Protein AF-0000000073579693 (afdb_homodimer)

Nearest PDB structures (foldseek):
  7qpa-assembly1_A  TM=9.171E-01  e=3.329E-17  Arabidopsis thaliana
  7y9t-assembly1_B  TM=7.329E-01  e=3.437E-18  Arabidopsis thaliana
  7wkw-assembly1_B  TM=7.205E-01  e=6.184E-17  Arabidopsis thaliana
  7y9u-assembly1_A  TM=7.290E-01  e=6.716E-17  Arabidopsis thaliana
  8u5n-assembly1_A  TM=7.217E-01  e=2.498E-08  Homo sapiens

Solvent-accessible surface area (backbone atoms only — not comparable to full-atom values): 44287 Å² total; per-residue (Å²): 143,70,80,50,68,71,50,48,51,51,43,48,47,52,48,50,26,47,50,51,35,20,49,49,21,22,51,37,31,68,68,57,76,43,43,68,86,61,25,44,62,14,44,47,49,43,38,55,68,54,13,38,18,37,37,37,16,52,52,27,36,74,41,65,79,85,75,60,60,62,57,58,51,49,14,54,52,44,28,52,48,53,53,51,49,57,48,47,62,70,31,66,85,63,81,39,39,67,48,41,47,48,42,52,50,52,50,41,46,35,63,39,43,23,43,80,68,52,32,47,60,49,46,46,64,77,40,70,88,43,62,66,58,53,50,48,53,50,26,46,39,45,54,48,50,50,43,50,53,50,44,45,50,40,44,23,55,52,40,51,67,65,33,63,85,61,41,71,72,58,72,72,74,72,71,65,84,72,65,81,70,78,65,82,73,79,71,84,79,76,66,90,70,70,70,90,80,64,87,71,77,71,78,72,84,66,83,83,74,87,70,83,85,71,68,75,59,71,67,79,71,69,73,72,68,74,66,75,66,66,70,70,71,71,74,69,71,68,74,67,50,71,62,56,51,51,50,50,50,52,50,50,33,50,52,52,46,70,65,33,54,52,48,51,22,19,51,52,12,42,52,46,15,56,49,34,45,70,73,50,75,52,58,74,70,57,61,45,58,47,48,37,35,45,35,34,21,51,24,26,63,33,48,53,33,19,50,44,13,33,54,41,48,73,36,97,41,79,60,54,55,35,70,66,55,50,48,50,43,44,47,30,19,64,46,48,20,21,50,45,31,44,53,25,22,52,75,61,62,50,58,70,66,63,34,50,48,50,26,53,55,38,39,36,37,41,24,65,65,58,30,47,50,17,56,72,69,68,47,67,42,40,50,36,46,34,37,30,60,51,33,57,70,58,41,58,68,56,51,52,51,50,50,50,52,54,54,65,75,96,143,68,80,50,69,71,50,50,50,48,43,47,44,51,49,49,25,49,51,51,34,19,49,49,21,22,50,38,33,70,69,56,77,42,42,68,87,61,24,43,61,13,45,48,49,44,39,54,68,53,14,38,19,37,37,37,17,51,52,28,37,73,41,63,79,86,75,59,59,63,57,59,52,49,14,54,52,45,28,50,47,52,52,48,49,57,47,47,61,70,29,65,85,61,80,38,40,66,49,40,48,49,43,49,49,53,50,41,46,36,64,40,42,24,44,80,69,54,32,47,58,50,44,47,65,77,39,72,88,42,62,67,58,53,50,48,52,52,26,44,39,46,54,47,50,50,45,51,52,50,46,44,50,41,43,24,55,52,41,51,67,65,33,61,83,61,42,71,73,57,71,72,74,72,71,66,82,71,66,79,68,76,62,78,75,76,75,84,81,80,67,94,70,68,69,78,71,64,78,80,73,72,80,72,81,72,82,86,74,87,73,82,84,73,71,74,63,72,70,76,71,69,74,74,68,75,66,76,68,66,72,70,71,73,77,70,70,71,75,68,50,70,63,56,52,51,50,47,50,52,49,50,33,51,53,52,47,69,65,34,56,53,48,49,21,18,52,52,12,41,53,45,14,58,48,33,45,70,73,52,74,53,58,76,70,56,62,44,59,46,46,35,34,46,34,33,21,51,24,26,63,33,47,52,32,19,51,44,13,33,53,40,48,73,37,96,39,79,61,54,52,36,70,67,54,49,49,50,41,44,46,31,19,65,47,48,18,21,51,45,30,44,53,24,23,53,75,63,63,50,57,71,67,64,33,50,48,53,26,52,57,37,38,36,37,41,24,64,64,58,28,50,53,16,55,71,70,69,48,67,42,40,49,37,46,34,36,29,60,51,33,57,70,58,40,60,67,55,51,54,51,50,51,50,54,55,55,64,75,97

Organism: NCBI:txid1480154

pLDDT: mean 80.19, std 25.96, range [18.75, 98.5]

Structure (mmCIF, N/CA/C/O backbone):
data_AF-0000000073579693-model_v1
#
loop_
_entity.id
_entity.type
_entity.pdbx_description
1 polymer 'Auxin efflux carrier component'
#
loop_
_atom_site.group_PDB
_atom_site.id
_atom_site.type_symbol
_atom_site.label_atom_id
_atom_site.label_alt_id
_atom_site.label_comp_id
_atom_site.label_asym_id
_atom_site.label_entity_id
_atom_site.label_seq_id
_atom_site.pdbx_PDB_ins_code
_atom_site.Cartn_x
_atom_site.Cartn_y
_atom_site.Cartn_z
_atom_site.occupancy
_atom_site.B_iso_or_equiv
_atom_site.auth_seq_id
_atom_site.auth_comp_id
_atom_site.auth_asym_id
_atom_site.auth_atom_id
_atom_site.pdbx_PDB_model_num
ATOM 1 N N . MET A 1 1 ? 27.516 -28.25 2.943 1 50.72 1 MET A N 1
ATOM 2 C CA . MET A 1 1 ? 27 -27.578 1.748 1 50.72 1 MET A CA 1
ATOM 3 C C . MET A 1 1 ? 25.594 -27.062 1.98 1 50.72 1 MET A C 1
ATOM 5 O O . MET A 1 1 ? 24.609 -27.797 1.807 1 50.72 1 MET A O 1
ATOM 9 N N . GLY A 1 2 ? 25.281 -26.453 3.062 1 62.34 2 GLY A N 1
ATOM 10 C CA . GLY A 1 2 ? 24.062 -25.875 3.613 1 62.34 2 GLY A CA 1
ATOM 11 C C . GLY A 1 2 ? 24.016 -24.359 3.475 1 62.34 2 GLY A C 1
ATOM 12 O O . GLY A 1 2 ? 24.844 -23.766 2.785 1 62.34 2 GLY A O 1
ATOM 13 N N . LEU A 1 3 ? 22.938 -23.859 3.627 1 73.31 3 LEU A N 1
ATOM 14 C CA . LEU A 1 3 ? 22.766 -22.406 3.639 1 73.31 3 LEU A CA 1
ATOM 15 C C . LEU A 1 3 ? 23.672 -21.766 4.684 1 73.31 3 LEU A C 1
ATOM 17 O O . LEU A 1 3 ? 23.75 -22.234 5.824 1 73.31 3 LEU A O 1
ATOM 21 N N . LYS A 1 4 ? 24.625 -20.859 4.234 1 81.06 4 LYS A N 1
ATOM 22 C CA . LYS A 1 4 ? 25.422 -20.047 5.152 1 81.06 4 LYS A CA 1
ATOM 23 C C . LYS A 1 4 ? 24.516 -19.234 6.082 1 81.06 4 LYS A C 1
ATOM 25 O O . LYS A 1 4 ? 23.359 -19 5.77 1 81.06 4 LYS A O 1
ATOM 30 N N . GLU A 1 5 ? 25.016 -18.969 7.16 1 83.06 5 GLU A N 1
ATOM 31 C CA . GLU A 1 5 ? 24.297 -18.172 8.156 1 83.06 5 GLU A CA 1
ATOM 32 C C . GLU A 1 5 ? 23.766 -16.891 7.539 1 83.06 5 GLU A C 1
ATOM 34 O O . GLU A 1 5 ? 22.625 -16.484 7.832 1 83.06 5 GLU A O 1
ATOM 39 N N . SER A 1 6 ? 24.578 -16.25 6.785 1 84.38 6 SER A N 1
ATOM 40 C CA . SER A 1 6 ? 24.172 -15.008 6.137 1 84.38 6 SER A CA 1
ATOM 41 C C . SER A 1 6 ? 22.969 -15.227 5.223 1 84.38 6 SER A C 1
ATOM 43 O O . SER A 1 6 ? 22.094 -14.383 5.137 1 84.38 6 SER A O 1
ATOM 45 N N . GLU A 1 7 ? 22.938 -16.391 4.629 1 82.69 7 GLU A N 1
ATOM 46 C CA . GLU A 1 7 ? 21.828 -16.703 3.725 1 82.69 7 GLU A CA 1
ATOM 47 C C . GLU A 1 7 ? 20.562 -17.016 4.5 1 82.69 7 GLU A C 1
ATOM 49 O O . GLU A 1 7 ? 19.469 -16.625 4.09 1 82.69 7 GLU A O 1
ATOM 54 N N . VAL A 1 8 ? 20.797 -17.688 5.555 1 85.44 8 VAL A N 1
ATOM 55 C CA . VAL A 1 8 ? 19.672 -17.969 6.43 1 85.44 8 VAL A CA 1
ATOM 56 C C . VAL A 1 8 ? 19.094 -16.656 6.973 1 85.44 8 VAL A C 1
ATOM 58 O O . VAL A 1 8 ? 17.875 -16.484 7.027 1 85.44 8 VAL A O 1
ATOM 61 N N . MET A 1 9 ? 19.938 -15.789 7.324 1 87.56 9 MET A N 1
ATOM 62 C CA . MET A 1 9 ? 19.484 -14.5 7.848 1 87.56 9 MET A CA 1
ATOM 63 C C . MET A 1 9 ? 18.75 -13.695 6.777 1 87.56 9 MET A C 1
ATOM 65 O O . MET A 1 9 ? 17.797 -12.984 7.082 1 87.56 9 MET A O 1
ATOM 69 N N . ASN A 1 10 ? 19.141 -13.828 5.547 1 86.06 10 ASN A N 1
ATOM 70 C CA . ASN A 1 10 ? 18.438 -13.164 4.453 1 86.06 10 ASN A CA 1
ATOM 71 C C . ASN A 1 10 ? 17.016 -13.703 4.293 1 86.06 10 ASN A C 1
ATOM 73 O O . ASN A 1 10 ? 16.094 -12.945 4.004 1 86.06 10 ASN A O 1
ATOM 77 N N . LEU A 1 11 ? 16.953 -14.977 4.488 1 86.19 11 LEU A N 1
ATOM 78 C CA . LEU A 1 11 ? 15.641 -15.594 4.391 1 86.19 11 LEU A CA 1
ATOM 79 C C . LEU A 1 11 ? 14.75 -15.156 5.555 1 86.19 11 LEU A C 1
ATOM 81 O O . LEU A 1 11 ? 13.578 -14.852 5.359 1 86.19 11 LEU A O 1
ATOM 85 N N . VAL A 1 12 ? 15.328 -15.117 6.676 1 89.69 12 VAL A N 1
ATOM 86 C CA . VAL A 1 12 ? 14.594 -14.68 7.859 1 89.69 12 VAL A CA 1
ATOM 87 C C . VAL A 1 12 ? 14.156 -13.227 7.688 1 89.69 12 VAL A C 1
ATOM 89 O O . VAL A 1 12 ? 13.023 -12.867 8 1 89.69 12 VAL A O 1
ATOM 92 N N . ASN A 1 13 ? 14.977 -12.398 7.141 1 90 13 ASN A N 1
ATOM 93 C CA . ASN A 1 13 ? 14.695 -10.992 6.91 1 90 13 ASN A CA 1
ATOM 94 C C . ASN A 1 13 ? 13.586 -10.797 5.883 1 90 13 ASN A C 1
ATOM 96 O O . ASN A 1 13 ? 12.906 -9.773 5.879 1 90 13 ASN A O 1
ATOM 100 N N . ALA A 1 14 ? 13.422 -11.812 5.109 1 87.06 14 ALA A N 1
ATOM 101 C CA . ALA A 1 14 ? 12.383 -11.734 4.09 1 87.06 14 ALA A CA 1
ATOM 102 C C . ALA A 1 14 ? 11.047 -12.242 4.629 1 87.06 14 ALA A C 1
ATOM 104 O O . ALA A 1 14 ? 9.984 -11.719 4.27 1 87.06 14 ALA A O 1
ATOM 105 N N . VAL A 1 15 ? 11.047 -13.203 5.527 1 90.56 15 VAL A N 1
ATOM 106 C CA . VAL A 1 15 ? 9.852 -13.922 5.941 1 90.56 15 VAL A CA 1
ATOM 107 C C . VAL A 1 15 ? 9.227 -13.234 7.156 1 90.56 15 VAL A C 1
ATOM 109 O O . VAL A 1 15 ? 8.008 -13.07 7.227 1 90.56 15 VAL A O 1
ATOM 112 N N . VAL A 1 16 ? 9.984 -12.773 8.055 1 93.94 16 VAL A N 1
ATOM 113 C CA . VAL A 1 16 ? 9.5 -12.273 9.344 1 93.94 16 VAL A CA 1
ATOM 114 C C . VAL A 1 16 ? 8.617 -11.055 9.125 1 93.94 16 VAL A C 1
ATOM 116 O O . VAL A 1 16 ? 7.531 -10.953 9.703 1 93.94 16 VAL A O 1
ATOM 119 N N . PRO A 1 17 ? 8.992 -10.141 8.266 1 94.5 17 PRO A N 1
ATOM 120 C CA . PRO A 1 17 ? 8.117 -8.992 8.031 1 94.5 17 PRO A CA 1
ATOM 121 C C . PRO A 1 17 ? 6.723 -9.398 7.551 1 94.5 17 PRO A C 1
ATOM 123 O O . PRO A 1 17 ? 5.734 -8.742 7.891 1 94.5 17 PRO A O 1
ATOM 126 N N . LEU A 1 18 ? 6.668 -10.422 6.793 1 94.5 18 LEU A N 1
ATOM 127 C CA . LEU A 1 18 ? 5.383 -10.906 6.305 1 94.5 18 LEU A CA 1
ATOM 128 C C . LEU A 1 18 ? 4.504 -11.383 7.457 1 94.5 18 LEU A C 1
ATOM 130 O O . LEU A 1 18 ? 3.314 -11.062 7.512 1 94.5 18 LEU A O 1
ATOM 134 N N . TYR A 1 19 ? 5.102 -12 8.383 1 95.75 19 TYR A N 1
ATOM 135 C CA . TYR A 1 19 ? 4.363 -12.531 9.523 1 95.75 19 TYR A CA 1
ATOM 136 C C . TYR A 1 19 ? 3.965 -11.414 10.484 1 95.75 19 TYR A C 1
ATOM 138 O O . TYR A 1 19 ? 2.922 -11.484 11.133 1 95.75 19 TYR A O 1
ATOM 146 N N . ILE A 1 20 ? 4.766 -10.422 10.562 1 96.5 20 ILE A N 1
ATOM 147 C CA . ILE A 1 20 ? 4.402 -9.266 11.375 1 96.5 20 ILE A CA 1
ATOM 148 C C . ILE A 1 20 ? 3.158 -8.594 10.797 1 96.5 20 ILE A C 1
ATOM 150 O O . ILE A 1 20 ? 2.244 -8.227 11.539 1 96.5 20 ILE A O 1
ATOM 154 N N . SER A 1 21 ? 3.127 -8.5 9.516 1 97 21 SER A N 1
ATOM 155 C CA . SER A 1 21 ? 1.953 -7.922 8.867 1 97 21 SER A CA 1
ATOM 156 C C . SER A 1 21 ? 0.716 -8.781 9.102 1 97 21 SER A C 1
ATOM 158 O O . SER A 1 21 ? -0.369 -8.266 9.367 1 97 21 SER A O 1
ATOM 160 N N . ILE A 1 22 ? 0.858 -10.094 8.984 1 97.44 22 ILE A N 1
ATOM 161 C CA . ILE A 1 22 ? -0.24 -11.008 9.273 1 97.44 22 ILE A CA 1
ATOM 162 C C . ILE A 1 22 ? -0.696 -10.828 10.719 1 97.44 22 ILE A C 1
ATOM 164 O O . ILE A 1 22 ? -1.896 -10.719 10.992 1 97.44 22 ILE A O 1
ATOM 168 N N . GLY A 1 23 ? 0.265 -10.805 11.625 1 97.44 23 GLY A N 1
ATOM 169 C CA . GLY A 1 23 ? -0.049 -10.625 13.031 1 97.44 23 GLY A CA 1
ATOM 170 C C . GLY A 1 23 ? -0.793 -9.336 13.312 1 97.44 23 GLY A C 1
ATOM 171 O O . GLY A 1 23 ? -1.723 -9.312 14.125 1 97.44 23 GLY A O 1
ATOM 172 N N . LEU A 1 24 ? -0.392 -8.289 12.688 1 97.06 24 LEU A N 1
ATOM 173 C CA . LEU A 1 24 ? -1.07 -7.012 12.844 1 97.06 24 LEU A CA 1
ATOM 174 C C . LEU A 1 24 ? -2.512 -7.094 12.359 1 97.06 24 LEU A C 1
ATOM 176 O O . LEU A 1 24 ? -3.426 -6.59 13.016 1 97.06 24 LEU A O 1
ATOM 180 N N . GLY A 1 25 ? -2.711 -7.691 11.156 1 97.31 25 GLY A N 1
ATOM 181 C CA . GLY A 1 25 ? -4.062 -7.887 10.664 1 97.31 25 GLY A CA 1
ATOM 182 C C . GLY A 1 25 ? -4.93 -8.711 11.594 1 97.31 25 GLY A C 1
ATOM 183 O O . GLY A 1 25 ? -6.086 -8.359 11.852 1 97.31 25 GLY A O 1
ATOM 184 N N . TYR A 1 26 ? -4.348 -9.711 12.125 1 96.88 26 TYR A N 1
ATOM 185 C CA . TYR A 1 26 ? -5.047 -10.594 13.055 1 96.88 26 TYR A CA 1
ATOM 186 C C . TYR A 1 26 ? -5.43 -9.859 14.328 1 96.88 26 TYR A C 1
ATOM 188 O O . TYR A 1 26 ? -6.594 -9.883 14.742 1 96.88 26 TYR A O 1
ATOM 196 N N . THR A 1 27 ? -4.492 -9.133 14.922 1 96.44 27 THR A N 1
ATOM 197 C CA . THR A 1 27 ? -4.684 -8.477 16.203 1 96.44 27 THR A CA 1
ATOM 198 C C . THR A 1 27 ? -5.66 -7.312 16.078 1 96.44 27 THR A C 1
ATOM 200 O O . THR A 1 27 ? -6.57 -7.172 16.906 1 96.44 27 THR A O 1
ATOM 203 N N . LEU A 1 28 ? -5.551 -6.5 15.078 1 95.69 28 LEU A N 1
ATOM 204 C CA . LEU A 1 28 ? -6.414 -5.336 14.906 1 95.69 28 LEU A CA 1
ATOM 205 C C . LEU A 1 28 ? -7.844 -5.762 14.586 1 95.69 28 LEU A C 1
ATOM 207 O O . LEU A 1 28 ? -8.797 -5.066 14.945 1 95.69 28 LEU A O 1
ATOM 211 N N . SER A 1 29 ? -7.934 -6.855 13.898 1 95.06 29 SER A N 1
ATOM 212 C CA . SER A 1 29 ? -9.273 -7.383 13.641 1 95.06 29 SER A CA 1
ATOM 213 C C . SER A 1 29 ? -9.898 -7.953 14.914 1 95.06 29 SER A C 1
ATOM 215 O O . SER A 1 29 ? -11.078 -7.723 15.188 1 95.06 29 SER A O 1
ATOM 217 N N . LYS A 1 30 ? -9.148 -8.625 15.742 1 94.56 30 LYS A N 1
ATOM 218 C CA . LYS A 1 30 ? -9.641 -9.211 16.984 1 94.56 30 LYS A CA 1
ATOM 219 C C . LYS A 1 30 ? -10.016 -8.125 18 1 94.56 30 LYS A C 1
ATOM 221 O O . LYS A 1 30 ? -10.969 -8.289 18.766 1 94.56 30 LYS A O 1
ATOM 226 N N . LEU A 1 31 ? -9.305 -7.059 17.969 1 92.5 31 LEU A N 1
ATOM 227 C CA . LEU A 1 31 ? -9.57 -5.945 18.875 1 92.5 31 LEU A CA 1
ATOM 228 C C . LEU A 1 31 ? -10.68 -5.051 18.328 1 92.5 31 LEU A C 1
ATOM 230 O O . LEU A 1 31 ? -10.992 -4.012 18.906 1 92.5 31 LEU A O 1
ATOM 234 N N . LYS A 1 32 ? -11.18 -5.309 17.141 1 90.19 32 LYS A N 1
ATOM 235 C CA . LYS A 1 32 ? -12.312 -4.641 16.516 1 90.19 32 LYS A CA 1
ATOM 236 C C . LYS A 1 32 ? -11.961 -3.215 16.109 1 90.19 32 LYS A C 1
ATOM 238 O O . LYS A 1 32 ? -12.828 -2.344 16.062 1 90.19 32 LYS A O 1
ATOM 243 N N . VAL A 1 33 ? -10.703 -3.016 16 1 88.94 33 VAL A N 1
ATOM 244 C CA . VAL A 1 33 ? -10.258 -1.756 15.414 1 88.94 33 VAL A CA 1
ATOM 245 C C . VAL A 1 33 ? -10.656 -1.713 13.938 1 88.94 33 VAL A C 1
ATOM 247 O O . VAL A 1 33 ? -11.109 -0.679 13.445 1 88.94 33 VAL A O 1
ATOM 250 N N . LEU A 1 34 ? -10.422 -2.848 13.297 1 91.75 34 LEU A N 1
ATOM 251 C CA . LEU A 1 34 ? -10.93 -3.088 11.953 1 91.75 34 LEU A CA 1
ATOM 252 C C . LEU A 1 34 ? -11.93 -4.242 11.945 1 91.75 34 LEU A C 1
ATOM 254 O O . LEU A 1 34 ? -11.594 -5.359 12.336 1 91.75 34 LEU A O 1
ATOM 258 N N . SER A 1 35 ? -13.078 -3.898 11.492 1 90.25 35 SER A N 1
ATOM 259 C CA . SER A 1 35 ? -14.117 -4.922 11.469 1 90.25 35 SER A CA 1
ATOM 260 C C . SER A 1 35 ? -14.102 -5.691 10.148 1 90.25 35 SER A C 1
ATOM 262 O O . SER A 1 35 ? -13.961 -5.098 9.078 1 90.25 35 SER A O 1
ATOM 264 N N . TYR A 1 36 ? -14.219 -7.012 10.297 1 89.56 36 TYR A N 1
ATOM 265 C CA . TYR A 1 36 ? -14.266 -7.883 9.125 1 89.56 36 TYR A CA 1
ATOM 266 C C . TYR A 1 36 ? -15.477 -7.555 8.25 1 89.56 36 TYR A C 1
ATOM 268 O O . TYR A 1 36 ? -15.367 -7.52 7.023 1 89.56 36 TYR A O 1
ATOM 276 N N . GLU A 1 37 ? -16.562 -7.172 8.805 1 89.06 37 GLU A N 1
ATOM 277 C CA . GLU A 1 37 ? -17.828 -6.961 8.109 1 89.06 37 GLU A CA 1
ATOM 278 C C . GLU A 1 37 ? -17.828 -5.648 7.34 1 89.06 37 GLU A C 1
ATOM 280 O O . GLU A 1 37 ? -18.328 -5.578 6.219 1 89.06 37 GLU A O 1
ATOM 285 N N . VAL A 1 38 ? -17.172 -4.699 7.922 1 89.19 38 VAL A N 1
ATOM 286 C CA . VAL A 1 38 ? -17.297 -3.355 7.363 1 89.19 38 VAL A CA 1
ATOM 287 C C . VAL A 1 38 ? -16.094 -3.059 6.473 1 89.19 38 VAL A C 1
ATOM 289 O O . VAL A 1 38 ? -16.234 -2.461 5.402 1 89.19 38 VAL A O 1
ATOM 292 N N . HIS A 1 39 ? -14.953 -3.533 6.879 1 93.19 39 HIS A N 1
ATOM 293 C CA . HIS A 1 39 ? -13.727 -3.014 6.273 1 93.19 39 HIS A CA 1
ATOM 294 C C . HIS A 1 39 ? -13.102 -4.035 5.332 1 93.19 39 HIS A C 1
ATOM 296 O O . HIS A 1 39 ? -12.422 -3.668 4.371 1 93.19 39 HIS A O 1
ATOM 302 N N . TYR A 1 40 ? -13.312 -5.34 5.488 1 93.75 40 TYR A N 1
ATOM 303 C CA . TYR A 1 40 ? -12.586 -6.414 4.82 1 93.75 40 TYR A CA 1
ATOM 304 C C . TYR A 1 40 ? -12.82 -6.375 3.314 1 93.75 40 TYR A C 1
ATOM 306 O O . TYR A 1 40 ? -11.867 -6.445 2.531 1 93.75 40 TYR A O 1
ATOM 314 N N . GLN A 1 41 ? -14.008 -6.164 2.855 1 92.94 41 GLN A N 1
ATOM 315 C CA . GLN A 1 41 ? -14.328 -6.203 1.432 1 92.94 41 GLN A CA 1
ATOM 316 C C . GLN A 1 41 ? -13.664 -5.051 0.687 1 92.94 41 GLN A C 1
ATOM 318 O O . GLN A 1 41 ? -13.195 -5.223 -0.441 1 92.94 41 GLN A O 1
ATOM 323 N N . GLY A 1 42 ? -13.68 -3.912 1.294 1 93.25 42 GLY A N 1
ATOM 324 C CA . GLY A 1 42 ? -13 -2.783 0.683 1 93.25 42 GLY A CA 1
ATOM 325 C C . GLY A 1 42 ? -11.508 -3.016 0.495 1 93.25 42 GLY A C 1
ATOM 326 O O . GLY A 1 42 ? -10.953 -2.676 -0.549 1 93.25 42 GLY A O 1
ATOM 327 N N . ILE A 1 43 ? -10.906 -3.617 1.446 1 95.5 43 ILE A N 1
ATOM 328 C CA . ILE A 1 43 ? -9.477 -3.893 1.414 1 95.5 43 ILE A CA 1
ATOM 329 C C . ILE A 1 43 ? -9.172 -4.938 0.341 1 95.5 43 ILE A C 1
ATOM 331 O O . ILE A 1 43 ? -8.242 -4.773 -0.449 1 95.5 43 ILE A O 1
ATOM 335 N N . VAL A 1 44 ? -10 -5.949 0.228 1 95.31 44 VAL A N 1
ATOM 336 C CA . VAL A 1 44 ? -9.82 -7.035 -0.73 1 95.31 44 VAL A CA 1
ATOM 337 C C . VAL A 1 44 ? -9.945 -6.496 -2.152 1 95.31 44 VAL A C 1
ATOM 339 O O . VAL A 1 44 ? -9.102 -6.773 -3.004 1 95.31 44 VAL A O 1
ATOM 342 N N . THR A 1 45 ? -10.961 -5.738 -2.354 1 94.81 45 THR A N 1
ATOM 343 C CA . THR A 1 45 ? -11.227 -5.227 -3.693 1 94.81 45 THR A CA 1
ATOM 344 C C . THR A 1 45 ? -10.125 -4.273 -4.137 1 94.81 45 THR A C 1
ATOM 346 O O . THR A 1 45 ? -9.695 -4.301 -5.293 1 94.81 45 THR A O 1
ATOM 349 N N . PHE A 1 46 ? -9.695 -3.465 -3.221 1 96.5 46 PHE A N 1
ATOM 350 C CA . PHE A 1 46 ? -8.594 -2.562 -3.529 1 96.5 46 PHE A CA 1
ATOM 351 C C . PHE A 1 46 ? -7.332 -3.346 -3.873 1 96.5 46 PHE A C 1
ATOM 353 O O . PHE A 1 46 ? -6.637 -3.023 -4.84 1 96.5 46 PHE A O 1
ATOM 360 N N . CYS A 1 47 ? -7.023 -4.336 -3.141 1 96.69 47 CYS A N 1
ATOM 361 C CA . CYS A 1 47 ? -5.828 -5.145 -3.34 1 96.69 47 CYS A CA 1
ATOM 362 C C . CYS A 1 47 ? -5.875 -5.867 -4.68 1 96.69 47 CYS A C 1
ATOM 364 O O . CYS A 1 47 ? -4.91 -5.832 -5.445 1 96.69 47 CYS A O 1
ATOM 366 N N . PHE A 1 48 ? -6.996 -6.418 -5.008 1 96 48 PHE A N 1
ATOM 367 C CA . PHE A 1 48 ? -7.137 -7.234 -6.207 1 96 48 PHE A CA 1
ATOM 368 C C . PHE A 1 48 ? -7.23 -6.355 -7.449 1 96 48 PHE A C 1
ATOM 370 O O . PHE A 1 48 ? -6.52 -6.582 -8.43 1 96 48 PHE A O 1
ATOM 377 N N . LYS A 1 49 ? -8.023 -5.332 -7.414 1 95.81 49 LYS A N 1
ATOM 378 C CA . LYS A 1 49 ? -8.375 -4.613 -8.633 1 95.81 49 LYS A CA 1
ATOM 379 C C . LYS A 1 49 ? -7.445 -3.422 -8.859 1 95.81 49 LYS A C 1
ATOM 381 O O . LYS A 1 49 ? -7.34 -2.914 -9.977 1 95.81 49 LYS A O 1
ATOM 386 N N . VAL A 1 50 ? -6.77 -3.023 -7.82 1 96.94 50 VAL A N 1
ATOM 387 C CA . VAL A 1 50 ? -6.051 -1.764 -7.969 1 96.94 50 VAL A CA 1
ATOM 388 C C . VAL A 1 50 ? -4.551 -2.006 -7.816 1 96.94 50 VAL A C 1
ATOM 390 O O . VAL A 1 50 ? -3.762 -1.606 -8.68 1 96.94 50 VAL A O 1
ATOM 393 N N . THR A 1 51 ? -4.129 -2.688 -6.801 1 97.69 51 THR A N 1
ATOM 394 C CA . THR A 1 51 ? -2.699 -2.738 -6.516 1 97.69 51 THR A CA 1
ATOM 395 C C . THR A 1 51 ? -2.049 -3.926 -7.223 1 97.69 51 THR A C 1
ATOM 397 O O . THR A 1 51 ? -0.881 -3.859 -7.613 1 97.69 51 THR A O 1
ATOM 400 N N . THR A 1 52 ? -2.748 -5.004 -7.445 1 97.06 52 THR A N 1
ATOM 401 C CA . THR A 1 52 ? -2.182 -6.211 -8.039 1 97.06 52 THR A CA 1
ATOM 402 C C . THR A 1 52 ? -1.881 -5.992 -9.516 1 97.06 52 THR A C 1
ATOM 404 O O . THR A 1 52 ? -0.823 -6.395 -10.008 1 97.06 52 THR A O 1
ATOM 407 N N . PRO A 1 53 ? -2.713 -5.324 -10.266 1 96.81 53 PRO A N 1
ATOM 408 C CA . PRO A 1 53 ? -2.453 -5.148 -11.703 1 96.81 53 PRO A CA 1
ATOM 409 C C . PRO A 1 53 ? -1.144 -4.414 -11.977 1 96.81 53 PRO A C 1
ATOM 411 O O . PRO A 1 53 ? -0.323 -4.887 -12.766 1 96.81 53 PRO A O 1
ATOM 414 N N . PRO A 1 54 ? -0.869 -3.283 -11.289 1 97.62 54 PRO A N 1
ATOM 415 C CA . PRO A 1 54 ? 0.431 -2.658 -11.547 1 97.62 54 PRO A CA 1
ATOM 416 C C . PRO A 1 54 ? 1.604 -3.551 -11.148 1 97.62 54 PRO A C 1
ATOM 418 O O . PRO A 1 54 ? 2.666 -3.494 -11.773 1 97.62 54 PRO A O 1
ATOM 421 N N . LEU A 1 55 ? 1.448 -4.324 -10.141 1 96.19 55 LEU A N 1
ATOM 422 C CA . LEU A 1 55 ? 2.492 -5.27 -9.766 1 96.19 55 LEU A CA 1
ATOM 423 C C . LEU A 1 55 ? 2.76 -6.258 -10.898 1 96.19 55 LEU A C 1
ATOM 425 O O . LEU A 1 55 ? 3.914 -6.5 -11.258 1 96.19 55 LEU A O 1
ATOM 429 N N . VAL A 1 56 ? 1.694 -6.805 -11.445 1 96.31 56 VAL A N 1
ATOM 430 C CA . VAL A 1 56 ? 1.802 -7.75 -12.547 1 96.31 56 VAL A CA 1
ATOM 431 C C . VAL A 1 56 ? 2.441 -7.066 -13.758 1 96.31 56 VAL A C 1
ATOM 433 O O . VAL A 1 56 ? 3.346 -7.621 -14.383 1 96.31 56 VAL A O 1
ATOM 436 N N . PHE A 1 57 ? 2.047 -5.883 -14.039 1 97.19 57 PHE A N 1
ATOM 437 C CA . PHE A 1 57 ? 2.602 -5.113 -15.148 1 97.19 57 PHE A CA 1
ATOM 438 C C . PHE A 1 57 ? 4.109 -4.949 -14.992 1 97.19 57 PHE A C 1
ATOM 440 O O . PHE A 1 57 ? 4.867 -5.195 -15.93 1 97.19 57 PHE A O 1
ATOM 447 N N . GLN A 1 58 ? 4.48 -4.551 -13.867 1 95.38 58 GLN A N 1
ATOM 448 C CA . GLN A 1 58 ? 5.898 -4.262 -13.656 1 95.38 58 GLN A CA 1
ATOM 449 C C . GLN A 1 58 ? 6.738 -5.535 -13.758 1 95.38 58 GLN A C 1
ATOM 451 O O . GLN A 1 58 ? 7.848 -5.512 -14.289 1 95.38 58 GLN A O 1
ATOM 456 N N . MET A 1 59 ? 6.246 -6.629 -13.258 1 93.19 59 MET A N 1
ATOM 457 C CA . MET A 1 59 ? 6.977 -7.891 -13.305 1 93.19 59 MET A CA 1
ATOM 458 C C . MET A 1 59 ? 7.133 -8.375 -14.742 1 93.19 59 MET A C 1
ATOM 460 O O . MET A 1 59 ? 8.164 -8.945 -15.102 1 93.19 59 MET A O 1
ATOM 464 N N . VAL A 1 60 ? 6.164 -8.086 -15.539 1 94.88 60 VAL A N 1
ATOM 465 C CA . VAL A 1 60 ? 6.184 -8.539 -16.922 1 94.88 60 VAL A CA 1
ATOM 466 C C . VAL A 1 60 ? 6.992 -7.559 -17.781 1 94.88 60 VAL A C 1
ATOM 468 O O . VAL A 1 60 ? 7.828 -7.969 -18.578 1 94.88 60 VAL A O 1
ATOM 471 N N . ALA A 1 61 ? 6.828 -6.305 -17.516 1 94.62 61 ALA A N 1
ATOM 472 C CA . ALA A 1 61 ? 7.43 -5.258 -18.328 1 94.62 61 ALA A CA 1
ATOM 473 C C . ALA A 1 61 ? 8.945 -5.215 -18.141 1 94.62 61 ALA A C 1
ATOM 475 O O . ALA A 1 61 ? 9.672 -4.816 -19.062 1 94.62 61 ALA A O 1
ATOM 476 N N . ASN A 1 62 ? 9.461 -5.668 -17.047 1 91.31 62 ASN A N 1
ATOM 477 C CA . ASN A 1 62 ? 10.875 -5.52 -16.734 1 91.31 62 ASN A CA 1
ATOM 478 C C . ASN A 1 62 ? 11.672 -6.762 -17.125 1 91.31 62 ASN A C 1
ATOM 480 O O . ASN A 1 62 ? 12.875 -6.84 -16.875 1 91.31 62 ASN A O 1
ATOM 484 N N . ASN A 1 63 ? 11.047 -7.711 -17.703 1 90.75 63 ASN A N 1
ATOM 485 C CA . ASN A 1 63 ? 11.727 -8.938 -18.109 1 90.75 63 ASN A CA 1
ATOM 486 C C . ASN A 1 63 ? 11.961 -8.992 -19.609 1 90.75 63 ASN A C 1
ATOM 488 O O . ASN A 1 63 ? 11.078 -8.625 -20.391 1 90.75 63 ASN A O 1
ATOM 492 N N . ASN A 1 64 ? 13.148 -9.406 -20.016 1 91.88 64 ASN A N 1
ATOM 493 C CA . ASN A 1 64 ? 13.492 -9.539 -21.422 1 91.88 64 ASN A CA 1
ATOM 494 C C . ASN A 1 64 ? 12.977 -10.852 -22.016 1 91.88 64 ASN A C 1
ATOM 496 O O . ASN A 1 64 ? 13.539 -11.914 -21.75 1 91.88 64 ASN A O 1
ATOM 500 N N . PRO A 1 65 ? 11.961 -10.781 -22.875 1 91.38 65 PRO A N 1
ATOM 501 C CA . PRO A 1 65 ? 11.383 -12.008 -23.406 1 91.38 65 PRO A CA 1
ATOM 502 C C . PRO A 1 65 ? 12.289 -12.703 -24.422 1 91.38 65 PRO A C 1
ATOM 504 O O . PRO A 1 65 ? 12.086 -13.875 -24.734 1 91.38 65 PRO A O 1
ATOM 507 N N . TYR A 1 66 ? 13.281 -12.086 -24.875 1 91.56 66 TYR A N 1
ATOM 508 C CA . TYR A 1 66 ? 14.148 -12.625 -25.906 1 91.56 66 TYR A CA 1
ATOM 509 C C . TYR A 1 66 ? 15.32 -13.391 -25.312 1 91.56 66 TYR A C 1
ATOM 511 O O . TYR A 1 66 ? 16.031 -14.109 -26.016 1 91.56 66 TYR A O 1
ATOM 519 N N . LEU A 1 67 ? 15.57 -13.312 -24.062 1 89.94 67 LEU A N 1
ATOM 520 C CA . LEU A 1 67 ? 16.703 -13.969 -23.422 1 89.94 67 LEU A CA 1
ATOM 521 C C . LEU A 1 67 ? 16.234 -15.055 -22.453 1 89.94 67 LEU A C 1
ATOM 523 O O . LEU A 1 67 ? 16.984 -15.445 -21.547 1 89.94 67 LEU A O 1
ATOM 527 N N . LEU A 1 68 ? 15.141 -15.602 -22.719 1 91.88 68 LEU A N 1
ATOM 528 C CA . LEU A 1 68 ? 14.57 -16.625 -21.844 1 91.88 68 LEU A CA 1
ATOM 529 C C . LEU A 1 68 ? 15.188 -17.984 -22.141 1 91.88 68 LEU A C 1
ATOM 531 O O . LEU A 1 68 ? 15.453 -18.328 -23.297 1 91.88 68 LEU A O 1
ATOM 535 N N . ASN A 1 69 ? 15.477 -18.719 -21.047 1 94.44 69 ASN A N 1
ATOM 536 C CA . ASN A 1 69 ? 15.859 -20.109 -21.188 1 94.44 69 ASN A CA 1
ATOM 537 C C . ASN A 1 69 ? 14.68 -20.969 -21.625 1 94.44 69 ASN A C 1
ATOM 539 O O . ASN A 1 69 ? 13.836 -21.359 -20.812 1 94.44 69 ASN A O 1
ATOM 543 N N . LEU A 1 70 ? 14.664 -21.375 -22.859 1 94.75 70 LEU A N 1
ATOM 544 C CA . LEU A 1 70 ? 13.508 -22.031 -23.484 1 94.75 70 LEU A CA 1
ATOM 545 C C . LEU A 1 70 ? 13.273 -23.406 -22.875 1 94.75 70 LEU A C 1
ATOM 547 O O . LEU A 1 70 ? 12.133 -23.859 -22.766 1 94.75 70 LEU A O 1
ATOM 551 N N . ARG A 1 71 ? 14.297 -24.031 -22.484 1 96.19 71 ARG A N 1
ATOM 552 C CA . ARG A 1 71 ? 14.133 -25.344 -21.859 1 96.19 71 ARG A CA 1
ATOM 553 C C . ARG A 1 71 ? 13.484 -25.219 -20.484 1 96.19 71 ARG A C 1
ATOM 555 O O . ARG A 1 71 ? 12.633 -26.031 -20.125 1 96.19 71 ARG A O 1
ATOM 562 N N . LEU A 1 72 ? 13.93 -24.234 -19.781 1 97 72 LEU A N 1
ATOM 563 C CA . LEU A 1 72 ? 13.32 -24 -18.484 1 97 72 LEU A CA 1
ATOM 564 C C . LEU A 1 72 ? 11.844 -23.625 -18.625 1 97 72 LEU A C 1
ATOM 566 O O . LEU A 1 72 ? 11 -24.109 -17.875 1 97 72 LEU A O 1
ATOM 570 N N . ILE A 1 73 ? 11.555 -22.766 -19.578 1 97 73 ILE A N 1
ATOM 571 C CA . ILE A 1 73 ? 10.18 -22.359 -19.859 1 97 73 ILE A CA 1
ATOM 572 C C . ILE A 1 73 ? 9.359 -23.578 -20.266 1 97 73 ILE A C 1
ATOM 574 O O . ILE A 1 73 ? 8.227 -23.75 -19.812 1 97 73 ILE A O 1
ATOM 578 N N . GLY A 1 74 ? 9.961 -24.359 -21.141 1 97.56 74 GLY A N 1
ATOM 579 C CA . GLY A 1 74 ? 9.289 -25.578 -21.547 1 97.56 74 GLY A CA 1
ATOM 580 C C . GLY A 1 74 ? 8.969 -26.5 -20.375 1 97.56 74 GLY A C 1
ATOM 581 O O . GLY A 1 74 ? 7.887 -27.094 -20.328 1 97.56 74 GLY A O 1
ATOM 582 N N . ALA A 1 75 ? 9.883 -26.625 -19.484 1 97.94 75 ALA A N 1
ATOM 583 C CA . ALA A 1 75 ? 9.68 -27.453 -18.297 1 97.94 75 ALA A CA 1
ATOM 584 C C . ALA A 1 75 ? 8.555 -26.906 -17.422 1 97.94 75 ALA A C 1
ATOM 586 O O . ALA A 1 75 ? 7.719 -27.656 -16.922 1 97.94 75 ALA A O 1
ATOM 587 N N . ASP A 1 76 ? 8.57 -25.594 -17.203 1 97.69 76 ASP A N 1
ATOM 588 C CA . ASP A 1 76 ? 7.539 -24.953 -16.406 1 97.69 76 ASP A CA 1
ATOM 589 C C . ASP A 1 76 ? 6.156 -25.141 -17.031 1 97.69 76 ASP A C 1
ATOM 591 O O . ASP A 1 76 ? 5.199 -25.484 -16.328 1 97.69 76 ASP A O 1
ATOM 595 N N . VAL A 1 77 ? 6.02 -24.953 -18.328 1 97.75 77 VAL A N 1
ATOM 596 C CA . VAL A 1 77 ? 4.754 -25.094 -19.031 1 97.75 77 VAL A CA 1
ATOM 597 C C . VAL A 1 77 ? 4.285 -26.531 -18.984 1 97.75 77 VAL A C 1
ATOM 599 O O . VAL A 1 77 ? 3.107 -26.812 -18.734 1 97.75 77 VAL A O 1
ATOM 602 N N . LEU A 1 78 ? 5.219 -27.406 -19.219 1 97.88 78 LEU A N 1
ATOM 603 C CA . LEU A 1 78 ? 4.863 -28.828 -19.203 1 97.88 78 LEU A CA 1
ATOM 604 C C . LEU A 1 78 ? 4.414 -29.266 -17.812 1 97.88 78 LEU A C 1
ATOM 606 O O . LEU A 1 78 ? 3.455 -30.016 -17.688 1 97.88 78 LEU A O 1
ATOM 610 N N . CYS A 1 79 ? 5.113 -28.812 -16.844 1 97.88 79 CYS A N 1
ATOM 611 C CA . CYS A 1 79 ? 4.754 -29.125 -15.461 1 97.88 79 CYS A CA 1
ATOM 612 C C . CYS A 1 79 ? 3.318 -28.703 -15.164 1 97.88 79 CYS A C 1
ATOM 614 O O . CYS A 1 79 ? 2.523 -29.5 -14.664 1 97.88 79 CYS A O 1
ATOM 616 N N . LYS A 1 80 ? 2.93 -27.516 -15.492 1 97.5 80 LYS A N 1
ATOM 617 C CA . LYS A 1 80 ? 1.599 -26.984 -15.211 1 97.5 80 LYS A CA 1
ATOM 618 C C . LYS A 1 80 ? 0.548 -27.641 -16.109 1 97.5 80 LYS A C 1
ATOM 620 O O . LYS A 1 80 ? -0.594 -27.844 -15.688 1 97.5 80 LYS A O 1
ATOM 625 N N . ALA A 1 81 ? 0.976 -27.953 -17.297 1 96.75 81 ALA A N 1
ATOM 626 C CA . ALA A 1 81 ? 0.069 -28.656 -18.203 1 96.75 81 ALA A CA 1
ATOM 627 C C . ALA A 1 81 ? -0.283 -30.047 -17.688 1 96.75 81 ALA A C 1
ATOM 629 O O . ALA A 1 81 ? -1.442 -30.453 -17.734 1 96.75 81 ALA A O 1
ATOM 630 N N . ILE A 1 82 ? 0.667 -30.75 -17.203 1 97.12 82 ILE A N 1
ATOM 631 C CA . ILE A 1 82 ? 0.442 -32.094 -16.656 1 97.12 82 ILE A CA 1
ATOM 632 C C . ILE A 1 82 ? -0.548 -32 -15.492 1 97.12 82 ILE A C 1
ATOM 634 O O . ILE A 1 82 ? -1.507 -32.781 -15.43 1 97.12 82 ILE A O 1
ATOM 638 N N . VAL A 1 83 ? -0.355 -31.031 -14.633 1 96.75 83 VAL A N 1
ATOM 639 C CA . VAL A 1 83 ? -1.231 -30.859 -13.477 1 96.75 83 VAL A CA 1
ATOM 640 C C . VAL A 1 83 ? -2.648 -30.531 -13.945 1 96.75 83 VAL A C 1
ATOM 642 O O . VAL A 1 83 ? -3.621 -31.109 -13.453 1 96.75 83 VAL A O 1
ATOM 645 N N . LEU A 1 84 ? -2.752 -29.656 -14.891 1 94.81 84 LEU A N 1
ATOM 646 C CA . LEU A 1 84 ? -4.059 -29.234 -15.398 1 94.81 84 LEU A CA 1
ATOM 647 C C . LEU A 1 84 ? -4.777 -30.406 -16.062 1 94.81 84 LEU A C 1
ATOM 649 O O . LEU A 1 84 ? -5.988 -30.578 -15.906 1 94.81 84 LEU A O 1
ATOM 653 N N . VAL A 1 85 ? -4.047 -31.219 -16.781 1 93.94 85 VAL A N 1
ATOM 654 C CA . VAL A 1 85 ? -4.629 -32.344 -17.484 1 93.94 85 VAL A CA 1
ATOM 655 C C . VAL A 1 85 ? -5.109 -33.406 -16.469 1 93.94 85 VAL A C 1
ATOM 657 O O . VAL A 1 85 ? -6.223 -33.906 -16.578 1 93.94 85 VAL A O 1
ATOM 660 N N . VAL A 1 86 ? -4.324 -33.688 -15.516 1 93.56 86 VAL A N 1
ATOM 661 C CA . VAL A 1 86 ? -4.691 -34.656 -14.492 1 93.56 86 VAL A CA 1
ATOM 662 C C . VAL A 1 86 ? -5.938 -34.188 -13.758 1 93.56 86 VAL A C 1
ATOM 664 O O . VAL A 1 86 ? -6.863 -34.969 -13.516 1 93.56 86 VAL A O 1
ATOM 667 N N . LEU A 1 87 ? -5.992 -32.906 -13.398 1 92.38 87 LEU A N 1
ATOM 668 C CA . LEU A 1 87 ? -7.137 -32.375 -12.688 1 92.38 87 LEU A CA 1
ATOM 669 C C . LEU A 1 87 ? -8.359 -32.312 -13.602 1 92.38 87 LEU A C 1
ATOM 671 O O . LEU A 1 87 ? -9.484 -32.531 -13.156 1 92.38 87 LEU A O 1
ATOM 675 N N . GLY A 1 88 ? -8.141 -31.938 -14.852 1 87.5 88 GLY A N 1
ATOM 676 C CA . GLY A 1 88 ? -9.227 -31.906 -15.82 1 87.5 88 GLY A CA 1
ATOM 677 C C . GLY A 1 88 ? -9.867 -33.281 -16.031 1 87.5 88 GLY A C 1
ATOM 678 O O . GLY A 1 88 ? -11.094 -33.375 -16.156 1 87.5 88 GLY A O 1
ATOM 679 N N . LEU A 1 89 ? -9.047 -34.281 -16.078 1 85.88 89 LEU A N 1
ATOM 680 C CA . LEU A 1 89 ? -9.539 -35.625 -16.266 1 85.88 89 LEU A CA 1
ATOM 681 C C . LEU A 1 89 ? -10.359 -36.094 -15.055 1 85.88 89 LEU A C 1
ATOM 683 O O . LEU A 1 89 ? -11.297 -36.875 -15.195 1 85.88 89 LEU A O 1
ATOM 687 N N . SER A 1 90 ? -10.055 -35.531 -13.984 1 80.44 90 SER A N 1
ATOM 688 C CA . SER A 1 90 ? -10.805 -35.875 -12.789 1 80.44 90 SER A CA 1
ATOM 689 C C . SER A 1 90 ? -12.195 -35.25 -12.797 1 80.44 90 SER A C 1
ATOM 691 O O . SER A 1 90 ? -13.102 -35.688 -12.109 1 80.44 90 SER A O 1
ATOM 693 N N . CYS A 1 91 ? -12.305 -34.156 -13.562 1 71.81 91 CYS A N 1
ATOM 694 C CA . CYS A 1 91 ? -13.555 -33.438 -13.641 1 71.81 91 CYS A CA 1
ATOM 695 C C . CYS A 1 91 ? -14.406 -33.938 -14.805 1 71.81 91 CYS A C 1
ATOM 697 O O . CYS A 1 91 ? -15.578 -33.562 -14.914 1 71.81 91 CYS A O 1
ATOM 699 N N . VAL A 1 92 ? -13.914 -34.594 -15.773 1 62.53 92 VAL A N 1
ATOM 700 C CA . VAL A 1 92 ? -14.539 -34.938 -17.047 1 62.53 92 VAL A CA 1
ATOM 701 C C . VAL A 1 92 ? -15.844 -35.688 -16.812 1 62.53 92 VAL A C 1
ATOM 703 O O . VAL A 1 92 ? -16.812 -35.5 -17.547 1 62.53 92 VAL A O 1
ATOM 706 N N . TRP A 1 93 ? -15.969 -36.312 -15.82 1 60.12 93 TRP A N 1
ATOM 707 C CA . TRP A 1 93 ? -17.203 -37.062 -15.742 1 60.12 93 TRP A CA 1
ATOM 708 C C . TRP A 1 93 ? -18.359 -36.219 -15.25 1 60.12 93 TRP A C 1
ATOM 710 O O . TRP A 1 93 ? -19.516 -36.438 -15.617 1 60.12 93 TRP A O 1
ATOM 720 N N . ARG A 1 94 ? -18.234 -35.125 -14.477 1 62.94 94 ARG A N 1
ATOM 721 C CA . ARG A 1 94 ? -19.297 -34.25 -14.031 1 62.94 94 ARG A CA 1
ATOM 722 C C . ARG A 1 94 ? -18.766 -32.875 -13.625 1 62.94 94 ARG A C 1
ATOM 724 O O . ARG A 1 94 ? -18.469 -32.625 -12.453 1 62.94 94 ARG A O 1
ATOM 731 N N . PRO A 1 95 ? -18.688 -31.938 -14.78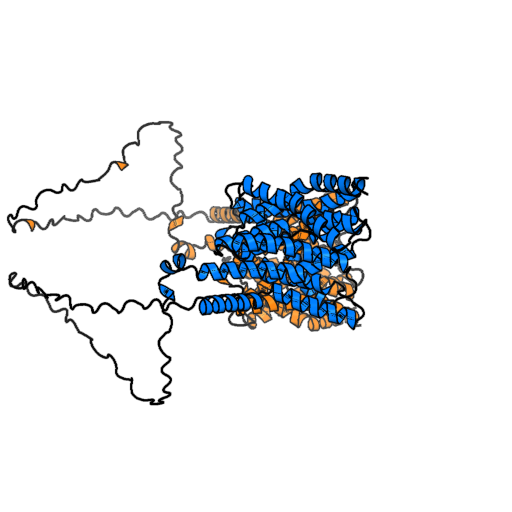1 1 71.88 95 PRO A N 1
ATOM 732 C CA . PRO A 1 95 ? -18.156 -30.609 -14.414 1 71.88 95 PRO A CA 1
ATOM 733 C C . PRO A 1 95 ? -19.188 -29.766 -13.68 1 71.88 95 PRO A C 1
ATOM 735 O O . PRO A 1 95 ? -20.156 -29.297 -14.289 1 71.88 95 PRO A O 1
ATOM 738 N N . THR A 1 96 ? -19.25 -29.891 -12.438 1 82.69 96 THR A N 1
ATOM 739 C CA . THR A 1 96 ? -20.078 -29.031 -11.594 1 82.69 96 THR A CA 1
ATOM 740 C C . THR A 1 96 ? -19.266 -27.844 -11.086 1 82.69 96 THR A C 1
ATOM 742 O O . THR A 1 96 ? -18.031 -27.812 -11.227 1 82.69 96 THR A O 1
ATOM 745 N N . ALA A 1 97 ? -19.969 -26.844 -10.727 1 88.5 97 ALA A N 1
ATOM 746 C CA . ALA A 1 97 ? -19.328 -25.672 -10.148 1 88.5 97 ALA A CA 1
ATOM 747 C C . ALA A 1 97 ? -18.391 -26.047 -9.008 1 88.5 97 ALA A C 1
ATOM 749 O O . ALA A 1 97 ? -17.297 -25.5 -8.867 1 88.5 97 ALA A O 1
ATOM 750 N N . GLN A 1 98 ? -18.812 -27.016 -8.312 1 89.56 98 GLN A N 1
ATOM 751 C CA . GLN A 1 98 ? -18.016 -27.469 -7.18 1 89.56 98 GLN A CA 1
ATOM 752 C C . GLN A 1 98 ? -16.719 -28.109 -7.641 1 89.56 98 GLN A C 1
ATOM 754 O O . GLN A 1 98 ? -15.664 -27.906 -7.039 1 89.56 98 GLN A O 1
ATOM 759 N N . HIS A 1 99 ? -16.844 -28.906 -8.656 1 90.69 99 HIS A N 1
ATOM 760 C CA . HIS A 1 99 ? -15.664 -29.562 -9.195 1 90.69 99 HIS A CA 1
ATOM 761 C C . HIS A 1 99 ? -14.672 -28.547 -9.734 1 90.69 99 HIS A C 1
ATOM 763 O O . HIS A 1 99 ? -13.461 -28.672 -9.523 1 90.69 99 HIS A O 1
ATOM 769 N N . VAL A 1 100 ? -15.125 -27.531 -10.398 1 91.25 100 VAL A N 1
ATOM 770 C CA . VAL A 1 100 ? -14.273 -26.5 -10.969 1 91.25 100 VAL A CA 1
ATOM 771 C C . VAL A 1 100 ? -13.586 -25.719 -9.852 1 91.25 100 VAL A C 1
ATOM 773 O O . VAL A 1 100 ? -12.422 -25.328 -9.977 1 91.25 100 VAL A O 1
ATOM 776 N N . ALA A 1 101 ? -14.32 -25.484 -8.797 1 93.62 101 ALA A N 1
ATOM 777 C CA . ALA A 1 101 ? -13.727 -24.828 -7.633 1 93.62 101 ALA A CA 1
ATOM 778 C C . ALA A 1 101 ? -12.531 -25.609 -7.109 1 93.62 101 ALA A C 1
ATOM 780 O O . ALA A 1 101 ? -11.477 -25.031 -6.824 1 93.62 101 ALA A O 1
ATOM 781 N N . TRP A 1 102 ? -12.711 -26.891 -7.094 1 93.31 102 TRP A N 1
ATOM 782 C CA . TRP A 1 102 ? -11.648 -27.734 -6.543 1 93.31 102 TRP A CA 1
ATOM 783 C C . TRP A 1 102 ? -10.484 -27.844 -7.52 1 93.31 102 TRP A C 1
ATOM 785 O O . TRP A 1 102 ? -9.328 -27.938 -7.109 1 93.31 102 TRP A O 1
ATOM 795 N N . VAL A 1 103 ? -10.742 -27.812 -8.781 1 93.94 103 VAL A N 1
ATOM 796 C CA . VAL A 1 103 ? -9.68 -27.766 -9.773 1 93.94 103 VAL A CA 1
ATOM 797 C C . VAL A 1 103 ? -8.828 -26.516 -9.562 1 93.94 103 VAL A C 1
ATOM 799 O O . VAL A 1 103 ? -7.594 -26.578 -9.602 1 93.94 103 VAL A O 1
ATOM 802 N N . SER A 1 104 ? -9.531 -25.406 -9.344 1 94.81 104 SER A N 1
ATOM 803 C CA . SER A 1 104 ? -8.812 -24.156 -9.078 1 94.81 104 SER A CA 1
ATOM 804 C C . SER A 1 104 ? -7.941 -24.266 -7.832 1 94.81 104 SER A C 1
ATOM 806 O O . SER A 1 104 ? -6.789 -23.828 -7.832 1 94.81 104 SER A O 1
ATOM 808 N N . VAL A 1 105 ? -8.43 -24.922 -6.816 1 96.12 105 VAL A N 1
ATOM 809 C CA . VAL A 1 105 ? -7.723 -25.047 -5.547 1 96.12 105 VAL A CA 1
ATOM 810 C C . VAL A 1 105 ? -6.48 -25.922 -5.734 1 96.12 105 VAL A C 1
ATOM 812 O O . VAL A 1 105 ? -5.367 -25.5 -5.406 1 96.12 105 VAL A O 1
ATOM 815 N N . TYR A 1 106 ? -6.648 -27.047 -6.328 1 96.25 106 TYR A N 1
ATOM 816 C CA . TYR A 1 106 ? -5.547 -27.984 -6.473 1 96.25 106 TYR A CA 1
ATOM 817 C C . TYR A 1 106 ? -4.504 -27.453 -7.449 1 96.25 106 TYR A C 1
ATOM 819 O O . TYR A 1 106 ? -3.303 -27.656 -7.254 1 96.25 106 TYR A O 1
ATOM 827 N N . PHE A 1 107 ? -4.941 -26.859 -8.461 1 96.69 107 PHE A N 1
ATOM 828 C CA . PHE A 1 107 ? -4.012 -26.281 -9.422 1 96.69 107 PHE A CA 1
ATOM 829 C C . PHE A 1 107 ? -3.131 -25.219 -8.758 1 96.69 107 PHE A C 1
ATOM 831 O O . PHE A 1 107 ? -1.91 -25.234 -8.93 1 96.69 107 PHE A O 1
ATOM 838 N N . ASN A 1 108 ? -3.727 -24.344 -8.008 1 96.94 108 ASN A N 1
ATOM 839 C CA . ASN A 1 108 ? -2.99 -23.281 -7.316 1 96.94 108 ASN A CA 1
ATOM 840 C C . ASN A 1 108 ? -2.025 -23.859 -6.285 1 96.94 108 ASN A C 1
ATOM 842 O O . ASN A 1 108 ? -0.853 -23.484 -6.242 1 96.94 108 ASN A O 1
ATOM 846 N N . LEU A 1 109 ? -2.5 -24.797 -5.535 1 97.06 109 LEU A N 1
ATOM 847 C CA . LEU A 1 109 ? -1.688 -25.391 -4.473 1 97.06 109 LEU A CA 1
ATOM 848 C C . LEU A 1 109 ? -0.481 -26.109 -5.051 1 97.06 109 LEU A C 1
ATOM 850 O O . LEU A 1 109 ? 0.593 -26.125 -4.445 1 97.06 109 LEU A O 1
ATOM 854 N N . ALA A 1 110 ? -0.648 -26.625 -6.223 1 96.31 110 ALA A N 1
ATOM 855 C CA . ALA A 1 110 ? 0.405 -27.453 -6.797 1 96.31 110 ALA A CA 1
ATOM 856 C C . ALA A 1 110 ? 1.374 -26.625 -7.625 1 96.31 110 ALA A C 1
ATOM 858 O O . ALA A 1 110 ? 2.518 -27.031 -7.852 1 96.31 110 ALA A O 1
ATOM 859 N N . THR A 1 111 ? 0.886 -25.438 -8.07 1 95.88 111 THR A N 1
ATOM 860 C CA . THR A 1 111 ? 1.71 -24.875 -9.125 1 95.88 111 THR A CA 1
ATOM 861 C C . THR A 1 111 ? 2.07 -23.422 -8.82 1 95.88 111 THR A C 1
ATOM 863 O O . THR A 1 111 ? 3.002 -22.875 -9.406 1 95.88 111 THR A O 1
ATOM 866 N N . MET A 1 112 ? 1.367 -22.766 -8 1 95.94 112 MET A N 1
ATOM 867 C CA . MET A 1 112 ? 1.603 -21.328 -7.785 1 95.94 112 MET A CA 1
ATOM 868 C C . MET A 1 112 ? 2.512 -21.109 -6.582 1 95.94 112 MET A C 1
ATOM 870 O O . MET A 1 112 ? 2.055 -21.141 -5.438 1 95.94 112 MET A O 1
ATOM 874 N N . SER A 1 113 ? 3.686 -20.812 -6.879 1 95.12 113 SER A N 1
ATOM 875 C CA . SER A 1 113 ? 4.695 -20.656 -5.836 1 95.12 113 SER A CA 1
ATOM 876 C C . SER A 1 113 ? 4.914 -19.172 -5.496 1 95.12 113 SER A C 1
ATOM 878 O O . SER A 1 113 ? 4.68 -18.297 -6.328 1 95.12 113 SER A O 1
ATOM 880 N N . ASN A 1 114 ? 5.316 -18.953 -4.301 1 93.62 114 ASN A N 1
ATOM 881 C CA . ASN A 1 114 ? 5.699 -17.625 -3.844 1 93.62 114 ASN A CA 1
ATOM 882 C C . ASN A 1 114 ? 7.141 -17.281 -4.23 1 93.62 114 ASN A C 1
ATOM 884 O O . ASN A 1 114 ? 7.969 -17 -3.365 1 93.62 114 ASN A O 1
ATOM 888 N N . THR A 1 115 ? 7.395 -17.188 -5.461 1 91.06 115 THR A N 1
ATOM 889 C CA . THR A 1 115 ? 8.75 -17.031 -5.977 1 91.06 115 THR A CA 1
ATOM 890 C C . THR A 1 115 ? 9.273 -15.625 -5.699 1 91.06 115 THR A C 1
ATOM 892 O O . THR A 1 115 ? 10.453 -15.445 -5.395 1 91.06 115 THR A O 1
ATOM 895 N N . VAL A 1 116 ? 8.477 -14.688 -5.75 1 85.12 116 VAL A N 1
ATOM 896 C CA . VAL A 1 116 ? 8.898 -13.297 -5.613 1 85.12 116 VAL A CA 1
ATOM 897 C C . VAL A 1 116 ? 9.359 -13.031 -4.184 1 85.12 116 VAL A C 1
ATOM 899 O O . VAL A 1 116 ? 10.43 -12.453 -3.965 1 85.12 116 VAL A O 1
ATOM 902 N N . LEU A 1 117 ? 8.727 -13.531 -3.285 1 84.5 117 LEU A N 1
ATOM 903 C CA . LEU A 1 117 ? 9.016 -13.172 -1.902 1 84.5 117 LEU A CA 1
ATOM 904 C C . LEU A 1 117 ? 10.016 -14.148 -1.287 1 84.5 117 LEU A C 1
ATOM 906 O O . LEU A 1 117 ? 10.969 -13.734 -0.631 1 84.5 117 LEU A O 1
ATOM 910 N N . ILE A 1 118 ? 9.766 -15.352 -1.489 1 88.5 118 ILE A N 1
ATOM 911 C CA . ILE A 1 118 ? 10.562 -16.391 -0.838 1 88.5 118 ILE A CA 1
ATOM 912 C C . ILE A 1 118 ? 11.562 -16.969 -1.834 1 88.5 118 ILE A C 1
ATOM 914 O O . ILE A 1 118 ? 12.711 -17.25 -1.477 1 88.5 118 ILE A O 1
ATOM 918 N N . GLY A 1 119 ? 11.195 -17.094 -2.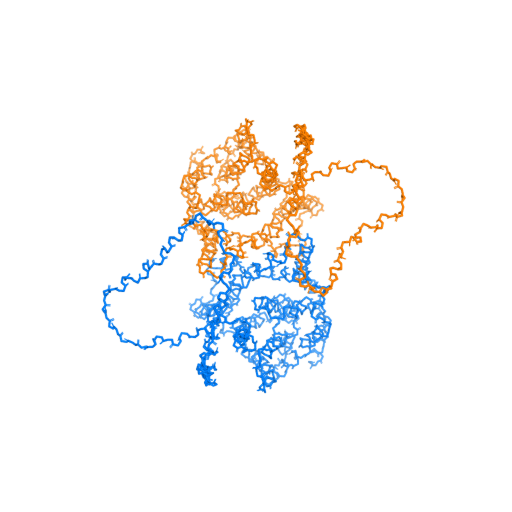986 1 92.06 119 GLY A N 1
ATOM 919 C CA . GLY A 1 119 ? 12.008 -17.719 -4.012 1 92.06 119 GLY A CA 1
ATOM 920 C C . GLY A 1 119 ? 13.281 -16.953 -4.32 1 92.06 119 GLY A C 1
ATOM 921 O O . GLY A 1 119 ? 14.359 -17.547 -4.414 1 92.06 119 GLY A O 1
ATOM 922 N N . ILE A 1 120 ? 13.164 -15.68 -4.406 1 90.69 120 ILE A N 1
ATOM 923 C CA . ILE A 1 120 ? 14.305 -14.867 -4.805 1 90.69 120 ILE A CA 1
ATOM 924 C C . ILE A 1 120 ? 15.422 -15 -3.775 1 90.69 120 ILE A C 1
ATOM 926 O O . ILE A 1 120 ? 16.531 -15.422 -4.105 1 90.69 120 ILE A O 1
ATOM 930 N N . PRO A 1 121 ? 15.195 -14.766 -2.545 1 87.62 121 PRO A N 1
ATOM 931 C CA . PRO A 1 121 ? 16.297 -14.898 -1.587 1 87.62 121 PRO A CA 1
ATOM 932 C C . PRO A 1 121 ? 16.781 -16.328 -1.445 1 87.62 121 PRO A C 1
ATOM 934 O O . PRO A 1 121 ? 17.984 -16.562 -1.273 1 87.62 121 PRO A O 1
ATOM 937 N N . LEU A 1 122 ? 15.992 -17.25 -1.536 1 90.88 122 LEU A N 1
ATOM 938 C CA . LEU A 1 122 ? 16.375 -18.656 -1.351 1 90.88 122 LEU A CA 1
ATOM 939 C C . LEU A 1 122 ? 17.156 -19.156 -2.551 1 90.88 122 LEU A C 1
ATOM 941 O O . LEU A 1 122 ? 18.25 -19.703 -2.393 1 90.88 122 LEU A O 1
ATOM 945 N N . LEU A 1 123 ? 16.641 -18.984 -3.707 1 93.94 123 LEU A N 1
ATOM 946 C CA . LEU A 1 123 ? 17.219 -19.562 -4.914 1 93.94 123 LEU A CA 1
ATOM 947 C C . LEU A 1 123 ? 18.516 -18.828 -5.305 1 93.94 123 LEU A C 1
ATOM 949 O O . LEU A 1 123 ? 19.438 -19.453 -5.836 1 93.94 123 LEU A O 1
ATOM 953 N N . THR A 1 124 ? 18.578 -17.531 -5.051 1 91.5 124 THR A N 1
ATOM 954 C CA . THR A 1 124 ? 19.812 -16.797 -5.34 1 91.5 124 THR A CA 1
ATOM 955 C C . THR A 1 124 ? 20.938 -17.266 -4.422 1 91.5 124 THR A C 1
ATOM 957 O O . THR A 1 124 ? 22.094 -17.281 -4.82 1 91.5 124 THR A O 1
ATOM 960 N N . ALA A 1 125 ? 20.578 -17.656 -3.281 1 88.44 125 ALA A N 1
ATOM 961 C CA . ALA A 1 125 ? 21.562 -18.156 -2.33 1 88.44 125 ALA A CA 1
ATOM 962 C C . ALA A 1 125 ? 22.016 -19.562 -2.693 1 88.44 125 ALA A C 1
ATOM 964 O O . ALA A 1 125 ? 23.219 -19.875 -2.637 1 88.44 125 ALA A O 1
ATOM 965 N N . LEU A 1 126 ? 21.156 -20.422 -3.094 1 89.62 126 LEU A N 1
ATOM 966 C CA . LEU A 1 126 ? 21.453 -21.828 -3.346 1 89.62 126 LEU A CA 1
ATOM 967 C C . LEU A 1 126 ? 22.047 -22.016 -4.738 1 89.62 126 LEU A C 1
ATOM 969 O O . LEU A 1 126 ? 22.859 -22.922 -4.953 1 89.62 126 LEU A O 1
ATOM 973 N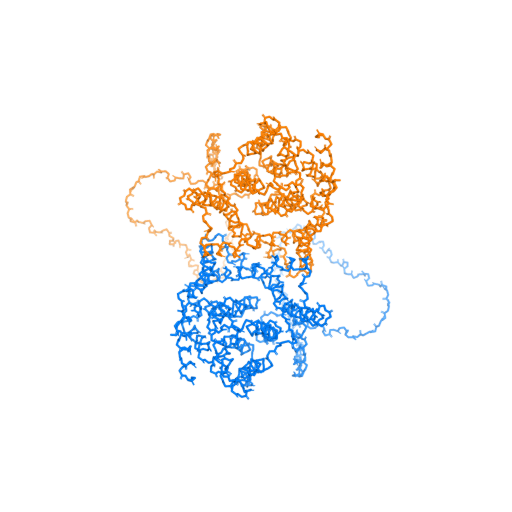 N . TYR A 1 127 ? 21.531 -21.172 -5.617 1 92.88 127 TYR A N 1
ATOM 974 C CA . TYR A 1 127 ? 21.953 -21.297 -7.012 1 92.88 127 TYR A CA 1
ATOM 975 C C . TYR A 1 127 ? 22.359 -19.938 -7.566 1 92.88 127 TYR A C 1
ATOM 977 O O . TYR A 1 127 ? 21.656 -19.359 -8.406 1 92.88 127 TYR A O 1
ATOM 985 N N . PRO A 1 128 ? 23.547 -19.516 -7.188 1 90.81 128 PRO A N 1
ATOM 986 C CA . PRO A 1 128 ? 24.031 -18.219 -7.684 1 90.81 128 PRO A CA 1
ATOM 987 C C . PRO A 1 128 ? 24.109 -18.156 -9.203 1 90.81 128 PRO A C 1
ATOM 989 O O . PRO A 1 128 ? 24.5 -19.141 -9.844 1 90.81 128 PRO A O 1
ATOM 992 N N . GLY A 1 129 ? 23.656 -17.078 -9.805 1 91.19 129 GLY A N 1
ATOM 993 C CA . GLY A 1 129 ? 23.719 -16.906 -11.25 1 91.19 129 GLY A CA 1
ATOM 994 C C . GLY A 1 129 ? 22.391 -17.219 -11.938 1 91.19 129 GLY A C 1
ATOM 995 O O . GLY A 1 129 ? 22.266 -17.047 -13.156 1 91.19 129 GLY A O 1
ATOM 996 N N . THR A 1 130 ? 21.375 -17.641 -11.148 1 92.06 130 THR A N 1
ATOM 997 C CA . THR A 1 130 ? 20.109 -18.016 -11.742 1 92.06 130 THR A CA 1
ATOM 998 C C . THR A 1 130 ? 19.094 -16.891 -11.594 1 92.06 130 THR A C 1
ATOM 1000 O O . THR A 1 130 ? 17.875 -17.125 -11.633 1 92.06 130 THR A O 1
ATOM 1003 N N . GLU A 1 131 ? 19.484 -15.656 -11.406 1 91.06 131 GLU A N 1
ATOM 1004 C CA . GLU A 1 131 ? 18.594 -14.523 -11.195 1 91.06 131 GLU A CA 1
ATOM 1005 C C . GLU A 1 131 ? 17.672 -14.305 -12.391 1 91.06 131 GLU A C 1
ATOM 1007 O O . GLU A 1 131 ? 16.469 -14.039 -12.227 1 91.06 131 GLU A O 1
ATOM 1012 N N . LYS A 1 132 ? 18.266 -14.516 -13.531 1 91.75 132 LYS A N 1
ATOM 1013 C CA . LYS A 1 132 ? 17.469 -14.344 -14.75 1 91.75 132 LYS A CA 1
ATOM 1014 C C . LYS A 1 132 ? 16.422 -15.445 -14.883 1 91.75 132 LYS A C 1
ATOM 1016 O O . LYS A 1 132 ? 15.312 -15.195 -15.352 1 91.75 132 LYS A O 1
ATOM 1021 N N . ASP A 1 133 ? 16.734 -16.625 -14.445 1 94.75 133 ASP A N 1
ATOM 1022 C CA . ASP A 1 133 ? 15.797 -17.75 -14.5 1 94.75 133 ASP A CA 1
ATOM 1023 C C . ASP A 1 133 ? 14.648 -17.547 -13.516 1 94.75 133 ASP A C 1
ATOM 1025 O O . ASP A 1 133 ? 13.5 -17.891 -13.82 1 94.75 133 ASP A O 1
ATOM 1029 N N . ILE A 1 134 ? 14.984 -17.016 -12.406 1 95.12 134 ILE A N 1
ATOM 1030 C CA . ILE A 1 134 ? 13.953 -16.703 -11.406 1 95.12 134 ILE A CA 1
ATOM 1031 C C . ILE A 1 134 ? 12.953 -15.719 -11.984 1 95.12 134 ILE A C 1
ATOM 1033 O O . ILE A 1 134 ? 11.742 -15.945 -11.93 1 95.12 134 ILE A O 1
ATOM 1037 N N . THR A 1 135 ? 13.492 -14.656 -12.555 1 92.06 135 THR A N 1
ATOM 1038 C CA . THR A 1 135 ? 12.641 -13.609 -13.102 1 92.06 135 THR A CA 1
ATOM 1039 C C . THR A 1 135 ? 11.812 -14.141 -14.266 1 92.06 135 THR A C 1
ATOM 1041 O O . THR A 1 135 ? 10.68 -13.711 -14.469 1 92.06 135 THR A O 1
ATOM 1044 N N . ALA A 1 136 ? 12.367 -15.062 -14.984 1 93.81 136 ALA A N 1
ATOM 1045 C CA . ALA A 1 136 ? 11.648 -15.664 -16.094 1 93.81 136 ALA A CA 1
ATOM 1046 C C . ALA A 1 136 ? 10.438 -16.453 -15.617 1 93.81 136 ALA A C 1
ATOM 1048 O O . ALA A 1 136 ? 9.367 -16.391 -16.219 1 93.81 136 ALA A O 1
ATOM 1049 N N . LEU A 1 137 ? 10.602 -17.141 -14.594 1 95.19 137 LEU A N 1
ATOM 1050 C CA . LEU A 1 137 ? 9.5 -17.938 -14.055 1 95.19 137 LEU A CA 1
ATOM 1051 C C . LEU A 1 137 ? 8.406 -17.031 -13.484 1 95.19 137 LEU A C 1
ATOM 1053 O O . LEU A 1 137 ? 7.219 -17.328 -13.633 1 95.19 137 LEU A O 1
ATOM 1057 N N . VAL A 1 138 ? 8.844 -15.977 -12.875 1 93.88 138 VAL A N 1
ATOM 1058 C CA . VAL A 1 138 ? 7.883 -15.008 -12.367 1 93.88 138 VAL A CA 1
ATOM 1059 C C . VAL A 1 138 ? 7.145 -14.352 -13.523 1 93.88 138 VAL A C 1
ATOM 1061 O O . VAL A 1 138 ? 5.93 -14.133 -13.461 1 93.88 138 VAL A O 1
ATOM 1064 N N . PHE A 1 139 ? 7.895 -14.109 -14.477 1 93.12 139 PHE A N 1
ATOM 1065 C CA . PHE A 1 139 ? 7.363 -13.539 -15.711 1 93.12 139 PHE A CA 1
ATOM 1066 C C . PHE A 1 139 ? 6.273 -14.43 -16.297 1 93.12 139 PHE A C 1
ATOM 1068 O O . PHE A 1 139 ? 5.176 -13.961 -16.609 1 93.12 139 PHE A O 1
ATOM 1075 N N . LEU A 1 140 ? 6.496 -15.672 -16.391 1 94.69 140 LEU A N 1
ATOM 1076 C CA . LEU A 1 140 ? 5.531 -16.609 -16.938 1 94.69 140 LEU A CA 1
ATOM 1077 C C . LEU A 1 140 ? 4.312 -16.734 -16.031 1 94.69 140 LEU A C 1
ATOM 1079 O O . LEU A 1 140 ? 3.184 -16.844 -16.516 1 94.69 140 LEU A O 1
ATOM 1083 N N . GLN A 1 141 ? 4.578 -16.75 -14.812 1 95.56 141 GLN A N 1
ATOM 1084 C CA . GLN A 1 141 ? 3.498 -16.828 -13.836 1 95.56 141 GLN A CA 1
ATOM 1085 C C . GLN A 1 141 ? 2.523 -15.672 -13.992 1 95.56 141 GLN A C 1
ATOM 1087 O O . GLN A 1 141 ? 1.307 -15.875 -14.008 1 95.56 141 GLN A O 1
ATOM 1092 N N . CYS A 1 142 ? 3.018 -14.492 -14.125 1 93.75 142 CYS A N 1
ATOM 1093 C CA . CYS A 1 142 ? 2.207 -13.281 -14.242 1 93.75 142 CYS A CA 1
ATOM 1094 C C . CYS A 1 142 ? 1.54 -13.203 -15.609 1 93.75 142 CYS A C 1
ATOM 1096 O O . CYS A 1 142 ? 0.406 -12.727 -15.727 1 93.75 142 CYS A O 1
ATOM 1098 N N . LEU A 1 143 ? 2.232 -13.656 -16.531 1 92.12 143 LEU A N 1
ATOM 1099 C CA . LEU A 1 143 ? 1.759 -13.508 -17.906 1 92.12 143 LEU A CA 1
ATOM 1100 C C . LEU A 1 143 ? 0.703 -14.555 -18.234 1 92.12 143 LEU A C 1
ATOM 1102 O O . LEU A 1 143 ? -0.357 -14.227 -18.781 1 92.12 143 LEU A O 1
ATOM 1106 N N . ILE A 1 144 ? 0.943 -15.781 -17.844 1 94.31 144 ILE A N 1
ATOM 1107 C CA . ILE A 1 144 ? 0.116 -16.875 -18.328 1 94.31 144 ILE A CA 1
ATOM 1108 C C . ILE A 1 144 ? -0.692 -17.469 -17.172 1 94.31 144 ILE A C 1
ATOM 1110 O O . ILE A 1 144 ? -1.92 -17.562 -17.25 1 94.31 144 ILE A O 1
ATOM 1114 N N . TRP A 1 145 ? -0.07 -17.828 -16.141 1 96.19 145 TRP A N 1
ATOM 1115 C CA . TRP A 1 145 ? -0.685 -18.719 -15.156 1 96.19 145 TRP A CA 1
ATOM 1116 C C . TRP A 1 145 ? -1.7 -17.953 -14.305 1 96.19 145 TRP A C 1
ATOM 1118 O O . TRP A 1 145 ? -2.711 -18.516 -13.883 1 96.19 145 TRP A O 1
ATOM 1128 N N . PHE A 1 146 ? -1.4 -16.656 -14.016 1 94.69 146 PHE A N 1
ATOM 1129 C CA . PHE A 1 146 ? -2.426 -15.859 -13.352 1 94.69 146 PHE A CA 1
ATOM 1130 C C . PHE A 1 146 ? -3.695 -15.797 -14.195 1 94.69 146 PHE A C 1
ATOM 1132 O O . PHE A 1 146 ? -4.805 -15.898 -13.664 1 94.69 146 PHE A O 1
ATOM 1139 N N . SER A 1 147 ? -3.514 -15.672 -15.484 1 93.12 147 SER A N 1
ATOM 1140 C CA . SER A 1 147 ? -4.652 -15.609 -16.391 1 93.12 147 SER A CA 1
ATOM 1141 C C . SER A 1 147 ? -5.422 -16.922 -16.406 1 93.12 147 SER A C 1
ATOM 1143 O O . SER A 1 147 ? -6.656 -16.938 -16.422 1 93.12 147 SER A O 1
ATOM 1145 N N . VAL A 1 148 ? -4.723 -18 -16.359 1 94.5 148 VAL A N 1
ATOM 1146 C CA . VAL A 1 148 ? -5.355 -19.312 -16.312 1 94.5 148 VAL A CA 1
ATOM 1147 C C . VAL A 1 148 ? -6.145 -19.469 -15.023 1 94.5 148 VAL A C 1
ATOM 1149 O O . VAL A 1 148 ? -7.285 -19.938 -15.031 1 94.5 148 VAL A O 1
ATOM 1152 N N . CYS A 1 149 ? -5.559 -19.078 -13.93 1 95.25 149 CYS A N 1
ATOM 1153 C CA . CYS A 1 149 ? -6.242 -19.141 -12.641 1 95.25 149 CYS A CA 1
ATOM 1154 C C . CYS A 1 149 ? -7.527 -18.312 -12.672 1 95.25 149 CYS A C 1
ATOM 1156 O O . CYS A 1 149 ? -8.578 -18.797 -12.242 1 95.25 149 CYS A O 1
ATOM 1158 N N . ILE A 1 150 ? -7.453 -17.125 -13.18 1 94.12 150 ILE A N 1
ATOM 1159 C CA . ILE A 1 150 ? -8.609 -16.234 -13.242 1 94.12 150 ILE A CA 1
ATOM 1160 C C . ILE A 1 150 ? -9.672 -16.844 -14.164 1 94.12 150 ILE A C 1
ATOM 1162 O O . ILE A 1 150 ? -10.867 -16.766 -13.867 1 94.12 150 ILE A O 1
ATOM 1166 N N . PHE A 1 151 ? -9.211 -17.438 -15.242 1 93.44 151 PHE A N 1
ATOM 1167 C CA . PHE A 1 151 ? -10.141 -18.094 -16.172 1 93.44 151 PHE A CA 1
ATOM 1168 C C . PHE A 1 151 ? -10.93 -19.188 -15.461 1 93.44 151 PHE A C 1
ATOM 1170 O O . PHE A 1 151 ? -12.148 -19.266 -15.594 1 93.44 151 PHE A O 1
ATOM 1177 N N . ILE A 1 152 ? -10.281 -20.016 -14.727 1 93.44 152 ILE A N 1
ATOM 1178 C CA . ILE A 1 152 ? -10.93 -21.109 -14.016 1 93.44 152 ILE A CA 1
ATOM 1179 C C . ILE A 1 152 ? -11.891 -20.547 -12.969 1 93.44 152 ILE A C 1
ATOM 1181 O O . ILE A 1 152 ? -13.016 -21.047 -12.82 1 93.44 152 ILE A O 1
ATOM 1185 N N . LEU A 1 153 ? -11.492 -19.547 -12.305 1 94.19 153 LEU A N 1
ATOM 1186 C CA . LEU A 1 153 ? -12.328 -18.938 -11.273 1 94.19 153 LEU A CA 1
ATOM 1187 C C . LEU A 1 153 ? -13.547 -18.266 -11.883 1 94.19 153 LEU A C 1
ATOM 1189 O O . LEU A 1 153 ? -14.641 -18.312 -11.312 1 94.19 153 LEU A O 1
ATOM 1193 N N . GLU A 1 154 ? -13.305 -17.625 -13.023 1 92.56 154 GLU A N 1
ATOM 1194 C CA . GLU A 1 154 ? -14.438 -17.016 -13.719 1 92.56 154 GLU A CA 1
ATOM 1195 C C . GLU A 1 154 ? -15.414 -18.078 -14.211 1 92.56 154 GLU A C 1
ATOM 1197 O O . GLU A 1 154 ? -16.625 -17.875 -14.18 1 92.56 154 GLU A O 1
ATOM 1202 N N . LEU A 1 155 ? -14.867 -19.172 -14.688 1 91.06 155 LEU A N 1
ATOM 1203 C CA . LEU A 1 155 ? -15.711 -20.281 -15.086 1 91.06 155 LEU A CA 1
ATOM 1204 C C . LEU A 1 155 ? -16.547 -20.781 -13.898 1 91.06 155 LEU A C 1
ATOM 1206 O O . LEU A 1 155 ? -17.734 -21.047 -14.047 1 91.06 155 LEU A O 1
ATOM 1210 N N . HIS A 1 156 ? -15.938 -20.875 -12.758 1 92.38 156 HIS A N 1
ATOM 1211 C CA . HIS A 1 156 ? -16.641 -21.281 -11.547 1 92.38 156 HIS A CA 1
ATOM 1212 C C . HIS A 1 156 ? -17.797 -20.312 -11.242 1 92.38 156 HIS A C 1
ATOM 1214 O O . HIS A 1 156 ? -18.906 -20.75 -10.961 1 92.38 156 HIS A O 1
ATOM 1220 N N . LYS A 1 157 ? -17.5 -19.094 -11.273 1 92.38 157 LYS A N 1
ATOM 1221 C CA . LYS A 1 157 ? -18.484 -18.062 -10.977 1 92.38 157 LYS A CA 1
ATOM 1222 C C . LYS A 1 157 ? -19.688 -18.156 -11.906 1 92.38 157 LYS A C 1
ATOM 1224 O O . LYS A 1 157 ? -20.828 -18.062 -11.469 1 92.38 157 LYS A O 1
ATOM 1229 N N . VAL A 1 158 ? -19.422 -18.375 -13.195 1 90.44 158 VAL A N 1
ATOM 1230 C CA . VAL A 1 158 ? -20.484 -18.438 -14.195 1 90.44 158 VAL A CA 1
ATOM 1231 C C . VAL A 1 158 ? -21.281 -19.719 -14.008 1 90.44 158 VAL A C 1
ATOM 1233 O O . VAL A 1 158 ? -22.516 -19.719 -14.125 1 90.44 158 VAL A O 1
ATOM 1236 N N . LEU A 1 159 ? -20.656 -20.797 -13.703 1 88.56 159 LEU A N 1
ATOM 1237 C CA . LEU A 1 159 ? -21.328 -22.062 -13.508 1 88.56 159 LEU A CA 1
ATOM 1238 C C . LEU A 1 159 ? -22.234 -22.016 -12.281 1 88.56 159 LEU A C 1
ATOM 1240 O O . LEU A 1 159 ? -23.297 -22.641 -12.266 1 88.56 159 LEU A O 1
ATOM 1244 N N . VAL A 1 160 ? -21.812 -21.281 -11.281 1 89.94 160 VAL A N 1
ATOM 1245 C CA . VAL A 1 160 ? -22.641 -21.125 -10.086 1 89.94 160 VAL A CA 1
ATOM 1246 C C . VAL A 1 160 ? -23.922 -20.344 -10.445 1 89.94 160 VAL A C 1
ATOM 1248 O O . VAL A 1 160 ? -25 -20.656 -9.938 1 89.94 160 VAL A O 1
ATOM 1251 N N . GLN A 1 161 ? -23.797 -19.391 -11.25 1 85.44 161 GLN A N 1
ATOM 1252 C CA . GLN A 1 161 ? -24.938 -18.578 -11.68 1 85.44 161 GLN A CA 1
ATOM 1253 C C . GLN A 1 161 ? -25.922 -19.406 -12.5 1 85.44 161 GLN A C 1
ATOM 1255 O O . GLN A 1 161 ? -27.125 -19.172 -12.453 1 85.44 161 GLN A O 1
ATOM 1260 N N . TYR A 1 162 ? -25.484 -20.375 -13.266 1 76.69 162 TYR A N 1
ATOM 1261 C CA . TYR A 1 162 ? -26.328 -21.156 -14.148 1 76.69 162 TYR A CA 1
ATOM 1262 C C . TYR A 1 162 ? -26.766 -22.453 -13.469 1 76.69 162 TYR A C 1
ATOM 1264 O O . TYR A 1 162 ? -27.469 -23.266 -14.07 1 76.69 162 TYR A O 1
ATOM 1272 N N . ASP A 1 163 ? -26.328 -22.703 -12.367 1 71.25 163 ASP A N 1
ATOM 1273 C CA . ASP A 1 163 ? -26.75 -23.891 -11.641 1 71.25 163 ASP A CA 1
ATOM 1274 C C . ASP A 1 163 ? -28.234 -23.797 -11.25 1 71.25 163 ASP A C 1
ATOM 1276 O O . ASP A 1 163 ? -28.641 -22.859 -10.57 1 71.25 163 ASP A O 1
ATOM 1280 N N . PRO A 1 164 ? -29.125 -24.562 -11.992 1 60.69 164 PRO A N 1
ATOM 1281 C CA . PRO A 1 164 ? -30.578 -24.547 -11.773 1 60.69 164 PRO A CA 1
ATOM 1282 C C . PRO A 1 164 ? -30.953 -24.672 -10.305 1 60.69 164 PRO A C 1
ATOM 1284 O O . PRO A 1 164 ? -32.031 -24.203 -9.891 1 60.69 164 PRO A O 1
ATOM 1287 N N . LYS A 1 165 ? -30.375 -25.516 -9.562 1 54.06 165 LYS A N 1
ATOM 1288 C CA . LYS A 1 165 ? -30.766 -25.656 -8.164 1 54.06 165 LYS A CA 1
ATOM 1289 C C . LYS A 1 165 ? -30.625 -24.328 -7.418 1 54.06 165 LYS A C 1
ATOM 1291 O O . LYS A 1 165 ? -31.328 -24.078 -6.441 1 54.06 165 LYS A O 1
ATOM 1296 N N . GLN A 1 166 ? -29.75 -23.5 -7.883 1 49.09 166 GLN A N 1
ATOM 1297 C CA . GLN A 1 166 ? -29.578 -22.219 -7.223 1 49.09 166 GLN A CA 1
ATOM 1298 C C . GLN A 1 166 ? -30.5 -21.156 -7.816 1 49.09 166 GLN A C 1
ATOM 1300 O O . GLN A 1 166 ? -30.719 -20.094 -7.215 1 49.09 166 GLN A O 1
ATOM 1305 N N . ALA A 1 167 ? -30.953 -21.375 -9.102 1 46 167 ALA A N 1
ATOM 1306 C CA . ALA A 1 167 ? -31.938 -20.5 -9.742 1 46 167 ALA A CA 1
ATOM 1307 C C . ALA A 1 167 ? -33.25 -20.5 -8.961 1 46 167 ALA A C 1
ATOM 1309 O O . ALA A 1 167 ? -34.031 -19.547 -9.055 1 46 167 ALA A O 1
ATOM 1310 N N . HIS A 1 168 ? -33.781 -21.609 -8.516 1 39.69 168 HIS A N 1
ATOM 1311 C CA . HIS A 1 168 ? -35.062 -21.625 -7.848 1 39.69 168 HIS A CA 1
ATOM 1312 C C . HIS A 1 168 ? -35.094 -20.656 -6.668 1 39.69 168 HIS A C 1
ATOM 1314 O O . HIS A 1 168 ? -36.156 -20.391 -6.102 1 39.69 168 HIS A O 1
ATOM 1320 N N . GLU A 1 169 ? -34 -20.375 -6.078 1 37.5 169 GLU A N 1
ATOM 1321 C CA . GLU A 1 169 ? -34.188 -19.469 -4.953 1 37.5 169 GLU A CA 1
ATOM 1322 C C . GLU A 1 169 ? -34.344 -18.031 -5.43 1 37.5 169 GLU A C 1
ATOM 1324 O O . GLU A 1 169 ? -34.875 -17.188 -4.699 1 37.5 169 GLU A O 1
ATOM 1329 N N . ASP A 1 170 ? -33.594 -17.516 -6.512 1 34.12 170 ASP A N 1
ATOM 1330 C CA . ASP A 1 170 ? -33.938 -16.141 -6.875 1 34.12 170 ASP A CA 1
ATOM 1331 C C . ASP A 1 170 ? -34.938 -16.109 -8.023 1 34.12 170 ASP A C 1
ATOM 1333 O O . ASP A 1 170 ? -34.594 -16.438 -9.164 1 34.12 170 ASP A O 1
ATOM 1337 N N . PRO A 1 171 ? -36.281 -16.297 -7.949 1 30.86 171 PRO A N 1
ATOM 1338 C CA . PRO A 1 171 ? -37.375 -16.25 -8.914 1 30.86 171 PRO A CA 1
ATOM 1339 C C . PRO A 1 171 ? -37.312 -15.023 -9.828 1 30.86 171 PRO A C 1
ATOM 1341 O O . PRO A 1 171 ? -38.094 -14.898 -10.758 1 30.86 171 PRO A O 1
ATOM 1344 N N . VAL A 1 172 ? -36.594 -13.977 -9.375 1 33.31 172 VAL A N 1
ATOM 1345 C CA . VAL A 1 172 ? -36.875 -12.727 -10.078 1 33.31 172 VAL A CA 1
ATOM 1346 C C . VAL A 1 172 ? -36.375 -12.805 -11.516 1 33.31 172 VAL A C 1
ATOM 1348 O O . VAL A 1 172 ? -37 -12.281 -12.43 1 33.31 172 VAL A O 1
ATOM 1351 N N . HIS A 1 173 ? -35.156 -13.273 -11.727 1 32.5 173 HIS A N 1
ATOM 1352 C CA . HIS A 1 173 ? -34.562 -12.906 -13 1 32.5 173 HIS A CA 1
ATOM 1353 C C . HIS A 1 173 ? -35 -13.859 -14.109 1 32.5 173 HIS A C 1
ATOM 1355 O O . HIS A 1 173 ? -34.5 -13.781 -15.234 1 32.5 173 HIS A O 1
ATOM 1361 N N . ALA A 1 174 ? -35.75 -14.844 -13.883 1 31.45 174 ALA A N 1
ATOM 1362 C CA . ALA A 1 174 ? -36.156 -15.719 -14.984 1 31.45 174 ALA A CA 1
ATOM 1363 C C . ALA A 1 174 ? -37.094 -15 -15.938 1 31.45 174 ALA A C 1
ATOM 1365 O O . ALA A 1 174 ? -37.719 -15.641 -16.781 1 31.45 174 ALA A O 1
ATOM 1366 N N . VAL A 1 175 ? -37.5 -13.648 -15.703 1 31.31 175 VAL A N 1
ATOM 1367 C CA . VAL A 1 175 ? -38.375 -13.109 -16.75 1 31.31 175 VAL A CA 1
ATOM 1368 C C . VAL A 1 175 ? -37.562 -12.898 -18.031 1 31.31 175 VAL A C 1
ATOM 1370 O O . VAL A 1 175 ? -36.719 -12.008 -18.094 1 31.31 175 VAL A O 1
ATOM 1373 N N . VAL A 1 176 ? -37.031 -13.945 -18.562 1 30.7 176 VAL A N 1
ATOM 1374 C CA . VAL A 1 176 ? -36.469 -13.938 -19.922 1 30.7 176 VAL A CA 1
ATOM 1375 C C . VAL A 1 176 ? -37.406 -13.172 -20.859 1 30.7 176 VAL A C 1
ATOM 1377 O O . VAL A 1 176 ? -38.594 -13.43 -20.891 1 30.7 176 VAL A O 1
ATOM 1380 N N . ASP A 1 177 ? -36.938 -11.953 -21.297 1 30.45 177 ASP A N 1
ATOM 1381 C CA . ASP A 1 177 ? -37.5 -11.086 -22.344 1 30.45 177 ASP A CA 1
ATOM 1382 C C . ASP A 1 177 ? -37.844 -11.898 -23.594 1 30.45 177 ASP A C 1
ATOM 1384 O O . ASP A 1 177 ? -37 -12.148 -24.438 1 30.45 177 ASP A O 1
ATOM 1388 N N . VAL A 1 178 ? -38.562 -12.914 -23.5 1 28.02 178 VAL A N 1
ATOM 1389 C CA . VAL A 1 178 ? -39 -13.57 -24.719 1 28.02 178 VAL A CA 1
ATOM 1390 C C . VAL A 1 178 ? -39.781 -12.57 -25.578 1 28.02 178 VAL A C 1
ATOM 1392 O O . VAL A 1 178 ? -40.375 -12.953 -26.594 1 28.02 178 VAL A O 1
ATOM 1395 N N . GLU A 1 179 ? -40.25 -11.406 -24.953 1 27.5 179 GLU A N 1
ATOM 1396 C CA . GLU A 1 179 ? -41.344 -10.859 -25.75 1 27.5 179 GLU A CA 1
ATOM 1397 C C . GLU A 1 179 ? -40.875 -10.453 -27.141 1 27.5 179 GLU A C 1
ATOM 1399 O O . GLU A 1 179 ? -41.562 -10.695 -28.141 1 27.5 179 GLU A O 1
ATOM 1404 N N . LYS A 1 180 ? -40.188 -9.273 -27.172 1 31 180 LYS A N 1
ATOM 1405 C CA . LYS A 1 180 ? -40.562 -8.328 -28.219 1 31 180 LYS A CA 1
ATOM 1406 C C . LYS A 1 180 ? -39.969 -8.758 -29.562 1 31 180 LYS A C 1
ATOM 1408 O O . LYS A 1 180 ? -38.938 -8.242 -30 1 31 180 LYS A O 1
ATOM 1413 N N . GLU A 1 181 ? -39.781 -9.914 -29.906 1 25.41 181 GLU A N 1
ATOM 1414 C CA . GLU A 1 181 ? -39.219 -10.016 -31.25 1 25.41 181 GLU A CA 1
ATOM 1415 C C . GLU A 1 181 ? -40.125 -9.344 -32.281 1 25.41 181 GLU A C 1
ATOM 1417 O O . GLU A 1 181 ? -39.875 -9.414 -33.5 1 25.41 181 GLU A O 1
ATOM 1422 N N . GLY A 1 182 ? -41.469 -9.211 -32.031 1 27.77 182 GLY A N 1
ATOM 1423 C CA . GLY A 1 182 ? -42.188 -8.797 -33.219 1 27.77 182 GLY A CA 1
ATOM 1424 C C . GLY A 1 182 ? -41.844 -7.402 -33.688 1 27.77 182 GLY A C 1
ATOM 1425 O O . GLY A 1 182 ? -41.906 -6.445 -32.906 1 27.77 182 GLY A O 1
ATOM 1426 N N . GLY A 1 183 ? -40.938 -7.156 -34.625 1 26.03 183 GLY A N 1
ATOM 1427 C CA . GLY A 1 183 ? -40.344 -6.008 -35.281 1 26.03 183 GLY A CA 1
ATOM 1428 C C . GLY A 1 183 ? -41.344 -5.008 -35.781 1 26.03 183 GLY A C 1
ATOM 1429 O O . GLY A 1 183 ? -41 -4.02 -36.438 1 26.03 183 GLY A O 1
ATOM 1430 N N . GLU A 1 184 ? -42.719 -5.172 -35.938 1 26.73 184 GLU A N 1
ATOM 1431 C CA . GLU A 1 184 ? -43.094 -4.215 -36.969 1 26.73 184 GLU A CA 1
ATOM 1432 C C . GLU A 1 184 ? -42.906 -2.779 -36.5 1 26.73 184 GLU A C 1
ATOM 1434 O O . GLU A 1 184 ? -43.219 -2.465 -35.344 1 26.73 184 GLU A O 1
ATOM 1439 N N . PRO A 1 185 ? -42.031 -1.944 -37.125 1 28.36 185 PRO A N 1
ATOM 1440 C CA . PRO A 1 185 ? -41.688 -0.542 -36.906 1 28.36 185 PRO A CA 1
ATOM 1441 C C . PRO A 1 185 ? -42.906 0.368 -36.781 1 28.36 185 PRO A C 1
ATOM 1443 O O . PRO A 1 185 ? -42.75 1.594 -36.75 1 28.36 185 PRO A O 1
ATOM 1446 N N . GLY A 1 186 ? -44.188 -0.115 -36.812 1 24.53 186 GLY A N 1
ATOM 1447 C CA . GLY A 1 186 ? -45.156 0.909 -37.156 1 24.53 186 GLY A CA 1
ATOM 1448 C C . GLY A 1 186 ? -45.156 2.09 -36.188 1 24.53 186 GLY A C 1
ATOM 1449 O O . GLY A 1 186 ? -45 1.914 -35 1 24.53 186 GLY A O 1
ATOM 1450 N N . PHE A 1 187 ? -44.719 3.365 -36.688 1 25.48 187 PHE A N 1
ATOM 1451 C CA . PHE A 1 187 ? -44.562 4.742 -36.219 1 25.48 187 PHE A CA 1
ATOM 1452 C C . PHE A 1 187 ? -45.75 5.199 -35.406 1 25.48 187 PHE A C 1
ATOM 1454 O O . PHE A 1 187 ? -45.75 6.305 -34.875 1 25.48 187 PHE A O 1
ATOM 1461 N N . GLY A 1 188 ? -46.969 4.594 -35.562 1 22.59 188 GLY A N 1
ATOM 1462 C CA . GLY A 1 188 ? -48.062 5.516 -35.281 1 22.59 188 GLY A CA 1
ATOM 1463 C C . GLY A 1 188 ? -48.031 6.074 -33.875 1 22.59 188 GLY A C 1
ATOM 1464 O O . GLY A 1 188 ? -47.656 5.375 -32.938 1 22.59 188 GLY A O 1
ATOM 1465 N N . GLY A 1 189 ? -47.75 7.43 -33.688 1 23.58 189 GLY A N 1
ATOM 1466 C CA . GLY A 1 189 ? -47.531 8.422 -32.656 1 23.58 189 GLY A CA 1
ATOM 1467 C C . GLY A 1 189 ? -48.594 8.352 -31.547 1 23.58 189 GLY A C 1
ATOM 1468 O O . GLY A 1 189 ? -48.344 8.789 -30.422 1 23.58 189 GLY A O 1
ATOM 1469 N N . ASN A 1 190 ? -49.875 8.25 -32.062 1 21.02 190 ASN A N 1
ATOM 1470 C CA . ASN A 1 190 ? -50.875 9.07 -31.422 1 21.02 190 ASN A CA 1
ATOM 1471 C C . ASN A 1 190 ? -51.031 8.719 -29.938 1 21.02 190 ASN A C 1
ATOM 1473 O O . ASN A 1 190 ? -51 9.602 -29.078 1 21.02 190 ASN A O 1
ATOM 1477 N N . ASP A 1 191 ? -52.094 7.902 -29.641 1 21.16 191 ASP A N 1
ATOM 1478 C CA . ASP A 1 191 ? -53.281 8.102 -28.844 1 21.16 191 ASP A CA 1
ATOM 1479 C C . ASP A 1 191 ? -53.094 7.574 -27.422 1 21.16 191 ASP A C 1
ATOM 1481 O O . ASP A 1 191 ? -54.062 7.477 -26.656 1 21.16 191 ASP A O 1
ATOM 1485 N N . LEU A 1 192 ? -52 6.746 -27.172 1 19.95 192 LEU A N 1
ATOM 1486 C CA . LEU A 1 192 ? -52.406 5.957 -26.016 1 19.95 192 LEU A CA 1
ATOM 1487 C C . LEU A 1 192 ? -52.531 6.836 -24.766 1 19.95 192 LEU A C 1
ATOM 1489 O O . LEU A 1 192 ? -51.531 7.086 -24.078 1 19.95 192 LEU A O 1
ATOM 1493 N N . MET A 1 193 ? -53 8.133 -25.031 1 21.5 193 MET A N 1
ATOM 1494 C CA . MET A 1 193 ? -53.312 9.086 -23.969 1 21.5 193 MET A CA 1
ATOM 1495 C C . MET A 1 193 ? -54.031 8.406 -22.797 1 21.5 193 MET A C 1
ATOM 1497 O O . MET A 1 193 ? -53.781 8.75 -21.641 1 21.5 193 MET A O 1
ATOM 1501 N N . ASN A 1 194 ? -55.219 7.887 -23.141 1 20.03 194 ASN A N 1
ATOM 1502 C CA . ASN A 1 194 ? -56.438 8.055 -22.375 1 20.03 194 ASN A CA 1
ATOM 1503 C C . ASN A 1 194 ? -56.469 7.176 -21.125 1 20.03 194 ASN A C 1
ATOM 1505 O O . ASN A 1 194 ? -57.531 6.93 -20.562 1 20.03 194 ASN A O 1
ATOM 1509 N N . VAL A 1 195 ? -55.562 6.234 -21.047 1 18.95 195 VAL A N 1
ATOM 1510 C CA . VAL A 1 195 ? -56.156 5.172 -20.234 1 18.95 195 VAL A CA 1
ATOM 1511 C C . VAL A 1 195 ? -56.688 5.75 -18.938 1 18.95 195 VAL A C 1
ATOM 1513 O O . VAL A 1 195 ? -56.281 6.84 -18.516 1 18.95 195 VAL A O 1
ATOM 1516 N N . GLU A 1 196 ? -56.531 5.055 -17.703 1 19.03 196 GLU A N 1
ATOM 1517 C CA . GLU A 1 196 ? -57.562 4.77 -16.688 1 19.03 196 GLU A CA 1
ATOM 1518 C C . GLU A 1 196 ? -57.75 5.961 -15.742 1 19.03 196 GLU A C 1
ATOM 1520 O O . GLU A 1 196 ? -56.812 6.379 -15.07 1 19.03 196 GLU A O 1
ATOM 1525 N N . HIS A 1 197 ? -58.438 7.121 -16.141 1 22.2 197 HIS A N 1
ATOM 1526 C CA . HIS A 1 197 ? -59.188 8.109 -15.367 1 22.2 197 HIS A CA 1
ATOM 1527 C C . HIS A 1 197 ? -59.781 7.492 -14.109 1 22.2 197 HIS A C 1
ATOM 1529 O O . HIS A 1 197 ? -60.5 8.172 -13.352 1 22.2 197 HIS A O 1
ATOM 1535 N N . ARG A 1 198 ? -60.25 6.098 -14.32 1 19.75 198 ARG A N 1
ATOM 1536 C CA . ARG A 1 198 ? -61.531 5.844 -13.641 1 19.75 198 ARG A CA 1
ATOM 1537 C C . ARG A 1 198 ? -61.438 6.281 -12.18 1 19.75 198 ARG A C 1
ATOM 1539 O O . ARG A 1 198 ? -62.312 7.008 -11.703 1 19.75 198 ARG A O 1
ATOM 1546 N N . ILE A 1 199 ? -61.312 5.359 -11.141 1 19.77 199 ILE A N 1
ATOM 1547 C CA . ILE A 1 199 ? -62.375 4.992 -10.203 1 19.77 199 ILE A CA 1
ATOM 1548 C C . ILE A 1 199 ? -62.25 5.859 -8.953 1 19.77 199 ILE A C 1
ATOM 1550 O O . ILE A 1 199 ? -61.281 5.762 -8.195 1 19.77 199 ILE A O 1
ATOM 1554 N N . GLY A 1 200 ? -62.312 7.172 -9.023 1 20.14 200 GLY A N 1
ATOM 1555 C CA . GLY A 1 200 ? -62.438 8.133 -7.938 1 20.14 200 GLY A CA 1
ATOM 1556 C C . GLY A 1 200 ? -63.469 7.742 -6.906 1 20.14 200 GLY A C 1
ATOM 1557 O O . GLY A 1 200 ? -64.5 8.414 -6.77 1 20.14 200 GLY A O 1
ATOM 1558 N N . ALA A 1 201 ? -63.969 6.418 -6.789 1 19.2 201 ALA A N 1
ATOM 1559 C CA . ALA A 1 201 ? -65.188 6.254 -6.016 1 19.2 201 ALA A CA 1
ATOM 1560 C C . ALA A 1 201 ? -65.125 6.965 -4.668 1 19.2 201 ALA A C 1
ATOM 1562 O O . ALA A 1 201 ? -64.125 6.809 -3.947 1 19.2 201 ALA A O 1
ATOM 1563 N N . ARG A 1 202 ? -65.625 8.094 -4.586 1 21.02 202 ARG A N 1
ATOM 1564 C CA . ARG A 1 202 ? -66.062 9.023 -3.557 1 21.02 202 ARG A CA 1
ATOM 1565 C C . ARG A 1 202 ? -66.75 8.297 -2.412 1 21.02 202 ARG A C 1
ATOM 1567 O O . ARG A 1 202 ? -67.938 7.93 -2.525 1 21.02 202 ARG A O 1
ATOM 1574 N N . VAL A 1 203 ? -66.312 7.074 -1.968 1 19.39 203 VAL A N 1
ATOM 1575 C CA . VAL A 1 203 ? -67.188 6.488 -0.967 1 19.39 203 VAL A CA 1
ATOM 1576 C C . VAL A 1 203 ? -67.5 7.516 0.122 1 19.39 203 VAL A C 1
ATOM 1578 O O . VAL A 1 203 ? -66.562 8.062 0.741 1 19.39 203 VAL A O 1
ATOM 1581 N N . ALA A 1 204 ? -68.562 8.328 -0.116 1 21.22 204 ALA A N 1
ATOM 1582 C CA . ALA A 1 204 ? -69.312 9.234 0.716 1 21.22 204 ALA A CA 1
ATOM 1583 C C . ALA A 1 204 ? -69.562 8.641 2.102 1 21.22 204 ALA A C 1
ATOM 1585 O O . ALA A 1 204 ? -70.062 7.512 2.229 1 21.22 204 ALA A O 1
ATOM 1586 N N . GLN A 1 205 ? -68.625 8.805 3.004 1 21.66 205 GLN A N 1
ATOM 1587 C CA . GLN A 1 205 ? -68.625 8.406 4.41 1 21.66 205 GLN A CA 1
ATOM 1588 C C . GLN A 1 205 ? -69.938 8.734 5.074 1 21.66 205 GLN A C 1
ATOM 1590 O O . GLN A 1 205 ? -70.125 9.797 5.672 1 21.66 205 GLN A O 1
ATOM 1595 N N . GLY A 1 206 ? -71.125 8.477 4.242 1 21.41 206 GLY A N 1
ATOM 1596 C CA . GLY A 1 206 ? -72.375 8.828 4.852 1 21.41 206 GLY A CA 1
ATOM 1597 C C . GLY A 1 206 ? -72.625 8.148 6.191 1 21.41 206 GLY A C 1
ATOM 1598 O O . GLY A 1 206 ? -71.938 7.168 6.516 1 21.41 206 GLY A O 1
ATOM 1599 N N . SER A 1 207 ? -73.375 8.797 7.098 1 24.66 207 SER A N 1
ATOM 1600 C CA . SER A 1 207 ? -73.812 8.648 8.484 1 24.66 207 SER A CA 1
ATOM 1601 C C . SER A 1 207 ? -74.562 7.332 8.703 1 24.66 207 SER A C 1
ATOM 1603 O O . SER A 1 207 ? -75.5 7.023 8 1 24.66 207 SER A O 1
ATOM 1605 N N . PRO A 1 208 ? -73.875 6.102 9.031 1 23.48 208 PRO A N 1
ATOM 1606 C CA . PRO A 1 208 ? -74.5 4.797 9.125 1 23.48 208 PRO A CA 1
ATOM 1607 C C . PRO A 1 208 ? -75.75 4.816 10.062 1 23.48 208 PRO A C 1
ATOM 1609 O O . PRO A 1 208 ? -75.625 5.207 11.227 1 23.48 208 PRO A O 1
ATOM 1612 N N . ALA A 1 209 ? -76.938 5.293 9.625 1 21.59 209 ALA A N 1
ATOM 1613 C CA . ALA A 1 209 ? -78.188 5.145 10.406 1 21.59 209 ALA A CA 1
ATOM 1614 C C . ALA A 1 209 ? -78.312 3.719 10.938 1 21.59 209 ALA A C 1
ATOM 1616 O O . ALA A 1 209 ? -77.75 2.779 10.367 1 21.59 209 ALA A O 1
ATOM 1617 N N . ALA A 1 210 ? -79 3.42 12.133 1 25.94 210 ALA A N 1
ATOM 1618 C CA . ALA A 1 210 ? -79.125 2.414 13.188 1 25.94 210 ALA A CA 1
ATOM 1619 C C . ALA A 1 210 ? -79.562 1.081 12.633 1 25.94 210 ALA A C 1
ATOM 1621 O O . ALA A 1 210 ? -79.5 0.05 13.305 1 25.94 210 ALA A O 1
ATOM 1622 N N . GLY A 1 211 ? -80.312 1.207 11.359 1 21.7 211 GLY A N 1
ATOM 1623 C CA . GLY A 1 211 ? -81.5 0.301 11.352 1 21.7 211 GLY A CA 1
ATOM 1624 C C . GLY A 1 211 ? -81.062 -1.162 11.383 1 21.7 211 GLY A C 1
ATOM 1625 O O . GLY A 1 211 ? -79.875 -1.484 11.375 1 21.7 211 GLY A O 1
ATOM 1626 N N . ASP A 1 212 ? -81.938 -1.964 10.57 1 22.75 212 ASP A N 1
ATOM 1627 C CA . ASP A 1 212 ? -82.438 -3.33 10.57 1 22.75 212 ASP A CA 1
ATOM 1628 C C . ASP A 1 212 ? -81.312 -4.328 10.227 1 22.75 212 ASP A C 1
ATOM 1630 O O . ASP A 1 212 ? -80.5 -4.082 9.344 1 22.75 212 ASP A O 1
ATOM 1634 N N . GLU A 1 213 ? -80.875 -5.137 11.273 1 23.86 213 GLU A N 1
ATOM 1635 C CA . GLU A 1 213 ? -79.812 -6.141 11.547 1 23.86 213 GLU A CA 1
ATOM 1636 C C . GLU A 1 213 ? -79.75 -7.145 10.398 1 23.86 213 GLU A C 1
ATOM 1638 O O . GLU A 1 213 ? -78.688 -7.758 10.195 1 23.86 213 GLU A O 1
ATOM 1643 N N . SER A 1 214 ? -80.938 -7.418 9.875 1 22.39 214 SER A N 1
ATOM 1644 C CA . SER A 1 214 ? -81.188 -8.781 9.406 1 22.39 214 SER A CA 1
ATOM 1645 C C . SER A 1 214 ? -80.5 -9.062 8.109 1 22.39 214 SER A C 1
ATOM 1647 O O . SER A 1 214 ? -80.188 -10.219 7.809 1 22.39 214 SER A O 1
ATOM 1649 N N . ALA A 1 215 ? -80.625 -8.086 7.188 1 21.69 215 ALA A N 1
ATOM 1650 C CA . ALA A 1 215 ? -80.688 -8.508 5.789 1 21.69 215 ALA A CA 1
ATOM 1651 C C . ALA A 1 215 ? -79.312 -8.992 5.332 1 21.69 215 ALA A C 1
ATOM 1653 O O . ALA A 1 215 ? -79.188 -9.477 4.207 1 21.69 215 ALA A O 1
ATOM 1654 N N . LEU A 1 216 ? -78.312 -8.406 5.945 1 21.31 216 LEU A N 1
ATOM 1655 C CA . LEU A 1 216 ? -77.188 -8.32 5.023 1 21.31 216 LEU A CA 1
ATOM 1656 C C . LEU A 1 216 ? -76.562 -9.703 4.773 1 21.31 216 LEU A C 1
ATOM 1658 O O . LEU A 1 216 ? -75.438 -9.812 4.406 1 21.31 216 LEU A O 1
ATOM 1662 N N . LYS A 1 217 ? -77.312 -10.758 5.316 1 23.92 217 LYS A N 1
ATOM 1663 C CA . LYS A 1 217 ? -76.688 -12.047 5.262 1 23.92 217 LYS A CA 1
ATOM 1664 C C . LYS A 1 217 ? -76.375 -12.453 3.824 1 23.92 217 LYS A C 1
ATOM 1666 O O . LYS A 1 217 ? -75.938 -13.578 3.566 1 23.92 217 LYS A O 1
ATOM 1671 N N . HIS A 1 218 ? -77.062 -11.633 2.869 1 22.31 218 HIS A N 1
ATOM 1672 C CA . HIS A 1 218 ? -76.938 -12.406 1.638 1 22.31 218 HIS A CA 1
ATOM 1673 C C . HIS A 1 218 ? -75.5 -12.766 1.348 1 22.31 218 HIS A C 1
ATOM 1675 O O . HIS A 1 218 ? -74.625 -11.883 1.264 1 22.31 218 HIS A O 1
ATOM 1681 N N . THR A 1 219 ? -75.125 -13.906 1.917 1 21.53 219 THR A N 1
ATOM 1682 C CA . THR A 1 219 ? -73.938 -14.703 1.723 1 21.53 219 THR A CA 1
ATOM 1683 C C . THR A 1 219 ? -73.562 -14.758 0.246 1 21.53 219 THR A C 1
ATOM 1685 O O . THR A 1 219 ? -74.312 -15.273 -0.579 1 21.53 219 THR A O 1
ATOM 1688 N N . LEU A 1 220 ? -73.125 -13.516 -0.328 1 22.22 220 LEU A N 1
ATOM 1689 C CA . LEU A 1 220 ? -72.688 -13.578 -1.706 1 22.22 220 LEU A CA 1
ATOM 1690 C C . LEU A 1 220 ? -71.875 -14.852 -1.943 1 22.22 220 LEU A C 1
ATOM 1692 O O . LEU A 1 220 ? -70.75 -15 -1.41 1 22.22 220 LEU A O 1
ATOM 1696 N N . ALA A 1 221 ? -72.5 -16.078 -1.839 1 24.8 221 ALA A N 1
ATOM 1697 C CA . ALA A 1 221 ? -71.938 -17.312 -2.371 1 24.8 221 ALA A CA 1
ATOM 1698 C C . ALA A 1 221 ? -71.312 -17.094 -3.752 1 24.8 221 ALA A C 1
ATOM 1700 O O . ALA A 1 221 ? -72.062 -17.031 -4.75 1 24.8 221 ALA A O 1
ATOM 1701 N N . ILE A 1 222 ? -70.625 -15.969 -3.891 1 24.91 222 ILE A N 1
ATOM 1702 C CA . ILE A 1 222 ? -70 -15.883 -5.199 1 24.91 222 ILE A CA 1
ATOM 1703 C C . ILE A 1 222 ? -69.375 -17.25 -5.578 1 24.91 222 ILE A C 1
ATOM 1705 O O . ILE A 1 222 ? -68.625 -17.812 -4.828 1 24.91 222 ILE A O 1
ATOM 1709 N N . ASP A 1 223 ? -70.25 -18.125 -6.086 1 24.08 223 ASP A N 1
ATOM 1710 C CA . ASP A 1 223 ? -69.812 -19.312 -6.82 1 24.08 223 ASP A CA 1
ATOM 1711 C C . ASP A 1 223 ? -68.5 -19.094 -7.578 1 24.08 223 ASP A C 1
ATOM 1713 O O . ASP A 1 223 ? -68.5 -18.297 -8.516 1 24.08 223 ASP A O 1
ATOM 1717 N N . LEU A 1 224 ? -67.5 -18.844 -6.809 1 23.88 224 LEU A N 1
ATOM 1718 C CA . LEU A 1 224 ? -66.188 -18.875 -7.461 1 23.88 224 LEU A CA 1
ATOM 1719 C C . LEU A 1 224 ? -66.062 -20.047 -8.43 1 23.88 224 LEU A C 1
ATOM 1721 O O . LEU A 1 224 ? -66 -21.203 -8 1 23.88 224 LEU A O 1
ATOM 1725 N N . GLN A 1 225 ? -67.125 -20.234 -9.281 1 25.83 225 GLN A N 1
ATOM 1726 C CA . GLN A 1 225 ? -66.812 -21.156 -10.367 1 25.83 225 GLN A CA 1
ATOM 1727 C C . GLN A 1 225 ? -65.312 -21.109 -10.773 1 25.83 225 GLN A C 1
ATOM 1729 O O . GLN A 1 225 ? -64.812 -20.031 -11.07 1 25.83 225 GLN A O 1
ATOM 1734 N N . THR A 1 226 ? -64.562 -21.953 -10.156 1 25.22 226 THR A N 1
ATOM 1735 C CA . THR A 1 226 ? -63.188 -22.312 -10.523 1 25.22 226 THR A CA 1
ATOM 1736 C C . THR A 1 226 ? -63.031 -22.281 -12.039 1 25.22 226 THR A C 1
ATOM 1738 O O . THR A 1 226 ? -63.531 -23.156 -12.742 1 25.22 226 THR A O 1
ATOM 1741 N N . LYS A 1 227 ? -63.344 -21.188 -12.711 1 31.17 227 LYS A N 1
ATOM 1742 C CA . LYS A 1 227 ? -62.906 -21.156 -14.109 1 31.17 227 LYS A CA 1
ATOM 1743 C C . LYS A 1 227 ? -61.656 -21.984 -14.328 1 31.17 227 LYS A C 1
ATOM 1745 O O . LYS A 1 227 ? -60.688 -21.828 -13.586 1 31.17 227 LYS A O 1
ATOM 1750 N N . SER A 1 228 ? -61.812 -23.141 -14.883 1 27.28 228 SER A N 1
ATOM 1751 C CA . SER A 1 228 ? -60.75 -24.047 -15.344 1 27.28 228 SER A CA 1
ATOM 1752 C C . SER A 1 228 ? -59.531 -23.281 -15.812 1 27.28 228 SER A C 1
ATOM 1754 O O . SER A 1 228 ? -59.625 -22.5 -16.766 1 27.28 228 SER A O 1
ATOM 1756 N N . VAL A 1 229 ? -58.875 -22.609 -14.875 1 30.78 229 VAL A N 1
ATOM 1757 C CA . VAL A 1 229 ? -57.562 -22.062 -15.273 1 30.78 229 VAL A CA 1
ATOM 1758 C C . VAL A 1 229 ? -56.938 -22.969 -16.312 1 30.78 229 VAL A C 1
ATOM 1760 O O . VAL A 1 229 ? -56.75 -24.156 -16.094 1 30.78 229 VAL A O 1
ATOM 1763 N N . THR A 1 230 ? -57.344 -22.75 -17.578 1 33.06 230 THR A N 1
ATOM 1764 C CA . THR A 1 230 ? -56.531 -23.375 -18.609 1 33.06 230 THR A CA 1
ATOM 1765 C C . THR A 1 230 ? -55.094 -23.516 -18.156 1 33.06 230 THR A C 1
ATOM 1767 O O . THR A 1 230 ? -54.531 -22.578 -17.578 1 33.06 230 THR A O 1
ATOM 1770 N N . PRO A 1 231 ? -54.719 -24.75 -17.797 1 30.69 231 PRO A N 1
ATOM 1771 C CA . PRO A 1 231 ? -53.344 -24.938 -17.375 1 30.69 231 PRO A CA 1
ATOM 1772 C C . PRO A 1 231 ? -52.375 -24 -18.109 1 30.69 231 PRO A C 1
ATOM 1774 O O . PRO A 1 231 ? -52.531 -23.75 -19.297 1 30.69 231 PRO A O 1
ATOM 1777 N N . ILE A 1 232 ? -52.031 -22.875 -17.531 1 35.56 232 ILE A N 1
ATOM 1778 C CA . ILE A 1 232 ? -50.906 -22.156 -18.109 1 35.56 232 ILE A CA 1
ATOM 1779 C C . ILE A 1 232 ? -49.969 -23.156 -18.812 1 35.56 232 ILE A C 1
ATOM 1781 O O . ILE A 1 232 ? -49.625 -24.203 -18.266 1 35.56 232 ILE A O 1
ATOM 1785 N N . PRO A 1 233 ? -50.188 -23.25 -20.172 1 32.75 233 PRO A N 1
ATOM 1786 C CA . PRO A 1 233 ? -49.281 -24.172 -20.844 1 32.75 233 PRO A CA 1
ATOM 1787 C C . PRO A 1 233 ? -47.969 -24.359 -20.078 1 32.75 233 PRO A C 1
ATOM 1789 O O . PRO A 1 233 ? -47.531 -23.453 -19.359 1 32.75 233 PRO A O 1
ATOM 1792 N N . GLU A 1 234 ? -47.688 -25.516 -19.641 1 33.53 234 GLU A N 1
ATOM 1793 C CA . GLU A 1 234 ? -46.406 -25.906 -19.078 1 33.53 234 GLU A CA 1
ATOM 1794 C C . GLU A 1 234 ? -45.281 -25.016 -19.609 1 33.53 234 GLU A C 1
ATOM 1796 O O . GLU A 1 234 ? -45.219 -24.719 -20.812 1 33.53 234 GLU A O 1
ATOM 1801 N N . ALA A 1 235 ? -44.812 -24.094 -18.906 1 34.72 235 ALA A N 1
ATOM 1802 C CA . ALA A 1 235 ? -43.531 -23.438 -19.234 1 34.72 235 ALA A CA 1
ATOM 1803 C C . ALA A 1 235 ? -42.656 -24.344 -20.078 1 34.72 235 ALA A C 1
ATOM 1805 O O . ALA A 1 235 ? -42.25 -25.422 -19.641 1 34.72 235 ALA A O 1
ATOM 1806 N N . ARG A 1 236 ? -42.906 -24.531 -21.312 1 33.16 236 ARG A N 1
ATOM 1807 C CA . ARG A 1 236 ? -41.906 -25.141 -22.156 1 33.16 236 ARG A CA 1
ATOM 1808 C C . ARG A 1 236 ? -40.5 -24.844 -21.625 1 33.16 236 ARG A C 1
ATOM 1810 O O . ARG A 1 236 ? -40.062 -23.703 -21.641 1 33.16 236 ARG A O 1
ATOM 1817 N N . VAL A 1 237 ? -40.094 -25.359 -20.531 1 37.19 237 VAL A N 1
ATOM 1818 C CA . VAL A 1 237 ? -38.656 -25.406 -20.281 1 37.19 237 VAL A CA 1
ATOM 1819 C C . VAL A 1 237 ? -37.906 -25.344 -21.594 1 37.19 237 VAL A C 1
ATOM 1821 O O . VAL A 1 237 ? -38 -26.25 -22.422 1 37.19 237 VAL A O 1
ATOM 1824 N N . LEU A 1 238 ? -38.031 -24.359 -22.359 1 37.75 238 LEU A N 1
ATOM 1825 C CA . LEU A 1 238 ? -37.156 -24.219 -23.5 1 37.75 238 LEU A CA 1
ATOM 1826 C C . LEU A 1 238 ? -35.844 -25 -23.281 1 37.75 238 LEU A C 1
ATOM 1828 O O . LEU A 1 238 ? -35.094 -24.719 -22.344 1 37.75 238 LEU A O 1
ATOM 1832 N N . ARG A 1 239 ? -35.906 -26.281 -23.391 1 43.53 239 ARG A N 1
ATOM 1833 C CA . ARG A 1 239 ? -34.688 -27.094 -23.484 1 43.53 239 ARG A CA 1
ATOM 1834 C C . ARG A 1 239 ? -33.562 -26.312 -24.172 1 43.53 239 ARG A C 1
ATOM 1836 O O . ARG A 1 239 ? -33.562 -26.172 -25.406 1 43.53 239 ARG A O 1
ATOM 1843 N N . VAL A 1 240 ? -33.188 -25.219 -23.703 1 53.66 240 VAL A N 1
ATOM 1844 C CA . VAL A 1 240 ? -31.984 -24.562 -24.234 1 53.66 240 VAL A CA 1
ATOM 1845 C C . VAL A 1 240 ? -30.938 -25.625 -24.578 1 53.66 240 VAL A C 1
ATOM 1847 O O . VAL A 1 240 ? -30.656 -26.516 -23.781 1 53.66 240 VAL A O 1
ATOM 1850 N N . SER A 1 241 ? -30.734 -25.891 -25.891 1 65.12 241 SER A N 1
ATOM 1851 C CA . SER A 1 241 ? -29.734 -26.828 -26.406 1 65.12 241 SER A CA 1
ATOM 1852 C C . SER A 1 241 ? -28.422 -26.719 -25.625 1 65.12 241 SER A C 1
ATOM 1854 O O . SER A 1 241 ? -28.078 -25.656 -25.141 1 65.12 241 SER A O 1
ATOM 1856 N N . LYS A 1 242 ? -28.016 -27.891 -25.109 1 72.12 242 LYS A N 1
ATOM 1857 C CA . LYS A 1 242 ? -26.719 -28 -24.453 1 72.12 242 LYS A CA 1
ATOM 1858 C C . LYS A 1 242 ? -25.672 -27.109 -25.125 1 72.12 242 LYS A C 1
ATOM 1860 O O . LYS A 1 242 ? -24.859 -26.469 -24.453 1 72.12 242 LYS A O 1
ATOM 1865 N N . PHE A 1 243 ? -25.844 -26.938 -26.453 1 77.5 243 PHE A N 1
ATOM 1866 C CA . PHE A 1 243 ? -24.875 -26.141 -27.219 1 77.5 243 PHE A CA 1
ATOM 1867 C C . PHE A 1 243 ? -25.031 -24.656 -26.906 1 77.5 243 PHE A C 1
ATOM 1869 O O . PHE A 1 243 ? -24.031 -23.953 -26.766 1 77.5 243 PHE A O 1
ATOM 1876 N N . TYR A 1 244 ? -26.203 -24.203 -26.828 1 74.94 244 TYR A N 1
ATOM 1877 C CA . TYR A 1 244 ? -26.438 -22.797 -26.516 1 74.94 244 TYR A CA 1
ATOM 1878 C C . TYR A 1 244 ? -25.938 -22.453 -25.125 1 74.94 244 TYR A C 1
ATOM 1880 O O . TYR A 1 244 ? -25.359 -21.391 -24.906 1 74.94 244 TYR A O 1
ATOM 1888 N N . LEU A 1 245 ? -26.219 -23.391 -24.297 1 77.38 245 LEU A N 1
ATOM 1889 C CA . LEU A 1 245 ? -25.781 -23.156 -22.922 1 77.38 245 LEU A CA 1
ATOM 1890 C C . LEU A 1 245 ? -24.25 -23.094 -22.844 1 77.38 245 LEU A C 1
ATOM 1892 O O . LEU A 1 245 ? -23.703 -22.219 -22.172 1 77.38 245 LEU A O 1
ATOM 1896 N N . VAL A 1 246 ? -23.625 -24.016 -23.484 1 82.38 246 VAL A N 1
ATOM 1897 C CA . VAL A 1 246 ? -22.156 -24.062 -23.5 1 82.38 246 VAL A CA 1
ATOM 1898 C C . VAL A 1 246 ? -21.625 -22.781 -24.141 1 82.38 246 VAL A C 1
ATOM 1900 O O . VAL A 1 246 ? -20.656 -22.188 -23.656 1 82.38 246 VAL A O 1
ATOM 1903 N N . LYS A 1 247 ? -22.219 -22.359 -25.219 1 86.12 247 LYS A N 1
ATOM 1904 C CA . LYS A 1 247 ? -21.797 -21.141 -25.906 1 86.12 247 LYS A CA 1
ATOM 1905 C C . LYS A 1 247 ? -21.969 -19.922 -25.016 1 86.12 247 LYS A C 1
ATOM 1907 O O . LYS A 1 247 ? -21.109 -19.047 -24.969 1 86.12 247 LYS A O 1
ATOM 1912 N N . ARG A 1 248 ? -23.016 -19.906 -24.391 1 82.19 248 ARG A N 1
ATOM 1913 C CA . ARG A 1 248 ? -23.281 -18.766 -23.516 1 82.19 248 ARG A CA 1
ATOM 1914 C C . ARG A 1 248 ? -22.312 -18.719 -22.344 1 82.19 248 ARG A C 1
ATOM 1916 O O . ARG A 1 248 ? -21.828 -17.656 -21.969 1 82.19 248 ARG A O 1
ATOM 1923 N N . ILE A 1 249 ? -22.094 -19.828 -21.797 1 84.38 249 ILE A N 1
ATOM 1924 C CA . ILE A 1 249 ? -21.156 -19.922 -20.688 1 84.38 249 ILE A CA 1
ATOM 1925 C C . ILE A 1 249 ? -19.766 -19.484 -21.172 1 84.38 249 ILE A C 1
ATOM 1927 O O . ILE A 1 249 ? -19.109 -18.672 -20.516 1 84.38 249 ILE A O 1
ATOM 1931 N N . THR A 1 250 ? -19.391 -20.016 -22.281 1 86.69 250 THR A N 1
ATOM 1932 C CA . THR A 1 250 ? -18.062 -19.703 -22.812 1 86.69 250 THR A CA 1
ATOM 1933 C C . THR A 1 250 ? -17.938 -18.219 -23.125 1 86.69 250 THR A C 1
ATOM 1935 O O . THR A 1 250 ? -16.906 -17.609 -22.828 1 86.69 250 THR A O 1
ATOM 1938 N N . MET A 1 251 ? -18.953 -17.672 -23.641 1 88.75 251 MET A N 1
ATOM 1939 C CA . MET A 1 251 ? -18.938 -16.266 -24 1 88.75 251 MET A CA 1
ATOM 1940 C C . MET A 1 251 ? -18.875 -15.391 -22.75 1 88.75 251 MET A C 1
ATOM 1942 O O . MET A 1 251 ? -18.156 -14.398 -22.719 1 88.75 251 MET A O 1
ATOM 1946 N N . THR A 1 252 ? -19.594 -15.781 -21.797 1 85.19 252 THR A N 1
ATOM 1947 C CA . THR A 1 252 ? -19.625 -15.016 -20.547 1 85.19 252 THR A CA 1
ATOM 1948 C C . THR A 1 252 ? -18.266 -15.086 -19.844 1 85.19 252 THR A C 1
ATOM 1950 O O . THR A 1 252 ? -17.781 -14.07 -19.328 1 85.19 252 THR A O 1
ATOM 1953 N N . VAL A 1 253 ? -17.734 -16.203 -19.844 1 87.12 253 VAL A N 1
ATOM 1954 C CA . VAL A 1 253 ? -16.438 -16.375 -19.219 1 87.12 253 VAL A CA 1
ATOM 1955 C C . VAL A 1 253 ? -15.383 -15.562 -19.969 1 87.12 253 VAL A C 1
ATOM 1957 O O . VAL A 1 253 ? -14.555 -14.891 -19.359 1 87.12 253 VAL A O 1
ATOM 1960 N N . ALA A 1 254 ? -15.523 -15.609 -21.234 1 89 254 ALA A N 1
ATOM 1961 C CA . ALA A 1 254 ? -14.578 -14.859 -22.062 1 89 254 ALA A CA 1
ATOM 1962 C C . ALA A 1 254 ? -14.719 -13.359 -21.828 1 89 254 ALA A C 1
ATOM 1964 O O . ALA A 1 254 ? -13.719 -12.648 -21.719 1 89 254 ALA A O 1
ATOM 1965 N N . MET A 1 255 ? -15.891 -12.93 -21.734 1 86.88 255 MET A N 1
ATOM 1966 C CA . MET A 1 255 ? -16.141 -11.5 -21.516 1 86.88 255 MET A CA 1
ATOM 1967 C C . MET A 1 255 ? -15.648 -11.07 -20.141 1 86.88 255 MET A C 1
ATOM 1969 O O . MET A 1 255 ? -15.055 -10 -20 1 86.88 255 MET A O 1
ATOM 1973 N N . ASN A 1 256 ? -15.875 -11.906 -19.172 1 85.31 256 ASN A N 1
ATOM 1974 C CA . ASN A 1 256 ? -15.414 -11.594 -17.828 1 85.31 256 ASN A CA 1
ATOM 1975 C C . ASN A 1 256 ? -13.891 -11.609 -17.734 1 85.31 256 ASN A C 1
ATOM 1977 O O . ASN A 1 256 ? -13.297 -10.789 -17.047 1 85.31 256 ASN A O 1
ATOM 1981 N N . PHE A 1 257 ? -13.469 -12.555 -18.453 1 84.12 257 PHE A N 1
ATOM 1982 C CA . PHE A 1 257 ? -12.016 -12.727 -18.484 1 84.12 257 PHE A CA 1
ATOM 1983 C C . PHE A 1 257 ? -11.336 -11.508 -19.078 1 84.12 257 PHE A C 1
ATOM 1985 O O . PHE A 1 257 ? -10.328 -11.031 -18.562 1 84.12 257 PHE A O 1
ATOM 1992 N N . VAL A 1 258 ? -11.914 -10.945 -20.062 1 85.31 258 VAL A N 1
ATOM 1993 C CA . VAL A 1 258 ? -11.359 -9.781 -20.75 1 85.31 258 VAL A CA 1
ATOM 1994 C C . VAL A 1 258 ? -11.531 -8.539 -19.875 1 85.31 258 VAL A C 1
ATOM 1996 O O . VAL A 1 258 ? -10.789 -7.562 -20.031 1 85.31 258 VAL A O 1
ATOM 1999 N N . LYS A 1 259 ? -12.398 -8.57 -18.984 1 88 259 LYS A N 1
ATOM 2000 C CA . LYS A 1 259 ? -12.641 -7.414 -18.125 1 88 259 LYS A CA 1
ATOM 2001 C C . LYS A 1 259 ? -11.727 -7.438 -16.906 1 88 259 LYS A C 1
ATOM 2003 O O . LYS A 1 259 ? -11.688 -6.477 -16.141 1 88 259 LYS A O 1
ATOM 2008 N N . SER A 1 260 ? -10.969 -8.445 -16.781 1 89.88 260 SER A N 1
ATOM 2009 C CA . SER A 1 260 ? -10.086 -8.57 -15.633 1 89.88 260 SER A CA 1
ATOM 2010 C C . SER A 1 260 ? -8.883 -7.641 -15.75 1 89.88 260 SER A C 1
ATOM 2012 O O . SER A 1 260 ? -8.117 -7.727 -16.719 1 89.88 260 SER A O 1
ATOM 2014 N N . PRO A 1 261 ? -8.664 -6.762 -14.789 1 92.19 261 PRO A N 1
ATOM 2015 C CA . PRO A 1 261 ? -7.523 -5.844 -14.852 1 92.19 261 PRO A CA 1
ATOM 2016 C C . PRO A 1 261 ? -6.176 -6.57 -14.828 1 92.19 261 PRO A C 1
ATOM 2018 O O . PRO A 1 261 ? -5.203 -6.09 -15.414 1 92.19 261 PRO A O 1
ATOM 2021 N N . ILE A 1 262 ? -6.145 -7.66 -14.211 1 94.5 262 ILE A N 1
ATOM 2022 C CA . ILE A 1 262 ? -4.898 -8.414 -14.102 1 94.5 262 ILE A CA 1
ATOM 2023 C C . ILE A 1 262 ? -4.492 -8.938 -15.477 1 94.5 262 ILE A C 1
ATOM 2025 O O . ILE A 1 262 ? -3.324 -8.859 -15.859 1 94.5 262 ILE A O 1
ATOM 2029 N N . VAL A 1 263 ? -5.453 -9.414 -16.25 1 93.5 263 VAL A N 1
ATOM 2030 C CA . VAL A 1 263 ? -5.203 -9.922 -17.594 1 93.5 263 VAL A CA 1
ATOM 2031 C C . VAL A 1 263 ? -4.688 -8.797 -18.484 1 93.5 263 VAL A C 1
ATOM 2033 O O . VAL A 1 263 ? -3.68 -8.961 -19.188 1 93.5 263 VAL A O 1
ATOM 2036 N N . TRP A 1 264 ? -5.227 -7.688 -18.406 1 94.44 264 TRP A N 1
ATOM 2037 C CA . TRP A 1 264 ? -4.809 -6.551 -19.219 1 94.44 264 TRP A CA 1
ATOM 2038 C C . TRP A 1 264 ? -3.426 -6.059 -18.797 1 94.44 264 TRP A C 1
ATOM 2040 O O . TRP A 1 264 ? -2.629 -5.637 -19.641 1 94.44 264 TRP A O 1
ATOM 2050 N N . SER A 1 265 ? -3.23 -6.062 -17.516 1 96.31 265 SER A N 1
ATOM 2051 C CA . SER A 1 265 ? -1.915 -5.652 -17.031 1 96.31 265 SER A CA 1
ATOM 2052 C C . SER A 1 265 ? -0.816 -6.543 -17.609 1 96.31 265 SER A C 1
ATOM 2054 O O . SER A 1 265 ? 0.26 -6.059 -17.953 1 96.31 265 SER A O 1
ATOM 2056 N N . SER A 1 266 ? -1.095 -7.824 -17.656 1 95.5 266 SER A N 1
ATOM 2057 C CA . SER A 1 266 ? -0.128 -8.758 -18.219 1 95.5 266 SER A CA 1
ATOM 2058 C C . SER A 1 266 ? 0.082 -8.516 -19.719 1 95.5 266 SER A C 1
ATOM 2060 O O . SER A 1 266 ? 1.217 -8.516 -20.188 1 95.5 266 SER A O 1
ATOM 2062 N N . ILE A 1 267 ? -0.974 -8.266 -20.438 1 95.75 267 ILE A N 1
ATOM 2063 C CA . ILE A 1 267 ? -0.906 -8.047 -21.875 1 95.75 267 ILE A CA 1
ATOM 2064 C C . ILE A 1 267 ? -0.15 -6.754 -22.172 1 95.75 267 ILE A C 1
ATOM 2066 O O . ILE A 1 267 ? 0.748 -6.73 -23.016 1 95.75 267 ILE A O 1
ATOM 2070 N N . ILE A 1 268 ? -0.474 -5.699 -21.438 1 96.69 268 ILE A N 1
ATOM 2071 C CA . ILE A 1 268 ? 0.172 -4.406 -21.656 1 96.69 268 ILE A CA 1
ATOM 2072 C C . ILE A 1 268 ? 1.644 -4.496 -21.25 1 96.69 268 ILE A C 1
ATOM 2074 O O . ILE A 1 268 ? 2.514 -3.971 -21.953 1 96.69 268 ILE A O 1
ATOM 2078 N N . GLY A 1 269 ? 1.896 -5.137 -20.094 1 96.81 269 GLY A N 1
ATOM 2079 C CA . GLY A 1 269 ? 3.275 -5.344 -19.672 1 96.81 269 GLY A CA 1
ATOM 2080 C C . GLY A 1 269 ? 4.09 -6.125 -20.688 1 96.81 269 GLY A C 1
ATOM 2081 O O . GLY A 1 269 ? 5.234 -5.773 -20.984 1 96.81 269 GLY A O 1
ATOM 2082 N N . PHE A 1 270 ? 3.504 -7.137 -21.25 1 96.25 270 PHE A N 1
ATOM 2083 C CA . PHE A 1 270 ? 4.18 -7.98 -22.219 1 96.25 270 PHE A CA 1
ATOM 2084 C C . PHE A 1 270 ? 4.441 -7.211 -23.516 1 96.25 270 PHE A C 1
ATOM 2086 O O . PHE A 1 270 ? 5.523 -7.309 -24.094 1 96.25 270 PHE A O 1
ATOM 2093 N N . THR A 1 271 ? 3.436 -6.488 -23.984 1 96.62 271 THR A N 1
ATOM 2094 C CA . THR A 1 271 ? 3.584 -5.66 -25.172 1 96.62 271 THR A CA 1
ATOM 2095 C C . THR A 1 271 ? 4.695 -4.633 -24.984 1 96.62 271 THR A C 1
ATOM 2097 O O . THR A 1 271 ? 5.516 -4.422 -25.875 1 96.62 271 THR A O 1
ATOM 2100 N N . TYR A 1 272 ? 4.703 -4.082 -23.828 1 96.12 272 TYR A N 1
ATOM 2101 C CA . TYR A 1 272 ? 5.766 -3.131 -23.531 1 96.12 272 TYR A CA 1
ATOM 2102 C C . TYR A 1 272 ? 7.129 -3.812 -23.547 1 96.12 272 TYR A C 1
ATOM 2104 O O . TYR A 1 272 ? 8.094 -3.273 -24.094 1 96.12 272 TYR A O 1
ATOM 2112 N N . ALA A 1 273 ? 7.254 -4.953 -22.891 1 95.19 273 ALA A N 1
ATOM 2113 C CA . ALA A 1 273 ? 8.516 -5.691 -22.859 1 95.19 273 ALA A CA 1
ATOM 2114 C C . ALA A 1 273 ? 9 -6.023 -24.266 1 95.19 273 ALA A C 1
ATOM 2116 O O . ALA A 1 273 ? 10.172 -5.824 -24.594 1 95.19 273 ALA A O 1
ATOM 2117 N N . LEU A 1 274 ? 8.125 -6.488 -25.156 1 95.06 274 LEU A N 1
ATOM 2118 C CA . LEU A 1 274 ? 8.469 -6.852 -26.531 1 95.06 274 LEU A CA 1
ATOM 2119 C C . LEU A 1 274 ? 9.008 -5.645 -27.297 1 95.06 274 LEU A C 1
ATOM 2121 O O . LEU A 1 274 ? 10.055 -5.73 -27.938 1 95.06 274 LEU A O 1
ATOM 2125 N N . LEU A 1 275 ? 8.336 -4.527 -27.109 1 94.62 275 LEU A N 1
ATOM 2126 C CA . LEU A 1 275 ? 8.695 -3.328 -27.859 1 94.62 275 LEU A CA 1
ATOM 2127 C C . LEU A 1 275 ? 9.953 -2.684 -27.281 1 94.62 275 LEU A C 1
ATOM 2129 O O . LEU A 1 275 ? 10.836 -2.25 -28.031 1 94.62 275 LEU A O 1
ATOM 2133 N N . ASN A 1 276 ? 10.031 -2.625 -26.031 1 92.5 276 ASN A N 1
ATOM 2134 C CA . ASN A 1 276 ? 11.141 -1.965 -25.359 1 92.5 276 ASN A CA 1
ATOM 2135 C C . ASN A 1 276 ? 12.453 -2.703 -25.594 1 92.5 276 ASN A C 1
ATOM 2137 O O . ASN A 1 276 ? 13.484 -2.08 -25.875 1 92.5 276 ASN A O 1
ATOM 2141 N N . PHE A 1 277 ? 12.5 -3.957 -25.469 1 91.31 277 PHE A N 1
ATOM 2142 C CA . PHE A 1 277 ? 13.742 -4.715 -25.594 1 91.31 277 PHE A CA 1
ATOM 2143 C C . PHE A 1 277 ? 14.109 -4.91 -27.062 1 91.31 277 PHE A C 1
ATOM 2145 O O . PHE A 1 277 ? 15.281 -5.082 -27.391 1 91.31 277 PHE A O 1
ATOM 2152 N N . ARG A 1 278 ? 13.156 -4.852 -27.906 1 90.19 278 ARG A N 1
ATOM 2153 C CA . ARG A 1 278 ? 13.43 -4.969 -29.328 1 90.19 278 ARG A CA 1
ATOM 2154 C C . ARG A 1 278 ? 13.914 -3.645 -29.906 1 90.19 278 ARG A C 1
ATOM 2156 O O . ARG A 1 278 ? 14.867 -3.615 -30.688 1 90.19 278 ARG A O 1
ATOM 2163 N N . PHE A 1 279 ? 13.328 -2.557 -29.469 1 91.5 279 PHE A N 1
ATOM 2164 C CA . PHE A 1 279 ? 13.562 -1.296 -30.156 1 91.5 279 PHE A CA 1
ATOM 2165 C C . PHE A 1 279 ? 14.359 -0.338 -29.281 1 91.5 279 PHE A C 1
ATOM 2167 O O . PHE A 1 279 ? 14.977 0.603 -29.797 1 91.5 279 PHE A O 1
ATOM 2174 N N . ASN A 1 280 ? 14.367 -0.456 -28.016 1 89.19 280 ASN A N 1
ATOM 2175 C CA . ASN A 1 280 ? 15.023 0.494 -27.125 1 89.19 280 ASN A CA 1
ATOM 2176 C C . ASN A 1 280 ? 16.109 -0.182 -26.297 1 89.19 280 ASN A C 1
ATOM 2178 O O . ASN A 1 280 ? 16.422 0.273 -25.188 1 89.19 280 ASN A O 1
ATOM 2182 N N . ASP A 1 281 ? 16.594 -1.279 -26.703 1 87.12 281 ASP A N 1
ATOM 2183 C CA . ASP A 1 281 ? 17.703 -2 -26.078 1 87.12 281 ASP A CA 1
ATOM 2184 C C . ASP A 1 281 ? 17.406 -2.275 -24.594 1 87.12 281 ASP A C 1
ATOM 2186 O O . ASP A 1 281 ? 18.328 -2.232 -23.766 1 87.12 281 ASP A O 1
ATOM 2190 N N . GLY A 1 282 ? 16.172 -2.244 -24.219 1 85.38 282 GLY A N 1
ATOM 2191 C CA . GLY A 1 282 ? 15.805 -2.637 -22.875 1 85.38 282 GLY A CA 1
ATOM 2192 C C . GLY A 1 282 ? 16.031 -1.539 -21.859 1 85.38 282 GLY A C 1
ATOM 2193 O O . GLY A 1 282 ? 16.406 -1.813 -20.703 1 85.38 282 GLY A O 1
ATOM 2194 N N . LYS A 1 283 ? 15.945 -0.337 -22.312 1 89.38 283 LYS A N 1
ATOM 2195 C CA . LYS A 1 283 ? 16.062 0.776 -21.375 1 89.38 283 LYS A CA 1
ATOM 2196 C C . LYS A 1 283 ? 14.969 0.703 -20.297 1 89.38 283 LYS A C 1
ATOM 2198 O O . LYS A 1 283 ? 13.875 0.206 -20.547 1 89.38 283 LYS A O 1
ATOM 2203 N N . PRO A 1 284 ? 15.344 1.188 -19.141 1 88.31 284 PRO A N 1
ATOM 2204 C CA . PRO A 1 284 ? 14.352 1.149 -18.062 1 88.31 284 PRO A CA 1
ATOM 2205 C C . PRO A 1 284 ? 13.102 1.972 -18.375 1 88.31 284 PRO A C 1
ATOM 2207 O O . PRO A 1 284 ? 13.148 2.871 -19.219 1 88.31 284 PRO A O 1
ATOM 2210 N N . LEU A 1 285 ? 12.016 1.602 -17.734 1 89.88 285 LEU A N 1
ATOM 2211 C CA . LEU A 1 285 ? 10.781 2.373 -17.828 1 89.88 285 LEU A CA 1
ATOM 2212 C C . LEU A 1 285 ? 11.031 3.848 -17.531 1 89.88 285 LEU A C 1
ATOM 2214 O O . LEU A 1 285 ? 11.844 4.18 -16.656 1 89.88 285 LEU A O 1
ATOM 2218 N N . PRO A 1 286 ? 10.391 4.688 -18.359 1 91.38 286 PRO A N 1
ATOM 2219 C CA . PRO A 1 286 ? 10.445 6.094 -17.969 1 91.38 286 PRO A CA 1
ATOM 2220 C C . PRO A 1 286 ? 10.086 6.305 -16.484 1 91.38 286 PRO A C 1
ATOM 2222 O O . PRO A 1 286 ? 9.203 5.625 -15.961 1 91.38 286 PRO A O 1
ATOM 2225 N N . VAL A 1 287 ? 10.695 7.215 -15.891 1 92.62 287 VAL A N 1
ATOM 2226 C CA . VAL A 1 287 ? 10.609 7.434 -14.453 1 92.62 287 VAL A CA 1
ATOM 2227 C C . VAL A 1 287 ? 9.156 7.676 -14.055 1 92.62 287 VAL A C 1
ATOM 2229 O O . VAL A 1 287 ? 8.688 7.156 -13.031 1 92.62 287 VAL A O 1
ATOM 2232 N N . ILE A 1 288 ? 8.43 8.383 -14.812 1 94.19 288 ILE A N 1
ATOM 2233 C CA . ILE A 1 288 ? 7.035 8.711 -14.523 1 94.19 288 ILE A CA 1
ATOM 2234 C C . ILE A 1 288 ? 6.207 7.43 -14.461 1 94.19 288 ILE A C 1
ATOM 2236 O O . ILE A 1 288 ? 5.418 7.238 -13.531 1 94.19 288 ILE A O 1
ATOM 2240 N N . ILE A 1 289 ? 6.387 6.555 -15.391 1 94.81 289 ILE A N 1
ATOM 2241 C CA . ILE A 1 289 ? 5.637 5.305 -15.453 1 94.81 289 ILE A CA 1
ATOM 2242 C C . ILE A 1 289 ? 6.07 4.387 -14.305 1 94.81 289 ILE A C 1
ATOM 2244 O O . ILE A 1 289 ? 5.23 3.812 -13.609 1 94.81 289 ILE A O 1
ATOM 2248 N N . LYS A 1 290 ? 7.363 4.34 -14.172 1 95.25 290 LYS A N 1
ATOM 2249 C CA . LYS A 1 290 ? 7.91 3.494 -13.109 1 95.25 290 LYS A CA 1
ATOM 2250 C C . LYS A 1 290 ? 7.391 3.922 -11.742 1 95.25 290 LYS A C 1
ATOM 2252 O O . LYS A 1 290 ? 6.945 3.086 -10.953 1 95.25 290 LYS A O 1
ATOM 2257 N N . SER A 1 291 ? 7.426 5.172 -11.5 1 94.81 291 SER A N 1
ATOM 2258 C CA . SER A 1 291 ? 6.996 5.695 -10.203 1 94.81 291 SER A CA 1
ATOM 2259 C C . SER A 1 291 ? 5.488 5.547 -10.023 1 94.81 291 SER A C 1
ATOM 2261 O O . SER A 1 291 ? 5.016 5.25 -8.922 1 94.81 291 SER A O 1
ATOM 2263 N N . SER A 1 292 ? 4.758 5.77 -11.047 1 96.38 292 SER A N 1
ATOM 2264 C CA . SER A 1 292 ? 3.309 5.621 -10.992 1 96.38 292 SER A CA 1
ATOM 2265 C C . SER A 1 292 ? 2.912 4.188 -10.672 1 96.38 292 SER A C 1
ATOM 2267 O O . SER A 1 292 ? 2.039 3.949 -9.828 1 96.38 292 SER A O 1
ATOM 2269 N N . VAL A 1 293 ? 3.545 3.279 -11.328 1 96.94 293 VAL A N 1
ATOM 2270 C CA . VAL A 1 293 ? 3.266 1.86 -11.141 1 96.94 293 VAL A CA 1
ATOM 2271 C C . VAL A 1 293 ? 3.701 1.431 -9.742 1 96.94 293 VAL A C 1
ATOM 2273 O O . VAL A 1 293 ? 2.951 0.756 -9.031 1 96.94 293 VAL A O 1
ATOM 2276 N N . ALA A 1 294 ? 4.824 1.906 -9.336 1 96.06 294 ALA A N 1
ATOM 2277 C CA . ALA A 1 294 ? 5.402 1.514 -8.055 1 96.06 294 ALA A CA 1
ATOM 2278 C C . ALA A 1 294 ? 4.555 2.021 -6.891 1 96.06 294 ALA A C 1
ATOM 2280 O O . ALA A 1 294 ? 4.445 1.358 -5.855 1 96.06 294 ALA A O 1
ATOM 2281 N N . LEU A 1 295 ? 3.994 3.143 -7.055 1 95.5 295 LEU A N 1
ATOM 2282 C CA . LEU A 1 295 ? 3.193 3.779 -6.016 1 95.5 295 LEU A CA 1
ATOM 2283 C C . LEU A 1 295 ? 2.068 2.857 -5.555 1 95.5 295 LEU A C 1
ATOM 2285 O O . LEU A 1 295 ? 1.733 2.824 -4.367 1 95.5 295 LEU A O 1
ATOM 2289 N N . LEU A 1 296 ? 1.537 2.123 -6.469 1 97.44 296 LEU A N 1
ATOM 2290 C CA . LEU A 1 296 ? 0.418 1.246 -6.141 1 97.44 296 LEU A CA 1
ATOM 2291 C C . LEU A 1 296 ? 0.878 -0.202 -6.023 1 97.44 296 LEU A C 1
ATOM 2293 O O . LEU A 1 296 ? 0.407 -0.938 -5.152 1 97.44 296 LEU A O 1
ATOM 2297 N N . ALA A 1 297 ? 1.77 -0.604 -6.852 1 97.12 297 ALA A N 1
ATOM 2298 C CA . ALA A 1 297 ? 2.27 -1.978 -6.852 1 97.12 297 ALA A CA 1
ATOM 2299 C C . ALA A 1 297 ? 2.867 -2.342 -5.496 1 97.12 297 ALA A C 1
ATOM 2301 O O . ALA A 1 297 ? 2.689 -3.463 -5.012 1 97.12 297 ALA A O 1
ATOM 2302 N N . ASN A 1 298 ? 3.498 -1.412 -4.844 1 94.81 298 ASN A N 1
ATOM 2303 C CA . ASN A 1 298 ? 4.199 -1.65 -3.586 1 94.81 298 ASN A CA 1
ATOM 2304 C C . ASN A 1 298 ? 3.223 -1.897 -2.439 1 94.81 298 ASN A C 1
ATOM 2306 O O . ASN A 1 298 ? 3.621 -2.357 -1.368 1 94.81 298 ASN A O 1
ATOM 2310 N N . CYS A 1 299 ? 2.021 -1.66 -2.697 1 96.69 299 CYS A N 1
ATOM 2311 C CA . CYS A 1 299 ? 1.015 -1.843 -1.657 1 96.69 299 CYS A CA 1
ATOM 2312 C C . CYS A 1 299 ? 0.566 -3.297 -1.581 1 96.69 299 CYS A C 1
ATOM 2314 O O . CYS A 1 299 ? 0.002 -3.725 -0.572 1 96.69 299 CYS A O 1
ATOM 2316 N N . THR A 1 300 ? 0.748 -4.023 -2.596 1 96.38 300 THR A N 1
ATOM 2317 C CA . THR A 1 300 ? 0.091 -5.312 -2.785 1 96.38 300 THR A CA 1
ATOM 2318 C C . THR A 1 300 ? 0.507 -6.297 -1.696 1 96.38 300 THR A C 1
ATOM 2320 O O . THR A 1 300 ? -0.343 -6.875 -1.013 1 96.38 300 THR A O 1
ATOM 2323 N N . LEU A 1 301 ? 1.773 -6.449 -1.512 1 95.31 301 LEU A N 1
ATOM 2324 C CA . LEU A 1 301 ? 2.273 -7.477 -0.606 1 95.31 301 LEU A CA 1
ATOM 2325 C C . LEU A 1 301 ? 1.851 -7.188 0.831 1 95.31 301 LEU A C 1
ATOM 2327 O O . LEU A 1 301 ? 1.298 -8.062 1.506 1 95.31 301 LEU A O 1
ATOM 2331 N N . GLY A 1 302 ? 2.113 -5.98 1.29 1 95.94 302 GLY A N 1
ATOM 2332 C CA . GLY A 1 302 ? 1.734 -5.613 2.645 1 95.94 302 GLY A CA 1
ATOM 2333 C C . GLY A 1 302 ? 0.246 -5.75 2.906 1 95.94 302 GLY A C 1
ATOM 2334 O O . GLY A 1 302 ? -0.162 -6.277 3.941 1 95.94 302 GLY A O 1
ATOM 2335 N N . MET A 1 303 ? -0.502 -5.359 1.977 1 96.94 303 MET A N 1
ATOM 2336 C CA . MET A 1 303 ? -1.954 -5.426 2.115 1 96.94 303 MET A CA 1
ATOM 2337 C C . MET A 1 303 ? -2.436 -6.871 2.123 1 96.94 303 MET A C 1
ATOM 2339 O O . MET A 1 303 ? -3.303 -7.238 2.918 1 96.94 303 MET A O 1
ATOM 2343 N N . ALA A 1 304 ? -1.903 -7.637 1.205 1 96.81 304 ALA A N 1
ATOM 2344 C CA . ALA A 1 304 ? -2.322 -9.031 1.1 1 96.81 304 ALA A CA 1
ATOM 2345 C C . ALA A 1 304 ? -2.033 -9.789 2.393 1 96.81 304 ALA A C 1
ATOM 2347 O O . ALA A 1 304 ? -2.877 -10.555 2.873 1 96.81 304 ALA A O 1
ATOM 2348 N N . MET A 1 305 ? -0.866 -9.562 2.953 1 96.94 305 MET A N 1
ATOM 2349 C CA . MET A 1 305 ? -0.512 -10.25 4.191 1 96.94 305 MET A CA 1
ATOM 2350 C C . MET A 1 305 ? -1.369 -9.766 5.352 1 96.94 305 MET A C 1
ATOM 2352 O O . MET A 1 305 ? -1.784 -10.555 6.199 1 96.94 305 MET A O 1
ATOM 2356 N N . PHE A 1 306 ? -1.636 -8.492 5.379 1 97.69 306 PHE A N 1
ATOM 2357 C CA . PHE A 1 306 ? -2.498 -7.934 6.41 1 97.69 306 PHE A CA 1
ATOM 2358 C C . PHE A 1 306 ? -3.902 -8.516 6.32 1 97.69 306 PHE A C 1
ATOM 2360 O O . PHE A 1 306 ? -4.484 -8.906 7.332 1 97.69 306 PHE A O 1
ATOM 2367 N N . MET A 1 307 ? -4.441 -8.516 5.121 1 96.31 307 MET A N 1
ATOM 2368 C CA . MET A 1 307 ? -5.793 -9.039 4.941 1 96.31 307 MET A CA 1
ATOM 2369 C C . MET A 1 307 ? -5.848 -10.523 5.293 1 96.31 307 MET A C 1
ATOM 2371 O O . MET A 1 307 ? -6.867 -11.016 5.785 1 96.31 307 MET A O 1
ATOM 2375 N N . LEU A 1 308 ? -4.777 -11.25 5.004 1 97 308 LEU A N 1
ATOM 2376 C CA . LEU A 1 308 ? -4.699 -12.641 5.438 1 97 308 LEU A CA 1
ATOM 2377 C C . LEU A 1 308 ? -4.863 -12.742 6.949 1 97 308 LEU A C 1
ATOM 2379 O O . LEU A 1 308 ? -5.605 -13.602 7.441 1 97 308 LEU A O 1
ATOM 2383 N N . GLY A 1 309 ? -4.207 -11.883 7.66 1 97.25 309 GLY A N 1
ATOM 2384 C CA . GLY A 1 309 ? -4.379 -11.828 9.102 1 97.25 309 GLY A CA 1
ATOM 2385 C C . GLY A 1 309 ? -5.805 -11.531 9.523 1 97.25 309 GLY A C 1
ATOM 2386 O O . GLY A 1 309 ? -6.324 -12.156 10.453 1 97.25 309 GLY A O 1
ATOM 2387 N N . MET A 1 310 ? -6.398 -10.586 8.883 1 96.81 310 MET A N 1
ATOM 2388 C CA . MET A 1 310 ? -7.789 -10.258 9.172 1 96.81 310 MET A CA 1
ATOM 2389 C C . MET A 1 310 ? -8.695 -11.469 8.945 1 96.81 310 MET A C 1
ATOM 2391 O O . MET A 1 310 ? -9.594 -11.734 9.75 1 96.81 310 MET A O 1
ATOM 2395 N N . HIS A 1 311 ? -8.484 -12.125 7.836 1 96.06 311 HIS A N 1
ATOM 2396 C CA . HIS A 1 311 ? -9.266 -13.312 7.52 1 96.06 311 HIS A CA 1
ATOM 2397 C C . HIS A 1 311 ? -9.109 -14.383 8.594 1 96.06 311 HIS A C 1
ATOM 2399 O O . HIS A 1 311 ? -10.094 -15.008 9.008 1 96.06 311 HIS A O 1
ATOM 2405 N N . MET A 1 312 ? -7.906 -14.594 9.039 1 95.25 312 MET A N 1
ATOM 2406 C CA . MET A 1 312 ? -7.613 -15.57 10.086 1 95.25 312 MET A CA 1
ATOM 2407 C C . MET A 1 312 ? -8.359 -15.227 11.367 1 95.25 312 MET A C 1
ATOM 2409 O O . MET A 1 312 ? -8.875 -16.125 12.047 1 95.25 312 MET A O 1
ATOM 2413 N N . ALA A 1 313 ? -8.391 -14 11.672 1 95.44 313 ALA A N 1
ATOM 2414 C CA . ALA A 1 313 ? -9.047 -13.547 12.898 1 95.44 313 ALA A CA 1
ATOM 2415 C C . ALA A 1 313 ? -10.547 -13.82 12.844 1 95.44 313 ALA A C 1
ATOM 2417 O O . ALA A 1 313 ? -11.188 -13.977 13.891 1 95.44 313 ALA A O 1
ATOM 2418 N N . ALA A 1 314 ? -11.086 -13.812 11.695 1 93.56 314 ALA A N 1
ATOM 2419 C CA . ALA A 1 314 ? -12.523 -14.023 11.516 1 93.56 314 ALA A CA 1
ATOM 2420 C C . ALA A 1 314 ? -12.867 -15.508 11.602 1 93.56 314 ALA A C 1
ATOM 2422 O O . ALA A 1 314 ? -14.047 -15.875 11.68 1 93.56 314 ALA A O 1
ATOM 2423 N N . GLN A 1 315 ? -11.883 -16.344 11.531 1 92.06 315 GLN A N 1
ATOM 2424 C CA . GLN A 1 315 ? -12.102 -17.781 11.586 1 92.06 315 GLN A CA 1
ATOM 2425 C C . GLN A 1 315 ? -12.086 -18.297 13.023 1 92.06 315 GLN A C 1
ATOM 2427 O O . GLN A 1 315 ? -11.445 -17.688 13.891 1 92.06 315 GLN A O 1
ATOM 2432 N N . PRO A 1 316 ? -12.773 -19.375 13.352 1 89.62 316 PRO A N 1
ATOM 2433 C CA . PRO A 1 316 ? -12.773 -19.938 14.703 1 89.62 316 PRO A CA 1
ATOM 2434 C C . PRO A 1 316 ? -11.422 -20.516 15.109 1 89.62 316 PRO A C 1
ATOM 2436 O O . PRO A 1 316 ? -11.055 -20.484 16.281 1 89.62 316 PRO A O 1
ATOM 2439 N N . THR A 1 317 ? -10.719 -21.094 14.148 1 89.38 317 THR A N 1
ATOM 2440 C CA . THR A 1 317 ? -9.414 -21.688 14.398 1 89.38 317 THR A CA 1
ATOM 2441 C C . THR A 1 317 ? -8.359 -21.078 13.469 1 89.38 317 THR A C 1
ATOM 2443 O O . THR A 1 317 ? -8.695 -20.516 12.422 1 89.38 317 THR A O 1
ATOM 2446 N N . LEU A 1 318 ? -7.133 -21.188 13.953 1 87.5 318 LEU A N 1
ATOM 2447 C CA . LEU A 1 318 ? -6.039 -20.656 13.141 1 87.5 318 LEU A CA 1
ATOM 2448 C C . LEU A 1 318 ? -5.922 -21.422 11.828 1 87.5 318 LEU A C 1
ATOM 2450 O O . LEU A 1 318 ? -5.633 -20.844 10.781 1 87.5 318 LEU A O 1
ATOM 2454 N N . ILE A 1 319 ? -6.016 -22.781 11.938 1 88.56 319 ILE A N 1
ATOM 2455 C CA . ILE A 1 319 ? -6.094 -23.594 10.734 1 88.56 319 ILE A CA 1
ATOM 2456 C C . ILE A 1 319 ? -7.543 -23.703 10.273 1 88.56 319 ILE A C 1
ATOM 2458 O O . ILE A 1 319 ? -8.227 -24.688 10.555 1 88.56 319 ILE A O 1
ATOM 2462 N N . SER A 1 320 ? -7.895 -22.688 9.516 1 83.94 320 SER A N 1
ATOM 2463 C CA . SER A 1 320 ? -9.289 -22.406 9.195 1 83.94 320 SER A CA 1
ATOM 2464 C C . SER A 1 320 ? -9.891 -23.516 8.32 1 83.94 320 SER A C 1
ATOM 2466 O O . SER A 1 320 ? -11.094 -23.766 8.367 1 83.94 320 SER A O 1
ATOM 2468 N N . CYS A 1 321 ? -9.055 -24.203 7.445 1 87.75 321 CYS A N 1
ATOM 2469 C CA . CYS A 1 321 ? -9.562 -25.203 6.527 1 87.75 321 CYS A CA 1
ATOM 2470 C C . CYS A 1 321 ? -9.539 -26.594 7.168 1 87.75 321 CYS A C 1
ATOM 2472 O O . CYS A 1 321 ? -10.031 -27.562 6.586 1 87.75 321 CYS A O 1
ATOM 2474 N N . GLY A 1 322 ? -9.008 -26.719 8.375 1 90 322 GLY A N 1
ATOM 2475 C CA . GLY A 1 322 ? -8.82 -28.016 9 1 90 322 GLY A CA 1
ATOM 2476 C C . GLY A 1 322 ? -7.461 -28.625 8.719 1 90 322 GLY A C 1
ATOM 2477 O O . GLY A 1 322 ? -6.855 -28.344 7.684 1 90 322 GLY A O 1
ATOM 2478 N N . LEU A 1 323 ? -7.012 -29.438 9.57 1 92.12 323 LEU A N 1
ATOM 2479 C CA . LEU A 1 323 ? -5.664 -30 9.516 1 92.12 323 LEU A CA 1
ATOM 2480 C C . LEU A 1 323 ? -5.504 -30.906 8.297 1 92.12 323 LEU A C 1
ATOM 2482 O O . LEU A 1 323 ? -4.445 -30.906 7.664 1 92.12 323 LEU A O 1
ATOM 2486 N N . HIS A 1 324 ? -6.5 -31.578 7.941 1 94.31 324 HIS A N 1
ATOM 2487 C CA . HIS A 1 324 ? -6.441 -32.5 6.812 1 94.31 324 HIS A CA 1
ATOM 2488 C C . HIS A 1 324 ? -6.188 -31.75 5.508 1 94.31 324 HIS A C 1
ATOM 2490 O O . HIS A 1 324 ? -5.305 -32.125 4.734 1 94.31 324 HIS A O 1
ATOM 2496 N N . ARG A 1 325 ? -6.93 -30.734 5.289 1 94.69 325 ARG A N 1
ATOM 2497 C CA . ARG A 1 325 ? -6.777 -29.953 4.066 1 94.69 325 ARG A CA 1
ATOM 2498 C C . ARG A 1 325 ? -5.457 -29.188 4.062 1 94.69 325 ARG A C 1
ATOM 2500 O O . ARG A 1 325 ? -4.84 -29.016 3.01 1 94.69 325 ARG A O 1
ATOM 2507 N N . ALA A 1 326 ? -5.074 -28.719 5.223 1 95.56 326 ALA A N 1
ATOM 2508 C CA . ALA A 1 326 ? -3.787 -28.031 5.34 1 95.56 326 ALA A CA 1
ATOM 2509 C C . ALA A 1 326 ? -2.639 -28.969 4.953 1 95.56 326 ALA A C 1
ATOM 2511 O O . ALA A 1 326 ? -1.735 -28.562 4.211 1 95.56 326 ALA A O 1
ATOM 2512 N N . LEU A 1 327 ? -2.703 -30.203 5.422 1 95.81 327 LEU A N 1
ATOM 2513 C CA . LEU A 1 327 ? -1.663 -31.188 5.137 1 95.81 327 LEU A CA 1
ATOM 2514 C C . LEU A 1 327 ? -1.704 -31.609 3.672 1 95.81 327 LEU A C 1
ATOM 2516 O O . LEU A 1 327 ? -0.66 -31.844 3.061 1 95.81 327 LEU A O 1
ATOM 2520 N N . MET A 1 328 ? -2.852 -31.703 3.193 1 95.38 328 MET A N 1
ATOM 2521 C CA . MET A 1 328 ? -2.986 -32 1.772 1 95.38 328 MET A CA 1
ATOM 2522 C C . MET A 1 328 ? -2.311 -30.938 0.918 1 95.38 328 MET A C 1
ATOM 2524 O O . MET A 1 328 ? -1.611 -31.25 -0.045 1 95.38 328 MET A O 1
ATOM 2528 N N . GLY A 1 329 ? -2.568 -29.719 1.282 1 96.62 329 GLY A N 1
ATOM 2529 C CA . GLY A 1 329 ? -1.899 -28.641 0.58 1 96.62 329 GLY A CA 1
ATOM 2530 C C . GLY A 1 329 ? -0.387 -28.703 0.677 1 96.62 329 GLY A C 1
ATOM 2531 O O . GLY A 1 329 ? 0.315 -28.484 -0.311 1 96.62 329 GLY A O 1
ATOM 2532 N N . ALA A 1 330 ? 0.048 -29.062 1.825 1 97.19 330 ALA A N 1
ATOM 2533 C CA . ALA A 1 330 ? 1.488 -29.172 2.047 1 97.19 330 ALA A CA 1
ATOM 2534 C C . ALA A 1 330 ? 2.086 -30.312 1.227 1 97.19 330 ALA A C 1
ATOM 2536 O O . ALA A 1 330 ? 3.174 -30.172 0.661 1 97.19 330 ALA A O 1
ATOM 2537 N N . VAL A 1 331 ? 1.432 -31.375 1.178 1 97.31 331 VAL A N 1
ATOM 2538 C CA . VAL A 1 331 ? 1.905 -32.531 0.424 1 97.31 331 VAL A CA 1
ATOM 2539 C C . VAL A 1 331 ? 1.972 -32.188 -1.062 1 97.31 331 VAL A C 1
ATOM 2541 O O . VAL A 1 331 ? 2.939 -32.531 -1.743 1 97.31 331 VAL A O 1
ATOM 2544 N N . LEU A 1 332 ? 0.952 -31.531 -1.513 1 97.25 332 LEU A N 1
ATOM 2545 C CA . LEU A 1 332 ? 0.931 -31.125 -2.912 1 97.25 332 LEU A CA 1
ATOM 2546 C C . LEU A 1 332 ? 2.098 -30.188 -3.225 1 97.25 332 LEU A C 1
ATOM 2548 O O . LEU A 1 332 ? 2.758 -30.344 -4.254 1 97.25 332 LEU A O 1
ATOM 2552 N N . ARG A 1 333 ? 2.391 -29.344 -2.301 1 97.06 333 ARG A N 1
ATOM 2553 C CA . ARG A 1 333 ? 3.395 -28.312 -2.529 1 97.06 333 ARG A CA 1
ATOM 2554 C C . ARG A 1 333 ? 4.805 -28.875 -2.367 1 97.06 333 ARG A C 1
ATOM 2556 O O . ARG A 1 333 ? 5.68 -28.609 -3.195 1 97.06 333 ARG A O 1
ATOM 2563 N N . PHE A 1 334 ? 5.066 -29.672 -1.37 1 97.56 334 PHE A N 1
ATOM 2564 C CA . PHE A 1 334 ? 6.438 -30 -1.007 1 97.56 334 PHE A CA 1
ATOM 2565 C C . PHE A 1 334 ? 6.848 -31.328 -1.637 1 97.56 334 PHE A C 1
ATOM 2567 O O . PHE A 1 334 ? 8.039 -31.641 -1.708 1 97.56 334 PHE A O 1
ATOM 2574 N N . PHE A 1 335 ? 5.887 -32.094 -2.146 1 97.38 335 PHE A N 1
ATOM 2575 C CA . PHE A 1 335 ? 6.238 -33.375 -2.699 1 97.38 335 PHE A CA 1
ATOM 2576 C C . PHE A 1 335 ? 5.754 -33.5 -4.137 1 97.38 335 PHE A C 1
ATOM 2578 O O . PHE A 1 335 ? 6.547 -33.781 -5.047 1 97.38 335 PHE A O 1
ATOM 2585 N N . VAL A 1 336 ? 4.551 -33.25 -4.371 1 97.38 336 VAL A N 1
ATOM 2586 C CA . VAL A 1 336 ? 3.965 -33.469 -5.691 1 97.38 336 VAL A CA 1
ATOM 2587 C C . VAL A 1 336 ? 4.531 -32.469 -6.684 1 97.38 336 VAL A C 1
ATOM 2589 O O . VAL A 1 336 ? 4.926 -32.844 -7.793 1 97.38 336 VAL A O 1
ATOM 2592 N N . SER A 1 337 ? 4.527 -31.219 -6.309 1 97.81 337 SER A N 1
ATOM 2593 C CA . SER A 1 337 ? 4.973 -30.156 -7.207 1 97.81 337 SER A CA 1
ATOM 2594 C C . SER A 1 337 ? 6.406 -30.375 -7.668 1 97.81 337 SER A C 1
ATOM 2596 O O . SER A 1 337 ? 6.684 -30.406 -8.867 1 97.81 337 SER A O 1
ATOM 2598 N N . PRO A 1 338 ? 7.383 -30.578 -6.75 1 97.75 338 PRO A N 1
ATOM 2599 C CA . PRO A 1 338 ? 8.75 -30.844 -7.199 1 97.75 338 PRO A CA 1
ATOM 2600 C C . PRO A 1 338 ? 8.875 -32.156 -7.996 1 97.75 338 PRO A C 1
ATOM 2602 O O . PRO A 1 338 ? 9.695 -32.219 -8.914 1 97.75 338 PRO A O 1
ATOM 2605 N N . ALA A 1 339 ? 8.094 -33.156 -7.688 1 98 339 ALA A N 1
ATOM 2606 C CA . ALA A 1 339 ? 8.125 -34.406 -8.43 1 98 339 ALA A CA 1
ATOM 2607 C C . ALA A 1 339 ? 7.66 -34.219 -9.867 1 98 339 ALA A C 1
ATOM 2609 O O . ALA A 1 339 ? 8.289 -34.719 -10.805 1 98 339 ALA A O 1
ATOM 2610 N N . VAL A 1 340 ? 6.578 -33.531 -10.047 1 98.31 340 VAL A N 1
ATOM 2611 C CA . VAL A 1 340 ? 6.055 -33.281 -11.383 1 98.31 340 VAL A CA 1
ATOM 2612 C C . VAL A 1 340 ? 7.047 -32.406 -12.172 1 98.31 340 VAL A C 1
ATOM 2614 O O . VAL A 1 340 ? 7.254 -32.625 -13.367 1 98.31 340 VAL A O 1
ATOM 2617 N N . MET A 1 341 ? 7.641 -31.438 -11.508 1 98.44 341 MET A N 1
ATOM 2618 C CA . MET A 1 341 ? 8.633 -30.594 -12.164 1 98.44 341 MET A CA 1
ATOM 2619 C C . MET A 1 341 ? 9.859 -31.422 -12.57 1 98.44 341 MET A C 1
ATOM 2621 O O . MET A 1 341 ? 10.438 -31.188 -13.633 1 98.44 341 MET A O 1
ATOM 2625 N N . ALA A 1 342 ? 10.258 -32.344 -11.727 1 97.88 342 ALA A N 1
ATOM 2626 C CA . ALA A 1 342 ? 11.375 -33.25 -12.07 1 97.88 342 ALA A CA 1
ATOM 2627 C C . ALA A 1 342 ? 11.07 -34.031 -13.328 1 97.88 342 ALA A C 1
ATOM 2629 O O . ALA A 1 342 ? 11.93 -34.156 -14.219 1 97.88 342 ALA A O 1
ATOM 2630 N N . VAL A 1 343 ? 9.898 -34.562 -13.375 1 98.06 343 VAL A N 1
ATOM 2631 C CA . VAL A 1 343 ? 9.484 -35.344 -14.547 1 98.06 343 VAL A CA 1
ATOM 2632 C C . VAL A 1 343 ? 9.461 -34.438 -15.773 1 98.06 343 VAL A C 1
ATOM 2634 O O . VAL A 1 343 ? 10.016 -34.781 -16.828 1 98.06 343 VAL A O 1
ATOM 2637 N N . ALA A 1 344 ? 8.844 -33.281 -15.664 1 98.5 344 ALA A N 1
ATOM 2638 C CA . ALA A 1 344 ? 8.75 -32.344 -16.781 1 98.5 344 ALA A CA 1
ATOM 2639 C C . ALA A 1 344 ? 10.141 -31.891 -17.234 1 98.5 344 ALA A C 1
ATOM 2641 O O . ALA A 1 344 ? 10.406 -31.812 -18.438 1 98.5 344 ALA A O 1
ATOM 2642 N N . SER A 1 345 ? 10.977 -31.594 -16.266 1 98.12 345 SER A N 1
ATOM 2643 C CA . SER A 1 345 ? 12.336 -31.141 -16.578 1 98.12 345 SER A CA 1
ATOM 2644 C C . SER A 1 345 ? 13.125 -32.25 -17.281 1 98.12 345 SER A C 1
ATOM 2646 O O . SER A 1 345 ? 13.891 -31.953 -18.203 1 98.12 345 SER A O 1
ATOM 2648 N N . THR A 1 346 ? 12.961 -33.469 -16.922 1 97.19 346 THR A N 1
ATOM 2649 C CA . THR A 1 346 ? 13.633 -34.594 -17.562 1 97.19 346 THR A CA 1
ATOM 2650 C C . THR A 1 346 ? 13.141 -34.781 -19 1 97.19 346 THR A C 1
ATOM 2652 O O . THR A 1 346 ? 13.938 -35.031 -19.906 1 97.19 346 THR A O 1
ATOM 2655 N N . ILE A 1 347 ? 11.906 -34.688 -19.188 1 97.88 347 ILE A N 1
ATOM 2656 C CA . ILE A 1 347 ? 11.312 -34.844 -20.516 1 97.88 347 ILE A CA 1
ATOM 2657 C C . ILE A 1 347 ? 11.844 -33.781 -21.469 1 97.88 347 ILE A C 1
ATOM 2659 O O . ILE A 1 347 ? 12.148 -34.062 -22.625 1 97.88 347 ILE A O 1
ATOM 2663 N N . VAL A 1 348 ? 12 -32.562 -20.969 1 97.56 348 VAL A N 1
ATOM 2664 C CA . VAL A 1 348 ? 12.414 -31.438 -21.797 1 97.56 348 VAL A CA 1
ATOM 2665 C C . VAL A 1 348 ? 13.93 -31.438 -21.953 1 97.56 348 VAL A C 1
ATOM 2667 O O . VAL A 1 348 ? 14.469 -30.766 -22.844 1 97.56 348 VAL A O 1
ATOM 2670 N N . GLY A 1 349 ? 14.648 -32.125 -21.078 1 96.75 349 GLY A N 1
ATOM 2671 C CA . GLY A 1 349 ? 16.094 -32.281 -21.234 1 96.75 349 GLY A CA 1
ATOM 2672 C C . GLY A 1 349 ? 16.891 -31.328 -20.375 1 96.75 349 GLY A C 1
ATOM 2673 O O . GLY A 1 349 ? 17.984 -30.891 -20.766 1 96.75 349 GLY A O 1
ATOM 2674 N N . LEU A 1 350 ? 16.328 -30.891 -19.281 1 95.81 350 LEU A N 1
ATOM 2675 C CA . LEU A 1 350 ? 17.094 -30.094 -18.344 1 95.81 350 LEU A CA 1
ATOM 2676 C C . LEU A 1 350 ? 18.047 -30.953 -17.531 1 95.81 350 LEU A C 1
ATOM 2678 O O . LEU A 1 350 ? 17.703 -32.062 -17.125 1 95.81 350 LEU A O 1
ATOM 2682 N N . HIS A 1 351 ? 19.25 -30.453 -17.438 1 94.25 351 HIS A N 1
ATOM 2683 C CA . HIS A 1 351 ? 20.266 -31.188 -16.688 1 94.25 351 HIS A CA 1
ATOM 2684 C C . HIS A 1 351 ? 21.094 -30.234 -15.812 1 94.25 351 HIS A C 1
ATOM 2686 O O . HIS A 1 351 ? 21 -29.016 -15.938 1 94.25 351 HIS A O 1
ATOM 2692 N N . GLY A 1 352 ? 21.766 -30.844 -14.844 1 93.75 352 GLY A N 1
ATOM 2693 C CA . GLY A 1 352 ? 22.719 -30.094 -14.055 1 93.75 352 GLY A CA 1
ATOM 2694 C C . GLY A 1 352 ? 22.078 -29.141 -13.062 1 93.75 352 GLY A C 1
ATOM 2695 O O . GLY A 1 352 ? 21.125 -29.516 -12.367 1 93.75 352 GLY A O 1
ATOM 2696 N N . GLU A 1 353 ? 22.641 -28.016 -12.992 1 94.44 353 GLU A N 1
ATOM 2697 C CA . GLU A 1 353 ? 22.234 -27.047 -11.984 1 94.44 353 GLU A CA 1
ATOM 2698 C C . GLU A 1 353 ? 20.844 -26.484 -12.281 1 94.44 353 GLU A C 1
ATOM 2700 O O . GLU A 1 353 ? 20.047 -26.234 -11.375 1 94.44 353 GLU A O 1
ATOM 2705 N N . ILE A 1 354 ? 20.578 -26.312 -13.57 1 95.75 354 ILE A N 1
ATOM 2706 C CA . ILE A 1 354 ? 19.297 -25.734 -13.969 1 95.75 354 ILE A CA 1
ATOM 2707 C C . ILE A 1 354 ? 18.156 -26.703 -13.625 1 95.75 354 ILE A C 1
ATOM 2709 O O . ILE A 1 354 ? 17.062 -26.281 -13.273 1 95.75 354 ILE A O 1
ATOM 2713 N N . PHE A 1 355 ? 18.453 -28 -13.711 1 96.62 355 PHE A N 1
ATOM 2714 C CA . PHE A 1 355 ? 17.5 -29.016 -13.289 1 96.62 355 PHE A CA 1
ATOM 2715 C C . PHE A 1 355 ? 17.219 -28.906 -11.797 1 96.62 355 PHE A C 1
ATOM 2717 O O . PHE A 1 355 ? 16.047 -28.875 -11.383 1 96.62 355 PHE A O 1
ATOM 2724 N N . ARG A 1 356 ? 18.234 -28.844 -11.008 1 96.62 356 ARG A N 1
ATOM 2725 C CA . ARG A 1 356 ? 18.094 -28.75 -9.562 1 96.62 356 ARG A CA 1
ATOM 2726 C C . ARG A 1 356 ? 17.391 -27.453 -9.172 1 96.62 356 ARG A C 1
ATOM 2728 O O . ARG A 1 356 ? 16.562 -27.453 -8.266 1 96.62 356 ARG A O 1
ATOM 2735 N N . PHE A 1 357 ? 17.734 -26.391 -9.875 1 96.44 357 PHE A N 1
ATOM 2736 C CA . PHE A 1 357 ? 17.109 -25.109 -9.672 1 96.44 357 PHE A CA 1
ATOM 2737 C C . PHE A 1 357 ? 15.602 -25.203 -9.922 1 96.44 357 PHE A C 1
ATOM 2739 O O . PHE A 1 357 ? 14.805 -24.734 -9.109 1 96.44 357 PHE A O 1
ATOM 2746 N N . ALA A 1 358 ? 15.227 -25.781 -11.016 1 97.69 358 ALA A N 1
ATOM 2747 C CA . ALA A 1 358 ? 13.82 -25.875 -11.398 1 97.69 358 ALA A CA 1
ATOM 2748 C C . ALA A 1 358 ? 13.016 -26.672 -10.383 1 97.69 358 ALA A C 1
ATOM 2750 O O . ALA A 1 358 ? 11.914 -26.281 -9.992 1 97.69 358 ALA A O 1
ATOM 2751 N N . VAL A 1 359 ? 13.57 -27.734 -9.945 1 97.69 359 VAL A N 1
ATOM 2752 C CA . VAL A 1 359 ? 12.891 -28.609 -9 1 97.69 359 VAL A CA 1
ATOM 2753 C C . VAL A 1 359 ? 12.789 -27.922 -7.637 1 97.69 359 VAL A C 1
ATOM 2755 O O . VAL A 1 359 ? 11.75 -28 -6.977 1 97.69 359 VAL A O 1
ATOM 2758 N N . MET A 1 360 ? 13.781 -27.25 -7.262 1 96.56 360 MET A N 1
ATOM 2759 C CA . MET A 1 360 ? 13.773 -26.5 -6.004 1 96.56 360 MET A CA 1
ATOM 2760 C C . MET A 1 360 ? 12.742 -25.375 -6.055 1 96.56 360 MET A C 1
ATOM 2762 O O . MET A 1 360 ? 12.023 -25.141 -5.082 1 96.56 360 MET A O 1
ATOM 2766 N N . GLN A 1 361 ? 12.727 -24.672 -7.141 1 97.12 361 GLN A N 1
ATOM 2767 C CA . GLN A 1 361 ? 11.766 -23.594 -7.309 1 97.12 361 GLN A CA 1
ATOM 2768 C C . GLN A 1 361 ? 10.336 -24.078 -7.156 1 97.12 361 GLN A C 1
ATOM 2770 O O . GLN A 1 361 ? 9.484 -23.391 -6.598 1 97.12 361 GLN A O 1
ATOM 2775 N N . ALA A 1 362 ? 10.086 -25.266 -7.598 1 97.25 362 ALA A N 1
ATOM 2776 C CA . ALA A 1 362 ? 8.742 -25.828 -7.555 1 97.25 362 ALA A CA 1
ATOM 2777 C C . ALA A 1 362 ? 8.312 -26.109 -6.117 1 97.25 362 ALA A C 1
ATOM 2779 O O . ALA A 1 362 ? 7.121 -26.234 -5.836 1 97.25 362 ALA A O 1
ATOM 2780 N N . MET A 1 363 ? 9.195 -26.188 -5.223 1 96.38 363 MET A N 1
ATOM 2781 C CA . MET A 1 363 ? 8.883 -26.547 -3.838 1 96.38 363 MET A CA 1
ATOM 2782 C C . MET A 1 363 ? 8.641 -25.297 -3.002 1 96.38 363 MET A C 1
ATOM 2784 O O . MET A 1 363 ? 8.234 -25.391 -1.843 1 96.38 363 MET A O 1
ATOM 2788 N N . ILE A 1 364 ? 8.805 -24.109 -3.551 1 96.69 364 ILE A N 1
ATOM 2789 C CA . ILE A 1 364 ? 8.602 -22.859 -2.846 1 96.69 364 ILE A CA 1
ATOM 2790 C C . ILE A 1 364 ? 7.152 -22.75 -2.375 1 96.69 364 ILE A C 1
ATOM 2792 O O . ILE A 1 364 ? 6.23 -23.156 -3.094 1 96.69 364 ILE A O 1
ATOM 2796 N N . PRO A 1 365 ? 6.895 -22.219 -1.214 1 96.94 365 PRO A N 1
ATOM 2797 C CA . PRO A 1 365 ? 5.551 -22.188 -0.634 1 96.94 365 PRO A CA 1
ATOM 2798 C C . PRO A 1 365 ? 4.547 -21.438 -1.517 1 96.94 365 PRO A C 1
ATOM 2800 O O . PRO A 1 365 ? 4.926 -20.875 -2.543 1 96.94 365 PRO A O 1
ATOM 2803 N N . GLN A 1 366 ? 3.348 -21.453 -1.025 1 97 366 GLN A N 1
ATOM 2804 C CA . GLN A 1 366 ? 2.191 -20.969 -1.771 1 97 366 GLN A CA 1
ATOM 2805 C C . GLN A 1 366 ? 2.27 -19.469 -1.981 1 97 366 GLN A C 1
ATOM 2807 O O . GLN A 1 366 ? 2.643 -18.719 -1.069 1 97 366 GLN A O 1
ATOM 2812 N N . ALA A 1 367 ? 1.936 -19.062 -3.178 1 96 367 ALA A N 1
ATOM 2813 C CA . ALA A 1 367 ? 1.899 -17.641 -3.525 1 96 367 ALA A CA 1
ATOM 2814 C C . ALA A 1 367 ? 0.761 -16.922 -2.801 1 96 367 ALA A C 1
ATOM 2816 O O . ALA A 1 367 ? -0.344 -17.469 -2.688 1 96 367 ALA A O 1
ATOM 2817 N N . ILE A 1 368 ? 1.023 -15.742 -2.324 1 95.62 368 ILE A N 1
ATOM 2818 C CA . ILE A 1 368 ? 0.026 -14.938 -1.63 1 95.62 368 ILE A CA 1
ATOM 2819 C C . ILE A 1 368 ? -1.063 -14.5 -2.609 1 95.62 368 ILE A C 1
ATOM 2821 O O . ILE A 1 368 ? -2.211 -14.281 -2.215 1 95.62 368 ILE A O 1
ATOM 2825 N N . THR A 1 369 ? -0.791 -14.391 -3.898 1 95.5 369 THR A N 1
ATOM 2826 C CA . THR A 1 369 ? -1.746 -13.953 -4.914 1 95.5 369 THR A CA 1
ATOM 2827 C C . THR A 1 369 ? -2.906 -14.938 -5.02 1 95.5 369 THR A C 1
ATOM 2829 O O . THR A 1 369 ? -4.031 -14.547 -5.34 1 95.5 369 THR A O 1
ATOM 2832 N N . SER A 1 370 ? -2.617 -16.234 -4.727 1 96.44 370 SER A N 1
ATOM 2833 C CA . SER A 1 370 ? -3.695 -17.203 -4.723 1 96.44 370 SER A CA 1
ATOM 2834 C C . SER A 1 370 ? -4.754 -16.859 -3.68 1 96.44 370 SER A C 1
ATOM 2836 O O . SER A 1 370 ? -5.949 -17.047 -3.918 1 96.44 370 SER A O 1
ATOM 2838 N N . PHE A 1 371 ? -4.293 -16.422 -2.555 1 97.19 371 PHE A N 1
ATOM 2839 C CA . PHE A 1 371 ? -5.211 -16 -1.505 1 97.19 371 PHE A CA 1
ATOM 2840 C C . PHE A 1 371 ? -5.992 -14.766 -1.941 1 97.19 371 PHE A C 1
ATOM 2842 O O . PHE A 1 371 ? -7.199 -14.672 -1.705 1 97.19 371 PHE A O 1
ATOM 2849 N N . VAL A 1 372 ? -5.348 -13.836 -2.537 1 96.19 372 VAL A N 1
ATOM 2850 C CA . VAL A 1 372 ? -5.992 -12.609 -3.016 1 96.19 372 VAL A CA 1
ATOM 2851 C C . VAL A 1 372 ? -7.094 -12.969 -4.012 1 96.19 372 VAL A C 1
ATOM 2853 O O . VAL A 1 372 ? -8.203 -12.438 -3.932 1 96.19 372 VAL A O 1
ATOM 2856 N N . PHE A 1 373 ? -6.789 -13.891 -4.957 1 96.56 373 PHE A N 1
ATOM 2857 C CA . PHE A 1 373 ? -7.777 -14.336 -5.934 1 96.56 373 PHE A CA 1
ATOM 2858 C C . PHE A 1 373 ? -8.953 -15.008 -5.242 1 96.56 373 PHE A C 1
ATOM 2860 O O . PHE A 1 373 ? -10.117 -14.719 -5.551 1 96.56 373 PHE A O 1
ATOM 2867 N N . ALA A 1 374 ? -8.609 -15.852 -4.328 1 96.56 374 ALA A N 1
ATOM 2868 C CA . ALA A 1 374 ? -9.641 -16.594 -3.605 1 96.56 374 ALA A CA 1
ATOM 2869 C C . ALA A 1 374 ? -10.586 -15.633 -2.871 1 96.56 374 ALA A C 1
ATOM 2871 O O . ALA A 1 374 ? -11.797 -15.867 -2.818 1 96.56 374 ALA A O 1
ATOM 2872 N N . CYS A 1 375 ? -10.047 -14.586 -2.332 1 95.56 375 CYS A N 1
ATOM 2873 C CA . CYS A 1 375 ? -10.844 -13.609 -1.6 1 95.56 375 CYS A CA 1
ATOM 2874 C C . CYS A 1 375 ? -11.766 -12.844 -2.539 1 95.56 375 CYS A C 1
ATOM 2876 O O . CYS A 1 375 ? -12.938 -12.625 -2.225 1 95.56 375 CYS A O 1
ATOM 2878 N N . ASN A 1 376 ? -11.203 -12.469 -3.596 1 93.25 376 ASN A N 1
ATOM 2879 C CA . ASN A 1 376 ? -12.008 -11.703 -4.547 1 93.25 376 ASN A CA 1
ATOM 2880 C C . ASN A 1 376 ? -13.141 -12.547 -5.125 1 93.25 376 ASN A C 1
ATOM 2882 O O . ASN A 1 376 ? -14.227 -12.031 -5.387 1 93.25 376 ASN A O 1
ATOM 2886 N N . TYR A 1 377 ? -12.953 -13.828 -5.363 1 94.38 377 TYR A N 1
ATOM 2887 C CA . TYR A 1 377 ? -13.938 -14.703 -5.988 1 94.38 377 TYR A CA 1
ATOM 2888 C C . TYR A 1 377 ? -14.695 -15.508 -4.941 1 94.38 377 TYR A C 1
ATOM 2890 O O . TYR A 1 377 ? -15.625 -16.25 -5.273 1 94.38 377 TYR A O 1
ATOM 2898 N N . HIS A 1 378 ? -14.258 -15.383 -3.713 1 93.75 378 HIS A N 1
ATOM 2899 C CA . HIS A 1 378 ? -14.898 -16.062 -2.588 1 93.75 378 HIS A CA 1
ATOM 2900 C C . HIS A 1 378 ? -14.883 -17.578 -2.77 1 93.75 378 HIS A C 1
ATOM 2902 O O . HIS A 1 378 ? -15.922 -18.219 -2.648 1 93.75 378 HIS A O 1
ATOM 2908 N N . VAL A 1 379 ? -13.766 -18.078 -3.137 1 95.12 379 VAL A N 1
ATOM 2909 C CA . VAL A 1 379 ? -13.594 -19.516 -3.322 1 95.12 379 VAL A CA 1
ATOM 2910 C C . VAL A 1 379 ? -12.531 -20.031 -2.359 1 95.12 379 VAL A C 1
ATOM 2912 O O . VAL A 1 379 ? -11.352 -19.719 -2.498 1 95.12 379 VAL A O 1
ATOM 2915 N N . HIS A 1 380 ? -12.906 -20.797 -1.408 1 95.31 380 HIS A N 1
ATOM 2916 C CA . HIS A 1 380 ? -12.062 -21.516 -0.468 1 95.31 380 HIS A CA 1
ATOM 2917 C C . HIS A 1 380 ? -10.945 -20.625 0.07 1 95.31 380 HIS A C 1
ATOM 2919 O O . HIS A 1 380 ? -9.773 -21 0.018 1 95.31 380 HIS A O 1
ATOM 2925 N N . GLU A 1 381 ? -11.289 -19.5 0.575 1 95.88 381 GLU A N 1
ATOM 2926 C CA . GLU A 1 381 ? -10.344 -18.547 1.165 1 95.88 381 GLU A CA 1
ATOM 2927 C C . GLU A 1 381 ? -9.602 -19.172 2.342 1 95.88 381 GLU A C 1
ATOM 2929 O O . GLU A 1 381 ? -8.43 -18.875 2.57 1 95.88 381 GLU A O 1
ATOM 2934 N N . ASP A 1 382 ? -10.234 -20.078 2.986 1 95.75 382 ASP A N 1
ATOM 2935 C CA . ASP A 1 382 ? -9.688 -20.719 4.176 1 95.75 382 ASP A CA 1
ATOM 2936 C C . ASP A 1 382 ? -8.492 -21.609 3.82 1 95.75 382 ASP A C 1
ATOM 2938 O O . ASP A 1 382 ? -7.504 -21.656 4.551 1 95.75 382 ASP A O 1
ATOM 2942 N N . ILE A 1 383 ? -8.594 -22.219 2.678 1 96.81 383 ILE A N 1
ATOM 2943 C CA . ILE A 1 383 ? -7.527 -23.125 2.262 1 96.81 383 ILE A CA 1
ATOM 2944 C C . ILE A 1 383 ? -6.285 -22.312 1.881 1 96.81 383 ILE A C 1
ATOM 2946 O O . ILE A 1 383 ? -5.176 -22.641 2.311 1 96.81 383 ILE A O 1
ATOM 2950 N N . PHE A 1 384 ? -6.477 -21.281 1.17 1 97.06 384 PHE A N 1
ATOM 2951 C CA . PHE A 1 384 ? -5.34 -20.516 0.671 1 97.06 384 PHE A CA 1
ATOM 2952 C C . PHE A 1 384 ? -4.719 -19.672 1.784 1 97.06 384 PHE A C 1
ATOM 2954 O O . PHE A 1 384 ? -3.502 -19.484 1.819 1 97.06 384 PHE A O 1
ATOM 2961 N N . SER A 1 385 ? -5.578 -19.141 2.672 1 96.31 385 SER A N 1
ATOM 2962 C CA . SER A 1 385 ? -5.023 -18.438 3.826 1 96.31 385 SER A CA 1
ATOM 2963 C C . SER A 1 385 ? -4.109 -19.344 4.637 1 96.31 385 SER A C 1
ATOM 2965 O O . SER A 1 385 ? -2.992 -18.969 4.988 1 96.31 385 SER A O 1
ATOM 2967 N N . THR A 1 386 ? -4.52 -20.547 4.84 1 96.44 386 THR A N 1
ATOM 2968 C CA . THR A 1 386 ? -3.746 -21.516 5.605 1 96.44 386 THR A CA 1
ATOM 2969 C C . THR A 1 386 ? -2.498 -21.938 4.832 1 96.44 386 THR A C 1
ATOM 2971 O O . THR A 1 386 ? -1.411 -22.031 5.406 1 96.44 386 THR A O 1
ATOM 2974 N N . ALA A 1 387 ? -2.66 -22.188 3.602 1 97.19 387 ALA A N 1
ATOM 2975 C CA . ALA A 1 387 ? -1.539 -22.641 2.785 1 97.19 387 ALA A CA 1
ATOM 2976 C C . ALA A 1 387 ? -0.401 -21.625 2.793 1 97.19 387 ALA A C 1
ATOM 2978 O O . ALA A 1 387 ? 0.767 -22 2.939 1 97.19 387 ALA A O 1
ATOM 2979 N N . VAL A 1 388 ? -0.726 -20.375 2.713 1 96.31 388 VAL A N 1
ATOM 2980 C CA . VAL A 1 388 ? 0.281 -19.328 2.6 1 96.31 388 VAL A CA 1
ATOM 2981 C C . VAL A 1 388 ? 1.084 -19.234 3.896 1 96.31 388 VAL A C 1
ATOM 2983 O O . VAL A 1 388 ? 2.312 -19.344 3.881 1 96.31 388 VAL A O 1
ATOM 2986 N N . TRP A 1 389 ? 0.402 -19.062 5.008 1 95.19 389 TRP A N 1
ATOM 2987 C CA . TRP A 1 389 ? 1.158 -18.828 6.234 1 95.19 389 TRP A CA 1
ATOM 2988 C C . TRP A 1 389 ? 1.732 -20.141 6.766 1 95.19 389 TRP A C 1
ATOM 2990 O O . TRP A 1 389 ? 2.857 -20.172 7.273 1 95.19 389 TRP A O 1
ATOM 3000 N N . PHE A 1 390 ? 1.079 -21.266 6.621 1 95.75 390 PHE A N 1
ATOM 3001 C CA . PHE A 1 390 ? 1.503 -22.562 7.164 1 95.75 390 PHE A CA 1
ATOM 3002 C C . PHE A 1 390 ? 2.682 -23.109 6.375 1 95.75 390 PHE A C 1
ATOM 3004 O O . PHE A 1 390 ? 3.668 -23.562 6.961 1 95.75 390 PHE A O 1
ATOM 3011 N N . GLN A 1 391 ? 2.582 -23.109 5.109 1 96.5 391 GLN A N 1
ATOM 3012 C CA . GLN A 1 391 ? 3.66 -23.641 4.281 1 96.5 391 GLN A CA 1
ATOM 3013 C C . GLN A 1 391 ? 4.926 -22.797 4.422 1 96.5 391 GLN A C 1
ATOM 3015 O O . GLN A 1 391 ? 6.035 -23.344 4.418 1 96.5 391 GLN A O 1
ATOM 3020 N N . THR A 1 392 ? 4.707 -21.5 4.496 1 94.12 392 THR A N 1
ATOM 3021 C CA . THR A 1 392 ? 5.867 -20.625 4.668 1 94.12 392 THR A CA 1
ATOM 3022 C C . THR A 1 392 ? 6.57 -20.922 5.992 1 94.12 392 THR A C 1
ATOM 3024 O O . THR A 1 392 ? 7.801 -20.875 6.074 1 94.12 392 THR A O 1
ATOM 3027 N N . LEU A 1 393 ? 5.879 -21.266 6.941 1 93.5 393 LEU A N 1
ATOM 3028 C CA . LEU A 1 393 ? 6.434 -21.531 8.266 1 93.5 393 LEU A CA 1
ATOM 3029 C C . LEU A 1 393 ? 7.223 -22.828 8.281 1 93.5 393 LEU A C 1
ATOM 3031 O O . LEU A 1 393 ? 8.289 -22.906 8.898 1 93.5 393 LEU A O 1
ATOM 3035 N N . ILE A 1 394 ? 6.805 -23.844 7.539 1 94.75 394 ILE A N 1
ATOM 3036 C CA . ILE A 1 394 ? 7.387 -25.172 7.719 1 94.75 394 ILE A CA 1
ATOM 3037 C C . ILE A 1 394 ? 8.273 -25.5 6.523 1 94.75 394 ILE A C 1
ATOM 3039 O O . ILE A 1 394 ? 8.883 -26.578 6.48 1 94.75 394 ILE A O 1
ATOM 3043 N N . PHE A 1 395 ? 8.391 -24.688 5.582 1 94.06 395 PHE A N 1
ATOM 3044 C CA . PHE A 1 395 ? 8.992 -25 4.289 1 94.06 395 PHE A CA 1
ATOM 3045 C C . PHE A 1 395 ? 10.484 -25.234 4.434 1 94.06 395 PHE A C 1
ATOM 3047 O O . PHE A 1 395 ? 11.078 -25.984 3.65 1 94.06 395 PHE A O 1
ATOM 3054 N N . PHE A 1 396 ? 11.172 -24.719 5.453 1 90.44 396 PHE A N 1
ATOM 3055 C CA . PHE A 1 396 ? 12.625 -24.672 5.508 1 90.44 396 PHE A CA 1
ATOM 3056 C C . PHE A 1 396 ? 13.211 -26.062 5.617 1 90.44 396 PHE A C 1
ATOM 3058 O O . PHE A 1 396 ? 14.109 -26.438 4.852 1 90.44 396 PHE A O 1
ATOM 3065 N N . PRO A 1 397 ? 12.766 -26.891 6.527 1 92.38 397 PRO A N 1
ATOM 3066 C CA . PRO A 1 397 ? 13.297 -28.25 6.609 1 92.38 397 PRO A CA 1
ATOM 3067 C C . PRO A 1 397 ? 13.102 -29.047 5.32 1 92.38 397 PRO A C 1
ATOM 3069 O O . PRO A 1 397 ? 13.953 -29.859 4.949 1 92.38 397 PRO A O 1
ATOM 3072 N N . PHE A 1 398 ? 12.062 -28.875 4.641 1 94.75 398 PHE A N 1
ATOM 3073 C CA . PHE A 1 398 ? 11.797 -29.562 3.387 1 94.75 398 PHE A CA 1
ATOM 3074 C C . PHE A 1 398 ? 12.719 -29.062 2.285 1 94.75 398 PHE A C 1
ATOM 3076 O O . PHE A 1 398 ? 13.195 -29.844 1.46 1 94.75 398 PHE A O 1
ATOM 3083 N N . ALA A 1 399 ? 12.906 -27.75 2.285 1 93.12 399 ALA A N 1
ATOM 3084 C CA . ALA A 1 399 ? 13.82 -27.156 1.304 1 93.12 399 ALA A CA 1
ATOM 3085 C C . ALA A 1 399 ? 15.234 -27.703 1.476 1 93.12 399 ALA A C 1
ATOM 3087 O O . ALA A 1 399 ? 15.898 -28.047 0.494 1 93.12 399 ALA A O 1
ATOM 3088 N N . LEU A 1 400 ? 15.703 -27.812 2.674 1 91.19 400 LEU A N 1
ATOM 3089 C CA . LEU A 1 400 ? 17.031 -28.328 2.957 1 91.19 400 LEU A CA 1
ATOM 3090 C C . LEU A 1 400 ? 17.141 -29.812 2.582 1 91.19 400 LEU A C 1
ATOM 3092 O O . LEU A 1 400 ? 18.156 -30.234 2.039 1 91.19 400 LEU A O 1
ATOM 3096 N N . ALA A 1 401 ? 16.156 -30.5 2.918 1 94.06 401 ALA A N 1
ATOM 3097 C CA . ALA A 1 401 ? 16.141 -31.922 2.576 1 94.06 401 ALA A CA 1
ATOM 3098 C C . ALA A 1 401 ? 16.203 -32.125 1.065 1 94.06 401 ALA A C 1
ATOM 3100 O O . ALA A 1 401 ? 16.969 -32.969 0.574 1 94.06 401 ALA A O 1
ATOM 3101 N N . LEU A 1 402 ? 15.398 -31.422 0.345 1 95 402 LEU A N 1
ATOM 3102 C CA . LEU A 1 402 ? 15.391 -31.547 -1.108 1 95 402 LEU A CA 1
ATOM 3103 C C . LEU A 1 402 ? 16.719 -31.109 -1.701 1 95 402 LEU A C 1
ATOM 3105 O O . LEU A 1 402 ? 17.219 -31.734 -2.648 1 95 402 LEU A O 1
ATOM 3109 N N . TYR A 1 403 ? 17.266 -30.047 -1.181 1 92.56 403 TYR A N 1
ATOM 3110 C CA . TYR A 1 403 ? 18.562 -29.578 -1.646 1 92.56 403 TYR A CA 1
ATOM 3111 C C . TYR A 1 403 ? 19.625 -30.656 -1.486 1 92.56 403 TYR A C 1
ATOM 3113 O O . TYR A 1 403 ? 20.438 -30.859 -2.385 1 92.56 403 TYR A O 1
ATOM 3121 N N . THR A 1 404 ? 19.641 -31.328 -0.383 1 91.75 404 THR A N 1
ATOM 3122 C CA . THR A 1 404 ? 20.594 -32.375 -0.108 1 91.75 404 THR A CA 1
ATOM 3123 C C . THR A 1 404 ? 20.391 -33.562 -1.062 1 91.75 404 THR A C 1
ATOM 3125 O O . THR A 1 404 ? 21.359 -34.094 -1.6 1 91.75 404 THR A O 1
ATOM 3128 N N . ILE A 1 405 ? 19.172 -33.875 -1.257 1 93.06 405 ILE A N 1
ATOM 3129 C CA . ILE A 1 405 ? 18.859 -35 -2.141 1 93.06 405 ILE A CA 1
ATOM 3130 C C . ILE A 1 405 ? 19.297 -34.688 -3.564 1 93.06 405 ILE A C 1
ATOM 3132 O O . ILE A 1 405 ? 19.906 -35.531 -4.242 1 93.06 405 ILE A O 1
ATOM 3136 N N . LEU A 1 406 ? 19.062 -33.5 -4.004 1 92.5 406 LEU A N 1
ATOM 3137 C CA . LEU A 1 406 ? 19.391 -33.062 -5.359 1 92.5 406 LEU A CA 1
ATOM 3138 C C . LEU A 1 406 ? 20.891 -33 -5.559 1 92.5 406 LEU A C 1
ATOM 3140 O O . LEU A 1 406 ? 21.391 -33.219 -6.66 1 92.5 406 LEU A O 1
ATOM 3144 N N . ASN A 1 407 ? 21.594 -32.656 -4.527 1 87.94 407 ASN A N 1
ATOM 3145 C CA . ASN A 1 407 ? 23.047 -32.531 -4.648 1 87.94 407 ASN A CA 1
ATOM 3146 C C . ASN A 1 407 ? 23.734 -33.906 -4.477 1 87.94 407 ASN A C 1
ATOM 3148 O O . ASN A 1 407 ? 24.859 -34.094 -4.949 1 87.94 407 ASN A O 1
ATOM 3152 N N . LEU A 1 408 ? 23.125 -34.719 -3.746 1 81.56 408 LEU A N 1
ATOM 3153 C CA . LEU A 1 408 ? 23.656 -36.062 -3.627 1 81.56 408 LEU A CA 1
ATOM 3154 C C . LEU A 1 408 ? 23.5 -36.844 -4.934 1 81.56 408 LEU A C 1
ATOM 3156 O O . LEU A 1 408 ? 24.328 -37.688 -5.266 1 81.56 408 LEU A O 1
ATOM 3160 N N . SER A 1 409 ? 22.453 -36.594 -5.609 1 73.5 409 SER A N 1
ATOM 3161 C CA . SER A 1 409 ? 22.188 -37.25 -6.867 1 73.5 409 SER A CA 1
ATOM 3162 C C . SER A 1 409 ? 23.031 -36.688 -8 1 73.5 409 SER A C 1
ATOM 3164 O O . SER A 1 409 ? 23.047 -37.25 -9.109 1 73.5 409 SER A O 1
ATOM 3166 N N . ALA A 1 410 ? 23.828 -35.719 -7.688 1 69.62 410 ALA A N 1
ATOM 3167 C CA . ALA A 1 410 ? 24.734 -35.125 -8.68 1 69.62 410 ALA A CA 1
ATOM 3168 C C . ALA A 1 410 ? 26.094 -35.812 -8.617 1 69.62 410 ALA A C 1
ATOM 3170 O O . ALA A 1 410 ? 26.578 -36.156 -7.539 1 69.62 410 ALA A O 1
ATOM 3171 N N . MET B 1 1 ? 18.469 32.5 -12.648 1 50.88 1 MET B N 1
ATOM 3172 C CA . MET B 1 1 ? 18.656 31.766 -11.406 1 50.88 1 MET B CA 1
ATOM 3173 C C . MET B 1 1 ? 17.422 30.938 -11.078 1 50.88 1 MET B C 1
ATOM 3175 O O . MET B 1 1 ? 16.5 31.406 -10.406 1 50.88 1 MET B O 1
ATOM 3179 N N . GLY B 1 2 ? 16.766 30.312 -11.977 1 62.12 2 GLY B N 1
ATOM 3180 C CA . GLY B 1 2 ? 15.562 29.5 -12.016 1 62.12 2 GLY B CA 1
ATOM 3181 C C . GLY B 1 2 ? 15.859 28.016 -11.922 1 62.12 2 GLY B C 1
ATOM 3182 O O . GLY B 1 2 ? 16.984 27.609 -11.656 1 62.12 2 GLY B O 1
ATOM 3183 N N . LEU B 1 3 ? 14.938 27.281 -11.672 1 73.25 3 LEU B N 1
ATOM 3184 C CA . LEU B 1 3 ? 15.055 25.828 -11.664 1 73.25 3 LEU B CA 1
ATOM 3185 C C . LEU B 1 3 ? 15.578 25.328 -13.008 1 73.25 3 LEU B C 1
ATOM 3187 O O . LEU B 1 3 ? 15.117 25.766 -14.062 1 73.25 3 LEU B O 1
ATOM 3191 N N . LYS B 1 4 ? 16.766 24.594 -12.984 1 81.38 4 LYS B N 1
ATOM 3192 C CA . LYS B 1 4 ? 17.266 23.906 -14.164 1 81.38 4 LYS B CA 1
ATOM 3193 C C . LYS B 1 4 ? 16.234 22.906 -14.703 1 81.38 4 LYS B C 1
ATOM 3195 O O . LYS B 1 4 ? 15.352 22.469 -13.969 1 81.38 4 LYS B O 1
ATOM 3200 N N . GLU B 1 5 ? 16.344 22.703 -15.898 1 83 5 GLU B N 1
ATOM 3201 C CA . GLU B 1 5 ? 15.453 21.75 -16.562 1 83 5 GLU B CA 1
ATOM 3202 C C . GLU B 1 5 ? 15.43 20.422 -15.828 1 83 5 GLU B C 1
ATOM 3204 O O . GLU B 1 5 ? 14.367 19.812 -15.672 1 83 5 GLU B O 1
ATOM 3209 N N . SER B 1 6 ? 16.562 19.969 -15.461 1 84.44 6 SER B N 1
ATOM 3210 C CA . SER B 1 6 ? 16.672 18.703 -14.75 1 84.44 6 SER B CA 1
ATOM 3211 C C . SER B 1 6 ? 15.906 18.75 -13.43 1 84.44 6 SER B C 1
ATOM 3213 O O . SER B 1 6 ? 15.289 17.75 -13.031 1 84.44 6 SER B O 1
ATOM 3215 N N . GLU B 1 7 ? 15.898 19.906 -12.836 1 82.81 7 GLU B N 1
ATOM 3216 C CA . GLU B 1 7 ? 15.203 20.047 -11.562 1 82.81 7 GLU B CA 1
ATOM 3217 C C . GLU B 1 7 ? 13.688 20.094 -11.766 1 82.81 7 GLU B C 1
ATOM 3219 O O . GLU B 1 7 ? 12.938 19.531 -10.977 1 82.81 7 GLU B O 1
ATOM 3224 N N . VAL B 1 8 ? 13.367 20.766 -12.812 1 85.5 8 VAL B N 1
ATOM 3225 C CA . VAL B 1 8 ? 11.945 20.797 -13.156 1 85.5 8 VAL B CA 1
ATOM 3226 C C . VAL B 1 8 ? 11.461 19.391 -13.477 1 85.5 8 VAL B C 1
ATOM 3228 O O . VAL B 1 8 ? 10.367 19 -13.055 1 85.5 8 VAL B O 1
ATOM 3231 N N . MET B 1 9 ? 12.242 18.672 -14.156 1 87.62 9 MET B N 1
ATOM 3232 C CA . MET B 1 9 ? 11.867 17.297 -14.516 1 87.62 9 MET B CA 1
ATOM 3233 C C . MET B 1 9 ? 11.766 16.422 -13.273 1 87.62 9 MET B C 1
ATOM 3235 O O . MET B 1 9 ? 10.914 15.539 -13.203 1 87.62 9 MET B O 1
ATOM 3239 N N . ASN B 1 10 ? 12.57 16.672 -12.281 1 86.19 10 ASN B N 1
ATOM 3240 C CA . ASN B 1 10 ? 12.484 15.938 -11.023 1 86.19 10 ASN B CA 1
ATOM 3241 C C . ASN B 1 10 ? 11.172 16.219 -10.305 1 86.19 10 ASN B C 1
ATOM 3243 O O . ASN B 1 10 ? 10.586 15.312 -9.703 1 86.19 10 ASN B O 1
ATOM 3247 N N . LEU B 1 11 ? 10.82 17.453 -10.414 1 86.31 11 LEU B N 1
ATOM 3248 C CA . LEU B 1 11 ? 9.555 17.812 -9.797 1 86.31 11 LEU B CA 1
ATOM 3249 C C . LEU B 1 11 ? 8.375 17.188 -10.531 1 86.31 11 LEU B C 1
ATOM 3251 O O . LEU B 1 11 ? 7.445 16.688 -9.906 1 86.31 11 LEU B O 1
ATOM 3255 N N . VAL B 1 12 ? 8.453 17.203 -11.789 1 89.75 12 VAL B N 1
ATOM 3256 C CA . VAL B 1 12 ? 7.414 16.594 -12.602 1 89.75 12 VAL B CA 1
ATOM 3257 C C . VAL B 1 12 ? 7.352 15.094 -12.328 1 89.75 12 VAL B C 1
ATOM 3259 O O . VAL B 1 12 ? 6.266 14.531 -12.188 1 89.75 12 VAL B O 1
ATOM 3262 N N . ASN B 1 13 ? 8.453 14.453 -12.172 1 90 13 ASN B N 1
ATOM 3263 C CA . ASN B 1 13 ? 8.547 13.023 -11.898 1 90 13 ASN B CA 1
ATOM 3264 C C . ASN B 1 13 ? 7.973 12.68 -10.531 1 90 13 ASN B C 1
ATOM 3266 O O . ASN B 1 13 ? 7.539 11.547 -10.297 1 90 13 ASN B O 1
ATOM 3270 N N . ALA B 1 14 ? 7.949 13.68 -9.727 1 87.06 14 ALA B N 1
ATOM 3271 C CA . ALA B 1 14 ? 7.426 13.453 -8.383 1 87.06 14 ALA B CA 1
ATOM 3272 C C . ALA B 1 14 ? 5.918 13.688 -8.336 1 87.06 14 ALA B C 1
ATOM 3274 O O . ALA B 1 14 ? 5.199 12.992 -7.613 1 87.06 14 ALA B O 1
ATOM 3275 N N . VAL B 1 15 ? 5.391 14.594 -9.133 1 90.62 15 VAL B N 1
ATOM 3276 C CA . VAL B 1 15 ? 4.016 15.07 -9.016 1 90.62 15 VAL B 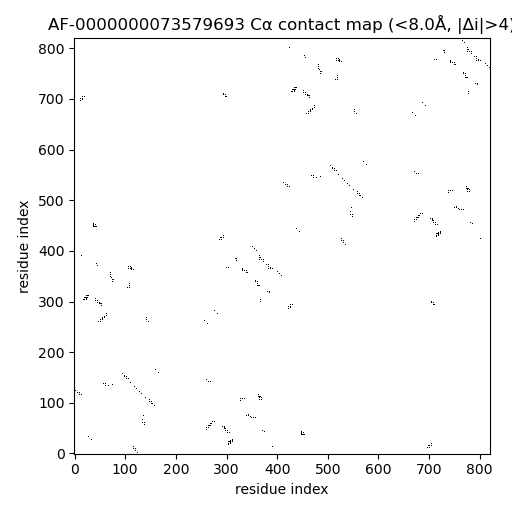CA 1
ATOM 3277 C C . VAL B 1 15 ? 3.104 14.234 -9.914 1 90.62 15 VAL B C 1
ATOM 3279 O O . VAL B 1 15 ? 2.006 13.852 -9.508 1 90.62 15 VAL B O 1
ATOM 3282 N N . VAL B 1 16 ? 3.516 13.883 -11.055 1 93.94 16 VAL B N 1
ATOM 3283 C CA . VAL B 1 16 ? 2.67 13.258 -12.062 1 93.94 16 VAL B CA 1
ATOM 3284 C C . VAL B 1 16 ? 2.176 11.906 -11.57 1 93.94 16 VAL B C 1
ATOM 3286 O O . VAL B 1 16 ? 0.989 11.586 -11.688 1 93.94 16 VAL B O 1
ATOM 3289 N N . PRO B 1 17 ? 3.008 11.117 -10.969 1 94.44 17 PRO B N 1
ATOM 3290 C CA . PRO B 1 17 ? 2.523 9.828 -10.453 1 94.44 17 PRO B CA 1
ATOM 3291 C C . PRO B 1 17 ? 1.38 9.992 -9.453 1 94.44 17 PRO B C 1
ATOM 3293 O O . PRO B 1 17 ? 0.476 9.148 -9.406 1 94.44 17 PRO B O 1
ATOM 3296 N N . LEU B 1 18 ? 1.438 11.023 -8.688 1 94.44 18 LEU B N 1
ATOM 3297 C CA . LEU B 1 18 ? 0.38 11.281 -7.719 1 94.44 18 LEU B CA 1
ATOM 3298 C C . LEU B 1 18 ? -0.948 11.547 -8.422 1 94.44 18 LEU B C 1
ATOM 3300 O O . LEU B 1 18 ? -1.983 11.008 -8.016 1 94.44 18 LEU B O 1
ATOM 3304 N N . TYR B 1 19 ? -0.884 12.234 -9.477 1 95.69 19 TYR B N 1
ATOM 3305 C CA . TYR B 1 19 ? -2.094 12.578 -10.219 1 95.69 19 TYR B CA 1
ATOM 3306 C C . TYR B 1 19 ? -2.623 11.367 -10.984 1 95.69 19 TYR B C 1
ATOM 3308 O O . TYR B 1 19 ? -3.832 11.227 -11.172 1 95.69 19 TYR B O 1
ATOM 3316 N N . ILE B 1 20 ? -1.747 10.531 -11.422 1 96.5 20 ILE B N 1
ATOM 3317 C CA . ILE B 1 20 ? -2.184 9.305 -12.07 1 96.5 20 ILE B CA 1
ATOM 3318 C C . ILE B 1 20 ? -2.959 8.438 -11.078 1 96.5 20 ILE B C 1
ATOM 3320 O O . ILE B 1 20 ? -4.008 7.879 -11.414 1 96.5 20 ILE B O 1
ATOM 3324 N N . SER B 1 21 ? -2.467 8.383 -9.891 1 96.94 21 SER B N 1
ATOM 3325 C CA . SER B 1 21 ? -3.168 7.629 -8.859 1 96.94 21 SER B CA 1
ATOM 3326 C C . SER B 1 21 ? -4.531 8.242 -8.555 1 96.94 21 SER B C 1
ATOM 3328 O O . SER B 1 21 ? -5.52 7.523 -8.398 1 96.94 21 SER B O 1
ATOM 3330 N N . ILE B 1 22 ? -4.602 9.562 -8.453 1 97.44 22 ILE B N 1
ATOM 3331 C CA . ILE B 1 22 ? -5.871 10.25 -8.258 1 97.44 22 ILE B CA 1
ATOM 3332 C C . ILE B 1 22 ? -6.816 9.93 -9.414 1 97.44 22 ILE B C 1
ATOM 3334 O O . ILE B 1 22 ? -7.984 9.602 -9.203 1 97.44 22 ILE B O 1
ATOM 3338 N N . GLY B 1 23 ? -6.297 10.055 -10.625 1 97.44 23 GLY B N 1
ATOM 3339 C CA . GLY B 1 23 ? -7.098 9.766 -11.797 1 97.44 23 GLY B CA 1
ATOM 3340 C C . GLY B 1 23 ? -7.645 8.352 -11.82 1 97.44 23 GLY B C 1
ATOM 3341 O O . GLY B 1 23 ? -8.797 8.125 -12.203 1 97.44 23 GLY B O 1
ATOM 3342 N N . LEU B 1 24 ? -6.852 7.422 -11.445 1 97.12 24 LEU B N 1
ATOM 3343 C CA . LEU B 1 24 ? -7.289 6.031 -11.375 1 97.12 24 LEU B CA 1
ATOM 3344 C C . LEU B 1 24 ? -8.414 5.867 -10.359 1 97.12 24 LEU B C 1
ATOM 3346 O O . LEU B 1 24 ? -9.398 5.176 -10.625 1 97.12 24 LEU B O 1
ATOM 3350 N N . GLY B 1 25 ? -8.234 6.461 -9.156 1 97.25 25 GLY B N 1
ATOM 3351 C CA . GLY B 1 25 ? -9.297 6.422 -8.164 1 97.25 25 GLY B CA 1
ATOM 3352 C C . GLY B 1 25 ? -10.594 7.035 -8.656 1 97.25 25 GLY B C 1
ATOM 3353 O O . GLY B 1 25 ? -11.672 6.469 -8.445 1 97.25 25 GLY B O 1
ATOM 3354 N N . TYR B 1 26 ? -10.461 8.117 -9.328 1 96.81 26 TYR B N 1
ATOM 3355 C CA . TYR B 1 26 ? -11.617 8.82 -9.867 1 96.81 26 TYR B CA 1
ATOM 3356 C C . TYR B 1 26 ? -12.32 7.977 -10.922 1 96.81 26 TYR B C 1
ATOM 3358 O O . TYR B 1 26 ? -13.539 7.773 -10.844 1 96.81 26 TYR B O 1
ATOM 3366 N N . THR B 1 27 ? -11.578 7.41 -11.852 1 96.5 27 THR B N 1
ATOM 3367 C CA . THR B 1 27 ? -12.133 6.68 -12.992 1 96.5 27 THR B CA 1
ATOM 3368 C C . THR B 1 27 ? -12.75 5.363 -12.539 1 96.5 27 THR B C 1
ATOM 3370 O O . THR B 1 27 ? -13.867 5.027 -12.945 1 96.5 27 THR B O 1
ATOM 3373 N N . LEU B 1 28 ? -12.109 4.625 -11.68 1 95.81 28 LEU B N 1
ATOM 3374 C CA . LEU B 1 28 ? -12.609 3.33 -11.234 1 95.81 28 LEU B CA 1
ATOM 3375 C C . LEU B 1 28 ? -13.852 3.496 -10.367 1 95.81 28 LEU B C 1
ATOM 3377 O O . LEU B 1 28 ? -14.727 2.623 -10.344 1 95.81 28 LEU B O 1
ATOM 3381 N N . SER B 1 29 ? -13.867 4.586 -9.656 1 95.12 29 SER B N 1
ATOM 3382 C CA . SER B 1 29 ? -15.062 4.867 -8.875 1 95.12 29 SER B CA 1
ATOM 3383 C C . SER B 1 29 ? -16.234 5.266 -9.773 1 95.12 29 SER B C 1
ATOM 3385 O O . SER B 1 29 ? -17.359 4.816 -9.578 1 95.12 29 SER B O 1
ATOM 3387 N N . LYS B 1 30 ? -16.016 6.035 -10.82 1 94.56 30 LYS B N 1
ATOM 3388 C CA . LYS B 1 30 ? -17.047 6.469 -11.75 1 94.56 30 LYS B CA 1
ATOM 3389 C C . LYS B 1 30 ? -17.578 5.297 -12.562 1 94.56 30 LYS B C 1
ATOM 3391 O O . LYS B 1 30 ? -18.766 5.25 -12.891 1 94.56 30 LYS B O 1
ATOM 3396 N N . LEU B 1 31 ? -16.734 4.379 -12.852 1 92.62 31 LEU B N 1
ATOM 3397 C CA . LEU B 1 31 ? -17.109 3.201 -13.625 1 92.62 31 LEU B CA 1
ATOM 3398 C C . LEU B 1 31 ? -17.734 2.141 -12.734 1 92.62 31 LEU B C 1
ATOM 3400 O O . LEU B 1 31 ? -18.047 1.04 -13.188 1 92.62 31 LEU B O 1
ATOM 3404 N N . LYS B 1 32 ? -17.781 2.359 -11.438 1 90.19 32 LYS B N 1
ATOM 3405 C CA . LYS B 1 32 ? -18.438 1.52 -10.445 1 90.19 32 LYS B CA 1
ATOM 3406 C C . LYS B 1 32 ? -17.703 0.197 -10.266 1 90.19 32 LYS B C 1
ATOM 3408 O O . LYS B 1 32 ? -18.297 -0.816 -9.914 1 90.19 32 LYS B O 1
ATOM 3413 N N . VAL B 1 33 ? -16.469 0.229 -10.656 1 89.06 33 VAL B N 1
ATOM 3414 C CA . VAL B 1 33 ? -15.617 -0.906 -10.328 1 89.06 33 VAL B CA 1
ATOM 3415 C C . VAL B 1 33 ? -15.391 -0.965 -8.82 1 89.06 33 VAL B C 1
ATOM 3417 O O . VAL B 1 33 ? -15.414 -2.045 -8.227 1 89.06 33 VAL B O 1
ATOM 3420 N N . LEU B 1 34 ? -15.141 0.213 -8.281 1 91.81 34 LEU B N 1
ATOM 3421 C CA . LEU B 1 34 ? -15.117 0.407 -6.832 1 91.81 34 LEU B CA 1
ATOM 3422 C C . LEU B 1 34 ? -16.234 1.354 -6.391 1 91.81 34 LEU B C 1
ATOM 3424 O O . LEU B 1 34 ? -16.297 2.5 -6.844 1 91.81 34 LEU B O 1
ATOM 3428 N N . SER B 1 35 ? -17.031 0.837 -5.539 1 90.31 35 SER B N 1
ATOM 3429 C CA . SER B 1 35 ? -18.141 1.651 -5.066 1 90.31 35 SER B CA 1
ATOM 3430 C C . SER B 1 35 ? -17.75 2.459 -3.834 1 90.31 35 SER B C 1
ATOM 3432 O O . SER B 1 35 ? -17.094 1.94 -2.928 1 90.31 35 SER B O 1
ATOM 3434 N N . TYR B 1 36 ? -18.156 3.725 -3.869 1 89.62 36 TYR B N 1
ATOM 3435 C CA . TYR B 1 36 ? -17.906 4.613 -2.742 1 89.62 36 TYR B CA 1
ATOM 3436 C C . TYR B 1 36 ? -18.578 4.105 -1.479 1 89.62 36 TYR B C 1
ATOM 3438 O O . TYR B 1 36 ? -18 4.137 -0.393 1 89.62 36 TYR B O 1
ATOM 3446 N N . GLU B 1 37 ? -19.719 3.506 -1.584 1 89 37 GLU B N 1
ATOM 3447 C CA . GLU B 1 37 ? -20.547 3.096 -0.458 1 89 37 GLU B CA 1
ATOM 3448 C C . GLU B 1 37 ? -20 1.833 0.202 1 89 37 GLU B C 1
ATOM 3450 O O . GLU B 1 37 ? -20.016 1.716 1.43 1 89 37 GLU B O 1
ATOM 3455 N N . VAL B 1 38 ? -19.469 1.008 -0.626 1 89.25 38 VAL B N 1
ATOM 3456 C CA . VAL B 1 38 ? -19.125 -0.312 -0.115 1 89.25 38 VAL B CA 1
ATOM 3457 C C . VAL B 1 38 ? -17.625 -0.353 0.22 1 89.25 38 VAL B C 1
ATOM 3459 O O . VAL B 1 38 ? -17.234 -0.928 1.236 1 89.25 38 VAL B O 1
ATOM 3462 N N . HIS B 1 39 ? -16.844 0.303 -0.581 1 93.25 39 HIS B N 1
ATOM 3463 C CA . HIS B 1 39 ? -15.414 0.036 -0.522 1 93.25 39 HIS B CA 1
ATOM 3464 C C . HIS B 1 39 ? -14.664 1.189 0.135 1 93.25 39 HIS B C 1
ATOM 3466 O O . HIS B 1 39 ? -13.609 0.988 0.733 1 93.25 39 HIS B O 1
ATOM 3472 N N . TYR B 1 40 ? -15.164 2.43 0.124 1 93.75 40 TYR B N 1
ATOM 3473 C CA . TYR B 1 40 ? -14.438 3.641 0.495 1 93.75 40 TYR B CA 1
ATOM 3474 C C . TYR B 1 40 ? -14.055 3.615 1.971 1 93.75 40 TYR B C 1
ATOM 3476 O O . TYR B 1 40 ? -12.906 3.887 2.324 1 93.75 40 TYR B O 1
ATOM 3484 N N . GLN B 1 41 ? -14.914 3.207 2.855 1 93 41 GLN B N 1
ATOM 3485 C CA . GLN B 1 41 ? -14.648 3.24 4.293 1 93 41 GLN B CA 1
ATOM 3486 C C . GLN B 1 41 ? -13.547 2.26 4.672 1 93 41 GLN B C 1
ATOM 3488 O O . GLN B 1 41 ? -12.711 2.557 5.531 1 93 41 GLN B O 1
ATOM 3493 N N . GLY B 1 42 ? -13.586 1.111 4.074 1 93.31 42 GLY B N 1
ATOM 3494 C CA . GLY B 1 42 ? -12.531 0.15 4.328 1 93.31 42 GLY B CA 1
ATOM 3495 C C . GLY B 1 42 ? -11.156 0.657 3.928 1 93.31 42 GLY B C 1
ATOM 3496 O O . GLY B 1 42 ? -10.18 0.462 4.652 1 93.31 42 GLY B O 1
ATOM 3497 N N . ILE B 1 43 ? -11.094 1.323 2.84 1 95.56 43 ILE B N 1
ATOM 3498 C CA . ILE B 1 43 ? -9.836 1.858 2.32 1 95.56 43 ILE B CA 1
ATOM 3499 C C . ILE B 1 43 ? -9.336 2.979 3.229 1 95.56 43 ILE B C 1
ATOM 3501 O O . ILE B 1 43 ? -8.156 3.02 3.584 1 95.56 43 ILE B O 1
ATOM 3505 N N . VAL B 1 44 ? -10.234 3.826 3.699 1 95.31 44 VAL B N 1
ATOM 3506 C CA . VAL B 1 44 ? -9.898 4.961 4.551 1 95.31 44 VAL B CA 1
ATOM 3507 C C . VAL B 1 44 ? -9.352 4.461 5.891 1 95.31 44 VAL B C 1
ATOM 3509 O O . VAL B 1 44 ? -8.305 4.914 6.352 1 95.31 44 VAL B O 1
ATOM 3512 N N . THR B 1 45 ? -10.055 3.537 6.434 1 94.75 45 THR B N 1
ATOM 3513 C CA . THR B 1 45 ? -9.672 3.037 7.75 1 94.75 45 THR B CA 1
ATOM 3514 C C . THR B 1 45 ? -8.328 2.316 7.691 1 94.75 45 THR B C 1
ATOM 3516 O O . THR B 1 45 ? -7.5 2.467 8.586 1 94.75 45 THR B O 1
ATOM 3519 N N . PHE B 1 46 ? -8.148 1.573 6.648 1 96.56 46 PHE B N 1
ATOM 3520 C CA . PHE B 1 46 ? -6.871 0.899 6.469 1 96.56 46 PHE B CA 1
ATOM 3521 C C . PHE B 1 46 ? -5.742 1.912 6.324 1 96.56 46 PHE B C 1
ATOM 3523 O O . PHE B 1 46 ? -4.68 1.756 6.926 1 96.56 46 PHE B O 1
ATOM 3530 N N . CYS B 1 47 ? -5.93 2.91 5.562 1 96.69 47 CYS B N 1
ATOM 3531 C CA . CYS B 1 47 ? -4.922 3.936 5.309 1 96.69 47 CYS B CA 1
ATOM 3532 C C . CYS B 1 47 ? -4.574 4.684 6.59 1 96.69 47 CYS B C 1
ATOM 3534 O O . CYS B 1 47 ? -3.396 4.855 6.914 1 96.69 47 CYS B O 1
ATOM 3536 N N . PHE B 1 48 ? -5.562 5.035 7.348 1 96 48 PHE B N 1
ATOM 3537 C CA . PHE B 1 48 ? -5.367 5.852 8.539 1 96 48 PHE B CA 1
ATOM 3538 C C . PHE B 1 48 ? -4.805 5.02 9.688 1 96 48 PHE B C 1
ATOM 3540 O O . PHE B 1 48 ? -3.822 5.406 10.32 1 96 48 PHE B O 1
ATOM 3547 N N . LYS B 1 49 ? -5.34 3.861 9.93 1 95.81 49 LYS B N 1
ATOM 3548 C CA . LYS B 1 49 ? -5.051 3.133 11.156 1 95.81 49 LYS B CA 1
ATOM 3549 C C . LYS B 1 49 ? -3.906 2.143 10.953 1 95.81 49 LYS B C 1
ATOM 3551 O O . LYS B 1 49 ? -3.277 1.705 11.922 1 95.81 49 LYS B O 1
ATOM 3556 N N . VAL B 1 50 ? -3.637 1.839 9.711 1 96.94 50 VAL B N 1
ATOM 3557 C CA . VAL B 1 50 ? -2.699 0.737 9.523 1 96.94 50 VAL B CA 1
ATOM 3558 C C . VAL B 1 50 ? -1.448 1.24 8.805 1 96.94 50 VAL B C 1
ATOM 3560 O O . VAL B 1 50 ? -0.328 1.02 9.273 1 96.94 50 VAL B O 1
ATOM 3563 N N . THR B 1 51 ? -1.59 1.951 7.734 1 97.75 51 THR B N 1
ATOM 3564 C CA . THR B 1 51 ? -0.419 2.254 6.918 1 97.75 51 THR B CA 1
ATOM 3565 C C . THR B 1 51 ? 0.228 3.562 7.363 1 97.75 51 THR B C 1
ATOM 3567 O O . THR B 1 51 ? 1.446 3.723 7.266 1 97.75 51 THR B O 1
ATOM 3570 N N . THR B 1 52 ? -0.514 4.508 7.875 1 97.06 52 THR B N 1
ATOM 3571 C CA . THR B 1 52 ? 0.01 5.816 8.25 1 97.06 52 THR B CA 1
ATOM 3572 C C . THR B 1 52 ? 0.9 5.715 9.484 1 97.06 52 THR B C 1
ATOM 3574 O O . THR B 1 52 ? 1.973 6.32 9.531 1 97.06 52 THR B O 1
ATOM 3577 N N . PRO B 1 53 ? 0.57 4.93 10.469 1 96.75 53 PRO B N 1
ATOM 3578 C CA . PRO B 1 53 ? 1.396 4.859 11.672 1 96.75 53 PRO B CA 1
ATOM 3579 C C . PRO B 1 53 ? 2.82 4.383 11.391 1 96.75 53 PRO B C 1
ATOM 3581 O O . PRO B 1 53 ? 3.785 5.027 11.812 1 96.75 53 PRO B O 1
ATOM 3584 N N . PRO B 1 54 ? 3.002 3.299 10.609 1 97.62 54 PRO B N 1
ATOM 3585 C CA . PRO B 1 54 ? 4.391 2.932 10.312 1 97.62 54 PRO B CA 1
ATOM 3586 C C . PRO B 1 54 ? 5.129 4.008 9.523 1 97.62 54 PRO B C 1
ATOM 3588 O O . PRO B 1 54 ? 6.344 4.172 9.68 1 97.62 54 PRO B O 1
ATOM 3591 N N . LEU B 1 55 ? 4.453 4.707 8.68 1 96.12 55 LEU B N 1
ATOM 3592 C CA . LEU B 1 55 ? 5.078 5.816 7.969 1 96.12 55 LEU B CA 1
ATOM 3593 C C . LEU B 1 55 ? 5.582 6.875 8.945 1 96.12 55 LEU B C 1
ATOM 3595 O O . LEU B 1 55 ? 6.719 7.332 8.828 1 96.12 55 LEU B O 1
ATOM 3599 N N . VAL B 1 56 ? 4.738 7.234 9.883 1 96.25 56 VAL B N 1
ATOM 3600 C CA . VAL B 1 56 ? 5.094 8.227 10.898 1 96.25 56 VAL B CA 1
ATOM 3601 C C . VAL B 1 56 ? 6.266 7.711 11.727 1 96.25 56 VAL B C 1
ATOM 3603 O O . VAL B 1 56 ? 7.23 8.438 11.977 1 96.25 56 VAL B O 1
ATOM 3606 N N . PHE B 1 57 ? 6.242 6.484 12.102 1 97.12 57 PHE B N 1
ATOM 3607 C CA . PHE B 1 57 ? 7.316 5.867 12.875 1 97.12 57 PHE B CA 1
ATOM 3608 C C . PHE B 1 57 ? 8.641 5.973 12.133 1 97.12 57 PHE B C 1
ATOM 3610 O O . PHE B 1 57 ? 9.648 6.391 12.711 1 97.12 57 PHE B O 1
ATOM 3617 N N . GLN B 1 58 ? 8.609 5.609 10.93 1 95.38 58 GLN B N 1
ATOM 3618 C CA . GLN B 1 58 ? 9.859 5.578 10.18 1 95.38 58 GLN B CA 1
ATOM 3619 C C . GLN B 1 58 ? 10.422 6.984 9.992 1 95.38 58 GLN B C 1
ATOM 3621 O O . GLN B 1 58 ? 11.641 7.18 10.047 1 95.38 58 GLN B O 1
ATOM 3626 N N . MET B 1 59 ? 9.586 7.961 9.773 1 93.06 59 MET B N 1
ATOM 3627 C CA . MET B 1 59 ? 10.031 9.336 9.57 1 93.06 59 MET B CA 1
ATOM 3628 C C . MET B 1 59 ? 10.648 9.898 10.852 1 93.06 59 MET B C 1
ATOM 3630 O O . MET B 1 59 ? 11.617 10.656 10.805 1 93.06 59 MET B O 1
ATOM 3634 N N . VAL B 1 60 ? 10.141 9.453 11.953 1 94.75 60 VAL B N 1
ATOM 3635 C CA . VAL B 1 60 ? 10.617 9.953 13.234 1 94.75 60 VAL B CA 1
ATOM 3636 C C . VAL B 1 60 ? 11.852 9.172 13.672 1 94.75 60 VAL B C 1
ATOM 3638 O O . VAL B 1 60 ? 12.852 9.758 14.102 1 94.75 60 VAL B O 1
ATOM 3641 N N . ALA B 1 61 ? 11.836 7.902 13.438 1 94.56 61 ALA B N 1
ATOM 3642 C CA . ALA B 1 61 ? 12.891 7.012 13.922 1 94.56 61 ALA B CA 1
ATOM 3643 C C . ALA B 1 61 ? 14.188 7.238 13.164 1 94.56 61 ALA B C 1
ATOM 3645 O O . ALA B 1 61 ? 15.281 7.008 13.695 1 94.56 61 ALA B O 1
ATOM 3646 N N . ASN B 1 62 ? 14.141 7.738 11.961 1 91.06 62 ASN B N 1
ATOM 3647 C CA . ASN B 1 62 ? 15.32 7.84 11.109 1 91.06 62 ASN B CA 1
ATOM 3648 C C . ASN B 1 62 ? 15.969 9.219 11.211 1 91.06 62 ASN B C 1
ATOM 3650 O O . ASN B 1 62 ? 16.938 9.508 10.508 1 91.06 62 ASN B O 1
ATOM 3654 N N . ASN B 1 63 ? 15.461 10.062 12.023 1 90.44 63 ASN B N 1
ATOM 3655 C CA . ASN B 1 63 ? 16.016 11.406 12.172 1 90.44 63 ASN B CA 1
ATOM 3656 C C . ASN B 1 63 ? 16.797 11.555 13.477 1 90.44 63 ASN B C 1
ATOM 3658 O O . ASN B 1 63 ? 16.375 11.062 14.523 1 90.44 63 ASN B O 1
ATOM 3662 N N . ASN B 1 64 ? 17.953 12.18 13.398 1 91.62 64 ASN B N 1
ATOM 3663 C CA . ASN B 1 64 ? 18.797 12.43 14.57 1 91.62 64 ASN B CA 1
ATOM 3664 C C . ASN B 1 64 ? 18.312 13.641 15.359 1 91.62 64 ASN B C 1
ATOM 3666 O O . ASN B 1 64 ? 18.531 14.781 14.938 1 91.62 64 ASN B O 1
ATOM 3670 N N . PRO B 1 65 ? 17.75 13.414 16.547 1 91.25 65 PRO B N 1
ATOM 3671 C CA . PRO B 1 65 ? 17.203 14.539 17.312 1 91.25 65 PRO B CA 1
ATOM 3672 C C . PRO B 1 65 ? 18.297 15.422 17.906 1 91.25 65 PRO B C 1
ATOM 3674 O O . PRO B 1 65 ? 18.016 16.547 18.328 1 91.25 65 PRO B O 1
ATOM 3677 N N . TYR B 1 66 ? 19.484 15.016 17.906 1 91.38 66 TYR B N 1
ATOM 3678 C CA . TYR B 1 66 ? 20.562 15.75 18.562 1 91.38 66 TYR B CA 1
ATOM 3679 C C . TYR B 1 66 ? 21.25 16.688 17.578 1 91.38 66 TYR B C 1
ATOM 3681 O O . TYR B 1 66 ? 22.031 17.547 17.969 1 91.38 66 TYR B O 1
ATOM 3689 N N . LEU B 1 67 ? 21 16.609 16.312 1 89.69 67 LEU B N 1
ATOM 3690 C CA . LEU B 1 67 ? 21.656 17.438 15.312 1 89.69 67 LEU B CA 1
ATOM 3691 C C . LEU B 1 67 ? 20.656 18.391 14.656 1 89.69 67 LEU B C 1
ATOM 3693 O O . LEU B 1 67 ? 20.906 18.875 13.547 1 89.69 67 LEU B O 1
ATOM 3697 N N . LEU B 1 68 ? 19.672 18.75 15.359 1 91.69 68 LEU B N 1
ATOM 3698 C CA . LEU B 1 68 ? 18.641 19.609 14.82 1 91.69 68 LEU B CA 1
ATOM 3699 C C . LEU B 1 68 ? 19.047 21.078 14.891 1 91.69 68 LEU B C 1
ATOM 3701 O O . LEU B 1 68 ? 19.688 21.5 15.867 1 91.69 68 LEU B O 1
ATOM 3705 N N . ASN B 1 69 ? 18.75 21.812 13.789 1 94.38 69 ASN B N 1
ATOM 3706 C CA . ASN B 1 69 ? 18.891 23.266 13.828 1 94.38 69 ASN B CA 1
ATOM 3707 C C . ASN B 1 69 ? 17.859 23.906 14.734 1 94.38 69 ASN B C 1
ATOM 3709 O O . ASN B 1 69 ? 16.703 24.094 14.328 1 94.38 69 ASN B O 1
ATOM 3713 N N . LEU B 1 70 ? 18.25 24.328 15.891 1 94.69 70 LEU B N 1
ATOM 3714 C CA . LEU B 1 70 ? 17.328 24.781 16.922 1 94.69 70 LEU B CA 1
ATOM 3715 C C . LEU B 1 70 ? 16.625 26.078 16.516 1 94.69 70 LEU B C 1
ATOM 3717 O O . LEU B 1 70 ? 15.469 26.297 16.875 1 94.69 70 LEU B O 1
ATOM 3721 N N . ARG B 1 71 ? 17.281 26.875 15.773 1 96.12 71 ARG B N 1
ATOM 3722 C CA . ARG B 1 71 ? 16.656 28.109 15.32 1 96.12 71 ARG B CA 1
ATOM 3723 C C . ARG B 1 71 ? 15.555 27.812 14.305 1 96.12 71 ARG B C 1
ATOM 3725 O O . ARG B 1 71 ? 14.5 28.453 14.32 1 96.12 71 ARG B O 1
ATOM 3732 N N . LEU B 1 72 ? 15.859 26.906 13.453 1 97 72 LEU B N 1
ATOM 3733 C CA . LEU B 1 72 ? 14.844 26.516 12.477 1 97 72 LEU B CA 1
ATOM 3734 C C . LEU B 1 72 ? 13.641 25.875 13.172 1 97 72 LEU B C 1
ATOM 3736 O O . LEU B 1 72 ? 12.492 26.172 12.82 1 97 72 LEU B O 1
ATOM 3740 N N . ILE B 1 73 ? 13.906 25.016 14.125 1 96.94 73 ILE B N 1
ATOM 3741 C CA . ILE B 1 73 ? 12.852 24.375 14.898 1 96.94 73 ILE B CA 1
ATOM 3742 C C . ILE B 1 73 ? 12.047 25.438 15.648 1 96.94 73 ILE B C 1
ATOM 3744 O O . ILE B 1 73 ? 10.812 25.391 15.68 1 96.94 73 ILE B O 1
ATOM 3748 N N . GLY B 1 74 ? 12.797 26.344 16.234 1 97.5 74 GLY B N 1
ATOM 3749 C CA . GLY B 1 74 ? 12.117 27.438 16.922 1 97.5 74 GLY B CA 1
ATOM 3750 C C . GLY B 1 74 ? 11.211 28.25 16 1 97.5 74 GLY B C 1
ATOM 3751 O O . GLY B 1 74 ? 10.102 28.625 16.406 1 97.5 74 GLY B O 1
ATOM 3752 N N . ALA B 1 75 ? 11.656 28.5 14.828 1 97.94 75 ALA B N 1
ATOM 3753 C CA . ALA B 1 75 ? 10.859 29.234 13.852 1 97.94 75 ALA B CA 1
ATOM 3754 C C . ALA B 1 75 ? 9.602 28.469 13.469 1 97.94 75 ALA B C 1
ATOM 3756 O O . ALA B 1 75 ? 8.523 29.031 13.352 1 97.94 75 ALA B O 1
ATOM 3757 N N . ASP B 1 76 ? 9.773 27.172 13.219 1 97.69 76 ASP B N 1
ATOM 3758 C CA . ASP B 1 76 ? 8.648 26.328 12.852 1 97.69 76 ASP B CA 1
ATOM 3759 C C . ASP B 1 76 ? 7.609 26.281 13.969 1 97.69 76 ASP B C 1
ATOM 3761 O O . ASP B 1 76 ? 6.41 26.422 13.719 1 97.69 76 ASP B O 1
ATOM 3765 N N . VAL B 1 77 ? 8.023 26.109 15.211 1 97.75 77 VAL B N 1
ATOM 3766 C CA . VAL B 1 77 ? 7.137 26.031 16.375 1 97.75 77 VAL B CA 1
ATOM 3767 C C . VAL B 1 77 ? 6.43 27.375 16.562 1 97.75 77 VAL B C 1
ATOM 3769 O O . VAL B 1 77 ? 5.219 27.422 16.812 1 97.75 77 VAL B O 1
ATOM 3772 N N . LEU B 1 78 ? 7.207 28.422 16.453 1 97.88 78 LEU B N 1
ATOM 3773 C CA . LEU B 1 78 ? 6.625 29.734 16.641 1 97.88 78 LEU B CA 1
ATOM 3774 C C . LEU B 1 78 ? 5.594 30.031 15.547 1 97.88 78 LEU B C 1
ATOM 3776 O O . LEU B 1 78 ? 4.535 30.594 15.828 1 97.88 78 LEU B O 1
ATOM 3780 N N . CYS B 1 79 ? 5.918 29.688 14.352 1 97.81 79 CYS B N 1
ATOM 3781 C CA . CYS B 1 79 ? 5 29.875 13.234 1 97.81 79 CYS B CA 1
ATOM 3782 C C . CYS B 1 79 ? 3.668 29.188 13.508 1 97.81 79 CYS B C 1
ATOM 3784 O O . CYS B 1 79 ? 2.609 29.812 13.383 1 97.81 79 CYS B O 1
ATOM 3786 N N . LYS B 1 80 ? 3.662 27.969 13.922 1 97.5 80 LYS B N 1
ATOM 3787 C CA . LYS B 1 80 ? 2.447 27.188 14.156 1 97.5 80 LYS B CA 1
ATOM 3788 C C . LYS B 1 80 ? 1.734 27.656 15.422 1 97.5 80 LYS B C 1
ATOM 3790 O O . LYS B 1 80 ? 0.503 27.641 15.492 1 97.5 80 LYS B O 1
ATOM 3795 N N . ALA B 1 81 ? 2.525 28.109 16.359 1 96.75 81 ALA B N 1
ATOM 3796 C CA . ALA B 1 81 ? 1.938 28.656 17.578 1 96.75 81 ALA B CA 1
ATOM 3797 C C . ALA B 1 81 ? 1.159 29.938 17.281 1 96.75 81 ALA B C 1
ATOM 3799 O O . ALA B 1 81 ? 0.06 30.125 17.812 1 96.75 81 ALA B O 1
ATOM 3800 N N . ILE B 1 82 ? 1.698 30.797 16.5 1 97.12 82 ILE B N 1
ATOM 3801 C CA . ILE B 1 82 ? 1.036 32.031 16.141 1 97.12 82 ILE B CA 1
ATOM 3802 C C . ILE B 1 82 ? -0.296 31.734 15.453 1 97.12 82 ILE B C 1
ATOM 3804 O O . ILE B 1 82 ? -1.327 32.312 15.805 1 97.12 82 ILE B O 1
ATOM 3808 N N . VAL B 1 83 ? -0.283 30.781 14.539 1 96.75 83 VAL B N 1
ATOM 3809 C CA . VAL B 1 83 ? -1.496 30.422 13.812 1 96.75 83 VAL B CA 1
ATOM 3810 C C . VAL B 1 83 ? -2.529 29.844 14.781 1 96.75 83 VAL B C 1
ATOM 3812 O O . VAL B 1 83 ? -3.705 30.219 14.734 1 96.75 83 VAL B O 1
ATOM 3815 N N . LEU B 1 84 ? -2.088 29 15.672 1 94.81 84 LEU B N 1
ATOM 3816 C CA . LEU B 1 84 ? -2.99 28.375 16.625 1 94.81 84 LEU B CA 1
ATOM 3817 C C . LEU B 1 84 ? -3.596 29.422 17.562 1 94.81 84 LEU B C 1
ATOM 3819 O O . LEU B 1 84 ? -4.781 29.344 17.906 1 94.81 84 LEU B O 1
ATOM 3823 N N . VAL B 1 85 ? -2.805 30.375 17.984 1 93.94 85 VAL B N 1
ATOM 3824 C CA . VAL B 1 85 ? -3.268 31.406 18.891 1 93.94 85 VAL B CA 1
ATOM 3825 C C . VAL B 1 85 ? -4.285 32.312 18.188 1 93.94 85 VAL B C 1
ATOM 3827 O O . VAL B 1 85 ? -5.34 32.625 18.75 1 93.94 85 VA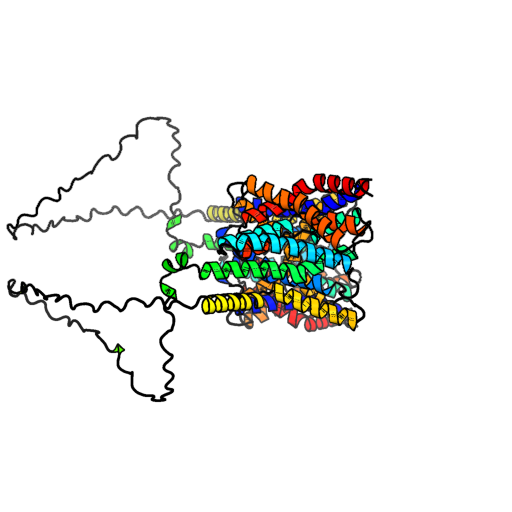L B O 1
ATOM 3830 N N . VAL B 1 86 ? -4.004 32.688 17.016 1 93.56 86 VAL B N 1
ATOM 3831 C CA . VAL B 1 86 ? -4.914 33.531 16.25 1 93.56 86 VAL B CA 1
ATOM 3832 C C . VAL B 1 86 ? -6.242 32.812 16.047 1 93.56 86 VAL B C 1
ATOM 3834 O O . VAL B 1 86 ? -7.312 33.406 16.219 1 93.56 86 VAL B O 1
ATOM 3837 N N . LEU B 1 87 ? -6.191 31.562 15.695 1 92.31 87 LEU B N 1
ATOM 3838 C CA . LEU B 1 87 ? -7.402 30.781 15.477 1 92.31 87 LEU B CA 1
ATOM 3839 C C . LEU B 1 87 ? -8.133 30.531 16.781 1 92.31 87 LEU B C 1
ATOM 3841 O O . LEU B 1 87 ? -9.367 30.547 16.828 1 92.31 87 LEU B O 1
ATOM 3845 N N . GLY B 1 88 ? -7.383 30.266 17.844 1 87.5 88 GLY B N 1
ATOM 3846 C CA . GLY B 1 88 ? -7.977 30.078 19.156 1 87.5 88 GLY B CA 1
ATOM 3847 C C . GLY B 1 88 ? -8.719 31.312 19.656 1 87.5 88 GLY B C 1
ATOM 3848 O O . GLY B 1 88 ? -9.789 31.188 20.25 1 87.5 88 GLY B O 1
ATOM 3849 N N . LEU B 1 89 ? -8.148 32.438 19.406 1 85.62 89 LEU B N 1
ATOM 3850 C CA . LEU B 1 89 ? -8.773 33.688 19.812 1 85.62 89 LEU B CA 1
ATOM 3851 C C . LEU B 1 89 ? -10.062 33.938 19.047 1 85.62 89 LEU B C 1
ATOM 3853 O O . LEU B 1 89 ? -10.992 34.562 19.562 1 85.62 89 LEU B O 1
ATOM 3857 N N . SER B 1 90 ? -10.102 33.406 17.906 1 80.44 90 SER B N 1
ATOM 3858 C CA . SER B 1 90 ? -11.312 33.562 17.125 1 80.44 90 SER B CA 1
ATOM 3859 C C . SER B 1 90 ? -12.445 32.688 17.641 1 80.44 90 SER B C 1
ATOM 3861 O O . SER B 1 90 ? -13.617 32.969 17.375 1 80.44 90 SER B O 1
ATOM 3863 N N . CYS B 1 91 ? -12.039 31.656 18.344 1 71.44 91 CYS B N 1
ATOM 3864 C CA . CYS B 1 91 ? -13.008 30.703 18.875 1 71.44 91 CYS B CA 1
ATOM 3865 C C . CYS B 1 91 ? -13.422 31.094 20.297 1 71.44 91 CYS B C 1
ATOM 3867 O O . CYS B 1 91 ? -14.383 30.531 20.844 1 71.44 91 CYS B O 1
ATOM 3869 N N . VAL B 1 92 ? -12.727 31.859 21.016 1 62.31 92 VAL B N 1
ATOM 3870 C CA . VAL B 1 92 ? -12.852 32.125 22.438 1 62.31 92 VAL B CA 1
ATOM 3871 C C . VAL B 1 92 ? -14.266 32.625 22.75 1 62.31 92 VAL B C 1
ATOM 3873 O O . VAL B 1 92 ? -14.828 32.312 23.797 1 62.31 92 VAL B O 1
ATOM 3876 N N . TRP B 1 93 ? -14.883 33.188 21.906 1 59.78 93 TRP B N 1
ATOM 3877 C CA . TRP B 1 93 ? -16.172 33.719 22.344 1 59.78 93 TRP B CA 1
ATOM 3878 C C . TRP B 1 93 ? -17.25 32.656 22.297 1 59.78 93 TRP B C 1
ATOM 3880 O O . TRP B 1 93 ? -18.203 32.688 23.078 1 59.78 93 TRP B O 1
ATOM 3890 N N . ARG B 1 94 ? -17.203 31.547 21.5 1 62.53 94 ARG B N 1
ATOM 3891 C CA . ARG B 1 94 ? -18.188 30.469 21.469 1 62.53 94 ARG B CA 1
ATOM 3892 C C . ARG B 1 94 ? -17.609 29.203 20.844 1 62.53 94 ARG B C 1
ATOM 3894 O O . ARG B 1 94 ? -17.75 28.969 19.641 1 62.53 94 ARG B O 1
ATOM 3901 N N . PRO B 1 95 ? -16.938 28.359 21.859 1 71.69 95 PRO B N 1
ATOM 3902 C CA . PRO B 1 95 ? -16.359 27.141 21.281 1 71.69 95 PRO B CA 1
ATOM 3903 C C . PRO B 1 95 ? -17.406 26.078 20.984 1 71.69 95 PRO B C 1
ATOM 3905 O O . PRO B 1 95 ? -17.969 25.469 21.906 1 71.69 95 PRO B O 1
ATOM 3908 N N . THR B 1 96 ? -17.984 26.141 19.859 1 82.56 96 THR B N 1
ATOM 3909 C CA . THR B 1 96 ? -18.891 25.109 19.375 1 82.56 96 THR B CA 1
ATOM 3910 C C . THR B 1 96 ? -18.141 24.062 18.547 1 82.56 96 THR B C 1
ATOM 3912 O O . THR B 1 96 ? -16.969 24.266 18.203 1 82.56 96 THR B O 1
ATOM 3915 N N . ALA B 1 97 ? -18.734 22.953 18.453 1 88.5 97 ALA B N 1
ATOM 3916 C CA . ALA B 1 97 ? -18.172 21.891 17.641 1 88.5 97 ALA B CA 1
ATOM 3917 C C . ALA B 1 97 ? -17.844 22.391 16.234 1 88.5 97 ALA B C 1
ATOM 3919 O O . ALA B 1 97 ? -16.812 22.047 15.664 1 88.5 97 ALA B O 1
ATOM 3920 N N . GLN B 1 98 ? -18.672 23.234 15.797 1 89.44 98 GLN B N 1
ATOM 3921 C CA . GLN B 1 98 ? -18.484 23.781 14.453 1 89.44 98 GLN B CA 1
ATOM 3922 C C . GLN B 1 98 ? -17.25 24.672 14.398 1 89.44 98 GLN B C 1
ATOM 3924 O O . GLN B 1 98 ? -16.484 24.641 13.422 1 89.44 98 GLN B O 1
ATOM 3929 N N . HIS B 1 99 ? -17.109 25.453 15.414 1 90.56 99 HIS B N 1
ATOM 3930 C CA . HIS B 1 99 ? -15.945 26.344 15.469 1 90.56 99 HIS B CA 1
ATOM 3931 C C . HIS B 1 99 ? -14.648 25.531 15.547 1 90.56 99 HIS B C 1
ATOM 3933 O O . HIS B 1 99 ? -13.664 25.875 14.883 1 90.56 99 HIS B O 1
ATOM 3939 N N . VAL B 1 100 ? -14.617 24.484 16.297 1 91.12 100 VAL B N 1
ATOM 3940 C CA . VAL B 1 100 ? -13.438 23.641 16.453 1 91.12 100 VAL B CA 1
ATOM 3941 C C . VAL B 1 100 ? -13.117 22.969 15.117 1 91.12 100 VAL B C 1
ATOM 3943 O O . VAL B 1 100 ? -11.945 22.797 14.766 1 91.12 100 VAL B O 1
ATOM 3946 N N . ALA B 1 101 ? -14.141 22.562 14.422 1 93.62 101 ALA B N 1
ATOM 3947 C CA . ALA B 1 101 ? -13.945 21.984 13.094 1 93.62 101 ALA B CA 1
ATOM 3948 C C . ALA B 1 101 ? -13.211 22.953 12.172 1 93.62 101 ALA B C 1
ATOM 3950 O O . ALA B 1 101 ? -12.273 22.562 11.477 1 93.62 101 ALA B O 1
ATOM 3951 N N . TRP B 1 102 ? -13.625 24.172 12.281 1 93.31 102 TRP B N 1
ATOM 3952 C CA . TRP B 1 102 ? -13.039 25.172 11.398 1 93.31 102 TRP B CA 1
ATOM 3953 C C . TRP B 1 102 ? -11.625 25.531 11.844 1 93.31 102 TRP B C 1
ATOM 3955 O O . TRP B 1 102 ? -10.758 25.828 11.016 1 93.31 102 TRP B O 1
ATOM 3965 N N . VAL B 1 103 ? -11.352 25.5 13.102 1 93.81 103 VAL B N 1
ATOM 3966 C CA . VAL B 1 103 ? -9.992 25.688 13.594 1 93.81 103 VAL B CA 1
ATOM 3967 C C . VAL B 1 103 ? -9.078 24.609 13.016 1 93.81 103 VAL B C 1
ATOM 3969 O O . VAL B 1 103 ? -7.965 24.891 12.578 1 93.81 103 VAL B O 1
ATOM 3972 N N . SER B 1 104 ? -9.594 23.375 13.047 1 94.75 104 SER B N 1
ATOM 3973 C CA . SER B 1 104 ? -8.82 22.281 12.477 1 94.75 104 SER B CA 1
ATOM 3974 C C . SER B 1 104 ? -8.547 22.516 10.992 1 94.75 104 SER B C 1
ATOM 3976 O O . SER B 1 104 ? -7.426 22.281 10.523 1 94.75 104 SER B O 1
ATOM 3978 N N . VAL B 1 105 ? -9.508 23.016 10.273 1 96.06 105 VAL B N 1
ATOM 3979 C CA . VAL B 1 105 ? -9.398 23.234 8.836 1 96.06 105 VAL B CA 1
ATOM 3980 C C . VAL B 1 105 ? -8.359 24.312 8.555 1 96.06 105 VAL B C 1
ATOM 3982 O O . VAL B 1 105 ? -7.406 24.094 7.809 1 96.06 105 VAL B O 1
ATOM 3985 N N . TYR B 1 106 ? -8.484 25.406 9.219 1 96.25 106 TYR B N 1
ATOM 3986 C CA . TYR B 1 106 ? -7.602 26.547 8.953 1 96.25 106 TYR B CA 1
ATOM 3987 C C . TYR B 1 106 ? -6.184 26.25 9.43 1 96.25 106 TYR B C 1
ATOM 3989 O O . TYR B 1 106 ? -5.211 26.656 8.789 1 96.25 106 TYR B O 1
ATOM 3997 N N . PHE B 1 107 ? -6.07 25.609 10.5 1 96.75 107 PHE B N 1
ATOM 3998 C CA . PHE B 1 107 ? -4.746 25.25 11 1 96.75 107 PHE B CA 1
ATOM 3999 C C . PHE B 1 107 ? -4.02 24.359 10.008 1 96.75 107 PHE B C 1
ATOM 4001 O O . PHE B 1 107 ? -2.854 24.594 9.68 1 96.75 107 PHE B O 1
ATOM 4008 N N . ASN B 1 108 ? -4.688 23.344 9.516 1 96.94 108 ASN B N 1
ATOM 4009 C CA . ASN B 1 108 ? -4.102 22.422 8.555 1 96.94 108 ASN B CA 1
ATOM 4010 C C . ASN B 1 108 ? -3.742 23.125 7.25 1 96.94 108 ASN B C 1
ATOM 4012 O O . ASN B 1 108 ? -2.635 22.953 6.734 1 96.94 108 ASN B O 1
ATOM 4016 N N . LEU B 1 109 ? -4.637 23.922 6.781 1 97.06 109 LEU B N 1
ATOM 4017 C CA . LEU B 1 109 ? -4.426 24.609 5.512 1 97.06 109 LEU B CA 1
ATOM 4018 C C . LEU B 1 109 ? -3.24 25.562 5.594 1 97.06 109 LEU B C 1
ATOM 4020 O O . LEU B 1 109 ? -2.508 25.75 4.617 1 97.06 109 LEU B O 1
ATOM 4024 N N . ALA B 1 110 ? -3.029 26.078 6.754 1 96.25 110 ALA B N 1
ATOM 4025 C CA . ALA B 1 110 ? -2.004 27.109 6.898 1 96.25 110 ALA B CA 1
ATOM 4026 C C . ALA B 1 110 ? -0.652 26.5 7.246 1 96.25 110 ALA B C 1
ATOM 4028 O O . ALA B 1 110 ? 0.395 27.109 7.016 1 96.25 110 ALA B O 1
ATOM 4029 N N . THR B 1 111 ? -0.708 25.266 7.801 1 95.75 111 THR B N 1
ATOM 4030 C CA . THR B 1 111 ? 0.554 24.906 8.43 1 95.75 111 THR B CA 1
ATOM 4031 C C . THR B 1 111 ? 1.022 23.531 7.949 1 95.75 111 THR B C 1
ATOM 4033 O O . THR B 1 111 ? 2.195 23.188 8.102 1 95.75 111 THR B O 1
ATOM 4036 N N . MET B 1 112 ? 0.192 22.719 7.441 1 95.81 112 MET B N 1
ATOM 4037 C CA . MET B 1 112 ? 0.58 21.359 7.098 1 95.81 112 MET B CA 1
ATOM 4038 C C . MET B 1 112 ? 0.971 21.25 5.629 1 95.81 112 MET B C 1
ATOM 4040 O O . MET B 1 112 ? 0.106 21.156 4.754 1 95.81 112 MET B O 1
ATOM 4044 N N . SER B 1 113 ? 2.203 21.188 5.43 1 95 113 SER B N 1
ATOM 4045 C CA . SER B 1 113 ? 2.736 21.172 4.074 1 95 113 SER B CA 1
ATOM 4046 C C . SER B 1 113 ? 3.068 19.75 3.619 1 95 113 SER B C 1
ATOM 4048 O O . SER B 1 113 ? 3.352 18.891 4.445 1 95 113 SER B O 1
ATOM 4050 N N . ASN B 1 114 ? 3.014 19.562 2.352 1 93.56 114 ASN B N 1
ATOM 4051 C CA . ASN B 1 114 ? 3.426 18.297 1.729 1 93.56 114 ASN B CA 1
ATOM 4052 C C . ASN B 1 114 ? 4.934 18.25 1.514 1 93.56 114 ASN B C 1
ATOM 4054 O O . ASN B 1 114 ? 5.398 18.094 0.383 1 93.56 114 ASN B O 1
ATOM 4058 N N . THR B 1 115 ? 5.656 18.25 2.539 1 91.12 115 THR B N 1
ATOM 4059 C CA . THR B 1 115 ? 7.109 18.359 2.48 1 91.12 115 THR B CA 1
ATOM 4060 C C . THR B 1 115 ? 7.727 17.062 1.969 1 91.12 115 THR B C 1
ATOM 4062 O O . THR B 1 115 ? 8.703 17.094 1.215 1 91.12 115 THR B O 1
ATOM 4065 N N . VAL B 1 116 ? 7.211 15.992 2.295 1 85.06 116 VAL B N 1
ATOM 4066 C CA . VAL B 1 116 ? 7.793 14.695 1.952 1 85.06 116 VAL B CA 1
ATOM 4067 C C . VAL B 1 116 ? 7.695 14.469 0.446 1 85.06 116 VAL B C 1
ATOM 4069 O O . VAL B 1 116 ? 8.672 14.078 -0.194 1 85.06 116 VAL B O 1
ATOM 4072 N N . LEU B 1 117 ? 6.676 14.812 -0.111 1 84.5 117 LEU B N 1
ATOM 4073 C CA . LEU B 1 117 ? 6.461 14.461 -1.511 1 84.5 117 LEU B CA 1
ATOM 4074 C C . LEU B 1 117 ? 6.938 15.578 -2.43 1 84.5 117 LEU B C 1
ATOM 4076 O O . LEU B 1 117 ? 7.621 15.32 -3.424 1 84.5 117 LEU B O 1
ATOM 4080 N N . ILE B 1 118 ? 6.57 16.734 -2.105 1 88.5 118 ILE B N 1
ATOM 4081 C CA . ILE B 1 118 ? 6.848 17.859 -2.975 1 88.5 118 ILE B CA 1
ATOM 4082 C C . ILE B 1 118 ? 8.031 18.656 -2.428 1 88.5 118 ILE B C 1
ATOM 4084 O O . ILE B 1 118 ? 8.875 19.125 -3.191 1 88.5 118 ILE B O 1
ATOM 4088 N N . GLY B 1 119 ? 8.125 18.75 -1.22 1 92.06 119 GLY B N 1
ATOM 4089 C CA . GLY B 1 119 ? 9.141 19.562 -0.572 1 92.06 119 GLY B CA 1
ATOM 4090 C C . GLY B 1 119 ? 10.555 19.062 -0.812 1 92.06 119 GLY B C 1
ATOM 4091 O O . GLY B 1 119 ? 11.453 19.844 -1.118 1 92.06 119 GLY B O 1
ATOM 4092 N N . ILE B 1 120 ? 10.719 17.781 -0.73 1 90.69 120 ILE B N 1
ATOM 4093 C CA . ILE B 1 120 ? 12.055 17.203 -0.835 1 90.69 120 ILE B CA 1
ATOM 4094 C C . ILE B 1 120 ? 12.633 17.516 -2.215 1 90.69 120 ILE B C 1
ATOM 4096 O O . ILE B 1 120 ? 13.695 18.141 -2.326 1 90.69 120 ILE B O 1
ATOM 4100 N N . PRO B 1 121 ? 12 17.188 -3.27 1 87.62 121 PRO B N 1
ATOM 4101 C CA . PRO B 1 121 ? 12.594 17.484 -4.574 1 87.62 121 PRO B CA 1
ATOM 4102 C C . PRO B 1 121 ? 12.719 18.984 -4.844 1 87.62 121 PRO B C 1
ATOM 4104 O O . PRO B 1 121 ? 13.695 19.422 -5.457 1 87.62 121 PRO B O 1
ATOM 4107 N N . LEU B 1 122 ? 11.867 19.75 -4.414 1 91 122 LEU B N 1
ATOM 4108 C CA . LEU B 1 122 ? 11.875 21.172 -4.68 1 91 122 LEU B CA 1
ATOM 4109 C C . LEU B 1 122 ? 12.961 21.875 -3.863 1 91 122 LEU B C 1
ATOM 4111 O O . LEU B 1 122 ? 13.789 22.594 -4.414 1 91 122 LEU B O 1
ATOM 4115 N N . LEU B 1 123 ? 13 21.641 -2.613 1 93.94 123 LEU B N 1
ATOM 4116 C CA . LEU B 1 123 ? 13.891 22.359 -1.707 1 93.94 123 LEU B CA 1
ATOM 4117 C C . LEU B 1 123 ? 15.328 21.891 -1.878 1 93.94 123 LEU B C 1
ATOM 4119 O O . LEU B 1 123 ? 16.266 22.688 -1.729 1 93.94 123 LEU B O 1
ATOM 4123 N N . THR B 1 124 ? 15.523 20.609 -2.184 1 91.5 124 THR B N 1
ATOM 4124 C CA . THR B 1 124 ? 16.875 20.141 -2.428 1 91.5 124 THR B CA 1
ATOM 4125 C C . THR B 1 124 ? 17.453 20.766 -3.693 1 91.5 124 THR B C 1
ATOM 4127 O O . THR B 1 124 ? 18.656 21 -3.781 1 91.5 124 THR B O 1
ATOM 4130 N N . ALA B 1 125 ? 16.609 21.031 -4.586 1 88.5 125 ALA B N 1
ATOM 4131 C CA . ALA B 1 125 ? 17.047 21.672 -5.832 1 88.5 125 ALA B CA 1
ATOM 4132 C C . ALA B 1 125 ? 17.344 23.156 -5.621 1 88.5 125 ALA B C 1
ATOM 4134 O O . ALA B 1 125 ? 18.344 23.672 -6.129 1 88.5 125 ALA B O 1
ATOM 4135 N N . LEU B 1 126 ? 16.578 23.859 -4.883 1 89.56 126 LEU B N 1
ATOM 4136 C CA . LEU B 1 126 ? 16.688 25.297 -4.715 1 89.56 126 LEU B CA 1
ATOM 4137 C C . LEU B 1 126 ? 17.719 25.641 -3.658 1 89.56 126 LEU B C 1
ATOM 4139 O O . LEU B 1 126 ? 18.375 26.688 -3.738 1 89.56 126 LEU B O 1
ATOM 4143 N N . TYR B 1 127 ? 17.766 24.766 -2.68 1 92.81 127 TYR B N 1
ATOM 4144 C CA . TYR B 1 127 ? 18.656 25 -1.556 1 92.81 127 TYR B CA 1
ATOM 4145 C C . TYR B 1 127 ? 19.5 23.766 -1.256 1 92.81 127 TYR B C 1
ATOM 4147 O O . TYR B 1 127 ? 19.297 23.094 -0.234 1 92.81 127 TYR B O 1
ATOM 4155 N N . PRO B 1 128 ? 20.5 23.547 -2.084 1 90.75 128 PRO B N 1
ATOM 4156 C CA . PRO B 1 128 ? 21.344 22.375 -1.862 1 90.75 128 PRO B CA 1
ATOM 4157 C C . PRO B 1 128 ? 22.031 22.391 -0.495 1 90.75 128 PRO B C 1
ATOM 4159 O O . PRO B 1 128 ? 22.453 23.453 -0.023 1 90.75 128 PRO B O 1
ATOM 4162 N N . GLY B 1 129 ? 22.031 21.266 0.196 1 91.06 129 GLY B N 1
ATOM 4163 C CA . GLY B 1 129 ? 22.688 21.172 1.495 1 91.06 129 GLY B CA 1
ATOM 4164 C C . GLY B 1 129 ? 21.703 21.25 2.654 1 91.06 129 GLY B C 1
ATOM 4165 O O . GLY B 1 129 ? 22.094 21.109 3.814 1 91.06 129 GLY B O 1
ATOM 4166 N N . THR B 1 130 ? 20.406 21.453 2.336 1 91.94 130 THR B N 1
ATOM 4167 C CA . THR B 1 130 ? 19.422 21.609 3.396 1 91.94 130 THR B CA 1
ATOM 4168 C C . THR B 1 130 ? 18.656 20.312 3.615 1 91.94 130 THR B C 1
ATOM 4170 O O . THR B 1 130 ? 17.547 20.328 4.141 1 91.94 130 THR B O 1
ATOM 4173 N N . GLU B 1 131 ? 19.172 19.156 3.242 1 90.88 131 GLU B N 1
ATOM 4174 C CA . GLU B 1 131 ? 18.484 17.875 3.355 1 90.88 131 GLU B CA 1
ATOM 4175 C C . GLU B 1 131 ? 18.156 17.547 4.812 1 90.88 131 GLU B C 1
ATOM 4177 O O . GLU B 1 131 ? 17.078 17.062 5.117 1 90.88 131 GLU B O 1
ATOM 4182 N N . LYS B 1 132 ? 19.109 17.906 5.629 1 91.5 132 LYS B N 1
ATOM 4183 C CA . LYS B 1 132 ? 18.906 17.641 7.051 1 91.5 132 LYS B CA 1
ATOM 4184 C C . LYS B 1 132 ? 17.812 18.531 7.621 1 91.5 132 LYS B C 1
ATOM 4186 O O . LYS B 1 132 ? 17.031 18.109 8.484 1 91.5 132 LYS B O 1
ATOM 4191 N N . ASP B 1 133 ? 17.688 19.734 7.152 1 94.62 133 ASP B N 1
ATOM 4192 C CA . ASP B 1 133 ? 16.672 20.672 7.602 1 94.62 133 ASP B CA 1
ATOM 4193 C C . ASP B 1 133 ? 15.281 20.234 7.141 1 94.62 133 ASP B C 1
ATOM 4195 O O . ASP B 1 133 ? 14.305 20.359 7.879 1 94.62 133 ASP B O 1
ATOM 4199 N N . ILE B 1 134 ? 15.25 19.719 5.961 1 95 134 ILE B N 1
ATOM 4200 C CA . ILE B 1 134 ? 13.992 19.203 5.438 1 95 134 ILE B CA 1
ATOM 4201 C C . ILE B 1 134 ? 13.492 18.062 6.324 1 95 134 ILE B C 1
ATOM 4203 O O . ILE B 1 134 ? 12.336 18.062 6.754 1 95 134 ILE B O 1
ATOM 4207 N N . THR B 1 135 ? 14.398 17.141 6.59 1 91.88 135 THR B N 1
ATOM 4208 C CA . THR B 1 135 ? 14.047 15.977 7.391 1 91.88 135 THR B CA 1
ATOM 4209 C C . THR B 1 135 ? 13.656 16.391 8.805 1 91.88 135 THR B C 1
ATOM 4211 O O . THR B 1 135 ? 12.781 15.773 9.422 1 91.88 135 THR B O 1
ATOM 4214 N N . ALA B 1 136 ? 14.266 17.422 9.281 1 93.62 136 ALA B N 1
ATOM 4215 C CA . ALA B 1 136 ? 13.945 17.922 10.617 1 93.62 136 ALA B CA 1
ATOM 4216 C C . ALA B 1 136 ? 12.516 18.469 10.672 1 93.62 136 ALA B C 1
ATOM 4218 O O . ALA B 1 136 ? 11.805 18.234 11.648 1 93.62 136 ALA B O 1
ATOM 4219 N N . LEU B 1 137 ? 12.125 19.141 9.695 1 95.12 137 LEU B N 1
ATOM 4220 C CA . LEU B 1 137 ? 10.773 19.688 9.664 1 95.12 137 LEU B CA 1
ATOM 4221 C C . LEU B 1 137 ? 9.734 18.594 9.531 1 95.12 137 LEU B C 1
ATOM 4223 O O . LEU B 1 137 ? 8.664 18.656 10.141 1 95.12 137 LEU B O 1
ATOM 4227 N N . VAL B 1 138 ? 10.078 17.609 8.766 1 93.81 138 VAL B N 1
ATOM 4228 C CA . VAL B 1 138 ? 9.195 16.469 8.633 1 93.81 138 VAL B CA 1
ATOM 4229 C C . VAL B 1 138 ? 9.102 15.727 9.961 1 93.81 138 VAL B C 1
ATOM 4231 O O . VAL B 1 138 ? 8.016 15.289 10.367 1 93.81 138 VAL B O 1
ATOM 4234 N N . PHE B 1 139 ? 10.195 15.648 10.531 1 93.12 139 PHE B N 1
ATOM 4235 C CA . PHE B 1 139 ? 10.305 15.031 11.852 1 93.12 139 PHE B CA 1
ATOM 4236 C C . PHE B 1 139 ? 9.383 15.734 12.852 1 93.12 139 PHE B C 1
ATOM 4238 O O . PHE B 1 139 ? 8.602 15.078 13.547 1 93.12 139 PHE B O 1
ATOM 4245 N N . LEU B 1 140 ? 9.406 17 12.906 1 94.62 140 LEU B N 1
ATOM 4246 C CA . LEU B 1 140 ? 8.586 17.766 13.828 1 94.62 140 LEU B CA 1
ATOM 4247 C C . LEU B 1 140 ? 7.105 17.641 13.477 1 94.62 140 LEU B C 1
ATOM 4249 O O . LEU B 1 140 ? 6.258 17.547 14.367 1 94.62 140 LEU B O 1
ATOM 4253 N N . GLN B 1 141 ? 6.852 17.672 12.25 1 95.5 141 GLN B N 1
ATOM 4254 C CA . GLN B 1 141 ? 5.48 17.516 11.773 1 95.5 141 GLN B CA 1
ATOM 4255 C C . GLN B 1 141 ? 4.875 16.203 12.258 1 95.5 141 GLN B C 1
ATOM 4257 O O . GLN B 1 141 ? 3.748 16.188 12.758 1 95.5 141 GLN B O 1
ATOM 4262 N N . CYS B 1 142 ? 5.59 15.133 12.125 1 93.69 142 CYS B N 1
ATOM 4263 C CA . CYS B 1 142 ? 5.125 13.797 12.5 1 93.69 142 CYS B CA 1
ATOM 4264 C C . CYS B 1 142 ? 5.07 13.648 14.016 1 93.69 142 CYS B C 1
ATOM 4266 O O . CYS B 1 142 ? 4.18 12.984 14.547 1 93.69 142 CYS B O 1
ATOM 4268 N N . LEU B 1 143 ? 5.977 14.258 14.617 1 92.06 143 LEU B N 1
ATOM 4269 C CA . LEU B 1 143 ? 6.109 14.078 16.062 1 92.06 143 LEU B CA 1
ATOM 4270 C C . LEU B 1 143 ? 5.094 14.922 16.812 1 92.06 143 LEU B C 1
ATOM 4272 O O . LEU B 1 143 ? 4.406 14.43 17.703 1 92.06 143 LEU B O 1
ATOM 4276 N N . ILE B 1 144 ? 4.93 16.156 16.406 1 94.25 144 ILE B N 1
ATOM 4277 C CA . ILE B 1 144 ? 4.172 17.109 17.219 1 94.25 144 ILE B CA 1
ATOM 4278 C C . ILE B 1 144 ? 2.887 17.5 16.5 1 94.25 144 ILE B C 1
ATOM 4280 O O . ILE B 1 144 ? 1.791 17.359 17.047 1 94.25 144 ILE B O 1
ATOM 4284 N N . TRP B 1 145 ? 2.973 17.922 15.32 1 96.12 145 TRP B N 1
ATOM 4285 C CA . TRP B 1 145 ? 1.873 18.641 14.688 1 96.12 145 TRP B CA 1
ATOM 4286 C C . TRP B 1 145 ? 0.762 17.672 14.273 1 96.12 145 TRP B C 1
ATOM 4288 O O . TRP B 1 145 ? -0.418 18.031 14.305 1 96.12 145 TRP B O 1
ATOM 4298 N N . PHE B 1 146 ? 1.161 16.453 13.836 1 94.62 146 PHE B N 1
ATOM 4299 C CA . PHE B 1 146 ? 0.121 15.453 13.594 1 94.62 146 PHE B CA 1
ATOM 4300 C C . PHE B 1 146 ? -0.684 15.195 14.867 1 94.62 146 PHE B C 1
ATOM 4302 O O . PHE B 1 146 ? -1.908 15.062 14.812 1 94.62 146 PHE B O 1
ATOM 4309 N N . SER B 1 147 ? 0.008 15.148 15.984 1 93.19 147 SER B N 1
ATOM 4310 C CA . SER B 1 147 ? -0.65 14.914 17.266 1 93.19 147 SER B CA 1
ATOM 4311 C C . SER B 1 147 ? -1.584 16.062 17.625 1 93.19 147 SER B C 1
ATOM 4313 O O . SER B 1 147 ? -2.691 15.844 18.109 1 93.19 147 SER B O 1
ATOM 4315 N N . VAL B 1 148 ? -1.164 17.234 17.344 1 94.5 148 VAL B N 1
ATOM 4316 C CA . VAL B 1 148 ? -1.993 18.406 17.609 1 94.5 148 VAL B CA 1
ATOM 4317 C C . VAL B 1 148 ? -3.24 18.375 16.734 1 94.5 148 VAL B C 1
ATOM 4319 O O . VAL B 1 148 ? -4.352 18.625 17.203 1 94.5 148 VAL B O 1
ATOM 4322 N N . CYS B 1 149 ? -3.07 18.062 15.484 1 95.12 149 CYS B N 1
ATOM 4323 C CA . CYS B 1 149 ? -4.199 17.953 14.57 1 95.12 149 CYS B CA 1
ATOM 4324 C C . CYS B 1 149 ? -5.199 16.906 15.062 1 95.12 149 CYS B C 1
ATOM 4326 O O . CYS B 1 149 ? -6.402 17.172 15.094 1 95.12 149 CYS B O 1
ATOM 4328 N N . ILE B 1 150 ? -4.715 15.773 15.453 1 94.12 150 ILE B N 1
ATOM 4329 C CA . ILE B 1 150 ? -5.566 14.688 15.938 1 94.12 150 ILE B CA 1
ATOM 4330 C C . ILE B 1 150 ? -6.277 15.117 17.219 1 94.12 150 ILE B C 1
ATOM 4332 O O . ILE B 1 150 ? -7.461 14.828 17.406 1 94.12 150 ILE B O 1
ATOM 4336 N N . PHE B 1 151 ? -5.555 15.844 18.047 1 93.44 151 PHE B N 1
ATOM 4337 C CA . PHE B 1 151 ? -6.148 16.344 19.297 1 93.44 151 PHE B CA 1
ATOM 4338 C C . PHE B 1 151 ? -7.336 17.25 19 1 93.44 151 PHE B C 1
ATOM 4340 O O . PHE B 1 151 ? -8.398 17.109 19.594 1 93.44 151 PHE B O 1
ATOM 4347 N N . ILE B 1 152 ? -7.199 18.156 18.094 1 93.44 152 ILE B N 1
ATOM 4348 C CA . ILE B 1 152 ? -8.258 19.094 17.734 1 93.44 152 ILE B CA 1
ATOM 4349 C C . ILE B 1 152 ? -9.438 18.328 17.125 1 93.44 152 ILE B C 1
ATOM 4351 O O . ILE B 1 152 ? -10.594 18.594 17.453 1 93.44 152 ILE B O 1
ATOM 4355 N N . LEU B 1 153 ? -9.148 17.375 16.328 1 94.19 153 LEU B N 1
ATOM 4356 C CA . LEU B 1 153 ? -10.195 16.609 15.672 1 94.19 153 LEU B CA 1
ATOM 4357 C C . LEU B 1 153 ? -10.938 15.734 16.672 1 94.19 153 LEU B C 1
ATOM 4359 O O . LEU B 1 153 ? -12.148 15.555 16.578 1 94.19 153 LEU B O 1
ATOM 4363 N N . GLU B 1 154 ? -10.148 15.188 17.609 1 92.5 154 GLU B N 1
ATOM 4364 C CA . GLU B 1 154 ? -10.789 14.414 18.672 1 92.5 154 GLU B CA 1
ATOM 4365 C C . GLU B 1 154 ? -11.68 15.297 19.547 1 92.5 154 GLU B C 1
ATOM 4367 O O . GLU B 1 154 ? -12.75 14.875 19.984 1 92.5 154 GLU B O 1
ATOM 4372 N N . LEU B 1 155 ? -11.195 16.469 19.812 1 91 155 LEU B N 1
ATOM 4373 C CA . LEU B 1 155 ? -12.008 17.438 20.547 1 91 155 LEU B CA 1
ATOM 4374 C C . LEU B 1 155 ? -13.305 17.719 19.797 1 91 155 LEU B C 1
ATOM 4376 O O . LEU B 1 155 ? -14.375 17.766 20.406 1 91 155 LEU B O 1
ATOM 4380 N N . HIS B 1 156 ? -13.219 17.891 18.516 1 92.31 156 HIS B N 1
ATOM 4381 C CA . HIS B 1 156 ? -14.406 18.109 17.703 1 92.31 156 HIS B CA 1
ATOM 4382 C C . HIS B 1 156 ? -15.383 16.938 17.828 1 92.31 156 HIS B C 1
ATOM 4384 O O . HIS B 1 156 ? -16.578 17.156 18.031 1 92.31 156 HIS B O 1
ATOM 4390 N N . LYS B 1 157 ? -14.883 15.797 17.688 1 92.38 157 LYS B N 1
ATOM 4391 C CA . LYS B 1 157 ? -15.695 14.594 17.766 1 92.38 157 LYS B CA 1
ATOM 4392 C C . LYS B 1 157 ? -16.438 14.508 19.094 1 92.38 157 LYS B C 1
ATOM 4394 O O . LYS B 1 157 ? -17.625 14.188 19.125 1 92.38 157 LYS B O 1
ATOM 4399 N N . VAL B 1 158 ? -15.742 14.805 20.188 1 90.38 158 VAL B N 1
ATOM 4400 C CA . VAL B 1 158 ? -16.328 14.711 21.531 1 90.38 158 VAL B CA 1
ATOM 4401 C C . VAL B 1 158 ? -17.359 15.82 21.719 1 90.38 158 VAL B C 1
ATOM 4403 O O . VAL B 1 158 ? -18.422 15.586 22.297 1 90.38 158 VAL B O 1
ATOM 4406 N N . LEU B 1 159 ? -17.094 16.969 21.219 1 88.5 159 LEU B N 1
ATOM 4407 C CA . LEU B 1 159 ? -18.016 18.094 21.359 1 88.5 159 LEU B CA 1
ATOM 4408 C C . LEU B 1 159 ? -19.312 17.844 20.578 1 88.5 159 LEU B C 1
ATOM 4410 O O . LEU B 1 159 ? -20.391 18.266 21 1 88.5 159 LEU B O 1
ATOM 4414 N N . VAL B 1 160 ? -19.172 17.156 19.469 1 90 160 VAL B N 1
ATOM 4415 C CA . VAL B 1 160 ? -20.359 16.797 18.688 1 90 160 VAL B CA 1
ATOM 4416 C C . VAL B 1 160 ? -21.219 15.828 19.484 1 90 160 VAL B C 1
ATOM 4418 O O . VAL B 1 160 ? -22.453 15.906 19.453 1 90 160 VAL B O 1
ATOM 4421 N N . GLN B 1 161 ? -20.625 14.93 20.156 1 85.38 161 GLN B N 1
ATOM 4422 C CA . GLN B 1 161 ? -21.344 13.945 20.969 1 85.38 161 GLN B CA 1
ATOM 4423 C C . GLN B 1 161 ? -22.062 14.609 22.125 1 85.38 161 GLN B C 1
ATOM 4425 O O . GLN B 1 161 ? -23.125 14.148 22.547 1 85.38 161 GLN B O 1
ATOM 4430 N N . TYR B 1 162 ? -21.547 15.664 22.703 1 76.5 162 TYR B N 1
ATOM 4431 C CA . TYR B 1 162 ? -22.109 16.312 23.875 1 76.5 162 TYR B CA 1
ATOM 4432 C C . TYR B 1 162 ? -23 17.484 23.484 1 76.5 162 TYR B C 1
ATOM 4434 O O . TYR B 1 162 ? -23.547 18.172 24.328 1 76.5 162 TYR B O 1
ATOM 4442 N N . ASP B 1 163 ? -23.078 17.766 22.297 1 71.12 163 ASP B N 1
ATOM 4443 C CA . ASP B 1 163 ? -23.953 18.844 21.844 1 71.12 163 ASP B CA 1
ATOM 4444 C C . ASP B 1 163 ? -25.422 18.484 22.062 1 71.12 163 ASP B C 1
ATOM 4446 O O . ASP B 1 163 ? -25.891 17.453 21.562 1 71.12 163 ASP B O 1
ATOM 4450 N N . PRO B 1 164 ? -26.078 19.062 23.094 1 60 164 PRO B N 1
ATOM 4451 C CA . PRO B 1 164 ? -27.469 18.797 23.469 1 60 164 PRO B CA 1
ATOM 4452 C C . PRO B 1 164 ? -28.422 18.812 22.281 1 60 164 PRO B C 1
ATOM 4454 O O . PRO B 1 164 ? -29.469 18.156 22.312 1 60 164 PRO B O 1
ATOM 4457 N N . LYS B 1 165 ? -28.312 19.688 21.438 1 54.28 165 LYS B N 1
ATOM 4458 C CA . LYS B 1 165 ? -29.234 19.719 20.312 1 54.28 165 LYS B CA 1
ATOM 4459 C C . LYS B 1 165 ? -29.172 18.422 19.516 1 54.28 165 LYS B C 1
ATOM 4461 O O . LYS B 1 165 ? -30.141 18.016 18.891 1 54.28 165 LYS B O 1
ATOM 4466 N N . GLN B 1 166 ? -28.047 17.766 19.531 1 49.34 166 GLN B N 1
ATOM 4467 C CA . GLN B 1 166 ? -27.906 16.5 18.828 1 49.34 166 GLN B CA 1
ATOM 4468 C C . GLN B 1 166 ? -28.328 15.328 19.703 1 49.34 166 GLN B C 1
ATOM 4470 O O . GLN B 1 166 ? -28.5 14.211 19.219 1 49.34 166 GLN B O 1
ATOM 4475 N N . ALA B 1 167 ? -28.312 15.469 21.141 1 43.28 167 ALA B N 1
ATOM 4476 C CA . ALA B 1 167 ? -28.797 14.492 22.109 1 43.28 167 ALA B CA 1
ATOM 4477 C C . ALA B 1 167 ? -30.281 14.219 21.906 1 43.28 167 ALA B C 1
ATOM 4479 O O . ALA B 1 167 ? -30.781 13.141 22.234 1 43.28 167 ALA B O 1
ATOM 4480 N N . HIS B 1 168 ? -31.094 15.141 21.641 1 39.88 168 HIS B N 1
ATOM 4481 C CA . HIS B 1 168 ? -32.531 14.898 21.562 1 39.88 168 HIS B CA 1
ATOM 4482 C C . HIS B 1 168 ? -32.875 13.875 20.484 1 39.88 168 HIS B C 1
ATOM 4484 O O . HIS B 1 168 ? -34 13.398 20.406 1 39.88 168 HIS B O 1
ATOM 4490 N N . GLU B 1 169 ? -32.062 13.758 19.531 1 37.59 169 GLU B N 1
ATOM 4491 C CA . GLU B 1 169 ? -32.531 12.789 18.547 1 37.59 169 GLU B CA 1
ATOM 4492 C C . GLU B 1 169 ? -32.219 11.359 18.984 1 37.59 169 GLU B C 1
ATOM 4494 O O . GLU B 1 169 ? -32.812 10.406 18.484 1 37.59 169 GLU B O 1
ATOM 4499 N N . ASP B 1 170 ? -31.031 11.031 19.656 1 34.44 170 ASP B N 1
ATOM 4500 C CA . ASP B 1 170 ? -30.953 9.633 20.062 1 34.44 170 ASP B CA 1
ATOM 4501 C C . ASP B 1 170 ? -31.359 9.461 21.531 1 34.44 170 ASP B C 1
ATOM 4503 O O . ASP B 1 170 ? -30.625 9.867 22.422 1 34.44 170 ASP B O 1
ATOM 4507 N N . PRO B 1 171 ? -32.625 9.438 22.016 1 30.88 171 PRO B N 1
ATOM 4508 C CA . PRO B 1 171 ? -33.188 9.234 23.359 1 30.88 171 PRO B CA 1
ATOM 4509 C C . PRO B 1 171 ? -32.5 8.086 24.109 1 30.88 171 PRO B C 1
ATOM 4511 O O . PRO B 1 171 ? -32.781 7.867 25.297 1 30.88 171 PRO B O 1
ATOM 4514 N N . VAL B 1 172 ? -31.875 7.168 23.375 1 33.53 172 VAL B N 1
ATOM 4515 C CA . VAL B 1 172 ? -31.609 5.91 24.062 1 33.53 172 VAL B CA 1
ATOM 4516 C C . VAL B 1 172 ? -30.562 6.129 25.156 1 33.53 172 VAL B C 1
ATOM 4518 O O . VAL B 1 172 ? -30.625 5.527 26.234 1 33.53 172 VAL B O 1
ATOM 4521 N N . HIS B 1 173 ? -29.5 6.836 24.844 1 32.53 173 HIS B N 1
ATOM 4522 C CA . HIS B 1 173 ? -28.359 6.621 25.734 1 32.53 173 HIS B CA 1
ATOM 4523 C C . HIS B 1 173 ? -28.422 7.539 26.953 1 32.53 173 HIS B C 1
ATOM 4525 O O . HIS B 1 173 ? -27.484 7.586 27.75 1 32.53 173 HIS B O 1
ATOM 4531 N N . ALA B 1 174 ? -29.359 8.398 27.094 1 31.52 174 ALA B N 1
ATOM 4532 C CA . ALA B 1 174 ? -29.406 9.25 28.281 1 31.52 174 ALA B CA 1
ATOM 4533 C C . ALA B 1 174 ? -29.75 8.438 29.531 1 31.52 174 ALA B C 1
ATOM 4535 O O . ALA B 1 174 ? -30.094 9 30.562 1 31.52 174 ALA B O 1
ATOM 4536 N N . VAL B 1 175 ? -30.031 7.039 29.438 1 31.64 175 VAL B N 1
ATOM 4537 C CA . VAL B 1 175 ? -30.297 6.398 30.719 1 31.64 175 VAL B CA 1
ATOM 4538 C C . VAL B 1 175 ? -29.016 6.391 31.562 1 31.64 175 VAL B C 1
ATOM 4540 O O . VAL B 1 175 ? -28.062 5.676 31.25 1 31.64 175 VAL B O 1
ATOM 4543 N N . VAL B 1 176 ? -28.516 7.555 31.875 1 30.97 176 VAL B N 1
ATOM 4544 C CA . VAL B 1 176 ? -27.469 7.707 32.875 1 30.97 176 VAL B CA 1
ATOM 4545 C C . VAL B 1 176 ? -27.781 6.828 34.094 1 30.97 176 VAL B C 1
ATOM 4547 O O . VAL B 1 176 ? -28.891 6.848 34.625 1 30.97 176 VAL B O 1
ATOM 4550 N N . ASP B 1 177 ? -26.953 5.75 34.281 1 31.19 177 ASP B N 1
ATOM 4551 C CA . ASP B 1 177 ? -26.844 4.844 35.438 1 31.19 177 ASP B CA 1
ATOM 4552 C C . ASP B 1 177 ? -26.859 5.617 36.75 1 31.19 177 ASP B C 1
ATOM 4554 O O . ASP B 1 177 ? -25.812 6.078 37.219 1 31.19 177 ASP B O 1
ATOM 4558 N N . VAL B 1 178 ? -27.734 6.512 36.969 1 28.33 178 VAL B N 1
ATOM 4559 C CA . VAL B 1 178 ? -27.781 7.137 38.281 1 28.33 178 VAL B CA 1
ATOM 4560 C C . VAL B 1 178 ? -27.938 6.066 39.375 1 28.33 178 VAL B C 1
ATOM 4562 O O . VAL B 1 178 ? -28.062 6.379 40.562 1 28.33 178 VAL B O 1
ATOM 4565 N N . GLU B 1 179 ? -28.469 4.855 38.969 1 27.97 179 GLU B N 1
ATOM 4566 C CA . GLU B 1 179 ? -29.047 4.184 40.156 1 27.97 179 GLU B CA 1
ATOM 4567 C C . GLU B 1 179 ? -27.953 3.797 41.156 1 27.97 179 GLU B C 1
ATOM 4569 O O . GLU B 1 179 ? -28.203 3.803 42.344 1 27.97 179 GLU B O 1
ATOM 4574 N N . LYS B 1 180 ? -27.047 2.934 40.656 1 32.03 180 LYS B N 1
ATOM 4575 C CA . LYS B 1 180 ? -26.688 1.936 41.656 1 32.03 180 LYS B CA 1
ATOM 4576 C C . LYS B 1 180 ? -25.781 2.533 42.75 1 32.03 180 LYS B C 1
ATOM 4578 O O . LYS B 1 180 ? -24.578 2.264 42.75 1 32.03 180 LYS B O 1
ATOM 4583 N N . GLU B 1 181 ? -25.766 3.76 43.031 1 26.05 181 GLU B N 1
ATOM 4584 C CA . GLU B 1 181 ? -24.781 4.07 44.062 1 26.05 181 GLU B CA 1
ATOM 4585 C C . GLU B 1 181 ? -25.016 3.225 45.312 1 26.05 181 GLU B C 1
ATOM 4587 O O . GLU B 1 181 ? -24.297 3.373 46.281 1 26.05 181 GLU B O 1
ATOM 4592 N N . GLY B 1 182 ? -26.297 2.83 45.562 1 28.36 182 GLY B N 1
ATOM 4593 C CA . GLY B 1 182 ? -26.391 2.33 46.938 1 28.36 182 GLY B CA 1
ATOM 4594 C C . GLY B 1 182 ? -25.609 1.047 47.156 1 28.36 182 GLY B C 1
ATOM 4595 O O . GLY B 1 182 ? -25.922 0.015 46.562 1 28.36 182 GLY B O 1
ATOM 4596 N N . GLY B 1 183 ? -24.312 1.071 47.312 1 26.84 183 GLY B N 1
ATOM 4597 C CA . GLY B 1 183 ? -23.359 0.004 47.531 1 26.84 183 GLY B CA 1
ATOM 4598 C C . GLY B 1 183 ? -23.797 -0.964 48.625 1 26.84 183 GLY B C 1
ATOM 4599 O O . GLY B 1 183 ? -23 -1.775 49.094 1 26.84 183 GLY B O 1
ATOM 4600 N N . GLU B 1 184 ? -24.984 -0.917 49.312 1 27.05 184 GLU B N 1
ATOM 4601 C CA . GLU B 1 184 ? -24.75 -1.838 50.406 1 27.05 184 GLU B CA 1
ATOM 4602 C C . GLU B 1 184 ? -24.453 -3.248 49.906 1 27.05 184 GLU B C 1
ATOM 4604 O O . GLU B 1 184 ? -25.125 -3.73 49 1 27.05 184 GLU B O 1
ATOM 4609 N N . PRO B 1 185 ? -23.219 -3.764 50 1 28.42 185 PRO B N 1
ATOM 4610 C CA . PRO B 1 185 ? -22.719 -5.078 49.594 1 28.42 185 PRO B CA 1
ATOM 4611 C C . PRO B 1 185 ? -23.641 -6.219 50 1 28.42 185 PRO B C 1
ATOM 4613 O O . PRO B 1 185 ? -23.281 -7.391 49.906 1 28.42 185 PRO B O 1
ATOM 4616 N N . GLY B 1 186 ? -24.891 -5.965 50.531 1 24.58 186 GLY B N 1
ATOM 4617 C CA . GLY B 1 186 ? -25.422 -7.121 51.219 1 24.58 186 GLY B CA 1
ATOM 4618 C C . GLY B 1 186 ? -25.547 -8.352 50.344 1 24.58 186 GLY B C 1
ATOM 4619 O O . GLY B 1 186 ? -25.844 -8.234 49.156 1 24.58 186 GLY B O 1
ATOM 4620 N N . PHE B 1 187 ? -24.844 -9.531 50.656 1 25.41 187 PHE B N 1
ATOM 4621 C CA . PHE B 1 187 ? -24.609 -10.875 50.125 1 25.41 187 PHE B CA 1
ATOM 4622 C C . PHE B 1 187 ? -25.906 -11.508 49.656 1 25.41 187 PHE B C 1
ATOM 4624 O O . PHE B 1 187 ? -25.891 -12.531 48.969 1 25.41 187 PHE B O 1
ATOM 4631 N N . GLY B 1 188 ? -27.094 -11.18 50.188 1 22.38 188 GLY B N 1
ATOM 4632 C CA . GLY B 1 188 ? -28 -12.312 50.312 1 22.38 188 GLY B CA 1
ATOM 4633 C C . GLY B 1 188 ? -28.438 -12.898 49 1 22.38 188 GLY B C 1
ATOM 4634 O O . GLY B 1 188 ? -28.516 -12.188 48 1 22.38 188 GLY B O 1
ATOM 4635 N N . GLY B 1 189 ? -28.203 -14.25 48.656 1 23.48 189 GLY B N 1
ATOM 4636 C CA . GLY B 1 189 ? -28.297 -15.25 47.594 1 23.48 189 GLY B CA 1
ATOM 4637 C C . GLY B 1 189 ? -29.641 -15.234 46.906 1 23.48 189 GLY B C 1
ATOM 4638 O O . GLY B 1 189 ? -29.703 -15.492 45.688 1 23.48 189 GLY B O 1
ATOM 4639 N N . ASN B 1 190 ? -30.688 -15.391 47.75 1 21 190 ASN B N 1
ATOM 4640 C CA . ASN B 1 190 ? -31.719 -16.375 47.438 1 21 190 ASN B CA 1
ATOM 4641 C C . ASN B 1 190 ? -32.469 -16 46.156 1 21 190 ASN B C 1
ATOM 4643 O O . ASN B 1 190 ? -32.656 -16.828 45.25 1 21 190 ASN B O 1
ATOM 4647 N N . ASP B 1 191 ? -33.594 -15.258 46.312 1 21.25 191 ASP B N 1
ATOM 4648 C CA . ASP B 1 191 ? -35 -15.609 46.062 1 21.25 191 ASP B CA 1
ATOM 4649 C C . ASP B 1 191 ? -35.469 -15.125 44.688 1 21.25 191 ASP B C 1
ATOM 4651 O O . ASP B 1 191 ? -36.625 -15.289 44.312 1 21.25 191 ASP B O 1
ATOM 4655 N N . LEU B 1 192 ? -34.75 -14.078 44.062 1 20.52 192 LEU B N 1
ATOM 4656 C CA . LEU B 1 192 ? -35.75 -13.398 43.25 1 20.52 192 LEU B CA 1
ATOM 4657 C C . LEU B 1 192 ? -36.156 -14.242 42.031 1 20.52 192 LEU B C 1
ATOM 4659 O O . LEU B 1 192 ? -35.438 -14.281 41.031 1 20.52 192 LEU B O 1
ATOM 4663 N N . MET B 1 193 ? -36.406 -15.609 42.344 1 21.92 193 MET B N 1
ATOM 4664 C CA . MET B 1 193 ? -36.875 -16.656 41.438 1 21.92 193 MET B CA 1
ATOM 4665 C C . MET B 1 193 ? -37.906 -16.125 40.469 1 21.92 193 MET B C 1
ATOM 4667 O O . MET B 1 193 ? -38 -16.562 39.312 1 21.92 193 MET B O 1
ATOM 4671 N N . ASN B 1 194 ? -38.969 -15.586 41.094 1 21.41 194 ASN B N 1
ATOM 4672 C CA . ASN B 1 194 ? -40.344 -15.945 40.781 1 21.41 194 ASN B CA 1
ATOM 4673 C C . ASN B 1 194 ? -40.812 -15.297 39.469 1 21.41 194 ASN B C 1
ATOM 4675 O O . ASN B 1 194 ? -42 -15.273 39.188 1 21.41 194 ASN B O 1
ATOM 4679 N N . VAL B 1 195 ? -40.094 -14.305 38.969 1 20.86 195 VAL B N 1
ATOM 4680 C CA . VAL B 1 195 ? -41 -13.359 38.344 1 20.86 195 VAL B CA 1
ATOM 4681 C C . VAL B 1 195 ? -41.688 -14 37.156 1 20.86 195 VAL B C 1
ATOM 4683 O O . VAL B 1 195 ? -42.812 -13.672 36.812 1 20.86 195 VAL B O 1
ATOM 4686 N N . GLU B 1 196 ? -40.844 -14.656 36.312 1 21.3 196 GLU B N 1
ATOM 4687 C CA . GLU B 1 196 ? -41.406 -14.617 34.938 1 21.3 196 GLU B CA 1
ATOM 4688 C C . GLU B 1 196 ? -42.625 -15.516 34.844 1 21.3 196 GLU B C 1
ATOM 4690 O O . GLU B 1 196 ? -43.031 -15.875 33.719 1 21.3 196 GLU B O 1
ATOM 4695 N N . HIS B 1 197 ? -43 -16.188 35.906 1 22.84 197 HIS B N 1
ATOM 4696 C CA . HIS B 1 197 ? -43.906 -17.297 35.562 1 22.84 197 HIS B CA 1
ATOM 4697 C C . HIS B 1 197 ? -45.094 -16.812 34.75 1 22.84 197 HIS B C 1
ATOM 4699 O O . HIS B 1 197 ? -46.094 -17.531 34.594 1 22.84 197 HIS B O 1
ATOM 4705 N N . ARG B 1 198 ? -45.156 -15.398 34.625 1 20.2 198 ARG B N 1
ATOM 4706 C CA . ARG B 1 198 ? -46.562 -15.023 34.406 1 20.2 198 ARG B CA 1
ATOM 4707 C C . ARG B 1 198 ? -47.219 -15.969 33.406 1 20.2 198 ARG B C 1
ATOM 4709 O O . ARG B 1 198 ? -46.562 -16.75 32.75 1 20.2 198 ARG B O 1
ATOM 4716 N N . ILE B 1 199 ? -48.031 -15.43 32.406 1 20.11 199 ILE B N 1
ATOM 4717 C CA . ILE B 1 199 ? -49.438 -15.297 32.125 1 20.11 199 ILE B CA 1
ATOM 4718 C C . ILE B 1 199 ? -49.844 -16.297 31.031 1 20.11 199 ILE B C 1
ATOM 4720 O O . ILE B 1 199 ? -50.188 -15.914 29.922 1 20.11 199 ILE B O 1
ATOM 4724 N N . GLY B 1 200 ? -49.062 -17.344 30.75 1 19.59 200 GLY B N 1
ATOM 4725 C CA . GLY B 1 200 ? -49.531 -18.172 29.656 1 19.59 200 GLY B CA 1
ATOM 4726 C C . GLY B 1 200 ? -50.969 -18.594 29.812 1 19.59 200 GLY B C 1
ATOM 4727 O O . GLY B 1 200 ? -51.281 -19.531 30.562 1 19.59 200 GLY B O 1
ATOM 4728 N N . ALA B 1 201 ? -51.969 -17.672 30.078 1 18.75 201 ALA B N 1
ATOM 4729 C CA . ALA B 1 201 ? -53.375 -18.047 30.188 1 18.75 201 ALA B CA 1
ATOM 4730 C C . ALA B 1 201 ? -53.812 -18.969 29.062 1 18.75 201 ALA B C 1
ATOM 4732 O O . ALA B 1 201 ? -53.5 -18.703 27.891 1 18.75 201 ALA B O 1
ATOM 4733 N N . ARG B 1 202 ? -53.812 -20.203 29.297 1 20.91 202 ARG B N 1
ATOM 4734 C CA . ARG B 1 202 ? -54.344 -21.391 28.656 1 20.91 202 ARG B CA 1
ATOM 4735 C C . ARG B 1 202 ? -55.75 -21.141 28.125 1 20.91 202 ARG B C 1
ATOM 4737 O O . ARG B 1 202 ? -56.688 -21.031 28.906 1 20.91 202 ARG B O 1
ATOM 4744 N N . VAL B 1 203 ? -55.969 -20.094 27.266 1 20.56 203 VAL B N 1
ATOM 4745 C CA . VAL B 1 203 ? -57.312 -19.969 26.766 1 20.56 203 VAL B CA 1
ATOM 4746 C C . VAL B 1 203 ? -57.812 -21.328 26.266 1 20.56 203 VAL B C 1
ATOM 4748 O O . VAL B 1 203 ? -57.188 -21.938 25.406 1 20.56 203 VAL B O 1
ATOM 4751 N N . ALA B 1 204 ? -58.375 -22.109 27.219 1 20.58 204 ALA B N 1
ATOM 4752 C CA . ALA B 1 204 ? -59.125 -23.359 27.109 1 20.58 204 ALA B CA 1
ATOM 4753 C C . ALA B 1 204 ? -60.094 -23.312 25.938 1 20.58 204 ALA B C 1
ATOM 4755 O O . ALA B 1 204 ? -60.656 -22.266 25.625 1 20.58 204 ALA B O 1
ATOM 4756 N N . GLN B 1 205 ? -59.969 -24.203 25 1 22.62 205 GLN B N 1
ATOM 4757 C CA . GLN B 1 205 ? -60.625 -24.531 23.734 1 22.62 205 GLN B CA 1
ATOM 4758 C C . GLN B 1 205 ? -62.125 -24.703 23.906 1 22.62 205 GLN B C 1
ATOM 4760 O O . GLN B 1 205 ? -62.812 -25.109 22.969 1 22.62 205 GLN B O 1
ATOM 4765 N N . GLY B 1 206 ? -62.688 -24.297 25.188 1 21.12 206 GLY B N 1
ATOM 4766 C CA . GLY B 1 206 ? -64 -24.922 25.312 1 21.12 206 GLY B CA 1
ATOM 4767 C C . GLY B 1 206 ? -65 -24.516 24.219 1 21.12 206 GLY B C 1
ATOM 4768 O O . GLY B 1 206 ? -64.75 -23.5 23.531 1 21.12 206 GLY B O 1
ATOM 4769 N N . SER B 1 207 ? -66.062 -25.359 24.016 1 24.44 207 SER B N 1
ATOM 4770 C CA . SER B 1 207 ? -67.125 -25.594 23.062 1 24.44 207 SER B CA 1
ATOM 4771 C C . SER B 1 207 ? -68.062 -24.391 23 1 24.44 207 SER B C 1
ATOM 4773 O O . SER B 1 207 ? -68.5 -23.844 24.031 1 24.44 207 SER B O 1
ATOM 4775 N N . PRO B 1 208 ? -68.125 -23.531 21.875 1 23.67 208 PRO B N 1
ATOM 4776 C CA . PRO B 1 208 ? -68.875 -22.297 21.578 1 23.67 208 PRO B CA 1
ATOM 4777 C C . PRO B 1 208 ? -70.375 -22.469 21.656 1 23.67 208 PRO B C 1
ATOM 4779 O O . PRO B 1 208 ? -70.938 -23.141 20.812 1 23.67 208 PRO B O 1
ATOM 4782 N N . ALA B 1 209 ? -70.938 -22.984 22.844 1 21.39 209 ALA B N 1
ATOM 4783 C CA . ALA B 1 209 ? -72.438 -23.094 22.859 1 21.39 209 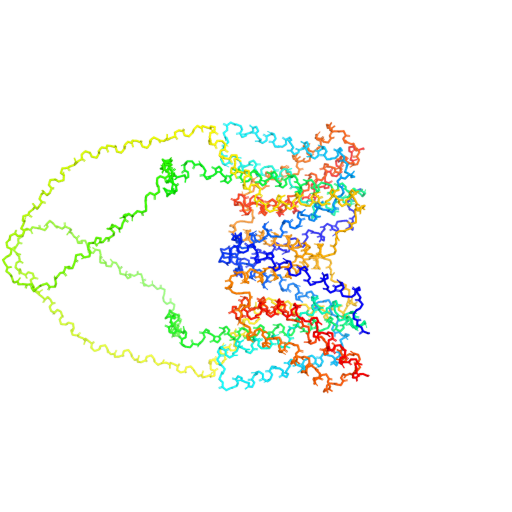ALA B CA 1
ATOM 4784 C C . ALA B 1 209 ? -73.062 -21.781 22.438 1 21.39 209 ALA B C 1
ATOM 4786 O O . ALA B 1 209 ? -72.5 -20.703 22.578 1 21.39 209 ALA B O 1
ATOM 4787 N N . ALA B 1 210 ? -74.375 -21.766 21.766 1 26.11 210 ALA B N 1
ATOM 4788 C CA . ALA B 1 210 ? -75.188 -20.922 20.906 1 26.11 210 ALA B CA 1
ATOM 4789 C C . ALA B 1 210 ? -75.688 -19.688 21.656 1 26.11 210 ALA B C 1
ATOM 4791 O O . ALA B 1 210 ? -76.25 -18.766 21.047 1 26.11 210 ALA B O 1
ATOM 4792 N N . GLY B 1 211 ? -75.562 -19.797 23.125 1 21.52 211 GLY B N 1
ATOM 4793 C CA . GLY B 1 211 ? -76.688 -19.109 23.75 1 21.52 211 GLY B CA 1
ATOM 4794 C C . GLY B 1 211 ? -76.75 -17.625 23.438 1 21.52 211 GLY B C 1
ATOM 4795 O O . GLY B 1 211 ? -75.812 -17.094 22.828 1 21.52 211 GLY B O 1
ATOM 4796 N N . ASP B 1 212 ? -77.375 -16.875 24.422 1 23.42 212 ASP B N 1
ATOM 4797 C CA . ASP B 1 212 ? -78.188 -15.672 24.531 1 23.42 212 ASP B CA 1
ATOM 4798 C C . ASP B 1 212 ? -77.375 -14.414 24.297 1 23.42 212 ASP B C 1
ATOM 4800 O O . ASP B 1 212 ? -76.188 -14.359 24.688 1 23.42 212 ASP B O 1
ATOM 4804 N N . GLU B 1 213 ? -77.625 -13.625 23.219 1 23.94 213 GLU B N 1
ATOM 4805 C CA . GLU B 1 213 ? -77.188 -12.43 22.5 1 23.94 213 GLU B CA 1
ATOM 4806 C C . GLU B 1 213 ? -76.875 -11.297 23.484 1 23.94 213 GLU B C 1
ATOM 4808 O O . GLU B 1 213 ? -76.062 -10.43 23.188 1 23.94 213 GLU B O 1
ATOM 4813 N N . SER B 1 214 ? -77.812 -11.25 24.484 1 22.95 214 SER B N 1
ATOM 4814 C CA . SER B 1 214 ? -78.188 -9.93 24.984 1 22.95 214 SER B CA 1
ATOM 4815 C C . SER B 1 214 ? -77 -9.289 25.766 1 22.95 214 SER B C 1
ATOM 4817 O O . SER B 1 214 ? -76.938 -8.062 25.828 1 22.95 214 SER B O 1
ATOM 4819 N N . ALA B 1 215 ? -76.5 -10.133 26.688 1 22.19 215 ALA B N 1
ATOM 4820 C CA . ALA B 1 215 ? -76.062 -9.508 27.922 1 22.19 215 ALA B CA 1
ATOM 4821 C C . ALA B 1 215 ? -74.812 -8.625 27.688 1 22.19 215 ALA B C 1
ATOM 4823 O O . ALA B 1 215 ? -74.25 -8.078 28.625 1 22.19 215 ALA B O 1
ATOM 4824 N N . LEU B 1 216 ? -74.188 -8.867 26.609 1 21.19 216 LEU B N 1
ATOM 4825 C CA . LEU B 1 216 ? -72.75 -8.547 26.766 1 21.19 216 LEU B CA 1
ATOM 4826 C C . LEU B 1 216 ? -72.562 -7.043 26.859 1 21.19 216 LEU B C 1
ATOM 4828 O O . LEU B 1 216 ? -71.375 -6.562 26.75 1 21.19 216 LEU B O 1
ATOM 4832 N N . LYS B 1 217 ? -73.688 -6.285 26.828 1 24.33 217 LYS B N 1
ATOM 4833 C CA . LYS B 1 217 ? -73.438 -4.867 26.594 1 24.33 217 LYS B CA 1
ATOM 4834 C C . LYS B 1 217 ? -72.688 -4.238 27.766 1 24.33 217 LYS B C 1
ATOM 4836 O O . LYS B 1 217 ? -72.562 -3.02 27.828 1 24.33 217 LYS B O 1
ATOM 4841 N N . HIS B 1 218 ? -72.688 -5.047 28.938 1 22.5 218 HIS B N 1
ATOM 4842 C CA . HIS B 1 218 ? -72.312 -4.133 30.016 1 22.5 218 HIS B CA 1
ATOM 4843 C C . HIS B 1 218 ? -71.062 -3.389 29.672 1 22.5 218 HIS B C 1
ATOM 4845 O O . HIS B 1 218 ? -70 -4.008 29.328 1 22.5 218 HIS B O 1
ATOM 4851 N N . THR B 1 219 ? -71.188 -2.146 29.172 1 22.03 219 THR B N 1
ATOM 4852 C CA . THR B 1 219 ? -70.375 -1.008 28.875 1 22.03 219 THR B CA 1
ATOM 4853 C C . THR B 1 219 ? -69.375 -0.769 30 1 22.03 219 THR B C 1
ATOM 4855 O O . THR B 1 219 ? -69.75 -0.462 31.125 1 22.03 219 THR B O 1
ATOM 4858 N N . LEU B 1 220 ? -68.438 -1.786 30.25 1 22.31 220 LEU B N 1
ATOM 4859 C CA . LEU B 1 220 ? -67.438 -1.536 31.297 1 22.31 220 LEU B CA 1
ATOM 4860 C C . LEU B 1 220 ? -66.938 -0.095 31.234 1 22.31 220 LEU B C 1
ATOM 4862 O O . LEU B 1 220 ? -66.25 0.288 30.297 1 22.31 220 LEU B O 1
ATOM 4866 N N . ALA B 1 221 ? -67.812 0.907 31.5 1 24.55 221 ALA B N 1
ATOM 4867 C CA . ALA B 1 221 ? -67.375 2.275 31.797 1 24.55 221 ALA B CA 1
ATOM 4868 C C . ALA B 1 221 ? -66.25 2.293 32.781 1 24.55 221 ALA B C 1
ATOM 4870 O O . ALA B 1 221 ? -66.375 2.107 33.969 1 24.55 221 ALA B O 1
ATOM 4871 N N . ILE B 1 222 ? -65.25 1.43 32.5 1 25.22 222 ILE B N 1
ATOM 4872 C CA . ILE B 1 222 ? -64.125 1.55 33.375 1 25.22 222 ILE B CA 1
ATOM 4873 C C . ILE B 1 222 ? -63.75 3.023 33.562 1 25.22 222 ILE B C 1
ATOM 4875 O O . ILE B 1 222 ? -63.531 3.748 32.594 1 25.22 222 ILE B O 1
ATOM 4879 N N . ASP B 1 223 ? -64.438 3.666 34.469 1 24.58 223 ASP B N 1
ATOM 4880 C CA . ASP B 1 223 ? -64.062 4.957 35.062 1 24.58 223 ASP B CA 1
ATOM 4881 C C . ASP B 1 223 ? -62.531 5.094 35.125 1 24.58 223 ASP B C 1
ATOM 4883 O O . ASP B 1 223 ? -61.875 4.363 35.875 1 24.58 223 ASP B O 1
ATOM 4887 N N . LEU B 1 224 ? -61.906 5.172 33.938 1 24.05 224 LEU B N 1
ATOM 4888 C CA . LEU B 1 224 ? -60.5 5.613 33.875 1 24.05 224 LEU B CA 1
ATOM 4889 C C . LEU B 1 224 ? -60.25 6.766 34.844 1 24.05 224 LEU B C 1
ATOM 4891 O O . LEU B 1 224 ? -60.656 7.902 34.562 1 24.05 224 LEU B O 1
ATOM 4895 N N . GLN B 1 225 ? -60.75 6.625 36.094 1 26.44 225 GLN B N 1
ATOM 4896 C CA . GLN B 1 225 ? -60.219 7.633 37 1 26.44 225 GLN B CA 1
ATOM 4897 C C . GLN B 1 225 ? -58.781 7.949 36.719 1 26.44 225 GLN B C 1
ATOM 4899 O O . GLN B 1 225 ? -57.938 7.043 36.656 1 26.44 225 GLN B O 1
ATOM 4904 N N . THR B 1 226 ? -58.562 9.008 35.938 1 25.58 226 THR B N 1
ATOM 4905 C CA . THR B 1 226 ? -57.312 9.727 35.688 1 25.58 226 THR B CA 1
ATOM 4906 C C . THR B 1 226 ? -56.438 9.766 36.938 1 25.58 226 THR B C 1
ATOM 4908 O O . THR B 1 226 ? -56.75 10.484 37.906 1 25.58 226 THR B O 1
ATOM 4911 N N . LYS B 1 227 ? -56.156 8.625 37.594 1 31.12 227 LYS B N 1
ATOM 4912 C CA . LYS B 1 227 ? -55.156 8.742 38.656 1 31.12 227 LYS B CA 1
ATOM 4913 C C . LYS B 1 227 ? -54.156 9.836 38.312 1 31.12 227 LYS B C 1
ATOM 4915 O O . LYS B 1 227 ? -53.625 9.891 37.188 1 31.12 227 LYS B O 1
ATOM 4920 N N . SER B 1 228 ? -54.281 10.945 38.969 1 27.42 228 SER B N 1
ATOM 4921 C CA . SER B 1 228 ? -53.344 12.07 38.969 1 27.42 228 SER B CA 1
ATOM 4922 C C . SER B 1 228 ? -51.906 11.602 38.812 1 27.42 228 SER B C 1
ATOM 4924 O O . SER B 1 228 ? -51.406 10.867 39.656 1 27.42 228 SER B O 1
ATOM 4926 N N . VAL B 1 229 ? -51.594 11.047 37.656 1 31.38 229 VAL B N 1
ATOM 4927 C CA . VAL B 1 229 ? -50.188 10.812 37.375 1 31.38 229 VAL B CA 1
ATOM 4928 C C . VAL B 1 229 ? -49.344 11.891 38.094 1 31.38 229 VAL B C 1
ATOM 4930 O O . VAL B 1 229 ? -49.562 13.078 37.844 1 31.38 229 VAL B O 1
ATOM 4933 N N . THR B 1 230 ? -49.094 11.656 39.406 1 33.75 230 THR B N 1
ATOM 4934 C CA . THR B 1 230 ? -48.094 12.5 40.031 1 33.75 230 THR B CA 1
ATOM 4935 C C . THR B 1 230 ? -47.031 12.922 39.031 1 33.75 230 THR B C 1
ATOM 4937 O O . THR B 1 230 ? -46.594 12.109 38.219 1 33.75 230 THR B O 1
ATOM 4940 N N . PRO B 1 231 ? -47.125 14.164 38.625 1 31.05 231 PRO B N 1
ATOM 4941 C CA . PRO B 1 231 ? -46.125 14.633 37.656 1 31.05 231 PRO B CA 1
ATOM 4942 C C . PRO B 1 231 ? -44.75 13.992 37.875 1 31.05 231 PRO B C 1
ATOM 4944 O O . PRO B 1 231 ? -44.375 13.75 39.031 1 31.05 231 PRO B O 1
ATOM 4947 N N . ILE B 1 232 ? -44.406 12.969 37.125 1 35.5 232 ILE B N 1
ATOM 4948 C CA . ILE B 1 232 ? -43.031 12.555 37.125 1 35.5 232 ILE B CA 1
ATOM 4949 C C . ILE B 1 232 ? -42.125 13.742 37.438 1 35.5 232 ILE B C 1
ATOM 4951 O O . ILE B 1 232 ? -42.25 14.812 36.875 1 35.5 232 ILE B O 1
ATOM 4955 N N . PRO B 1 233 ? -41.781 13.836 38.781 1 33.28 233 PRO B N 1
ATOM 4956 C CA . PRO B 1 233 ? -40.875 14.953 39.062 1 33.28 233 PRO B CA 1
ATOM 4957 C C . PRO B 1 233 ? -40.062 15.383 37.875 1 33.28 233 PRO B C 1
ATOM 4959 O O . PRO B 1 233 ? -39.781 14.562 37 1 33.28 233 PRO B O 1
ATOM 4962 N N . GLU B 1 234 ? -40.188 16.562 37.438 1 33.72 234 GLU B N 1
ATOM 4963 C CA . GLU B 1 234 ? -39.344 17.203 36.438 1 33.72 234 GLU B CA 1
ATOM 4964 C C . GLU B 1 234 ? -37.938 16.578 36.438 1 33.72 234 GLU B C 1
ATOM 4966 O O . GLU B 1 234 ? -37.375 16.328 37.5 1 33.72 234 GLU B O 1
ATOM 4971 N N . ALA B 1 235 ? -37.562 15.789 35.5 1 34.97 235 ALA B N 1
ATOM 4972 C CA . ALA B 1 235 ? -36.188 15.422 35.25 1 34.97 235 ALA B CA 1
ATOM 4973 C C . ALA B 1 235 ? -35.219 16.516 35.719 1 34.97 235 ALA B C 1
ATOM 4975 O O . ALA B 1 235 ? -35.25 17.641 35.219 1 34.97 235 ALA B O 1
ATOM 4976 N N . ARG B 1 236 ? -35.031 16.672 36.969 1 33.62 236 ARG B N 1
ATOM 4977 C CA . ARG B 1 236 ? -33.906 17.516 37.375 1 33.62 236 ARG B CA 1
ATOM 4978 C C . ARG B 1 236 ? -32.781 17.469 36.344 1 33.62 236 ARG B C 1
ATOM 4980 O O . ARG B 1 236 ? -32.156 16.438 36.156 1 33.62 236 ARG B O 1
ATOM 4987 N N . VAL B 1 237 ? -32.906 18 35.219 1 37.25 237 VAL B N 1
ATOM 4988 C CA . VAL B 1 237 ? -31.734 18.328 34.406 1 37.25 237 VAL B CA 1
ATOM 4989 C C . VAL B 1 237 ? -30.516 18.469 35.344 1 37.25 237 VAL B C 1
ATOM 4991 O O . VAL B 1 237 ? -30.469 19.391 36.156 1 37.25 237 VAL B O 1
ATOM 4994 N N . LEU B 1 238 ? -30.125 17.516 36.031 1 37.84 238 LEU B N 1
ATOM 4995 C CA . LEU B 1 238 ? -28.844 17.594 36.75 1 37.84 238 LEU B CA 1
ATOM 4996 C C . LEU B 1 238 ? -27.922 18.609 36.094 1 37.84 238 LEU B C 1
ATOM 4998 O O . LEU B 1 238 ? -27.547 18.453 34.906 1 37.84 238 LEU B O 1
ATOM 5002 N N . ARG B 1 239 ? -28.141 19.859 36.281 1 43.72 239 ARG B N 1
ATOM 5003 C CA . ARG B 1 239 ? -27.172 20.891 35.938 1 43.72 239 ARG B CA 1
ATOM 5004 C C . ARG B 1 239 ? -25.75 20.375 36.125 1 43.72 239 ARG B C 1
ATOM 5006 O O . ARG B 1 239 ? -25.25 20.266 37.25 1 43.72 239 ARG B O 1
ATOM 5013 N N . VAL B 1 240 ? -25.344 19.359 35.469 1 53.66 240 VAL B N 1
ATOM 5014 C CA . VAL B 1 240 ? -23.938 18.953 35.469 1 53.66 240 VAL B CA 1
ATOM 5015 C C . VAL B 1 240 ? -23.062 20.203 35.438 1 53.66 240 VAL B C 1
ATOM 5017 O O . VAL B 1 240 ? -23.281 21.094 34.625 1 53.66 240 VAL B O 1
ATOM 5020 N N . SER B 1 241 ? -22.391 20.562 36.594 1 65.06 241 SER B N 1
ATOM 5021 C CA . SER B 1 241 ? -21.469 21.688 36.719 1 65.06 241 SER B CA 1
ATOM 5022 C C . SER B 1 241 ? -20.578 21.797 35.469 1 65.06 241 SER B C 1
ATOM 5024 O O . SER B 1 241 ? -20.25 20.781 34.844 1 65.06 241 SER B O 1
ATOM 5026 N N . LYS B 1 242 ? -20.594 23 34.875 1 72.12 242 LYS B N 1
ATOM 5027 C CA . LYS B 1 242 ? -19.703 23.328 33.781 1 72.12 242 LYS B CA 1
ATOM 5028 C C . LYS B 1 242 ? -18.344 22.672 33.969 1 72.12 242 LYS B C 1
ATOM 5030 O O . LYS B 1 242 ? -17.75 22.172 33 1 72.12 242 LYS B O 1
ATOM 5035 N N . PHE B 1 243 ? -17.938 22.5 35.25 1 77.75 243 PHE B N 1
ATOM 5036 C CA . PHE B 1 243 ? -16.625 21.938 35.531 1 77.75 243 PHE B CA 1
ATOM 5037 C C . PHE B 1 243 ? -16.609 20.438 35.25 1 77.75 243 PHE B C 1
ATOM 5039 O O . PHE B 1 243 ? -15.633 19.922 34.688 1 77.75 243 PHE B O 1
ATOM 5046 N N . TYR B 1 244 ? -17.609 19.781 35.625 1 75.06 244 TYR B N 1
ATOM 5047 C CA . TYR B 1 244 ? -17.688 18.344 35.375 1 75.06 244 TYR B CA 1
ATOM 5048 C C . TYR B 1 244 ? -17.719 18.047 33.875 1 75.06 244 TYR B C 1
ATOM 5050 O O . TYR B 1 244 ? -17.078 17.094 33.406 1 75.06 244 TYR B O 1
ATOM 5058 N N . LEU B 1 245 ? -18.453 18.891 33.25 1 77.19 245 LEU B N 1
ATOM 5059 C CA . LEU B 1 245 ? -18.562 18.703 31.797 1 77.19 245 LEU B CA 1
ATOM 5060 C C . LEU B 1 245 ? -17.203 18.906 31.125 1 77.19 245 LEU B C 1
ATOM 5062 O O . LEU B 1 245 ? -16.797 18.125 30.266 1 77.19 245 LEU B O 1
ATOM 5066 N N . VAL B 1 246 ? -16.547 19.953 31.516 1 82.19 246 VAL B N 1
ATOM 5067 C CA . VAL B 1 246 ? -15.234 20.266 30.969 1 82.19 246 VAL B CA 1
ATOM 5068 C C . VAL B 1 246 ? -14.258 19.141 31.297 1 82.19 246 VAL B C 1
ATOM 5070 O O . VAL B 1 246 ? -13.461 18.719 30.438 1 82.19 246 VAL B O 1
ATOM 5073 N N . LYS B 1 247 ? -14.305 18.656 32.5 1 86.06 247 LYS B N 1
ATOM 5074 C CA . LYS B 1 247 ? -13.438 17.562 32.906 1 86.06 247 LYS B CA 1
ATOM 5075 C C . LYS B 1 247 ? -13.719 16.297 32.125 1 86.06 247 LYS B C 1
ATOM 5077 O O . LYS B 1 247 ? -12.789 15.594 31.703 1 86.06 247 LYS B O 1
ATOM 5082 N N . ARG B 1 248 ? -14.898 16.047 31.953 1 82.12 248 ARG B N 1
ATOM 5083 C CA . ARG B 1 248 ? -15.273 14.852 31.203 1 82.12 248 ARG B CA 1
ATOM 5084 C C . ARG B 1 248 ? -14.844 14.953 29.75 1 82.12 248 ARG B C 1
ATOM 5086 O O . ARG B 1 248 ? -14.352 13.977 29.172 1 82.12 248 ARG B O 1
ATOM 5093 N N . ILE B 1 249 ? -15.062 16.062 29.203 1 84.31 249 ILE B N 1
ATOM 5094 C CA . ILE B 1 249 ? -14.656 16.281 27.828 1 84.31 249 ILE B CA 1
ATOM 5095 C C . ILE B 1 249 ? -13.141 16.141 27.703 1 84.31 249 ILE B C 1
ATOM 5097 O O . ILE B 1 249 ? -12.648 15.43 26.812 1 84.31 249 ILE B O 1
ATOM 5101 N N . THR B 1 250 ? -12.469 16.75 28.594 1 86.69 250 THR B N 1
ATOM 5102 C CA . THR B 1 250 ? -11.016 16.719 28.562 1 86.69 250 THR B CA 1
ATOM 5103 C C . THR B 1 250 ? -10.5 15.289 28.734 1 86.69 250 THR B C 1
ATOM 5105 O O . THR B 1 250 ? -9.578 14.867 28.047 1 86.69 250 THR B O 1
ATOM 5108 N N . MET B 1 251 ? -11.117 14.586 29.594 1 88.69 251 MET B N 1
ATOM 5109 C CA . MET B 1 251 ? -10.703 13.211 29.859 1 88.69 251 MET B CA 1
ATOM 5110 C C . MET B 1 251 ? -10.977 12.328 28.656 1 88.69 251 MET B C 1
ATOM 5112 O O . MET B 1 251 ? -10.156 11.477 28.297 1 88.69 251 MET B O 1
ATOM 5116 N N . THR B 1 252 ? -12.07 12.547 28.062 1 85.25 252 THR B N 1
ATOM 5117 C CA . THR B 1 252 ? -12.438 11.75 26.906 1 85.25 252 THR B CA 1
ATOM 5118 C C . THR B 1 252 ? -11.508 12.039 25.734 1 85.25 252 THR B C 1
ATOM 5120 O O . THR B 1 252 ? -11.078 11.117 25.031 1 85.25 252 THR B O 1
ATOM 5123 N N . VAL B 1 253 ? -11.227 13.234 25.562 1 86.88 253 VAL B N 1
ATOM 5124 C CA . VAL B 1 253 ? -10.32 13.625 24.5 1 86.88 253 VAL B CA 1
ATOM 5125 C C . VAL B 1 253 ? -8.93 13.039 24.75 1 86.88 253 VAL B C 1
ATOM 5127 O O . VAL B 1 253 ? -8.305 12.508 23.828 1 86.88 253 VAL B O 1
ATOM 5130 N N . ALA B 1 254 ? -8.578 13.102 25.969 1 88.88 254 ALA B N 1
ATOM 5131 C CA . ALA B 1 254 ? -7.266 12.57 26.328 1 88.88 254 ALA B CA 1
ATOM 5132 C C . ALA B 1 254 ? -7.211 11.062 26.109 1 88.88 254 ALA B C 1
ATOM 5134 O O . ALA B 1 254 ? -6.219 10.539 25.594 1 88.88 254 ALA B O 1
ATOM 5135 N N . MET B 1 255 ? -8.227 10.422 26.438 1 86.75 255 MET B N 1
ATOM 5136 C CA . MET B 1 255 ? -8.281 8.969 26.281 1 86.75 255 MET B CA 1
ATOM 5137 C C . MET B 1 255 ? -8.289 8.586 24.812 1 86.75 255 MET B C 1
ATOM 5139 O O . MET B 1 255 ? -7.613 7.637 24.406 1 86.75 255 MET B O 1
ATOM 5143 N N . ASN B 1 256 ? -9.023 9.32 24.047 1 85.44 256 ASN B N 1
ATOM 5144 C CA . ASN B 1 256 ? -9.078 9.055 22.625 1 85.44 256 ASN B CA 1
ATOM 5145 C C . ASN B 1 256 ? -7.738 9.344 21.938 1 85.44 256 ASN B C 1
ATOM 5147 O O . ASN B 1 256 ? -7.324 8.625 21.031 1 85.44 256 ASN B O 1
ATOM 5151 N N . PHE B 1 257 ? -7.246 10.383 22.469 1 83.94 257 PHE B N 1
ATOM 5152 C CA . PHE B 1 257 ? -5.957 10.82 21.938 1 83.94 257 PHE B CA 1
ATOM 5153 C C . PHE B 1 257 ? -4.887 9.758 22.188 1 83.94 257 PHE B C 1
ATOM 5155 O O . PHE B 1 257 ? -4.09 9.461 21.297 1 83.94 257 PHE B O 1
ATOM 5162 N N . VAL B 1 258 ? -4.93 9.141 23.281 1 85.31 258 VAL B N 1
ATOM 5163 C CA . VAL B 1 258 ? -3.947 8.125 23.656 1 85.31 258 VAL B CA 1
ATOM 5164 C C . VAL B 1 258 ? -4.215 6.836 22.875 1 85.31 258 VAL B C 1
ATOM 5166 O O . VAL B 1 258 ? -3.312 6.02 22.688 1 85.31 258 VAL B O 1
ATOM 5169 N N . LYS B 1 259 ? -5.352 6.68 22.406 1 88 259 LYS B N 1
ATOM 5170 C CA . LYS B 1 259 ? -5.695 5.469 21.656 1 88 259 LYS B CA 1
ATOM 5171 C C . LYS B 1 259 ? -5.352 5.613 20.188 1 88 259 LYS B C 1
ATOM 5173 O O . LYS B 1 259 ? -5.438 4.648 19.422 1 88 259 LYS B O 1
ATOM 5178 N N . SER B 1 260 ? -4.91 6.734 19.812 1 89.88 260 SER B N 1
ATOM 5179 C CA . SER B 1 260 ? -4.59 6.977 18.406 1 89.88 260 SER B CA 1
ATOM 5180 C C . SER B 1 260 ? -3.289 6.285 18 1 89.88 260 SER B C 1
ATOM 5182 O O . SER B 1 260 ? -2.238 6.543 18.594 1 89.88 260 SER B O 1
ATOM 5184 N N . PRO B 1 261 ? -3.293 5.434 17.016 1 92.19 261 PRO B N 1
ATOM 5185 C CA . PRO B 1 261 ? -2.072 4.742 16.578 1 92.19 261 PRO B CA 1
ATOM 5186 C C . PRO B 1 261 ? -1.002 5.699 16.062 1 92.19 261 PRO B C 1
ATOM 5188 O O . PRO B 1 261 ? 0.194 5.426 16.203 1 92.19 261 PRO B O 1
ATOM 5191 N N . ILE B 1 262 ? -1.413 6.742 15.516 1 94.44 262 ILE B N 1
ATOM 5192 C CA . ILE B 1 262 ? -0.469 7.707 14.961 1 94.44 262 ILE B CA 1
ATOM 5193 C C . ILE B 1 262 ? 0.337 8.352 16.094 1 94.44 262 ILE B C 1
ATOM 5195 O O . ILE B 1 262 ? 1.557 8.5 15.984 1 94.44 262 ILE B O 1
ATOM 5199 N N . VAL B 1 263 ? -0.31 8.672 17.203 1 93.44 263 VAL B N 1
ATOM 5200 C CA . VAL B 1 263 ? 0.348 9.266 18.359 1 93.44 263 VAL B CA 1
ATOM 5201 C C . VAL B 1 263 ? 1.369 8.289 18.938 1 93.44 263 VAL B C 1
ATOM 5203 O O . VAL B 1 263 ? 2.52 8.656 19.188 1 93.44 263 VAL B O 1
ATOM 5206 N N . TRP B 1 264 ? 1.048 7.098 19.031 1 94.44 264 TRP B N 1
ATOM 5207 C CA . TRP B 1 264 ? 1.948 6.086 19.562 1 94.44 264 TRP B CA 1
ATOM 5208 C C . TRP B 1 264 ? 3.123 5.844 18.625 1 94.44 264 TRP B C 1
ATOM 5210 O O . TRP B 1 264 ? 4.246 5.605 19.062 1 94.44 264 TRP B O 1
ATOM 5220 N N . SER B 1 265 ? 2.799 5.828 17.359 1 96.25 265 SER B N 1
ATOM 5221 C CA . SER B 1 265 ? 3.871 5.648 16.391 1 96.25 265 SER B CA 1
ATOM 5222 C C . SER B 1 265 ? 4.926 6.746 16.516 1 96.25 265 SER B C 1
ATOM 5224 O O . SER B 1 265 ? 6.121 6.477 16.406 1 96.25 265 SER B O 1
ATOM 5226 N N . SER B 1 266 ? 4.461 7.961 16.734 1 95.38 266 SER B N 1
ATOM 5227 C CA . SER B 1 266 ? 5.379 9.086 16.906 1 95.38 266 SER B CA 1
ATOM 5228 C C . SER B 1 266 ? 6.195 8.938 18.188 1 95.38 266 SER B C 1
ATOM 5230 O O . SER B 1 266 ? 7.406 9.164 18.188 1 95.38 266 SER B O 1
ATOM 5232 N N . ILE B 1 267 ? 5.578 8.516 19.25 1 95.69 267 ILE B N 1
ATOM 5233 C CA . ILE B 1 267 ? 6.242 8.375 20.547 1 95.69 267 ILE B CA 1
ATOM 5234 C C . ILE B 1 267 ? 7.273 7.25 20.484 1 95.69 267 ILE B C 1
ATOM 5236 O O . ILE B 1 267 ? 8.414 7.422 20.906 1 95.69 267 ILE B O 1
ATOM 5240 N N . ILE B 1 268 ? 6.891 6.125 19.891 1 96.62 268 ILE B N 1
ATOM 5241 C CA . ILE B 1 268 ? 7.789 4.98 19.781 1 96.62 268 ILE B CA 1
ATOM 5242 C C . ILE B 1 268 ? 8.945 5.324 18.844 1 96.62 268 ILE B C 1
ATOM 5244 O O . ILE B 1 268 ? 10.102 4.988 19.125 1 96.62 268 ILE B O 1
ATOM 5248 N N . GLY B 1 269 ? 8.602 5.949 17.688 1 96.75 269 GLY B N 1
ATOM 5249 C CA . GLY B 1 269 ? 9.648 6.391 16.781 1 96.75 269 GLY B CA 1
ATOM 5250 C C . GLY B 1 269 ? 10.633 7.344 17.422 1 96.75 269 GLY B C 1
ATOM 5251 O O . GLY B 1 269 ? 11.844 7.219 17.234 1 96.75 269 GLY B O 1
ATOM 5252 N N . PHE B 1 270 ? 10.133 8.25 18.203 1 96.25 270 PHE B N 1
ATOM 5253 C CA . PHE B 1 270 ? 10.977 9.234 18.875 1 96.25 270 PHE B CA 1
ATOM 5254 C C . PHE B 1 270 ? 11.852 8.57 19.922 1 96.25 270 PHE B C 1
ATOM 5256 O O . PHE B 1 270 ? 13.039 8.883 20.047 1 96.25 270 PHE B O 1
ATOM 5263 N N . THR B 1 271 ? 11.266 7.707 20.734 1 96.56 271 THR B N 1
ATOM 5264 C CA . THR B 1 271 ? 12.016 6.965 21.734 1 96.56 271 THR B CA 1
ATOM 5265 C C . THR B 1 271 ? 13.133 6.148 21.078 1 96.56 271 THR B C 1
ATOM 5267 O O . THR B 1 271 ? 14.258 6.121 21.578 1 96.56 271 THR B O 1
ATOM 5270 N N . TYR B 1 272 ? 12.789 5.559 20 1 96.06 272 TYR B N 1
ATOM 5271 C CA . TYR B 1 272 ? 13.805 4.805 19.266 1 96.06 272 TYR B CA 1
ATOM 5272 C C . TYR B 1 272 ? 14.914 5.723 18.781 1 96.06 272 TYR B C 1
ATOM 5274 O O . TYR B 1 272 ? 16.094 5.387 18.891 1 96.06 272 TYR B O 1
ATOM 5282 N N . ALA B 1 273 ? 14.562 6.848 18.172 1 95.06 273 ALA B N 1
ATOM 5283 C CA . ALA B 1 273 ? 15.555 7.801 17.672 1 95.06 273 ALA B CA 1
ATOM 5284 C C . ALA B 1 273 ? 16.484 8.273 18.797 1 95.06 273 ALA B C 1
ATOM 5286 O O . ALA B 1 273 ? 17.703 8.297 18.625 1 95.06 273 ALA B O 1
ATOM 5287 N N . LEU B 1 274 ? 15.961 8.586 19.969 1 94.94 274 LEU B N 1
ATOM 5288 C CA . LEU B 1 274 ? 16.734 9.055 21.125 1 94.94 274 LEU B CA 1
ATOM 5289 C C . LEU B 1 274 ? 17.734 7.992 21.562 1 94.94 274 LEU B C 1
ATOM 5291 O O . LEU B 1 274 ? 18.922 8.289 21.75 1 94.94 274 LEU B O 1
ATOM 5295 N N . LEU B 1 275 ? 17.266 6.77 21.625 1 94.56 275 LEU B N 1
ATOM 5296 C CA . LEU B 1 275 ? 18.094 5.684 22.125 1 94.56 275 LEU B CA 1
ATOM 5297 C C . LEU B 1 275 ? 19.125 5.258 21.078 1 94.56 275 LEU B C 1
ATOM 5299 O O . LEU B 1 275 ? 20.297 5.016 21.406 1 94.56 275 LEU B O 1
ATOM 5303 N N . ASN B 1 276 ? 18.719 5.164 19.891 1 92.5 276 ASN B N 1
ATOM 5304 C CA . ASN B 1 276 ? 19.578 4.691 18.812 1 92.5 276 ASN B CA 1
ATOM 5305 C C . ASN B 1 276 ? 20.719 5.664 18.547 1 92.5 276 ASN B C 1
ATOM 5307 O O . ASN B 1 276 ? 21.875 5.246 18.375 1 92.5 276 ASN B O 1
ATOM 5311 N N . PHE B 1 277 ? 20.484 6.91 18.453 1 91.12 277 PHE B N 1
ATOM 5312 C CA . PHE B 1 277 ? 21.516 7.887 18.125 1 91.12 277 PHE B CA 1
ATOM 5313 C C . PHE B 1 277 ? 22.391 8.195 19.328 1 91.12 277 PHE B C 1
ATOM 5315 O O . PHE B 1 277 ? 23.547 8.578 19.188 1 91.12 277 PHE B O 1
ATOM 5322 N N . ARG B 1 278 ? 21.859 7.992 20.484 1 90 278 ARG B N 1
ATOM 5323 C CA . ARG B 1 278 ? 22.656 8.211 21.703 1 90 278 ARG B CA 1
ATOM 5324 C C . ARG B 1 278 ? 23.562 7.016 21.984 1 90 278 ARG B C 1
ATOM 5326 O O . ARG B 1 278 ? 24.719 7.188 22.344 1 90 278 ARG B O 1
ATOM 5333 N N . PHE B 1 279 ? 23.047 5.816 21.766 1 91.38 279 PHE B N 1
ATOM 5334 C CA . PHE B 1 279 ? 23.75 4.645 22.266 1 91.38 279 PHE B CA 1
ATOM 5335 C C . PHE B 1 279 ? 24.312 3.816 21.109 1 91.38 279 PHE B C 1
ATOM 5337 O O . PHE B 1 279 ? 25.219 3.018 21.297 1 91.38 279 PHE B O 1
ATOM 5344 N N . ASN B 1 280 ? 23.797 3.895 19.938 1 89.12 280 ASN B N 1
ATOM 5345 C CA . ASN B 1 280 ? 24.219 3.051 18.828 1 89.12 280 ASN B CA 1
ATOM 5346 C C . ASN B 1 280 ? 24.75 3.881 17.656 1 89.12 280 ASN B C 1
ATOM 5348 O O . ASN B 1 280 ? 24.672 3.457 16.5 1 89.12 280 ASN B O 1
ATOM 5352 N N . ASP B 1 281 ? 25.141 5.062 17.891 1 86.88 281 ASP B N 1
ATOM 5353 C CA . ASP B 1 281 ? 25.766 5.949 16.922 1 86.88 281 ASP B CA 1
ATOM 5354 C C . ASP B 1 281 ? 24.875 6.117 15.688 1 86.88 281 ASP B C 1
ATOM 5356 O O . ASP B 1 281 ? 25.375 6.215 14.562 1 86.88 281 ASP B O 1
ATOM 5360 N N . GLY B 1 282 ? 23.625 5.848 15.828 1 85.19 282 GLY B N 1
ATOM 5361 C CA . GLY B 1 282 ? 22.688 6.121 14.742 1 85.19 282 GLY B CA 1
ATOM 5362 C C . GLY B 1 282 ? 22.688 5.051 13.672 1 85.19 282 GLY B C 1
ATOM 5363 O O . GLY B 1 282 ? 22.547 5.355 12.484 1 85.19 282 GLY B O 1
ATOM 5364 N N . LYS B 1 283 ? 23 3.881 14.078 1 89.31 283 LYS B N 1
ATOM 5365 C CA . LYS B 1 283 ? 22.938 2.775 13.125 1 89.31 283 LYS B CA 1
ATOM 5366 C C . LYS B 1 283 ? 21.531 2.609 12.562 1 89.31 283 LYS B C 1
ATOM 5368 O O . LYS B 1 283 ? 20.547 2.904 13.25 1 89.31 283 LYS B O 1
ATOM 5373 N N . PRO B 1 284 ? 21.516 2.164 11.32 1 88.25 284 PRO B N 1
ATOM 5374 C CA . PRO B 1 284 ? 20.188 1.981 10.727 1 88.25 284 PRO B CA 1
ATOM 5375 C C . PRO B 1 284 ? 19.344 0.957 11.469 1 88.25 284 PRO B C 1
ATOM 5377 O O . PRO B 1 284 ? 19.875 0.114 12.195 1 88.25 284 PRO B O 1
ATOM 5380 N N . LEU B 1 285 ? 18.031 1.098 11.312 1 89.94 285 LEU B N 1
ATOM 5381 C CA . LEU B 1 285 ? 17.094 0.118 11.852 1 89.94 285 LEU B CA 1
ATOM 5382 C C . LEU B 1 285 ? 17.484 -1.295 11.43 1 89.94 285 LEU B C 1
ATOM 5384 O O . LEU B 1 285 ? 17.938 -1.508 10.305 1 89.94 285 LEU B O 1
ATOM 5388 N N . PRO B 1 286 ? 17.375 -2.201 12.414 1 91.5 286 PRO B N 1
ATOM 5389 C CA . PRO B 1 286 ? 17.516 -3.59 11.977 1 91.5 286 PRO B CA 1
ATOM 5390 C C . PRO B 1 286 ? 16.672 -3.92 10.75 1 91.5 286 PRO B C 1
ATOM 5392 O O . PRO B 1 286 ? 15.539 -3.432 10.633 1 91.5 286 PRO B O 1
ATOM 5395 N N . VAL B 1 287 ? 17.156 -4.73 9.93 1 92.62 287 VAL B N 1
ATOM 5396 C CA . VAL B 1 287 ? 16.547 -5.016 8.633 1 92.62 287 VAL B CA 1
ATOM 5397 C C . VAL B 1 287 ? 15.125 -5.539 8.828 1 92.62 287 VAL B C 1
ATOM 5399 O O . VAL B 1 287 ? 14.211 -5.152 8.094 1 92.62 287 VAL B O 1
ATOM 5402 N N . ILE B 1 288 ? 14.891 -6.336 9.789 1 94.25 288 ILE B N 1
ATOM 5403 C CA . ILE B 1 288 ? 13.586 -6.922 10.055 1 94.25 288 ILE B CA 1
ATOM 5404 C C . ILE B 1 288 ? 12.578 -5.816 10.367 1 94.25 288 ILE B C 1
ATOM 5406 O O . ILE B 1 288 ? 11.469 -5.809 9.828 1 94.25 288 ILE B O 1
ATOM 5410 N N . ILE B 1 289 ? 12.945 -4.883 11.188 1 94.88 289 ILE B N 1
ATOM 5411 C CA . ILE B 1 289 ? 12.062 -3.787 11.578 1 94.88 289 ILE B CA 1
ATOM 5412 C C . ILE B 1 289 ? 11.844 -2.855 10.391 1 94.88 289 ILE B C 1
ATOM 5414 O O . ILE B 1 289 ? 10.703 -2.467 10.102 1 94.88 289 ILE B O 1
ATOM 5418 N N . LYS B 1 290 ? 12.945 -2.582 9.766 1 95.25 290 LYS B N 1
ATOM 5419 C CA . LYS B 1 290 ? 12.867 -1.693 8.609 1 95.25 290 LYS B CA 1
ATOM 5420 C C . LYS B 1 290 ? 11.945 -2.26 7.535 1 95.25 290 LYS B C 1
ATOM 5422 O O . LYS B 1 290 ? 11.078 -1.553 7.016 1 95.25 290 LYS B O 1
ATOM 5427 N N . SER B 1 291 ? 12.102 -3.492 7.246 1 94.94 291 SER B N 1
ATOM 5428 C CA . SER B 1 291 ? 11.305 -4.137 6.207 1 94.94 291 SER B CA 1
ATOM 5429 C C . SER B 1 291 ? 9.844 -4.273 6.637 1 94.94 291 SER B C 1
ATOM 5431 O O . SER B 1 291 ? 8.938 -4.113 5.82 1 94.94 291 SER B O 1
ATOM 5433 N N . SER B 1 292 ? 9.641 -4.586 7.855 1 96.44 292 SER B N 1
ATOM 5434 C CA . SER B 1 292 ? 8.281 -4.707 8.375 1 96.44 292 SER B CA 1
ATOM 5435 C C . SER B 1 292 ? 7.531 -3.381 8.289 1 96.44 292 SER B C 1
ATOM 5437 O O . SER B 1 292 ? 6.375 -3.34 7.871 1 96.44 292 SER B O 1
ATOM 5439 N N . VAL B 1 293 ? 8.195 -2.342 8.68 1 96.94 293 VAL B N 1
ATOM 5440 C CA . VAL B 1 293 ? 7.605 -1.006 8.672 1 96.94 293 VAL B CA 1
ATOM 5441 C C . VAL B 1 293 ? 7.375 -0.556 7.23 1 96.94 293 VAL B C 1
ATOM 5443 O O . VAL B 1 293 ? 6.297 -0.057 6.895 1 96.94 293 VAL B O 1
ATOM 5446 N N . ALA B 1 294 ? 8.32 -0.835 6.395 1 96.12 294 ALA B N 1
ATOM 5447 C CA . ALA B 1 294 ? 8.266 -0.393 5.004 1 96.12 294 ALA B CA 1
ATOM 5448 C C . ALA B 1 294 ? 7.141 -1.093 4.25 1 96.12 294 ALA B C 1
ATOM 5450 O O . ALA B 1 294 ? 6.516 -0.5 3.365 1 96.12 294 ALA B O 1
ATOM 5451 N N . LEU B 1 295 ? 6.898 -2.289 4.586 1 95.56 295 LEU B N 1
ATOM 5452 C CA . LEU B 1 295 ? 5.887 -3.1 3.916 1 95.56 295 LEU B CA 1
ATOM 5453 C C . LEU B 1 295 ? 4.523 -2.422 3.965 1 95.56 295 LEU B C 1
ATOM 5455 O O . LEU B 1 295 ? 3.752 -2.498 3.006 1 95.56 295 LEU B O 1
ATOM 5459 N N . LEU B 1 296 ? 4.266 -1.755 5.043 1 97.5 296 LEU B N 1
ATOM 5460 C CA . LEU B 1 296 ? 2.967 -1.109 5.211 1 97.5 296 LEU B CA 1
ATOM 5461 C C . LEU B 1 296 ? 3.074 0.394 4.973 1 97.5 296 LEU B C 1
ATOM 5463 O O . LEU B 1 296 ? 2.176 1 4.387 1 97.5 296 LEU B O 1
ATOM 5467 N N . ALA B 1 297 ? 4.133 0.98 5.402 1 97.12 297 ALA B N 1
ATOM 5468 C CA . ALA B 1 297 ? 4.332 2.42 5.254 1 97.12 297 ALA B CA 1
ATOM 5469 C C . ALA B 1 297 ? 4.277 2.836 3.789 1 97.12 297 ALA B C 1
ATOM 5471 O O . ALA B 1 297 ? 3.725 3.887 3.455 1 97.12 297 ALA B O 1
ATOM 5472 N N . ASN B 1 298 ? 4.766 2.008 2.91 1 94.88 298 ASN B N 1
ATOM 5473 C CA . ASN B 1 298 ? 4.863 2.32 1.488 1 94.88 298 ASN B CA 1
ATOM 5474 C C . ASN B 1 298 ? 3.49 2.342 0.824 1 94.88 298 ASN B C 1
ATOM 5476 O O . ASN B 1 298 ? 3.348 2.828 -0.299 1 94.88 298 ASN B O 1
ATOM 5480 N N . CYS B 1 299 ? 2.547 1.906 1.518 1 96.69 299 CYS B N 1
ATOM 5481 C CA . CYS B 1 299 ? 1.199 1.862 0.961 1 96.69 299 CYS B CA 1
ATOM 5482 C C . CYS B 1 299 ? 0.5 3.207 1.122 1 96.69 299 CYS B C 1
ATOM 5484 O O . CYS B 1 299 ? -0.482 3.486 0.432 1 96.69 299 CYS B O 1
ATOM 5486 N N . THR B 1 300 ? 0.925 3.996 2.014 1 96.38 300 THR B N 1
ATOM 5487 C CA . THR B 1 300 ? 0.171 5.148 2.492 1 96.38 300 THR B CA 1
ATOM 5488 C C . THR B 1 300 ? -0.057 6.152 1.365 1 96.38 300 THR B C 1
ATOM 5490 O O . THR B 1 300 ? -1.194 6.539 1.09 1 96.38 300 THR B O 1
ATOM 5493 N N . LEU B 1 301 ? 0.997 6.52 0.704 1 95.19 301 LEU B N 1
ATOM 5494 C CA . LEU B 1 301 ? 0.909 7.59 -0.286 1 95.19 301 LEU B CA 1
ATOM 5495 C C . LEU B 1 301 ? 0.017 7.176 -1.452 1 95.19 301 LEU B C 1
ATOM 5497 O O . LEU B 1 301 ? -0.903 7.91 -1.824 1 95.19 301 LEU B O 1
ATOM 5501 N N . GLY B 1 302 ? 0.291 6.02 -2.014 1 95.94 302 GLY B N 1
ATOM 5502 C CA . GLY B 1 302 ? -0.514 5.535 -3.127 1 95.94 302 GLY B CA 1
ATOM 5503 C C . GLY B 1 302 ? -1.983 5.391 -2.779 1 95.94 302 GLY B C 1
ATOM 5504 O O . GLY B 1 302 ? -2.854 5.797 -3.553 1 95.94 302 GLY B O 1
ATOM 5505 N N . MET B 1 303 ? -2.221 4.91 -1.646 1 96.94 303 MET B N 1
ATOM 5506 C CA . MET B 1 303 ? -3.598 4.707 -1.201 1 96.94 303 MET B CA 1
ATOM 5507 C C . MET B 1 303 ? -4.297 6.043 -0.968 1 96.94 303 MET B C 1
ATOM 5509 O O . MET B 1 303 ? -5.457 6.215 -1.347 1 96.94 303 MET B O 1
ATOM 5513 N N . ALA B 1 304 ? -3.605 6.922 -0.31 1 96.75 304 ALA B N 1
ATOM 5514 C CA . ALA B 1 304 ? -4.195 8.219 0.003 1 96.75 304 ALA B CA 1
ATOM 5515 C C . ALA B 1 304 ? -4.578 8.969 -1.27 1 96.75 304 ALA B C 1
ATOM 5517 O O . ALA B 1 304 ? -5.664 9.547 -1.353 1 96.75 304 ALA B O 1
ATOM 5518 N N . MET B 1 305 ? -3.703 8.945 -2.25 1 96.94 305 MET B N 1
ATOM 5519 C CA . MET B 1 305 ? -3.992 9.641 -3.5 1 96.94 305 MET B CA 1
ATOM 5520 C C . MET B 1 305 ? -5.129 8.953 -4.254 1 96.94 305 MET B C 1
ATOM 5522 O O . MET B 1 305 ? -5.98 9.625 -4.844 1 96.94 305 MET B O 1
ATOM 5526 N N . PHE B 1 306 ? -5.152 7.66 -4.211 1 97.62 306 PHE B N 1
ATOM 5527 C CA . PHE B 1 306 ? -6.23 6.914 -4.848 1 97.62 306 PHE B CA 1
ATOM 5528 C C . PHE B 1 306 ? -7.566 7.23 -4.191 1 97.62 306 PHE B C 1
ATOM 5530 O O . PHE B 1 306 ? -8.562 7.473 -4.879 1 97.62 306 PHE B O 1
ATOM 5537 N N . MET B 1 307 ? -7.582 7.184 -2.885 1 96.31 307 MET B N 1
ATOM 5538 C CA . MET B 1 307 ? -8.828 7.465 -2.17 1 96.31 307 MET B CA 1
ATOM 5539 C C . MET B 1 307 ? -9.281 8.898 -2.418 1 96.31 307 MET B C 1
ATOM 5541 O O . MET B 1 307 ? -10.484 9.172 -2.449 1 96.31 307 MET B O 1
ATOM 5545 N N . LEU B 1 308 ? -8.344 9.812 -2.547 1 97 308 LEU B N 1
ATOM 5546 C CA . LEU B 1 308 ? -8.688 11.172 -2.928 1 97 308 LEU B CA 1
ATOM 5547 C C . LEU B 1 308 ? -9.453 11.195 -4.25 1 97 308 LEU B C 1
ATOM 5549 O O . LEU B 1 308 ? -10.469 11.875 -4.375 1 97 308 LEU B O 1
ATOM 5553 N N . GLY B 1 309 ? -8.984 10.445 -5.191 1 97.25 309 GLY B N 1
ATOM 5554 C CA . GLY B 1 309 ? -9.688 10.312 -6.453 1 97.25 309 GLY B CA 1
ATOM 5555 C C . GLY B 1 309 ? -11.086 9.742 -6.293 1 97.25 309 GLY B C 1
ATOM 5556 O O . GLY B 1 309 ? -12.031 10.219 -6.918 1 97.25 309 GLY B O 1
ATOM 5557 N N . MET B 1 310 ? -11.195 8.727 -5.504 1 96.81 310 MET B N 1
ATOM 5558 C CA . MET B 1 310 ? -12.508 8.141 -5.238 1 96.81 310 MET B CA 1
ATOM 5559 C C . MET B 1 310 ? -13.453 9.172 -4.633 1 96.81 310 MET B C 1
ATOM 5561 O O . MET B 1 310 ? -14.625 9.234 -5.004 1 96.81 310 MET B O 1
ATOM 5565 N N . HIS B 1 311 ? -12.945 9.898 -3.668 1 96 311 HIS B N 1
ATOM 5566 C CA . HIS B 1 311 ? -13.75 10.93 -3.021 1 96 311 HIS B CA 1
ATOM 5567 C C . HIS B 1 311 ? -14.227 11.969 -4.031 1 96 311 HIS B C 1
ATOM 5569 O O . HIS B 1 311 ? -15.383 12.383 -4.004 1 96 311 HIS B O 1
ATOM 5575 N N . MET B 1 312 ? -13.352 12.383 -4.902 1 95.19 312 MET B N 1
ATOM 5576 C CA . MET B 1 312 ? -13.68 13.359 -5.938 1 95.19 312 MET B CA 1
ATOM 5577 C C . MET B 1 312 ? -14.789 12.836 -6.844 1 95.19 312 MET B C 1
ATOM 5579 O O . MET B 1 312 ? -15.688 13.586 -7.227 1 95.19 312 MET B O 1
ATOM 5583 N N . ALA B 1 313 ? -14.711 11.609 -7.152 1 95.44 313 ALA B N 1
ATOM 5584 C CA . ALA B 1 313 ? -15.695 11 -8.039 1 95.44 313 ALA B CA 1
ATOM 5585 C C . ALA B 1 313 ? -17.078 10.992 -7.398 1 95.44 313 ALA B C 1
ATOM 5587 O O . ALA B 1 313 ? -18.094 10.992 -8.094 1 95.44 313 ALA B O 1
ATOM 5588 N N . ALA B 1 314 ? -17.125 10.93 -6.129 1 93.56 314 ALA B N 1
ATOM 5589 C CA . ALA B 1 314 ? -18.391 10.883 -5.398 1 93.56 314 ALA B CA 1
ATOM 5590 C C . ALA B 1 314 ? -19 12.273 -5.281 1 93.56 314 ALA B C 1
ATOM 5592 O O . ALA B 1 314 ? -20.172 12.414 -4.887 1 93.56 314 ALA B O 1
ATOM 5593 N N . GLN B 1 315 ? -18.25 13.273 -5.57 1 91.94 315 GLN B N 1
ATOM 5594 C CA . GLN B 1 315 ? -18.719 14.648 -5.48 1 91.94 315 GLN B CA 1
ATOM 5595 C C . GLN B 1 315 ? -19.359 15.094 -6.797 1 91.94 315 GLN B C 1
ATOM 5597 O O . GLN B 1 315 ? -19 14.586 -7.863 1 91.94 315 GLN B O 1
ATOM 5602 N N . PRO B 1 316 ? -20.297 16.031 -6.789 1 89.44 316 PRO B N 1
ATOM 5603 C CA . PRO B 1 316 ? -20.922 16.531 -8.016 1 89.44 316 PRO B CA 1
ATOM 5604 C C . PRO B 1 316 ? -19.969 17.344 -8.883 1 89.44 316 PRO B C 1
ATOM 5606 O O . PRO B 1 316 ? -20.094 17.328 -10.109 1 89.44 316 PRO B O 1
ATOM 5609 N N . THR B 1 317 ? -19.078 18.047 -8.25 1 89.25 317 THR B N 1
ATOM 5610 C CA . THR B 1 317 ? -18.094 18.859 -8.961 1 89.25 317 THR B CA 1
ATOM 5611 C C . THR B 1 317 ? -16.672 18.484 -8.555 1 89.25 317 THR B C 1
ATOM 5613 O O . THR B 1 317 ? -16.469 17.922 -7.48 1 89.25 317 THR B O 1
ATOM 5616 N N . LEU B 1 318 ? -15.773 18.812 -9.477 1 87.38 318 LEU B N 1
ATOM 5617 C CA . LEU B 1 318 ? -14.367 18.516 -9.18 1 87.38 318 LEU B CA 1
ATOM 5618 C C . LEU B 1 318 ? -13.891 19.344 -7.984 1 87.38 318 LEU B C 1
ATOM 5620 O O . LEU B 1 318 ? -13.117 18.859 -7.16 1 87.38 318 LEU B O 1
ATOM 5624 N N . ILE B 1 319 ? -14.266 20.656 -8 1 88.44 319 ILE B N 1
ATOM 5625 C CA . ILE B 1 319 ? -14.016 21.484 -6.828 1 88.44 319 ILE B CA 1
ATOM 5626 C C . ILE B 1 319 ? -15.164 21.328 -5.832 1 88.44 319 ILE B C 1
ATOM 5628 O O . ILE B 1 319 ? -16.078 22.172 -5.789 1 88.44 319 ILE B O 1
ATOM 5632 N N . SER B 1 320 ? -15 20.312 -5.043 1 83.81 320 SER B N 1
ATOM 5633 C CA . SER B 1 320 ? -16.078 19.797 -4.211 1 83.81 320 SER B CA 1
ATOM 5634 C C . SER B 1 320 ? -16.484 20.797 -3.135 1 83.81 320 SER B C 1
ATOM 5636 O O . SER B 1 320 ? -17.641 20.812 -2.695 1 83.81 320 SER B O 1
ATOM 5638 N N . CYS B 1 321 ? -15.508 21.656 -2.621 1 87.62 321 CYS B N 1
ATOM 5639 C CA . CYS B 1 321 ? -15.797 22.594 -1.539 1 87.62 321 CYS B CA 1
ATOM 5640 C C . CYS B 1 321 ? -16.281 23.938 -2.086 1 87.62 321 CYS B C 1
ATOM 5642 O O . CYS B 1 321 ? -16.672 24.812 -1.323 1 87.62 321 CYS B O 1
ATOM 5644 N N . GLY B 1 322 ? -16.281 24.109 -3.395 1 89.69 322 GLY B N 1
ATOM 5645 C CA . GLY B 1 322 ? -16.594 25.391 -3.996 1 89.69 322 GLY B CA 1
ATOM 5646 C C . GLY B 1 322 ? -15.375 26.25 -4.25 1 89.69 322 GLY B C 1
ATOM 5647 O O . GLY B 1 322 ? -14.367 26.125 -3.545 1 89.69 322 GLY B O 1
ATOM 5648 N N . LEU B 1 323 ? -15.438 27.094 -5.18 1 91.88 323 LEU B N 1
ATOM 5649 C CA . LEU B 1 323 ? -14.312 27.906 -5.633 1 91.88 323 LEU B CA 1
ATOM 5650 C C . LEU B 1 323 ? -13.852 28.859 -4.543 1 91.88 323 LEU B C 1
ATOM 5652 O O . LEU B 1 323 ? -12.656 29.094 -4.375 1 91.88 323 LEU B O 1
ATOM 5656 N N . HIS B 1 324 ? -14.734 29.344 -3.799 1 94.12 324 HIS B N 1
ATOM 5657 C CA . HIS B 1 324 ? -14.406 30.312 -2.748 1 94.12 324 HIS B CA 1
ATOM 5658 C C . HIS B 1 324 ? -13.531 29.672 -1.673 1 94.12 324 HIS B C 1
ATOM 5660 O O . HIS B 1 324 ? -12.5 30.234 -1.295 1 94.12 324 HIS B O 1
ATOM 5666 N N . ARG B 1 325 ? -13.93 28.547 -1.228 1 94.56 325 ARG B N 1
ATOM 5667 C CA . ARG B 1 325 ? -13.172 27.844 -0.19 1 94.56 325 ARG B CA 1
ATOM 5668 C C . ARG B 1 325 ? -11.844 27.344 -0.732 1 94.56 325 ARG B C 1
ATOM 5670 O O . ARG B 1 325 ? -10.844 27.312 -0.013 1 94.56 325 ARG B O 1
ATOM 5677 N N . ALA B 1 326 ? -11.875 26.906 -1.96 1 95.44 326 ALA B N 1
ATOM 5678 C CA . ALA B 1 326 ? -10.641 26.469 -2.598 1 95.44 326 ALA B CA 1
ATOM 5679 C C . ALA B 1 326 ? -9.617 27.609 -2.656 1 95.44 326 ALA B C 1
ATOM 5681 O O . ALA B 1 326 ? -8.438 27.406 -2.346 1 95.44 326 ALA B O 1
ATOM 5682 N N . LEU B 1 327 ? -10.086 28.797 -3.02 1 95.69 327 LEU B N 1
ATOM 5683 C CA . LEU B 1 327 ? -9.211 29.953 -3.127 1 95.69 327 LEU B CA 1
ATOM 5684 C C . LEU B 1 327 ? -8.75 30.422 -1.748 1 95.69 327 LEU B C 1
ATOM 5686 O O . LEU B 1 327 ? -7.613 30.875 -1.587 1 95.69 327 LEU B O 1
ATOM 5690 N N . MET B 1 328 ? -9.617 30.312 -0.851 1 95.31 328 MET B N 1
ATOM 5691 C CA . MET B 1 328 ? -9.234 30.641 0.52 1 95.31 328 MET B CA 1
ATOM 5692 C C . MET B 1 328 ? -8.094 29.75 0.999 1 95.31 328 MET B C 1
ATOM 5694 O O . MET B 1 328 ? -7.148 30.219 1.626 1 95.31 328 MET B O 1
ATOM 5698 N N . GLY B 1 329 ? -8.242 28.5 0.714 1 96.56 329 GLY B N 1
ATOM 5699 C CA . GLY B 1 329 ? -7.168 27.578 1.057 1 96.56 329 GLY B CA 1
ATOM 5700 C C . GLY B 1 329 ? -5.855 27.922 0.379 1 96.56 329 GLY B C 1
ATOM 5701 O O . GLY B 1 329 ? -4.793 27.859 1.005 1 96.56 329 GLY B O 1
ATOM 5702 N N . ALA B 1 330 ? -5.984 28.312 -0.832 1 97.12 330 ALA B N 1
ATOM 5703 C CA . ALA B 1 330 ? -4.789 28.672 -1.593 1 97.12 330 ALA B CA 1
ATOM 5704 C C . ALA B 1 330 ? -4.141 29.922 -1.027 1 97.12 330 ALA B C 1
ATOM 5706 O O . ALA B 1 330 ? -2.912 30.016 -0.938 1 97.12 330 ALA B O 1
ATOM 5707 N N . VAL B 1 331 ? -4.906 30.859 -0.689 1 97.19 331 VAL B N 1
ATOM 5708 C CA . VAL B 1 331 ? -4.395 32.094 -0.137 1 97.19 331 VAL B CA 1
ATOM 5709 C C . VAL B 1 331 ? -3.693 31.844 1.191 1 97.19 331 VAL B C 1
ATOM 5711 O O . VAL B 1 331 ? -2.617 32.375 1.453 1 97.19 331 VAL B O 1
ATOM 5714 N N . LEU B 1 332 ? -4.312 31.016 1.98 1 97.19 332 LEU B N 1
ATOM 5715 C CA . LEU B 1 332 ? -3.709 30.672 3.262 1 97.19 332 LEU B CA 1
ATOM 5716 C C . LEU B 1 332 ? -2.365 29.984 3.057 1 97.19 332 LEU B C 1
ATOM 5718 O O . LEU B 1 332 ? -1.394 30.281 3.754 1 97.19 332 LEU B O 1
ATOM 5722 N N . ARG B 1 333 ? -2.303 29.156 2.057 1 97 333 ARG B N 1
ATOM 5723 C CA . ARG B 1 333 ? -1.12 28.328 1.835 1 97 333 ARG B CA 1
ATOM 5724 C C . ARG B 1 333 ? -0.012 29.141 1.156 1 97 333 ARG B C 1
ATOM 5726 O O . ARG B 1 333 ? 1.148 29.062 1.564 1 97 333 ARG B O 1
ATOM 5733 N N . PHE B 1 334 ? -0.317 29.938 0.171 1 97.5 334 PHE B N 1
ATOM 5734 C CA . PHE B 1 334 ? 0.715 30.5 -0.686 1 97.5 334 PHE B CA 1
ATOM 5735 C C . PHE B 1 334 ? 1.09 31.906 -0.219 1 97.5 334 PHE B C 1
ATOM 5737 O O . PHE B 1 334 ? 2.131 32.438 -0.609 1 97.5 334 PHE B O 1
ATOM 5744 N N . PHE B 1 335 ? 0.291 32.5 0.656 1 97.31 335 PHE B N 1
ATOM 5745 C CA . PHE B 1 335 ? 0.586 33.844 1.075 1 97.31 335 PHE B CA 1
ATOM 5746 C C . PHE B 1 335 ? 0.686 33.938 2.594 1 97.31 335 PHE B C 1
ATOM 5748 O O . PHE B 1 335 ? 1.712 34.375 3.129 1 97.31 335 PHE B O 1
ATOM 5755 N N . VAL B 1 336 ? -0.263 33.469 3.268 1 97.38 336 VAL B N 1
ATOM 5756 C CA . VAL B 1 336 ? -0.316 33.656 4.715 1 97.38 336 VAL B CA 1
ATOM 5757 C C . VAL B 1 336 ? 0.769 32.781 5.371 1 97.38 336 VAL B C 1
ATOM 5759 O O . VAL B 1 336 ? 1.489 33.25 6.254 1 97.38 336 VAL B O 1
ATOM 5762 N N . SER B 1 337 ? 0.848 31.547 4.977 1 97.75 337 SER B N 1
ATOM 5763 C CA . SER B 1 337 ? 1.792 30.609 5.59 1 97.75 337 SER B CA 1
ATOM 5764 C C . SER B 1 337 ? 3.225 31.125 5.461 1 97.75 337 SER B C 1
ATOM 5766 O O . SER B 1 337 ? 3.938 31.25 6.461 1 97.75 337 SER B O 1
ATOM 5768 N N . PRO B 1 338 ? 3.703 31.469 4.246 1 97.69 338 PRO B N 1
ATOM 5769 C CA . PRO B 1 338 ? 5.066 31.984 4.133 1 97.69 338 PRO B CA 1
ATOM 5770 C C . PRO B 1 338 ? 5.254 33.312 4.867 1 97.69 338 PRO B C 1
ATOM 5772 O O . PRO B 1 338 ? 6.34 33.594 5.391 1 97.69 338 PRO B O 1
ATOM 5775 N N . ALA B 1 339 ? 4.254 34.156 4.93 1 97.94 339 ALA B N 1
ATOM 5776 C CA . ALA B 1 339 ? 4.348 35.406 5.648 1 97.94 339 ALA B CA 1
ATOM 5777 C C . ALA B 1 339 ? 4.523 35.188 7.145 1 97.94 339 ALA B C 1
ATOM 5779 O O . ALA B 1 339 ? 5.367 35.812 7.781 1 97.94 339 ALA B O 1
ATOM 5780 N N . VAL B 1 340 ? 3.736 34.312 7.699 1 98.31 340 VAL B N 1
ATOM 5781 C CA . VAL B 1 340 ? 3.836 34.031 9.125 1 98.31 340 VAL B CA 1
ATOM 5782 C C . VAL B 1 340 ? 5.191 33.406 9.43 1 98.31 340 VAL B C 1
ATOM 5784 O O . VAL B 1 340 ? 5.805 33.688 10.453 1 98.31 340 VAL B O 1
ATOM 5787 N N . MET B 1 341 ? 5.648 32.531 8.555 1 98.44 341 MET B N 1
ATOM 5788 C CA . MET B 1 341 ? 6.957 31.891 8.734 1 98.44 341 MET B CA 1
ATOM 5789 C C . MET B 1 341 ? 8.07 32.938 8.664 1 98.44 341 MET B C 1
ATOM 5791 O O . MET B 1 341 ? 9.047 32.844 9.406 1 98.44 341 MET B O 1
ATOM 5795 N N . ALA B 1 342 ? 7.926 33.906 7.766 1 97.88 342 ALA B N 1
ATOM 5796 C CA . ALA B 1 342 ? 8.906 35 7.68 1 97.88 342 ALA B CA 1
ATOM 5797 C C . ALA B 1 342 ? 8.984 35.75 8.992 1 97.88 342 ALA B C 1
ATOM 5799 O O . ALA B 1 342 ? 10.078 36.062 9.477 1 97.88 342 ALA B O 1
ATOM 5800 N N . VAL B 1 343 ? 7.848 36.062 9.508 1 98.06 343 VAL B N 1
ATOM 5801 C CA . VAL B 1 343 ? 7.789 36.781 10.773 1 98.06 343 VAL B CA 1
ATOM 5802 C C . VAL B 1 343 ? 8.406 35.938 11.883 1 98.06 343 VAL B C 1
ATOM 5804 O O . VAL B 1 343 ? 9.258 36.438 12.641 1 98.06 343 VAL B O 1
A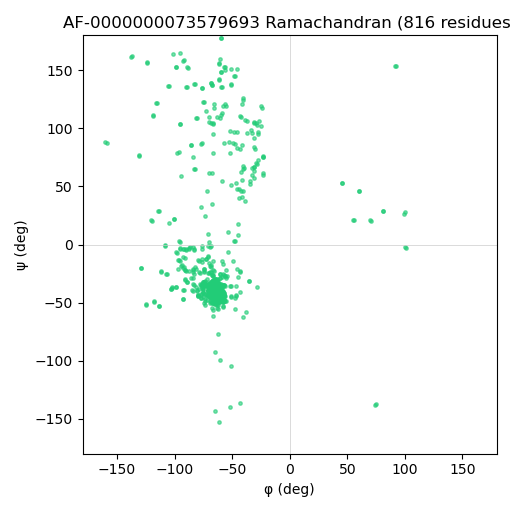TOM 5807 N N . ALA B 1 344 ? 8.016 34.688 11.984 1 98.5 344 ALA B N 1
ATOM 5808 C CA . ALA B 1 344 ? 8.539 33.781 13 1 98.5 344 ALA B CA 1
ATOM 5809 C C . ALA B 1 344 ? 10.047 33.625 12.867 1 98.5 344 ALA B C 1
ATOM 5811 O O . ALA B 1 344 ? 10.773 33.656 13.867 1 98.5 344 ALA B O 1
ATOM 5812 N N . SER B 1 345 ? 10.484 33.438 11.641 1 98.06 345 SER B N 1
ATOM 5813 C CA . SER B 1 345 ? 11.906 33.281 11.367 1 98.06 345 SER B CA 1
ATOM 5814 C C . SER B 1 345 ? 12.703 34.5 11.758 1 98.06 345 SER B C 1
ATOM 5816 O O . SER B 1 345 ? 13.805 34.406 12.297 1 98.06 345 SER B O 1
ATOM 5818 N N . THR B 1 346 ? 12.188 35.688 11.531 1 97.19 346 THR B N 1
ATOM 5819 C CA . THR B 1 346 ? 12.844 36.938 11.898 1 97.19 346 THR B CA 1
ATOM 5820 C C . THR B 1 346 ? 12.93 37.062 13.414 1 97.19 346 THR B C 1
ATOM 5822 O O . THR B 1 346 ? 13.961 37.5 13.945 1 97.19 346 THR B O 1
ATOM 5825 N N . ILE B 1 347 ? 11.906 36.75 14.078 1 97.81 347 ILE B N 1
ATOM 5826 C CA . ILE B 1 347 ? 11.852 36.875 15.531 1 97.81 347 ILE B CA 1
ATOM 5827 C C . ILE B 1 347 ? 12.891 35.969 16.172 1 97.81 347 ILE B C 1
ATOM 5829 O O . ILE B 1 347 ? 13.57 36.344 17.125 1 97.81 347 ILE B O 1
ATOM 5833 N N . VAL B 1 348 ? 13.055 34.75 15.602 1 97.56 348 VAL B N 1
ATOM 5834 C CA . VAL B 1 348 ? 13.961 33.75 16.172 1 97.56 348 VAL B CA 1
ATOM 5835 C C . VAL B 1 348 ? 15.391 34.062 15.734 1 97.56 348 VAL B C 1
ATOM 5837 O O . VAL B 1 348 ? 16.344 33.531 16.312 1 97.56 348 VAL B O 1
ATOM 5840 N N . GLY B 1 349 ? 15.586 34.812 14.664 1 96.69 349 GLY B N 1
ATOM 5841 C CA . GLY B 1 349 ? 16.906 35.25 14.242 1 96.69 349 GLY B CA 1
ATOM 5842 C C . GLY B 1 349 ? 17.469 34.406 13.102 1 96.69 349 GLY B C 1
ATOM 5843 O O . GLY B 1 349 ? 18.688 34.219 13.016 1 96.69 349 GLY B O 1
ATOM 5844 N N . LEU B 1 350 ? 16.609 33.844 12.297 1 95.81 350 LEU B N 1
ATOM 5845 C CA . LEU B 1 350 ? 17.078 33.156 11.102 1 95.81 350 LEU B CA 1
ATOM 5846 C C . LEU B 1 350 ? 17.484 34.156 10.023 1 95.81 350 LEU B C 1
ATOM 5848 O O . LEU B 1 350 ? 16.797 35.188 9.828 1 95.81 350 LEU B O 1
ATOM 5852 N N . HIS B 1 351 ? 18.625 33.875 9.438 1 94.25 351 HIS B N 1
ATOM 5853 C CA . HIS B 1 351 ? 19.109 34.75 8.375 1 94.25 351 HIS B CA 1
ATOM 5854 C C . HIS B 1 351 ? 19.688 33.969 7.215 1 94.25 351 HIS B C 1
ATOM 5856 O O . HIS B 1 351 ? 19.859 32.75 7.324 1 94.25 351 HIS B O 1
ATOM 5862 N N . GLY B 1 352 ? 19.797 34.625 6.09 1 93.62 352 GLY B N 1
ATOM 5863 C CA . GLY B 1 352 ? 20.484 34.031 4.957 1 93.62 352 GLY B CA 1
ATOM 5864 C C . GLY B 1 352 ? 19.688 32.969 4.262 1 93.62 352 GLY B C 1
ATOM 5865 O O . GLY B 1 352 ? 18.5 33.125 4.008 1 93.62 352 GLY B O 1
ATOM 5866 N N . GLU B 1 353 ? 20.375 31.938 3.938 1 94.38 353 GLU B N 1
ATOM 5867 C CA . GLU B 1 353 ? 19.797 30.875 3.133 1 94.38 353 GLU B CA 1
ATOM 5868 C C . GLU B 1 353 ? 18.766 30.078 3.932 1 94.38 353 GLU B C 1
ATOM 5870 O O . GLU B 1 353 ? 17.734 29.656 3.389 1 94.38 353 GLU B O 1
ATOM 5875 N N . ILE B 1 354 ? 19.062 29.922 5.215 1 95.69 354 ILE B N 1
ATOM 5876 C CA . ILE B 1 354 ? 18.172 29.125 6.055 1 95.69 354 ILE B CA 1
ATOM 5877 C C . ILE B 1 354 ? 16.828 29.859 6.223 1 95.69 354 ILE B C 1
ATOM 5879 O O . ILE B 1 354 ? 15.781 29.234 6.312 1 95.69 354 ILE B O 1
ATOM 5883 N N . PHE B 1 355 ? 16.906 31.203 6.238 1 96.56 355 PHE B N 1
ATOM 5884 C CA . PHE B 1 355 ? 15.68 32 6.262 1 96.56 355 PHE B CA 1
ATOM 5885 C C . PHE B 1 355 ? 14.859 31.781 4.992 1 96.56 355 PHE B C 1
ATOM 5887 O O . PHE B 1 355 ? 13.656 31.531 5.062 1 96.56 355 PHE B O 1
ATOM 5894 N N . ARG B 1 356 ? 15.492 31.891 3.873 1 96.62 356 ARG B N 1
ATOM 5895 C CA . ARG B 1 356 ? 14.82 31.719 2.59 1 96.62 356 ARG B CA 1
ATOM 5896 C C . ARG B 1 356 ? 14.258 30.297 2.455 1 96.62 356 ARG B C 1
ATOM 5898 O O . ARG B 1 356 ? 13.156 30.109 1.948 1 96.62 356 ARG B O 1
ATOM 5905 N N . PHE B 1 357 ? 15.039 29.344 2.93 1 96.38 357 PHE B N 1
ATOM 5906 C CA . PHE B 1 357 ? 14.617 27.953 2.945 1 96.38 357 PHE B CA 1
ATOM 5907 C C . PHE B 1 357 ? 13.344 27.781 3.762 1 96.38 357 PHE B C 1
ATOM 5909 O O . PHE B 1 357 ? 12.391 27.141 3.305 1 96.38 357 PHE B O 1
ATOM 5916 N N . ALA B 1 358 ? 13.336 28.328 4.922 1 97.62 358 ALA B N 1
ATOM 5917 C CA . ALA B 1 358 ? 12.195 28.172 5.832 1 97.62 358 ALA B CA 1
ATOM 5918 C C . ALA B 1 358 ? 10.93 28.781 5.23 1 97.62 358 ALA B C 1
ATOM 5920 O O . ALA B 1 358 ? 9.859 28.172 5.293 1 97.62 358 ALA B O 1
ATOM 5921 N N . VAL B 1 359 ? 11.062 29.906 4.66 1 97.62 359 VAL B N 1
ATOM 5922 C CA . VAL B 1 359 ? 9.922 30.609 4.082 1 97.62 359 VAL B CA 1
ATOM 5923 C C . VAL B 1 359 ? 9.422 29.859 2.85 1 97.62 359 VAL B C 1
ATOM 5925 O O . VAL B 1 359 ? 8.211 29.719 2.648 1 97.62 359 VAL B O 1
ATOM 5928 N N . MET B 1 360 ? 10.297 29.359 2.088 1 96.56 360 MET B N 1
ATOM 5929 C CA . MET B 1 360 ? 9.938 28.578 0.911 1 96.56 360 MET B CA 1
ATOM 5930 C C . MET B 1 360 ? 9.234 27.281 1.313 1 96.56 360 MET B C 1
ATOM 5932 O O . MET B 1 360 ? 8.242 26.891 0.694 1 96.56 360 MET B O 1
ATOM 5936 N N . GLN B 1 361 ? 9.758 26.641 2.301 1 97.06 361 GLN B N 1
ATOM 5937 C CA . GLN B 1 361 ? 9.156 25.406 2.791 1 97.06 361 GLN B CA 1
ATOM 5938 C C . GLN B 1 361 ? 7.711 25.625 3.225 1 97.06 361 GLN B C 1
ATOM 5940 O O . GLN B 1 361 ? 6.852 24.766 3.016 1 97.06 361 GLN B O 1
ATOM 5945 N N . ALA B 1 362 ? 7.453 26.75 3.768 1 97.19 362 ALA B N 1
ATOM 5946 C CA . ALA B 1 362 ? 6.121 27.062 4.277 1 97.19 362 ALA B CA 1
ATOM 5947 C C . ALA B 1 362 ? 5.121 27.203 3.135 1 97.19 362 ALA B C 1
ATOM 5949 O O . ALA B 1 362 ? 3.908 27.109 3.348 1 97.19 362 ALA B O 1
ATOM 5950 N N . MET B 1 363 ? 5.547 27.422 1.969 1 96.31 363 MET B N 1
ATOM 5951 C CA . MET B 1 363 ? 4.664 27.656 0.829 1 96.31 363 MET B CA 1
ATOM 5952 C C . MET B 1 363 ? 4.348 26.344 0.108 1 96.31 363 MET B C 1
ATOM 5954 O O . MET B 1 363 ? 3.516 26.328 -0.802 1 96.31 363 MET B O 1
ATOM 5958 N N . ILE B 1 364 ? 4.926 25.234 0.508 1 96.69 364 ILE B N 1
ATOM 5959 C CA . ILE B 1 364 ? 4.695 23.938 -0.106 1 96.69 364 ILE B CA 1
ATOM 5960 C C . ILE B 1 364 ? 3.221 23.562 0.022 1 96.69 364 ILE B C 1
ATOM 5962 O O . ILE B 1 364 ? 2.596 23.812 1.055 1 96.69 364 ILE B O 1
ATOM 5966 N N . PRO B 1 365 ? 2.635 22.938 -0.971 1 96.88 365 PRO B N 1
ATOM 5967 C CA . PRO B 1 365 ? 1.2 22.641 -0.982 1 96.88 365 PRO B CA 1
ATOM 5968 C C . PRO B 1 365 ? 0.771 21.766 0.193 1 96.88 365 PRO B C 1
ATOM 5970 O O . PRO B 1 365 ? 1.616 21.312 0.967 1 96.88 365 PRO B O 1
ATOM 5973 N N . GLN B 1 366 ? -0.511 21.547 0.217 1 97 366 GLN B N 1
ATOM 5974 C CA . GLN B 1 366 ? -1.175 20.891 1.334 1 97 366 GLN B CA 1
ATOM 5975 C C . GLN B 1 366 ? -0.747 19.422 1.438 1 97 366 GLN B C 1
ATOM 5977 O O . GLN B 1 366 ? -0.628 18.734 0.425 1 97 366 GLN B O 1
ATOM 5982 N N . ALA B 1 367 ? -0.502 19.016 2.65 1 95.94 367 ALA B N 1
ATOM 5983 C CA . ALA B 1 367 ? -0.142 17.625 2.93 1 95.94 367 ALA B CA 1
ATOM 5984 C C . ALA B 1 367 ? -1.323 16.688 2.684 1 95.94 367 ALA B C 1
ATOM 5986 O O . ALA B 1 367 ? -2.461 17.016 3.033 1 95.94 367 ALA B O 1
ATOM 5987 N N . ILE B 1 368 ? -1.051 15.555 2.104 1 95.56 368 ILE B N 1
ATOM 5988 C CA . ILE B 1 368 ? -2.076 14.555 1.823 1 95.56 368 ILE B CA 1
ATOM 5989 C C . ILE B 1 368 ? -2.598 13.969 3.135 1 95.56 368 ILE B C 1
ATOM 5991 O O . ILE B 1 368 ? -3.746 13.523 3.211 1 95.56 368 ILE B O 1
ATOM 5995 N N . THR B 1 369 ? -1.831 13.953 4.207 1 95.44 369 THR B N 1
ATOM 5996 C CA . THR B 1 369 ? -2.217 13.391 5.492 1 95.44 369 THR B CA 1
ATOM 5997 C C . THR B 1 369 ? -3.402 14.148 6.082 1 95.44 369 THR B C 1
ATOM 5999 O O . THR B 1 369 ? -4.223 13.57 6.801 1 95.44 369 THR B O 1
ATOM 6002 N N . SER B 1 370 ? -3.49 15.461 5.758 1 96.38 370 SER B N 1
ATOM 6003 C CA . SER B 1 370 ? -4.645 16.234 6.211 1 96.38 370 SER B CA 1
ATOM 6004 C C . SER B 1 370 ? -5.945 15.656 5.652 1 96.38 370 SER B C 1
ATOM 6006 O O . SER B 1 370 ? -6.965 15.625 6.348 1 96.38 370 SER B O 1
ATOM 6008 N N . PHE B 1 371 ? -5.891 15.266 4.418 1 97.12 371 PHE B N 1
ATOM 6009 C CA . PHE B 1 371 ? -7.051 14.641 3.795 1 97.12 371 PHE B CA 1
ATOM 6010 C C . PHE B 1 371 ? -7.359 13.297 4.453 1 97.12 371 PHE B C 1
ATOM 6012 O O . PHE B 1 371 ? -8.523 12.977 4.703 1 97.12 371 PHE B O 1
ATOM 6019 N N . VAL B 1 372 ? -6.375 12.531 4.719 1 96.12 372 VAL B N 1
ATOM 6020 C CA . VAL B 1 372 ? -6.547 11.227 5.363 1 96.12 372 VAL B CA 1
ATOM 6021 C C . VAL B 1 372 ? -7.215 11.414 6.723 1 96.12 372 VAL B C 1
ATOM 6023 O O . VAL B 1 372 ? -8.148 10.688 7.066 1 96.12 372 VAL B O 1
ATOM 6026 N N . PHE B 1 373 ? -6.738 12.414 7.504 1 96.56 373 PHE B N 1
ATOM 6027 C CA . PHE B 1 373 ? -7.328 12.703 8.805 1 96.56 373 PHE B CA 1
ATOM 6028 C C . PHE B 1 373 ? -8.781 13.125 8.656 1 96.56 373 PHE B C 1
ATOM 6030 O O . PHE B 1 373 ? -9.656 12.641 9.383 1 96.56 373 PHE B O 1
ATOM 6037 N N . ALA B 1 374 ? -8.984 13.984 7.719 1 96.56 374 ALA B N 1
ATOM 6038 C CA . ALA B 1 374 ? -10.336 14.492 7.488 1 96.56 374 ALA B CA 1
ATOM 6039 C C . ALA B 1 374 ? -11.297 13.359 7.141 1 96.56 374 ALA B C 1
ATOM 6041 O O . ALA B 1 374 ? -12.453 13.359 7.574 1 96.56 374 ALA B O 1
ATOM 6042 N N . CYS B 1 375 ? -10.836 12.398 6.395 1 95.5 375 CYS B N 1
ATOM 6043 C CA . CYS B 1 375 ? -11.664 11.273 5.992 1 95.5 375 CYS B CA 1
ATOM 6044 C C . CYS B 1 375 ? -11.992 10.383 7.188 1 95.5 375 CYS B C 1
ATOM 6046 O O . CYS B 1 375 ? -13.133 9.938 7.34 1 95.5 375 CYS B O 1
ATOM 6048 N N . ASN B 1 376 ? -11 10.156 7.934 1 93.19 376 ASN B N 1
ATOM 6049 C CA . ASN B 1 376 ? -11.219 9.297 9.094 1 93.19 376 ASN B CA 1
ATOM 6050 C C . ASN B 1 376 ? -12.172 9.945 10.094 1 93.19 376 ASN B C 1
ATOM 6052 O O . ASN B 1 376 ? -12.961 9.25 10.742 1 93.19 376 ASN B O 1
ATOM 6056 N N . TYR B 1 377 ? -12.133 11.242 10.289 1 94.31 377 TYR B N 1
ATOM 6057 C CA . TYR B 1 377 ? -12.938 11.945 11.281 1 94.31 377 TYR B CA 1
ATOM 6058 C C . TYR B 1 377 ? -14.18 12.555 10.641 1 94.31 377 TYR B C 1
ATOM 6060 O O . TYR B 1 377 ? -15.023 13.125 11.336 1 94.31 377 TYR B O 1
ATOM 6068 N N . HIS B 1 378 ? -14.234 12.477 9.336 1 93.62 378 HIS B N 1
ATOM 6069 C CA . HIS B 1 378 ? -15.375 12.977 8.578 1 93.62 378 HIS B CA 1
ATOM 6070 C C . HIS B 1 378 ? -15.578 14.469 8.797 1 93.62 378 HIS B C 1
ATOM 6072 O O . HIS B 1 378 ? -16.688 14.914 9.117 1 93.62 378 HIS B O 1
ATOM 6078 N N . VAL B 1 379 ? -14.516 15.188 8.719 1 95.06 379 VAL B N 1
ATOM 6079 C CA . VAL B 1 379 ? -14.555 16.641 8.875 1 95.06 379 VAL B CA 1
ATOM 6080 C C . VAL B 1 379 ? -14.07 17.312 7.594 1 95.06 379 VAL B C 1
ATOM 6082 O O . VAL B 1 379 ? -12.891 17.219 7.246 1 95.06 379 VAL B O 1
ATOM 6085 N N . HIS B 1 380 ? -14.914 17.938 6.902 1 95.19 380 HIS B N 1
ATOM 6086 C CA . HIS B 1 380 ? -14.648 18.766 5.73 1 95.19 380 HIS B CA 1
ATOM 6087 C C . HIS B 1 380 ? -13.688 18.078 4.77 1 95.19 380 HIS B C 1
ATOM 6089 O O . HIS B 1 380 ? -12.68 18.656 4.375 1 95.19 380 HIS B O 1
ATOM 6095 N N . GLU B 1 381 ? -13.992 16.891 4.387 1 95.81 381 GLU B N 1
ATOM 6096 C CA . GLU B 1 381 ? -13.195 16.109 3.443 1 95.81 381 GLU B CA 1
ATOM 6097 C C . GLU B 1 381 ? -13.102 16.812 2.094 1 95.81 381 GLU B C 1
ATOM 6099 O O . GLU B 1 381 ? -12.07 16.719 1.414 1 95.81 381 GLU B O 1
ATOM 6104 N N . ASP B 1 382 ? -14.094 17.562 1.786 1 95.69 382 ASP B N 1
ATOM 6105 C CA . ASP B 1 382 ? -14.18 18.266 0.502 1 95.69 382 ASP B CA 1
ATOM 6106 C C . ASP B 1 382 ? -13.117 19.359 0.398 1 95.69 382 ASP B C 1
ATOM 6108 O O . ASP B 1 382 ? -12.516 19.547 -0.661 1 95.69 382 ASP B O 1
ATOM 6112 N N . ILE B 1 383 ? -12.867 19.984 1.51 1 96.75 383 ILE B N 1
ATOM 6113 C CA . ILE B 1 383 ? -11.906 21.078 1.513 1 96.75 383 ILE B CA 1
ATOM 6114 C C . ILE B 1 383 ? -10.492 20.531 1.346 1 96.75 383 ILE B C 1
ATOM 6116 O O . ILE B 1 383 ? -9.719 21.031 0.528 1 96.75 383 ILE B O 1
ATOM 6120 N N . PHE B 1 384 ? -10.203 19.5 2.029 1 97 384 PHE B N 1
ATOM 6121 C CA . PHE B 1 384 ? -8.844 18.969 2.012 1 97 384 PHE B CA 1
ATOM 6122 C C . PHE B 1 384 ? -8.57 18.219 0.716 1 97 384 PHE B C 1
ATOM 6124 O O . PHE B 1 384 ? -7.449 18.25 0.2 1 97 384 PHE B O 1
ATOM 6131 N N . SER B 1 385 ? -9.594 17.5 0.215 1 96.25 385 SER B N 1
ATOM 6132 C CA . SER B 1 385 ? -9.422 16.875 -1.09 1 96.25 385 SER B CA 1
ATOM 6133 C C . SER B 1 385 ? -9.078 17.906 -2.158 1 96.25 385 SER B C 1
ATOM 6135 O O . SER B 1 385 ? -8.141 17.719 -2.934 1 96.25 385 SER B O 1
ATOM 6137 N N . THR B 1 386 ? -9.734 19 -2.141 1 96.44 386 THR B N 1
ATOM 6138 C CA . THR B 1 386 ? -9.516 20.062 -3.111 1 96.44 386 THR B CA 1
ATOM 6139 C C . THR B 1 386 ? -8.164 20.75 -2.875 1 96.44 386 THR B C 1
ATOM 6141 O O . THR B 1 386 ? -7.426 21.016 -3.824 1 96.44 386 THR B O 1
ATOM 6144 N N . ALA B 1 387 ? -7.871 21 -1.671 1 97.12 387 ALA B N 1
ATOM 6145 C CA . ALA B 1 387 ? -6.625 21.688 -1.341 1 97.12 387 ALA B CA 1
ATOM 6146 C C . ALA B 1 387 ? -5.414 20.891 -1.83 1 97.12 387 ALA B C 1
ATOM 6148 O O . ALA B 1 387 ? -4.484 21.469 -2.406 1 97.12 387 ALA B O 1
ATOM 6149 N N . VAL B 1 388 ? -5.449 19.609 -1.669 1 96.25 388 VAL B N 1
ATOM 6150 C CA . VAL B 1 388 ? -4.305 18.766 -2 1 96.25 388 VAL B CA 1
ATOM 6151 C C . VAL B 1 388 ? -4.074 18.781 -3.51 1 96.25 388 VAL B C 1
ATOM 6153 O O . VAL B 1 388 ? -2.98 19.109 -3.973 1 96.25 388 VAL B O 1
ATOM 6156 N N . TRP B 1 389 ? -5.094 18.422 -4.273 1 95.19 389 TRP B N 1
ATOM 6157 C CA . TRP B 1 389 ? -4.852 18.297 -5.707 1 95.19 389 TRP B CA 1
ATOM 6158 C C . TRP B 1 389 ? -4.773 19.672 -6.371 1 95.19 389 TRP B C 1
ATOM 6160 O O . TRP B 1 389 ? -3.963 19.875 -7.273 1 95.19 389 TRP B O 1
ATOM 6170 N N . PHE B 1 390 ? -5.516 20.672 -5.941 1 95.69 390 PHE B N 1
ATOM 6171 C CA . PHE B 1 390 ? -5.574 21.984 -6.559 1 95.69 390 PHE B CA 1
ATOM 6172 C C . PHE B 1 390 ? -4.305 22.781 -6.273 1 95.69 390 PHE B C 1
ATOM 6174 O O . PHE B 1 390 ? -3.721 23.375 -7.18 1 95.69 390 PHE B O 1
ATOM 6181 N N . GLN B 1 391 ? -3.895 22.797 -5.066 1 96.5 391 GLN B N 1
ATOM 6182 C CA . GLN B 1 391 ? -2.693 23.547 -4.703 1 96.5 391 GLN B CA 1
ATOM 6183 C C . GLN B 1 391 ? -1.455 22.953 -5.363 1 96.5 391 GLN B C 1
ATOM 6185 O O . GLN B 1 391 ? -0.552 23.672 -5.777 1 96.5 391 GLN B O 1
ATOM 6190 N N . THR B 1 392 ? -1.446 21.625 -5.395 1 94.06 392 THR B N 1
ATOM 6191 C CA . THR B 1 392 ? -0.31 20.969 -6.039 1 94.06 392 THR B CA 1
ATOM 6192 C C . THR B 1 392 ? -0.246 21.344 -7.52 1 94.06 392 THR B C 1
ATOM 6194 O O . THR B 1 392 ? 0.841 21.5 -8.078 1 94.06 392 THR B O 1
ATOM 6197 N N . LEU B 1 393 ? -1.297 21.531 -8.109 1 93.5 393 LEU B N 1
ATOM 6198 C CA . LEU B 1 393 ? -1.361 21.828 -9.531 1 93.5 393 LEU B CA 1
ATOM 6199 C C . LEU B 1 393 ? -0.889 23.266 -9.805 1 93.5 393 LEU B C 1
ATOM 6201 O O . LEU B 1 393 ? -0.189 23.516 -10.781 1 93.5 393 LEU B O 1
ATOM 6205 N N . ILE B 1 394 ? -1.164 24.188 -8.914 1 94.75 394 ILE B N 1
ATOM 6206 C CA . ILE B 1 394 ? -0.952 25.594 -9.258 1 94.75 394 ILE B CA 1
ATOM 6207 C C . ILE B 1 394 ? 0.256 26.141 -8.492 1 94.75 394 ILE B C 1
ATOM 6209 O O . ILE B 1 394 ? 0.625 27.297 -8.648 1 94.75 394 ILE B O 1
ATOM 6213 N N . PHE B 1 395 ? 0.875 25.391 -7.707 1 94.06 395 PHE B N 1
ATOM 6214 C CA . PHE B 1 395 ? 1.862 25.859 -6.742 1 94.06 395 PHE B CA 1
ATOM 6215 C C . PHE B 1 395 ? 3.115 26.359 -7.449 1 94.06 395 PHE B C 1
ATOM 6217 O O . PHE B 1 395 ? 3.816 27.234 -6.941 1 94.06 395 PHE B O 1
ATOM 6224 N N . PHE B 1 396 ? 3.422 25.922 -8.672 1 90.44 396 PHE B N 1
ATOM 6225 C CA . PHE B 1 396 ? 4.723 26.125 -9.289 1 90.44 396 PHE B CA 1
ATOM 6226 C C . PHE B 1 396 ? 4.957 27.609 -9.57 1 90.44 396 PHE B C 1
ATOM 6228 O O . PHE B 1 396 ? 5.996 28.156 -9.203 1 90.44 396 PHE B O 1
ATOM 6235 N N . PRO B 1 397 ? 4.055 28.312 -10.203 1 92.31 397 PRO B N 1
ATOM 6236 C CA . PRO B 1 397 ? 4.258 29.734 -10.438 1 92.31 397 PRO B CA 1
ATOM 6237 C C . PRO B 1 397 ? 4.438 30.531 -9.148 1 92.31 397 PRO B C 1
ATOM 6239 O O . PRO B 1 397 ? 5.203 31.5 -9.109 1 92.31 397 PRO B O 1
ATOM 6242 N N . PHE B 1 398 ? 3.793 30.203 -8.117 1 94.75 398 PHE B N 1
ATOM 6243 C CA . PHE B 1 398 ? 3.918 30.875 -6.84 1 94.75 398 PHE B CA 1
ATOM 6244 C C . PHE B 1 398 ? 5.273 30.594 -6.203 1 94.75 398 PHE B C 1
ATOM 6246 O O . PHE B 1 398 ? 5.883 31.484 -5.602 1 94.75 398 PHE B O 1
ATOM 6253 N N . ALA B 1 399 ? 5.691 29.344 -6.332 1 93 399 ALA B N 1
ATOM 6254 C CA . ALA B 1 399 ? 7 28.969 -5.805 1 93 399 ALA B CA 1
ATOM 6255 C C . ALA B 1 399 ? 8.109 29.75 -6.5 1 93 399 ALA B C 1
ATOM 6257 O O . ALA B 1 399 ? 9.039 30.234 -5.844 1 93 399 ALA B O 1
ATOM 6258 N N . LEU B 1 400 ? 8.039 29.891 -7.773 1 91.12 400 LEU B N 1
ATOM 6259 C CA . LEU B 1 400 ? 9.047 30.625 -8.539 1 91.12 400 LEU B CA 1
ATOM 6260 C C . LEU B 1 400 ? 9.023 32.125 -8.18 1 91.12 400 LEU B C 1
ATOM 6262 O O . LEU B 1 400 ? 10.07 32.75 -8.062 1 91.12 400 LEU B O 1
ATOM 6266 N N . ALA B 1 401 ? 7.863 32.594 -8.078 1 94 401 ALA B N 1
ATOM 6267 C CA . ALA B 1 401 ? 7.73 34.031 -7.707 1 94 401 ALA B CA 1
ATOM 6268 C C . ALA B 1 401 ? 8.336 34.281 -6.332 1 94 401 ALA B C 1
ATOM 6270 O O . ALA B 1 401 ? 9.07 35.25 -6.148 1 94 401 ALA B O 1
ATOM 6271 N N . LEU B 1 402 ? 8.023 33.469 -5.387 1 94.94 402 LEU B N 1
ATOM 6272 C CA . LEU B 1 402 ? 8.555 33.656 -4.039 1 94.94 402 LEU B CA 1
ATOM 6273 C C . LEU B 1 402 ? 10.07 33.5 -4.031 1 94.94 402 LEU B C 1
ATOM 6275 O O . LEU B 1 402 ? 10.773 34.219 -3.326 1 94.94 402 LEU B O 1
ATOM 6279 N N . TYR B 1 403 ? 10.547 32.531 -4.758 1 92.5 403 TYR B N 1
ATOM 6280 C CA . TYR B 1 403 ? 11.984 32.312 -4.855 1 92.5 403 TYR B CA 1
ATOM 6281 C C . TYR B 1 403 ? 12.688 33.562 -5.379 1 92.5 403 TYR B C 1
ATOM 6283 O O . TYR B 1 403 ? 13.742 33.938 -4.867 1 92.5 403 TYR B O 1
ATOM 6291 N N . THR B 1 404 ? 12.156 34.156 -6.367 1 91.62 404 THR B N 1
ATOM 6292 C CA . THR B 1 404 ? 12.719 35.375 -6.957 1 91.62 404 THR B CA 1
ATOM 6293 C C . THR B 1 404 ? 12.695 36.531 -5.957 1 91.62 404 THR B C 1
ATOM 6295 O O . THR B 1 404 ? 13.68 37.25 -5.824 1 91.62 404 THR B O 1
ATOM 6298 N N . ILE B 1 405 ? 11.609 36.625 -5.289 1 92.88 405 ILE B N 1
ATOM 6299 C CA . ILE B 1 405 ? 11.469 37.719 -4.312 1 92.88 405 ILE B CA 1
ATOM 6300 C C . ILE B 1 405 ? 12.484 37.531 -3.188 1 92.88 405 ILE B C 1
ATOM 6302 O O . ILE B 1 405 ? 13.133 38.5 -2.766 1 92.88 405 ILE B O 1
ATOM 6306 N N . LEU B 1 406 ? 12.656 36.312 -2.732 1 92.38 406 LEU B N 1
ATOM 6307 C CA . LEU B 1 406 ? 13.555 36 -1.628 1 92.38 406 LEU B CA 1
ATOM 6308 C C . LEU B 1 406 ? 15.008 36.219 -2.039 1 92.38 406 LEU B C 1
ATOM 6310 O O . LEU B 1 406 ? 15.844 36.594 -1.208 1 92.38 406 LEU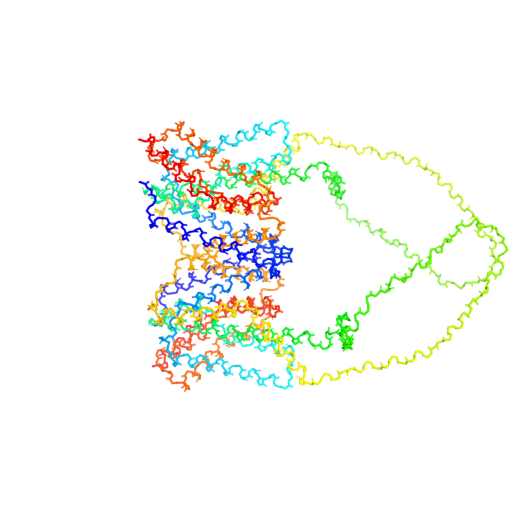 B O 1
ATOM 6314 N N . ASN B 1 407 ? 15.289 36 -3.273 1 87.62 407 ASN B N 1
ATOM 6315 C CA . ASN B 1 407 ? 16.672 36.156 -3.73 1 87.62 407 ASN B CA 1
ATOM 6316 C C . ASN B 1 407 ? 16.984 37.594 -4.117 1 87.62 407 ASN B C 1
ATOM 6318 O O . ASN B 1 407 ? 18.141 38 -4.125 1 87.62 407 ASN B O 1
ATOM 6322 N N . LEU B 1 408 ? 16 38.25 -4.527 1 80.44 408 LEU B N 1
ATOM 6323 C CA . LEU B 1 408 ? 16.203 39.688 -4.805 1 80.44 408 LEU B CA 1
ATOM 6324 C C . LEU B 1 408 ? 16.422 40.469 -3.512 1 80.44 408 LEU B C 1
ATOM 6326 O O . LEU B 1 408 ? 17.156 41.438 -3.502 1 80.44 408 LEU B O 1
ATOM 6330 N N . SER B 1 409 ? 15.805 40.062 -2.496 1 72.62 409 SER B N 1
ATOM 6331 C CA . SER B 1 409 ? 15.93 40.719 -1.207 1 72.62 409 SER B CA 1
ATOM 6332 C C . SER B 1 409 ? 17.25 40.375 -0.521 1 72.62 409 SER B C 1
ATOM 6334 O O . SER B 1 409 ? 17.578 40.938 0.516 1 72.62 409 SER B O 1
ATOM 6336 N N . ALA B 1 410 ? 18.016 39.5 -1.152 1 68.75 410 ALA B N 1
ATOM 6337 C CA . ALA B 1 410 ? 19.328 39.156 -0.621 1 68.75 410 ALA B CA 1
ATOM 6338 C C . ALA B 1 410 ? 20.406 40.062 -1.192 1 68.75 410 ALA B C 1
ATOM 6340 O O . ALA B 1 410 ? 20.344 40.469 -2.355 1 68.75 410 ALA B O 1
#

Foldseek 3Di:
DDFPPVLVVVLCVLQVVLVVLLQLLQVCCLVVVDDCVPCLLVLLCCLFQPQALLLLLVLQQQAAPVPADVLLVQLLVQLLVVLLVVLVVVCVVPPALVSLLVSLVLSQLQRAFACPRNVQSVLCRLPPPCNNVSSVSSNCCLQPVVLVSLLSLLLSVLRVVPPVVVCVVVVPPPPPPPPDPPPDPPPDPDDPPDPDPDDPPPPPPDDPDDDDPPPPPPVCVVVPVVPPPPPPPDPPPVPCPPVNVVVVSVVSSVVVSVVRSSNVSSVVSNVNSVCCCVPVVSDDDDPVSVCVSCVSNVVNSSSLSSSLSNVCSVAPHNLRVDPVLLVVSLCSQLPVNLVSSLVSSVVSPDDDPSSLSRSLSSNHFRHSVSLSSCVVSVRPNSSRSSRRSVCSVPSVVSSRVSSVVVVVVD/DDFPPVLVVVLCVLVVVLVVLLQVLQVCCLVVVDDCVPCLLVLLCCLFQPQALLLLLVLQQQAAPVPADVLLVQLLVQLLVVLLVVLVVVCVVPPALVSLLVSLVLSQLQRAFACPRNVQSVLCRLPPPCNNVSSVSSNCCLQPVVLVSLLSLLLSVLRCVPPVVNCVVPVPPPPPPVPDPPPPVDPDPDDPPDPPPDDPPPPDPDDPDPDDPPDPPPPCVVVVVVPPPPPPPDPPPVPCPPVNVVVVSVVSSVVVSVVRSSNVSSVNSNVSSVCCCVPVVSDDDDPVSVCVSCVSNVVNSSSLSSSLSNVCSVAPHNLRVDPVLLVVSLCSQLPVNLVSSLVSSVVSPDDDPSSLSSSLSSNHFRHSVSLSSCVVSVRPNSSRSSRRSVCSVPSVVSSRVSSVVVVVVD

Secondary structure (DSSP, 8-state):
-PPPHHHHHHHHHHHHHHHHHHHHHHHHHHTTSS-HHHHHHHHHHHIIIIIHHHHHHHHHHTS-GGG--HHHHHHHHHHHHHHHHHHHHHHTT---HHHHHHHHHHHHHHH-B-IIIIIHHHHHHHSTT-HHHHHHHHHHIIIIIHHHHHHHHHHHHHHHHH-HHHHTT--STT-----TT----------TT-------------------SSGGG------------------------HHHHHHHHHHHHHHHHHT-HHHHHHHHHHHHHHHHHHHSTTPPPPHHHHHHHHHHHTHHHHHHHHHHHHHHHHSSSSSTT-HHHHHHHHHIIIIIHHHHHHHHHHHHT--HHHHHHHHHHHTS-B-HHHHHHHHHHTS-HHHHHHHHHHHHHHHHHHHHHHHHHHHH--/-PPPHHHHHHHHHHHHHHHHHHHHHHHHHHTTSS-HHHHHHHHHHHIIIIIHHHHHHHHHHTS-GGG--HHHHHHHHHHHHHHHHHHHHHHTT---HHHHHHHHHHHHHHH-B-IIIIIHHHHHHHSTT-HHHHHHHHHHIIIIIHHHHHHHHHHHHHHHHH-HHHHTT--STT----STT----------TT-GGG---------------SGGGG------------------------HHHHHHHHHHHHHHHHHT-HHHHHHHHHHHHHHHHHHHSTTPPPPHHHHHHHHHHHTHHHHHHHHHHHHHHHHSSSSSTT-HHHHHHHHHIIIIIHHHHHHHHHHHHT--HHHHHHHHHHHTS-B-HHHHHHHHHHTS-HHHHHHHHHHHHHHHHHHHHHHHHHHHH--

Radius of gyration: 35.14 Å; Cα contacts (8 Å, |Δi|>4): 968; chains: 2; bounding box: 109×78×88 Å

Sequence (820 aa):
MGLKESEVMNLVNAVVPLYISIGLGYTLSKLKVLSYEVHYQGIVTFCFKVTTPPLVFQMVANNNPYLLNLRLIGADVLCKAIVLVVLGLSCVWRPTAQHVAWVSVYFNLATMSNTVLIGIPLLTALYPGTEKDITALVFLQCLIWFSVCIFILELHKVLVQYDPKQAHEDPVHAVVDVEKEGGEPGFGGNDLMNVEHRIGARVAQGSPAAGDESALKHTLAIDLQTKSVTPIPEARVLRVSKFYLVKRITMTVAMNFVKSPIVWSSIIGFTYALLNFRFNDGKPLPVIIKSSVALLANCTLGMAMFMLGMHMAAQPTLISCGLHRALMGAVLRFFVSPAVMAVASTIVGLHGEIFRFAVMQAMIPQAITSFVFACNYHVHEDIFSTAVWFQTLIFFPFALALYTILNLSAMGLKESEVMNLVNAVVPLYISIGLGYTLSKLKVLSYEVHYQGIVTFCFKVTTPPLVFQMVANNNPYLLNLRLIGADVLCKAIVLVVLGLSCVWRPTAQHVAWVSVYFNLATMSNTVLIGIPLLTALYPGTEKDITALVFLQCLIWFSVCIFILELHKVLVQYDPKQAHEDPVHAVVDVEKEGGEPGFGGNDLMNVEHRIGARVAQGSPAAGDESALKHTLAIDLQTKSVTPIPEARVLRVSKFYLVKRITMTVAMNFVKSPIVWSSIIGFTYALLNFRFNDGKPLPVIIKSSVALLANCTLGMAMFMLGMHMAAQPTLISCGLHRALMGAVLRFFVSPAVMAVASTIVGLHGEIFRFAVMQAMIPQAITSFVFACNYHVHEDIFSTAVWFQTLIFFPFALALYTILNLSA

InterPro domains:
  IPR004776 Membrane transport PIN-like [PF03547] (12-399)
  IPR051107 Auxin Efflux Carrier [PTHR31752] (6-407)